Protein AF-A0A956A7B2-F1 (afdb_monomer)

Foldseek 3Di:
DVVVVVVVCQPAPPPPPPPVPPVVDDDDDDPQVVLQVVLVVVCVVQDPLEHEAELVRQQPDPDLVSLLSSLVSLVVRCVSNVQHAYEYEYAPQPADPVRNQLSSLLSNLLVVCQVVCVVVVHDHPPPDPVVSVVSSVVSVVVGGDPRYHYHYNDGSVNVNVSSVVSVVQVVLWAWDAALNDTFTALCVLVVQLVVLCVVPNDDLCSLLVVLLVLLVLLLVLLLVLCCLQPRNQLSVQLSLLLCLQQLSVLLSGFSLHQSLLLNLLSLLLSLLLCVLRVSDPVVSSVVSNVSSLVSQCSRQALLSLVLSLVLLVQLCVLLVPPDVVSCVSNVVSVVVSVVLVVVLVVDDCPGPSVNRPRGFAPYPQFAPLVPLAPVLLCLQQCLSSPPCNLLLVVLLVVLCVCCNVVVSSSSSSLSCLQVSLSVSCSVCCSRYVSDHRSSSSSSSSSSSVVLVCLLVVVDDDPVSLVSSLVSLVVVLVCCQVCVVSNVVNSLPRPDPDGHPPPDDPPVVNPDVVLSVLSVLLNVLSSLQNCLVVLVVVLVLLVVLLDLQSVLQLLLVLLLVLLVVVCVVLVVLVVVQVVPPVNLVVDDPVRVVCVVVVPDPLPLLNVLLVVLCVLVVVLVCLLPPPVNVVVLVVVVVVCVVDPALLVLLLLLLVLLQVLLVVLVVVDDDDPCVVVVCVDPLVVVLLVLLLVLLVLVCVLPVDNSSSVSSSSSSVSLLSNLLSCVVRVDSDVVSSVSSVSSVVSVSVSVSSSLSVRVSSNSNSSSSVSSSSSSSSPLSVQQVCCVSVCVSFFAPPDRPVCCSCPPDPSNVVSVVVSVVSVCSNVCVVVVSVVSVVSSVSNNSVNSSVSSSVSSVVSSCVVCVSSVVSSCVAPQVVVQVVLVCVQPNPPPLPFEAAEDVCQPPHRQNPRPVCNQHWYFDDLVLVLVSLLLQFWGFTFTQGPVGTDTDIDFGHHVLQVPVPPQFRPWAKDKDFFQDFDQFKTFAPVFFDDWFPLQQWWKAALVRDTFGFHTAHGTMTGTDSVVGGQQADHPPRRRRIMMTTHNDDRPDRRGRDRGHDKHKYKYFLQCQQVSQLSSCVVVVNDGFAWQDPPHNTITITMSDDDPPGDRPSPQNVQKDFPVRVVPDPPPQWAAWWWDFLQFKIFGTKGWDAAEAQDWTKIKTKMAGAAQDPFFWWKWKWFAFVVDRDIFTDTGGFQQPDRDDPPPLDRGSHNGSNSDHHRIIGTRIDITGNHSRHFHKTQIKMFIARRPVRDTTAIDDTDPVQWDDDPPRIIRRGIHGYD

Nearest PDB structures (foldseek):
  5f15-assembly1_A  TM=6.349E-01  e=1.479E-05  Cupriavidus metallidurans CH34
  5ezm-assembly1_A  TM=6.881E-01  e=9.712E-05  Cupriavidus metallidurans CH34

Sequence (1274 aa):
LHLLAAAHEAGVALRLEREDDDDARGRAAGSSERPLRAVLDAARDDVVAAVVLDVALILRDDTAASWRAAADKVDEALRYVPNGRVVVIERKGGISREELETRLATERVRSAWVKVAREYQLAPEGAGDAVDASIRGVAEGQGPDPRLSILVEPDAAALADVLSDAASAHAAIARFKDNGDTVVQAPLDTWLRTAMYRAFGPSELTTRFPGALLGLLALWILLVTARSLWGTRVAVIAGLVLLTMPLFWGQARIASGEPSSILGLTLFACGLLLRARGAASERLAWTYLGLGFLVGFLGEGLFGPLLFVSLALVLPVTSGARGLRDWLPVLVFGALTALLFAWVQAGPADGFAGQFRVTQPLFSEGPSAYSRTFDLVIREIGFGLYPWSPLVVVGVAGLMFHGLSRKDGGAILVAAWFTLSAAALMITQKSFNHLVWAGAPAAALGVGLLFEQVIRGSVKSRFIALALAAMFLLLINELARTPASLVAHLAYDPPFTAQGAMRFPEGVGETMLDALLVLVALALLMMAHFGRLMTFGGRALTTFRKERPFAIAVGVIVALIPLYWLAAKVGEAHRVAASASLVKDLGESQQRFVRSWASMYEPGFLLSLLTIVTLVLTVFLAYVPYIRDLGAKIGRVRAYLPAPRLLYTAAAACFVVLAFILALSVTFPSDYAQELWAPASLVAYLGVAGFAYITFRMTGDRVQAIAVGVAGLALLASIRIWRDGGFHDIGLVALLVAGWLCLAFAALPQLLARPERFALGAGFLIATALLANVIPLLDRYTWIEDVLEPGTGGTLAGRVVLRSVGTWILVLGIALLVVNRLYHDRLAPMARRLVVLERGPIVVAGALFVGLVVTVSTVSGYQRDLGANVSQKHVLDAYHESFGDDGLAHIYKHGNFGAVGRKDNNFYTAGIPEIRDRQTALEVLLASEDQVVTLDTAEGTETKALPGWSRADDTDGDGHRDRLAIRGFATAATESTLTDATQTWTPGSLKGRVLLDASGREWTVVDNDAHSVSVDAAASRLSFVPGSPLRSYYIIDVASGAPDHRATAETPARRALLLPADALSEINYAFRKIAGGRHLPVLDGTSYRVLLAASWLEEGEQQQNRLANATLTQAEYDAMSDPRLHRVSGVYDGEIEVVGYRVEDGKKGGTYPVTIYFKALKPINKSYKLFMHMDLEGGTERIHGDHWILNLTRDTEDQKSCVGCYRTDHWLPGDIVADHYEVDAGQSPAGDYMMWIGFYIPGPDTRVKVTRFDQGSVKHDGQNRLGIGTIHIR

Radius of gyration: 42.84 Å; Cα contacts (8 Å, |Δi|>4): 1994; chains: 1; bounding box: 131×88×100 Å

pLDDT: mean 79.11, std 16.69, range [24.67, 98.69]

Secondary structure (DSSP, 8-state):
-HHHHHHHSSSS--------SSTTS-----TTHHHHHHHHHHHHHH-SSEEEEEHHHH-SSSSHHHHHHHHHHHHHHHHHSTTSEEEEEE-SS-S-HHHHHHHHHHHHHHHHHHHHHHHTTPPPTTS-HHHHHHHHHHHHHH-S-TTEEEEES--HHHHHHHHHHHHHHHHTS-EEEETTEEEE--SHHHHHHHHHHHHH-S-HHHHHHHHHHHHHHHHHHHHHHHHHHH-HHHHHHHHHHHHT-HHHHHHHHSTT--HHHHHHHHHHHHHHHHHHHT-S-HHHHHHHHHHHHHHHHHHHTTHHHHHHHHHHHHHHHHHT--SHHHHHHHHHHHHHHHHHHHHHHHS-SSSTTGGGSSPPPS-TTSS-TTT-SHHHHHHHHHHHTTTTHHHHHHHHHHHHHHHHHHT-HHHHHHHHHHHHHHHHHHHHTTT-SS---TTHHHHHHHHHHHHHHHHTT----HHHHHHHHHHHHHHHHHHHH-THHHHHHHS--TTSS-TT--PPPGGGPPPHHHHHHHHHHHHHHHHHHTHHHHHHHHHHHHHTTSHHHHHHHHHHHHHHHHHHHHHHHHHHHHHHHHSTTHHHHS-HHHHHHHHHHTSTT-HHHHHHHHHHHHHHHHHHHHH-TTTHHHHHHHHHHTTTSPPHHHHHHHHHHHHHHHHHHHHHS----TTHHHHHTSHHHHHHHHHHHHHHHHHHHHH--HHHHHHHHHHHHHHHHHHHHHHHTT---HHHHHHHHHHHHHHHHHHHHHHHH-HHHHHHHHHHHHHHHHHHHHHHHHHT-HHHHHHHSTT--S-HHHHHHHT-HHHHHHHHHHHHHHHHHHHHHHHHHHHHHHGGGGSHHHHHHHHHHHHHHHHHHHHHHHHHHHIIIII-HHHHHHHHHHHTTSGGGGEEE-SGGGGGG-----TTTTTSPEE--HHHHHHHHH-SS-EEEEEEETTEEEEEEE----GGG-SS-SSS-SS--EEEE-SEE-SSEEE-TT----TTTTTTEEEEETT--EEEEEEE-SSEEEE-TTT------TT-HHHHEEEEEESS--S-TT---SS----EEEEETTSHHHHHHHHHHHTTTPPPPEEE---SSEEEEES---TT-----HHHHTEE-HHHHHH---TTEEEEEEEETTTEEEEEEEEPPBPTTSEEEEEEEEEE-S---SPPEEEEEEEETTS--EEE--B-TT-SS---TT--S-SSS--GGGPPTT-EEEEEEEEE-TTPPSEEEEEEEEEEETTTTEEPPEEEE-TTT-EE-SSS-EEEEEEEE-

Solvent-accessible surface area (backbone atoms only — not comparable to full-atom values): 66919 Å² total; per-residue (Å²): 108,77,72,56,58,57,58,73,68,61,82,68,57,73,78,71,74,79,75,80,81,58,80,88,59,95,66,84,77,62,86,74,54,61,59,36,50,54,53,51,54,57,47,65,78,70,51,77,24,51,46,67,40,44,42,78,78,48,39,86,53,100,42,73,68,28,46,34,53,33,22,52,48,51,54,49,44,46,63,74,26,75,72,19,28,35,34,39,36,37,75,83,84,81,68,54,64,68,56,52,50,52,52,37,35,28,33,38,45,44,56,52,46,52,55,51,22,64,75,69,72,43,83,57,92,85,82,45,72,67,57,60,51,47,35,42,53,49,24,70,70,65,54,73,60,92,43,55,45,80,36,63,63,62,52,53,63,61,51,49,51,55,50,49,53,27,41,58,67,39,76,72,48,35,73,43,76,49,100,81,43,79,45,52,39,30,32,44,67,54,52,45,25,53,51,31,29,74,74,72,42,87,44,76,63,34,49,17,44,48,27,37,51,35,32,52,48,33,48,49,54,49,30,56,50,33,26,68,74,69,32,62,67,32,11,55,45,14,41,53,46,34,69,38,14,51,42,55,47,39,25,9,53,39,74,77,39,61,16,44,41,31,25,10,49,44,31,28,53,48,13,52,41,31,55,75,66,64,67,54,56,68,67,60,21,51,49,26,34,51,51,8,44,50,39,8,30,35,37,40,9,48,46,30,39,55,54,50,34,55,56,46,45,46,49,28,64,76,68,65,57,84,52,66,78,61,43,40,63,29,54,54,50,42,50,50,41,53,52,50,48,52,51,28,68,74,31,54,75,74,44,76,40,21,21,31,38,70,62,67,58,76,53,95,62,50,69,54,74,84,63,49,42,74,65,49,54,51,39,44,52,46,41,25,30,30,84,44,35,49,49,25,56,52,16,29,50,49,27,35,55,47,9,68,76,67,66,35,54,56,36,35,48,43,27,44,46,31,50,50,32,51,50,49,44,66,70,37,40,68,68,29,71,72,79,70,71,51,22,53,64,32,35,16,44,21,34,13,53,42,48,50,32,41,48,70,61,66,68,80,60,69,63,57,46,52,50,38,50,53,45,48,54,49,49,51,57,47,42,78,73,43,54,59,58,54,42,61,67,69,64,66,55,87,87,83,64,66,72,92,64,81,75,70,66,77,82,68,58,76,54,73,60,53,61,48,45,52,50,50,32,46,49,40,55,42,43,35,60,27,50,62,51,50,50,45,35,50,49,42,49,58,43,33,51,38,68,47,51,31,28,33,52,48,7,48,47,49,30,42,49,58,48,54,48,48,53,54,51,52,50,50,51,48,52,50,64,66,36,77,70,59,53,72,73,45,52,75,71,55,52,49,42,62,56,45,71,71,33,86,80,32,63,61,56,46,49,50,49,51,51,50,50,54,46,53,49,48,53,50,43,71,70,39,76,83,37,44,59,51,53,58,50,50,55,58,53,51,79,76,47,78,57,55,58,58,31,30,45,48,14,19,48,36,20,42,52,46,24,49,54,41,61,75,72,47,90,77,63,95,61,52,68,60,56,63,65,29,72,68,45,46,51,51,51,51,43,31,49,49,49,16,51,49,43,22,73,72,69,72,37,65,67,54,15,49,26,46,27,51,20,43,52,22,40,48,49,25,56,52,44,38,60,73,64,68,65,83,54,66,66,61,53,48,41,54,51,50,19,48,50,29,41,47,65,37,44,50,66,62,30,70,74,37,63,35,57,22,32,32,54,49,12,48,48,48,29,46,51,47,47,58,48,48,49,55,66,47,71,79,38,57,63,57,47,46,70,76,56,17,29,75,88,62,57,66,64,57,42,49,67,73,63,34,66,70,37,45,53,48,51,49,48,48,49,51,48,50,49,36,53,76,42,38,84,68,48,53,59,52,54,62,58,52,53,60,58,28,37,30,64,54,22,49,51,48,41,50,52,36,42,47,53,47,37,52,52,53,49,55,53,49,51,53,55,46,44,42,59,71,58,43,52,57,55,53,52,52,45,37,72,76,67,43,86,74,64,72,79,47,44,34,29,41,66,74,68,39,58,94,86,42,75,49,79,50,83,76,57,45,81,43,3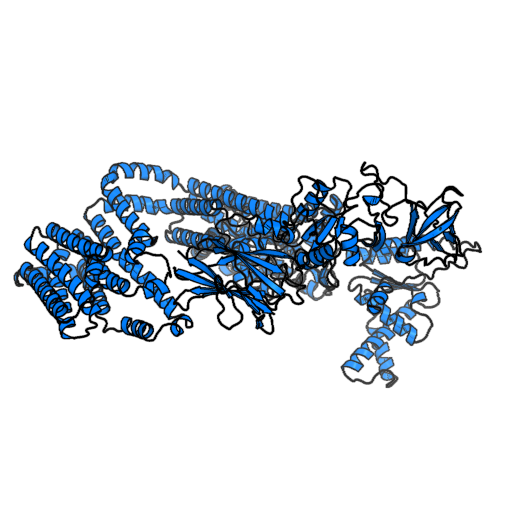3,28,32,80,53,65,67,59,47,45,47,50,32,61,27,45,39,50,38,79,42,62,31,45,46,93,90,42,79,46,79,46,77,46,63,1,30,45,72,65,35,22,82,87,66,82,61,40,41,79,63,86,46,46,73,53,57,34,65,39,56,50,59,39,37,41,26,24,84,91,51,81,47,63,64,51,72,53,42,63,21,26,38,28,42,72,87,68,53,77,39,50,22,69,35,28,42,46,39,37,41,31,36,54,52,89,81,53,67,57,82,54,37,58,93,38,71,65,39,16,28,35,34,40,34,68,62,74,84,60,74,49,81,56,27,49,28,54,44,79,70,76,31,35,36,39,30,42,36,53,49,43,38,62,53,33,33,57,36,12,69,76,54,78,66,46,63,56,35,16,70,39,48,84,34,82,60,41,26,34,30,26,44,64,74,62,95,89,60,60,81,38,29,66,66,50,80,28,46,34,50,65,67,59,57,67,65,59,76,60,88,55,57,46,76,38,47,37,26,35,72,71,28,40,27,41,48,27,37,32,63,54,75,30,44,50,64,32,67,31,58,35,32,41,30,36,31,26,67,34,80,35,92,55,60,48,34,39,43,30,39,30,38,33,70,98,57,87,53,70,38,73,53,55,36,49,45,54,41,78,54,90,61,53,95,83,62,67,67,84,70,28,24,50,49,46,42,51,45,52,59,60,37,29,37,50,34,66,45,73,38,57,42,47,63,46,54,44,46,49,20,38,34,29,37,36,38,24,36,70,85,85,69,48,67,42,48,63,71,50,64,39,77,90,62,34,46,71,82,83,78,42,34,37,33,62,47,72,46,47,28,68

Structure (mmCIF, N/CA/C/O backbone):
data_AF-A0A956A7B2-F1
#
_entry.id   AF-A0A956A7B2-F1
#
loop_
_atom_site.group_PDB
_atom_site.id
_atom_site.type_symbol
_atom_site.label_atom_id
_atom_site.label_alt_id
_atom_site.label_comp_id
_atom_site.label_asym_id
_atom_site.label_entity_id
_atom_site.label_seq_id
_atom_site.pdbx_PDB_ins_code
_atom_site.Cartn_x
_atom_site.Cartn_y
_atom_site.Cartn_z
_atom_site.occupancy
_atom_site.B_iso_or_equiv
_atom_site.auth_seq_id
_atom_site.auth_comp_id
_atom_site.auth_asym_id
_atom_site.auth_atom_id
_atom_site.pdbx_PDB_model_num
ATOM 1 N N . LEU A 1 1 ? 15.905 19.578 -26.073 1.00 30.77 1 LEU A N 1
ATOM 2 C CA . LEU A 1 1 ? 16.827 18.485 -26.463 1.00 30.77 1 LEU A CA 1
ATOM 3 C C . LEU A 1 1 ? 18.266 18.984 -26.639 1.00 30.77 1 LEU A C 1
ATOM 5 O O . LEU A 1 1 ? 19.070 18.620 -25.798 1.00 30.77 1 LEU A O 1
ATOM 9 N N . HIS A 1 2 ? 18.587 19.937 -27.528 1.00 24.67 2 HIS A N 1
ATOM 10 C CA . HIS A 1 2 ? 19.874 20.680 -27.449 1.00 24.67 2 HIS A CA 1
ATOM 11 C C . HIS A 1 2 ? 20.079 21.438 -26.112 1.00 24.67 2 HIS A C 1
ATOM 13 O O . HIS A 1 2 ? 21.198 21.586 -25.640 1.00 24.67 2 HIS A O 1
ATOM 19 N N . LEU A 1 3 ? 18.985 21.835 -25.450 1.00 28.00 3 LEU A N 1
ATOM 20 C CA . LEU A 1 3 ? 18.972 22.486 -24.129 1.00 28.00 3 LEU A CA 1
ATOM 21 C C . LEU A 1 3 ? 19.334 21.581 -22.931 1.00 28.00 3 LEU A C 1
ATOM 23 O O . LEU A 1 3 ? 19.675 22.104 -21.880 1.00 28.00 3 LEU A O 1
ATOM 27 N N . LEU A 1 4 ? 19.284 20.250 -23.072 1.00 26.88 4 LEU A N 1
ATOM 28 C CA . LEU A 1 4 ? 19.714 19.302 -22.025 1.00 26.88 4 LEU A CA 1
ATOM 29 C C . LEU A 1 4 ? 21.172 18.855 -22.237 1.00 26.88 4 LEU A C 1
ATOM 31 O O . LEU A 1 4 ? 21.881 18.624 -21.266 1.00 26.88 4 LEU A O 1
ATOM 35 N N . ALA A 1 5 ? 21.659 18.864 -23.484 1.00 27.58 5 ALA A N 1
ATOM 36 C CA . ALA A 1 5 ? 23.086 18.729 -23.792 1.00 27.58 5 ALA A CA 1
ATOM 37 C C . ALA A 1 5 ? 23.913 19.916 -23.247 1.00 27.58 5 ALA A C 1
ATOM 39 O O . ALA A 1 5 ? 25.029 19.722 -22.781 1.00 27.58 5 ALA A O 1
ATOM 40 N N . ALA A 1 6 ? 23.333 21.122 -23.198 1.00 32.16 6 ALA A N 1
ATOM 41 C CA . ALA A 1 6 ? 23.945 22.300 -22.572 1.00 32.16 6 ALA A CA 1
ATOM 42 C C . ALA A 1 6 ? 24.006 22.224 -21.029 1.00 32.16 6 ALA A C 1
ATOM 44 O O . ALA A 1 6 ? 24.889 22.821 -20.421 1.00 32.16 6 ALA A O 1
ATOM 45 N N . ALA A 1 7 ? 23.111 21.456 -20.393 1.00 29.44 7 ALA A N 1
ATOM 46 C CA . ALA A 1 7 ? 23.172 21.179 -18.954 1.00 29.44 7 ALA A CA 1
ATOM 47 C C . ALA A 1 7 ? 24.267 20.147 -18.606 1.00 29.44 7 ALA A C 1
ATOM 49 O O . ALA A 1 7 ? 24.774 20.140 -17.488 1.00 29.44 7 ALA A O 1
ATOM 50 N N . HIS A 1 8 ? 24.675 19.325 -19.581 1.00 33.16 8 HIS A N 1
ATOM 51 C CA . HIS A 1 8 ? 25.726 18.312 -19.452 1.00 33.16 8 HIS A CA 1
ATOM 52 C C . HIS A 1 8 ? 27.155 18.879 -19.608 1.00 33.16 8 HIS A C 1
ATOM 54 O O . HIS A 1 8 ? 28.114 18.223 -19.215 1.00 33.16 8 HIS A O 1
ATOM 60 N N . GLU A 1 9 ? 27.328 20.107 -20.116 1.00 30.06 9 GLU A N 1
ATOM 61 C CA . GLU A 1 9 ? 28.644 20.780 -20.170 1.00 30.06 9 GLU A CA 1
ATOM 62 C C . GLU A 1 9 ? 28.916 21.729 -18.982 1.00 30.06 9 GLU A C 1
ATOM 64 O O . GLU A 1 9 ? 30.039 22.204 -18.832 1.00 30.06 9 GLU A O 1
ATOM 69 N N . ALA A 1 10 ? 27.934 22.000 -18.110 1.00 31.00 10 ALA A N 1
ATOM 70 C CA . ALA A 1 10 ? 28.000 23.110 -17.145 1.00 31.00 10 ALA A CA 1
ATOM 71 C C . ALA A 1 10 ? 28.098 22.717 -15.651 1.00 31.00 10 ALA A C 1
ATOM 73 O O . ALA A 1 10 ? 28.208 23.603 -14.807 1.00 31.00 10 ALA A O 1
ATOM 74 N N . GLY A 1 11 ? 28.080 21.424 -15.298 1.00 32.19 11 GLY A N 1
ATOM 75 C CA . GLY A 1 11 ? 28.002 20.969 -13.896 1.00 32.19 11 GLY A CA 1
ATOM 76 C C . GLY A 1 11 ? 29.316 20.913 -13.099 1.00 32.19 11 GLY A C 1
ATOM 77 O O . GLY A 1 11 ? 29.267 20.907 -11.875 1.00 32.19 11 GLY A O 1
ATOM 78 N N . VAL A 1 12 ? 30.476 20.904 -13.763 1.00 38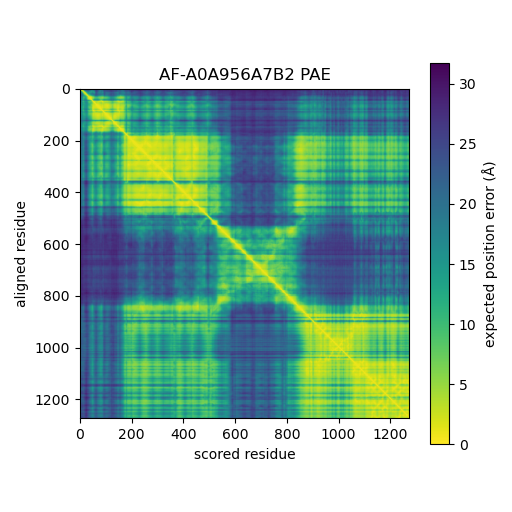.53 12 VAL A N 1
ATOM 79 C CA . VAL A 1 12 ? 31.812 21.130 -13.175 1.00 38.53 12 VAL A CA 1
ATOM 80 C C . VAL A 1 12 ? 32.655 21.774 -14.273 1.00 38.53 12 VAL A C 1
ATOM 82 O O . VAL A 1 12 ? 33.225 21.089 -15.121 1.00 38.53 12 VAL A O 1
ATOM 85 N N . ALA A 1 13 ? 32.697 23.103 -14.317 1.00 29.92 13 ALA A N 1
ATOM 86 C CA . ALA A 1 13 ? 33.589 23.806 -15.229 1.00 29.92 13 ALA A CA 1
ATOM 87 C C . ALA A 1 13 ? 35.020 23.801 -14.669 1.00 29.92 13 ALA A C 1
ATOM 89 O O . ALA A 1 13 ? 35.484 24.767 -14.075 1.00 29.92 13 ALA A O 1
ATOM 90 N N . LEU A 1 14 ? 35.725 22.703 -14.924 1.00 33.41 14 LEU A N 1
ATOM 91 C CA . LEU A 1 14 ? 37.139 22.734 -15.286 1.00 33.41 14 LEU A CA 1
ATOM 92 C C . LEU A 1 14 ? 37.313 21.746 -16.445 1.00 33.41 14 LEU A C 1
ATOM 94 O O . LEU A 1 14 ? 37.898 20.673 -16.322 1.00 33.41 14 LEU A O 1
ATOM 98 N N . ARG A 1 15 ? 36.753 22.113 -17.606 1.00 35.09 15 ARG A N 1
ATOM 99 C CA . ARG A 1 15 ? 37.243 21.606 -18.888 1.00 35.09 15 ARG A CA 1
ATOM 100 C C . ARG A 1 15 ? 38.601 22.284 -19.075 1.00 35.09 15 ARG A C 1
ATOM 102 O O . ARG A 1 15 ? 38.670 23.374 -19.631 1.00 35.09 15 ARG A O 1
ATOM 109 N N . LEU A 1 16 ? 39.660 21.694 -18.513 1.00 35.25 16 LEU A N 1
ATOM 110 C CA . LEU A 1 16 ? 40.999 21.928 -19.042 1.00 35.25 16 LEU A CA 1
ATOM 111 C C . LEU A 1 16 ? 40.895 21.528 -20.509 1.00 35.25 16 LEU A C 1
ATOM 113 O O . LEU A 1 16 ? 40.613 20.366 -20.815 1.00 35.25 16 LEU A O 1
ATOM 117 N N . GLU A 1 17 ? 40.990 22.513 -21.399 1.00 32.47 17 GLU A N 1
ATOM 118 C CA . GLU A 1 17 ? 41.240 22.221 -22.796 1.00 32.47 17 GLU A CA 1
ATOM 119 C C . GLU A 1 17 ? 42.398 21.236 -22.846 1.00 32.47 17 GLU A C 1
ATOM 121 O O . GLU A 1 17 ? 43.419 21.372 -22.174 1.00 32.47 17 GLU A O 1
ATOM 126 N N . ARG A 1 18 ? 42.132 20.174 -23.584 1.00 37.78 18 ARG A N 1
ATOM 127 C CA . ARG A 1 18 ? 43.055 19.120 -23.922 1.00 37.78 18 ARG A CA 1
ATOM 128 C C . ARG A 1 18 ? 44.249 19.790 -24.617 1.00 37.78 18 ARG A C 1
ATOM 130 O O . ARG A 1 18 ? 44.176 20.065 -25.809 1.00 37.78 18 ARG A O 1
ATOM 137 N N . GLU A 1 19 ? 45.320 20.079 -23.882 1.00 37.72 19 GLU A N 1
ATOM 138 C CA . GLU A 1 19 ? 46.669 20.268 -24.436 1.00 37.72 19 GLU A CA 1
ATOM 139 C C . GLU A 1 19 ? 47.160 18.904 -24.964 1.00 37.72 19 GLU A C 1
ATOM 141 O O . GLU A 1 19 ? 48.137 18.344 -24.489 1.00 37.72 19 GLU A O 1
ATOM 146 N N . ASP A 1 20 ? 46.446 18.329 -25.935 1.00 39.84 20 ASP A N 1
ATOM 147 C CA . ASP A 1 20 ? 46.871 17.114 -26.643 1.00 39.84 20 ASP A CA 1
ATOM 148 C C . ASP A 1 20 ? 47.747 17.454 -27.867 1.00 39.84 20 ASP A C 1
ATOM 150 O O . ASP A 1 20 ? 48.058 16.561 -28.648 1.00 39.84 20 ASP A O 1
ATOM 154 N N . ASP A 1 21 ? 48.184 18.712 -28.037 1.00 39.41 21 ASP A N 1
ATOM 155 C CA . ASP A 1 21 ? 48.989 19.126 -29.202 1.00 39.41 21 ASP A CA 1
ATOM 156 C C . ASP A 1 21 ? 50.426 19.593 -28.888 1.00 39.41 21 ASP A C 1
ATOM 158 O O . ASP A 1 21 ? 51.190 19.833 -29.820 1.00 39.41 21 ASP A O 1
ATOM 162 N N . ASP A 1 22 ? 50.859 19.649 -27.617 1.00 39.12 22 ASP A N 1
ATOM 163 C CA . ASP A 1 22 ? 52.238 20.068 -27.270 1.00 39.12 22 ASP A CA 1
ATOM 164 C C . ASP A 1 22 ? 53.084 19.023 -26.512 1.00 39.12 22 ASP A C 1
ATOM 166 O O . ASP A 1 22 ? 54.286 19.224 -26.295 1.00 39.12 22 ASP A O 1
ATOM 170 N N . ASP A 1 23 ? 52.545 17.827 -26.244 1.00 41.62 23 ASP A N 1
ATOM 171 C CA . ASP A 1 23 ? 53.296 16.722 -25.616 1.00 41.62 23 ASP A CA 1
ATOM 172 C C . ASP A 1 23 ? 54.339 16.060 -26.552 1.00 41.62 23 ASP A C 1
ATOM 174 O O . ASP A 1 23 ? 55.039 15.112 -26.191 1.00 41.62 23 ASP A O 1
ATOM 178 N N . ALA A 1 24 ? 54.550 16.622 -27.748 1.00 41.06 24 ALA A N 1
ATOM 179 C CA . ALA A 1 24 ? 55.694 16.303 -28.600 1.00 41.06 24 ALA A CA 1
ATOM 180 C C . ALA A 1 24 ? 57.005 16.998 -28.165 1.00 41.06 24 ALA A C 1
ATOM 182 O O . ALA A 1 24 ? 58.055 16.754 -28.770 1.00 41.06 24 ALA A O 1
ATOM 183 N N . ARG A 1 25 ? 57.011 17.856 -27.130 1.00 43.59 25 ARG A N 1
ATOM 184 C CA . ARG A 1 25 ? 58.249 18.481 -26.620 1.00 43.59 25 ARG A CA 1
ATOM 185 C C . ARG A 1 25 ? 58.332 18.446 -25.100 1.00 43.59 25 ARG A C 1
ATOM 187 O O . ARG A 1 25 ? 58.025 19.420 -24.425 1.00 43.59 25 ARG A O 1
ATOM 194 N N . GLY A 1 26 ? 58.881 17.345 -24.587 1.00 44.16 26 GLY A N 1
ATOM 195 C CA . GLY A 1 26 ? 59.181 17.133 -23.171 1.00 44.16 26 GLY A CA 1
ATOM 196 C C . GLY A 1 26 ? 59.854 18.324 -22.479 1.00 44.16 26 GLY A C 1
ATOM 197 O O . GLY A 1 26 ? 61.077 18.488 -22.509 1.00 44.16 26 GLY A O 1
ATOM 198 N N . ARG A 1 27 ? 59.046 19.121 -21.780 1.00 46.38 27 ARG A N 1
ATOM 199 C CA . ARG A 1 27 ? 59.479 19.990 -20.688 1.00 46.38 27 ARG A CA 1
ATOM 200 C C . ARG A 1 27 ? 58.641 19.662 -19.468 1.00 46.38 27 ARG A C 1
ATOM 202 O O . ARG A 1 27 ? 57.423 19.589 -19.534 1.00 46.38 27 ARG A O 1
ATOM 209 N N . ALA A 1 28 ? 59.337 19.434 -18.362 1.00 47.72 28 ALA A N 1
ATOM 210 C CA . ALA A 1 28 ? 58.760 19.085 -17.079 1.00 47.72 28 ALA A CA 1
ATOM 211 C C . ALA A 1 28 ? 57.740 20.143 -16.626 1.00 47.72 28 ALA A C 1
ATOM 213 O O . ALA A 1 28 ? 58.130 21.236 -16.213 1.00 47.72 28 ALA A O 1
ATOM 214 N N . ALA A 1 29 ? 56.452 19.797 -16.663 1.00 44.06 29 ALA A N 1
ATOM 215 C CA . ALA A 1 29 ? 55.453 20.456 -15.833 1.00 44.06 29 ALA A CA 1
ATOM 216 C C . ALA A 1 29 ? 55.915 20.356 -14.366 1.00 44.06 29 ALA A C 1
ATOM 218 O O . ALA A 1 29 ? 56.307 19.282 -13.894 1.00 44.06 29 ALA A O 1
ATOM 219 N N . GLY A 1 30 ? 55.975 21.498 -13.679 1.00 48.72 30 GLY A N 1
ATOM 220 C CA . GLY A 1 30 ? 56.545 21.623 -12.338 1.00 48.72 30 GLY A CA 1
ATOM 221 C C . GLY A 1 30 ? 55.857 20.715 -11.313 1.00 48.72 30 GLY A C 1
ATOM 222 O O . GLY A 1 30 ? 54.656 20.464 -11.372 1.00 48.72 30 GLY A O 1
ATOM 223 N N . SER A 1 31 ? 56.619 20.234 -10.328 1.00 51.97 31 SER A N 1
ATOM 224 C CA . SER A 1 31 ? 56.172 19.283 -9.296 1.00 51.97 31 SER A CA 1
ATOM 225 C C . SER A 1 31 ? 55.016 19.766 -8.401 1.00 51.97 31 SER A C 1
ATOM 227 O O . SER A 1 31 ? 54.520 18.981 -7.596 1.00 51.97 31 SER A O 1
ATOM 229 N N . SER A 1 32 ? 54.577 21.022 -8.521 1.00 48.84 32 SER A N 1
ATOM 230 C CA . SER A 1 32 ? 53.488 21.617 -7.739 1.00 48.84 32 SER A CA 1
ATOM 231 C C . SER A 1 32 ? 52.077 21.313 -8.265 1.00 48.84 32 SER A C 1
ATOM 233 O O . SER A 1 32 ? 51.128 21.432 -7.496 1.00 48.84 32 SER A O 1
ATOM 235 N N . GLU A 1 33 ? 51.901 20.876 -9.520 1.00 54.03 33 GLU A N 1
ATOM 236 C CA . GLU A 1 33 ? 50.554 20.650 -10.085 1.00 54.03 33 GLU A CA 1
ATOM 237 C C . GLU A 1 33 ? 49.961 19.268 -9.777 1.00 54.03 33 GLU A C 1
ATOM 239 O O . GLU A 1 33 ? 48.744 19.132 -9.639 1.00 54.03 33 GLU A O 1
ATOM 244 N N . ARG A 1 34 ? 50.796 18.231 -9.616 1.00 63.12 34 ARG A N 1
ATOM 245 C CA . ARG A 1 34 ? 50.320 16.865 -9.314 1.00 63.12 34 ARG A CA 1
ATOM 246 C C . ARG A 1 34 ? 49.519 16.764 -8.006 1.00 63.12 34 ARG A C 1
ATOM 248 O O . ARG A 1 34 ? 48.468 16.128 -8.034 1.00 63.12 34 ARG A O 1
ATOM 255 N N . PRO A 1 35 ? 49.955 17.367 -6.881 1.00 63.69 35 PRO A N 1
ATOM 256 C CA . PRO A 1 35 ? 49.194 17.324 -5.633 1.00 63.69 35 PRO A CA 1
ATOM 257 C C . PRO A 1 35 ? 47.845 18.039 -5.745 1.00 63.69 35 PRO A C 1
ATOM 259 O O . PRO A 1 35 ? 46.840 17.527 -5.265 1.00 63.69 35 PRO A O 1
ATOM 262 N N . LEU A 1 36 ? 47.806 19.191 -6.425 1.00 59.22 36 LEU A N 1
ATOM 263 C CA . LEU A 1 36 ? 46.576 19.959 -6.622 1.00 59.22 36 LEU A CA 1
ATOM 264 C C . LEU A 1 36 ? 45.562 19.186 -7.478 1.00 59.22 36 LEU A C 1
ATOM 266 O O . LEU A 1 36 ? 44.378 19.157 -7.155 1.00 59.22 36 LEU A O 1
ATOM 270 N N . ARG A 1 37 ? 46.033 18.513 -8.535 1.00 63.84 37 ARG A N 1
ATOM 271 C CA . ARG A 1 37 ? 45.195 17.678 -9.406 1.00 63.84 37 ARG A CA 1
ATOM 272 C C . ARG A 1 37 ? 44.602 16.487 -8.653 1.00 63.84 37 ARG A C 1
ATOM 274 O O . ARG A 1 37 ? 43.405 16.267 -8.745 1.00 63.84 37 ARG A O 1
ATOM 281 N N . ALA A 1 38 ? 45.397 15.814 -7.820 1.00 64.69 38 ALA A N 1
ATOM 282 C CA . ALA A 1 38 ? 44.911 14.723 -6.973 1.00 64.69 38 ALA A CA 1
ATOM 283 C C . ALA A 1 38 ? 43.837 15.179 -5.962 1.00 64.69 38 ALA A C 1
ATOM 285 O O . ALA A 1 38 ? 42.875 14.454 -5.725 1.00 64.69 38 ALA A O 1
ATOM 286 N N . VAL A 1 39 ? 43.969 16.385 -5.394 1.00 57.09 39 VAL A N 1
ATOM 287 C CA . VAL A 1 39 ? 42.952 16.973 -4.500 1.00 57.09 39 VAL A CA 1
ATOM 288 C C . VAL A 1 39 ? 41.673 17.335 -5.264 1.00 57.09 39 VAL A C 1
ATOM 290 O O . VAL A 1 39 ? 40.579 17.098 -4.760 1.00 57.09 39 VAL A O 1
ATOM 293 N N . LEU A 1 40 ? 41.791 17.873 -6.483 1.00 55.72 40 LEU A N 1
ATOM 294 C CA . LEU A 1 40 ? 40.644 18.188 -7.344 1.00 55.72 40 LEU A CA 1
ATOM 295 C C . LEU A 1 40 ? 39.904 16.929 -7.817 1.00 55.72 40 LEU A C 1
ATOM 297 O O . LEU A 1 40 ? 38.676 16.937 -7.848 1.00 55.72 40 LEU A O 1
ATOM 301 N N . ASP A 1 41 ? 40.630 15.859 -8.144 1.00 57.34 41 ASP A N 1
ATOM 302 C CA . ASP A 1 41 ? 40.045 14.579 -8.549 1.00 57.34 41 ASP A CA 1
ATOM 303 C C . ASP A 1 41 ? 39.331 13.904 -7.362 1.00 57.34 41 ASP A C 1
ATOM 305 O O . ASP A 1 41 ? 38.177 13.512 -7.496 1.00 57.34 41 ASP A O 1
ATOM 309 N N . ALA A 1 42 ? 39.932 13.899 -6.164 1.00 52.88 42 ALA A N 1
ATOM 310 C CA . ALA A 1 42 ? 39.267 13.416 -4.946 1.00 52.88 42 ALA A CA 1
ATOM 311 C C . ALA A 1 42 ? 38.011 14.237 -4.591 1.00 52.88 42 ALA A C 1
ATOM 313 O O . ALA A 1 42 ? 36.990 13.690 -4.184 1.00 52.88 42 ALA A O 1
ATOM 314 N N . ALA A 1 43 ? 38.049 15.559 -4.788 1.00 49.31 43 ALA A N 1
ATOM 315 C CA . ALA A 1 43 ? 36.882 16.416 -4.596 1.00 49.31 43 ALA A CA 1
ATOM 316 C C . ALA A 1 43 ? 35.781 16.152 -5.634 1.00 49.31 43 ALA A C 1
ATOM 318 O O . ALA A 1 43 ? 34.604 16.337 -5.349 1.00 49.31 43 ALA A O 1
ATOM 319 N N . ARG A 1 44 ? 36.128 15.720 -6.846 1.00 53.16 44 ARG A N 1
ATOM 320 C CA . ARG A 1 44 ? 35.150 15.440 -7.903 1.00 53.16 44 ARG A CA 1
ATOM 321 C C . ARG A 1 44 ? 34.273 14.233 -7.576 1.00 53.16 44 ARG A C 1
ATOM 323 O O . ARG A 1 44 ? 33.086 14.255 -7.901 1.00 53.16 44 ARG A O 1
ATOM 330 N N . ASP A 1 45 ? 34.845 13.242 -6.903 1.00 44.94 45 ASP A N 1
ATOM 331 C CA . ASP A 1 45 ? 34.155 12.003 -6.543 1.00 44.94 45 ASP A CA 1
ATOM 332 C C . ASP A 1 45 ? 33.256 12.166 -5.299 1.00 44.94 45 ASP A C 1
ATOM 334 O O . ASP A 1 45 ? 32.260 11.456 -5.158 1.00 44.94 45 ASP A O 1
ATOM 338 N N . ASP A 1 46 ? 33.534 13.159 -4.442 1.00 44.00 46 ASP A N 1
ATOM 339 C CA . ASP A 1 46 ? 32.897 13.301 -3.122 1.00 44.00 46 ASP A CA 1
ATOM 340 C C . ASP A 1 46 ? 31.871 14.453 -2.985 1.00 44.00 46 ASP A C 1
ATOM 342 O O . ASP A 1 46 ? 31.199 14.571 -1.952 1.00 44.00 46 ASP A O 1
ATOM 346 N N . VAL A 1 47 ? 31.715 15.351 -3.968 1.00 47.66 47 VAL A N 1
ATOM 347 C CA . VAL A 1 47 ? 31.215 16.704 -3.654 1.00 47.66 47 VAL A CA 1
ATOM 348 C C . VAL A 1 47 ? 29.876 17.091 -4.303 1.00 47.66 47 VAL A C 1
ATOM 350 O O . VAL A 1 47 ? 29.774 17.495 -5.456 1.00 47.66 47 VAL A O 1
ATOM 353 N N . VAL A 1 48 ? 28.848 17.151 -3.448 1.00 54.19 48 VAL A N 1
ATOM 354 C CA . VAL A 1 48 ? 27.761 18.160 -3.512 1.00 54.19 48 VAL A CA 1
ATOM 355 C C . VAL A 1 48 ? 28.071 19.355 -2.570 1.00 54.19 48 VAL A C 1
ATOM 357 O O . VAL A 1 48 ? 27.312 20.318 -2.490 1.00 54.19 48 VAL A O 1
ATOM 360 N N . ALA A 1 49 ? 29.207 19.322 -1.856 1.00 57.31 49 ALA A N 1
ATOM 361 C CA . ALA A 1 49 ? 29.586 20.268 -0.799 1.00 57.31 49 ALA A CA 1
ATOM 362 C C . ALA A 1 49 ? 30.278 21.571 -1.258 1.00 57.31 49 ALA A C 1
ATOM 364 O O . ALA A 1 49 ? 30.309 22.536 -0.495 1.00 57.31 49 ALA A O 1
ATOM 365 N N . ALA A 1 50 ? 30.815 21.640 -2.477 1.00 66.19 50 ALA A N 1
ATOM 366 C CA . ALA A 1 50 ? 31.509 22.801 -3.021 1.00 66.19 50 ALA A CA 1
ATOM 367 C C . ALA A 1 50 ? 31.542 22.792 -4.562 1.00 66.19 50 ALA A C 1
ATOM 369 O O . ALA A 1 50 ? 31.582 21.735 -5.180 1.00 66.19 50 ALA A O 1
ATOM 370 N N . VAL A 1 51 ? 31.553 23.969 -5.186 1.00 77.62 51 VAL A N 1
ATOM 371 C CA . VAL A 1 51 ? 31.811 24.150 -6.624 1.00 77.62 51 VAL A CA 1
ATOM 372 C C . VAL A 1 51 ? 33.078 24.969 -6.763 1.00 77.62 51 VAL A C 1
ATOM 374 O O . VAL A 1 51 ? 33.131 26.096 -6.278 1.00 77.62 51 VAL A O 1
ATOM 377 N N . VAL A 1 52 ? 34.091 24.417 -7.423 1.00 81.38 52 VAL A N 1
ATOM 378 C CA . VAL A 1 52 ? 35.341 25.130 -7.694 1.00 81.38 52 VAL A CA 1
ATOM 379 C C . VAL A 1 52 ? 35.243 25.801 -9.064 1.00 81.38 52 VAL A C 1
ATOM 381 O O . VAL A 1 52 ? 34.993 25.128 -10.062 1.00 81.38 52 VAL A O 1
ATOM 384 N N . LEU A 1 53 ? 35.417 27.119 -9.113 1.00 85.25 53 LEU A N 1
ATOM 385 C CA . LEU A 1 53 ? 35.435 27.924 -10.330 1.00 85.25 53 LEU A CA 1
ATOM 386 C C . LEU A 1 53 ? 36.834 28.498 -10.530 1.00 85.25 53 LEU A C 1
ATOM 388 O O . LEU A 1 53 ? 37.354 29.193 -9.661 1.00 85.25 53 LEU A O 1
ATOM 392 N N . ASP A 1 54 ? 37.434 28.236 -11.684 1.00 83.94 54 ASP A N 1
ATOM 393 C CA . ASP A 1 54 ? 38.718 28.832 -12.043 1.00 83.94 54 ASP A CA 1
ATOM 394 C C . ASP A 1 54 ? 38.500 30.178 -12.737 1.00 83.94 54 ASP A C 1
ATOM 396 O O . ASP A 1 54 ? 37.848 30.244 -13.784 1.00 83.94 54 ASP A O 1
ATOM 400 N N . VAL A 1 55 ? 39.046 31.249 -12.161 1.00 82.31 55 VAL A N 1
ATOM 401 C CA . VAL A 1 55 ? 38.913 32.617 -12.674 1.00 82.31 55 VAL A CA 1
ATOM 402 C C . VAL A 1 55 ? 39.453 32.722 -14.094 1.00 82.31 55 VAL A C 1
ATOM 404 O O . VAL A 1 55 ? 38.823 33.361 -14.933 1.00 82.31 55 VAL A O 1
ATOM 407 N N . ALA A 1 56 ? 40.541 32.013 -14.408 1.00 76.75 56 ALA A N 1
ATOM 408 C CA . ALA A 1 56 ? 41.146 32.043 -15.735 1.00 76.75 56 ALA A CA 1
ATOM 409 C C . ALA A 1 56 ? 40.262 31.405 -16.823 1.00 76.75 56 ALA A C 1
ATOM 411 O O . ALA A 1 56 ? 40.490 31.647 -18.008 1.00 76.75 56 ALA A O 1
ATOM 412 N N . LEU A 1 57 ? 39.268 30.594 -16.438 1.00 76.12 57 LEU A N 1
ATOM 413 C CA . LEU A 1 57 ? 38.308 29.979 -17.359 1.00 76.12 57 LEU A CA 1
ATOM 414 C C . LEU A 1 57 ? 37.010 30.782 -17.491 1.00 76.12 57 LEU A C 1
ATOM 416 O O . LEU A 1 57 ? 36.358 30.724 -18.536 1.00 76.12 57 LEU A O 1
ATOM 420 N N . ILE A 1 58 ? 36.618 31.510 -16.442 1.00 80.19 58 ILE A N 1
ATOM 421 C CA . ILE A 1 58 ? 35.380 32.305 -16.434 1.00 80.19 58 ILE A CA 1
ATOM 422 C C . ILE A 1 58 ? 35.602 33.753 -16.891 1.00 80.19 58 ILE A C 1
ATOM 424 O O . ILE A 1 58 ? 34.694 34.324 -17.493 1.00 80.19 58 ILE A O 1
ATOM 428 N N . LEU A 1 59 ? 36.789 34.331 -16.670 1.00 84.31 59 LEU A N 1
ATOM 429 C CA . LEU A 1 59 ? 37.181 35.648 -17.176 1.00 84.31 59 LEU A CA 1
ATOM 430 C C . LEU A 1 59 ? 38.026 35.493 -18.442 1.00 84.31 59 LEU A C 1
ATOM 432 O O . LEU A 1 59 ? 39.188 35.095 -18.389 1.00 84.31 59 LEU A O 1
ATOM 436 N N . ARG A 1 60 ? 37.443 35.831 -19.597 1.00 80.00 60 ARG A N 1
ATOM 437 C CA . ARG A 1 60 ? 38.158 35.807 -20.890 1.00 80.00 60 ARG A CA 1
ATOM 438 C C . ARG A 1 60 ? 39.025 37.048 -21.097 1.00 80.00 60 ARG A C 1
ATOM 440 O O . ARG A 1 60 ? 40.080 36.966 -21.717 1.00 80.00 60 ARG A O 1
ATOM 447 N N . ASP A 1 61 ? 38.559 38.183 -20.588 1.00 85.81 61 ASP A N 1
ATOM 448 C CA . ASP A 1 61 ? 39.212 39.490 -20.629 1.00 85.81 61 ASP A CA 1
ATOM 449 C C . ASP A 1 61 ? 38.774 40.361 -19.431 1.00 85.81 61 ASP A C 1
ATOM 451 O O . ASP A 1 61 ? 37.869 39.988 -18.676 1.00 85.81 61 ASP A O 1
ATOM 455 N N . ASP A 1 62 ? 39.412 41.525 -19.256 1.00 86.38 62 ASP A N 1
ATOM 456 C CA . ASP A 1 62 ? 39.085 42.507 -18.207 1.00 86.38 62 ASP A CA 1
ATOM 457 C C . ASP A 1 62 ? 37.968 43.481 -18.642 1.00 86.38 62 ASP A C 1
ATOM 459 O O . ASP A 1 62 ? 38.051 44.695 -18.453 1.00 86.38 62 ASP A O 1
ATOM 463 N N . THR A 1 63 ? 36.919 42.974 -19.299 1.00 90.19 63 THR A N 1
ATOM 464 C CA . THR A 1 63 ? 35.752 43.785 -19.682 1.00 90.19 63 THR A CA 1
ATOM 465 C C . THR A 1 63 ? 34.595 43.601 -18.706 1.00 90.19 63 THR A C 1
ATOM 467 O O . THR A 1 63 ? 34.393 42.526 -18.140 1.00 90.19 63 THR A O 1
ATOM 470 N N . ALA A 1 64 ? 33.755 44.629 -18.553 1.00 83.06 64 ALA A N 1
ATOM 471 C CA . ALA A 1 64 ? 32.556 44.552 -17.711 1.00 83.06 64 ALA A CA 1
ATOM 472 C C . ALA A 1 64 ? 31.624 43.381 -18.096 1.00 83.06 64 ALA A C 1
ATOM 474 O O . ALA A 1 64 ? 30.993 42.782 -17.232 1.00 83.06 64 ALA A O 1
ATOM 475 N N . ALA A 1 65 ? 31.565 43.011 -19.381 1.00 85.75 65 ALA A N 1
ATOM 476 C CA . ALA A 1 65 ? 30.765 41.880 -19.851 1.00 85.75 65 ALA A CA 1
ATOM 477 C C . ALA A 1 65 ? 31.312 40.524 -19.364 1.00 85.75 65 ALA A C 1
ATOM 479 O O . ALA A 1 65 ? 30.532 39.666 -18.951 1.00 85.75 65 ALA A O 1
ATOM 480 N N . SER A 1 66 ? 32.637 40.347 -19.379 1.00 87.25 66 SER A N 1
ATOM 481 C CA . SER A 1 66 ? 33.326 39.155 -18.864 1.00 87.25 66 SER A CA 1
ATOM 482 C C . SER A 1 66 ? 33.130 39.014 -17.350 1.00 87.25 66 SER A C 1
ATOM 484 O O . SER A 1 66 ? 32.709 37.960 -16.871 1.00 87.25 66 SER A O 1
ATOM 486 N N . TRP A 1 67 ? 33.278 40.111 -16.601 1.00 90.50 67 TRP A N 1
ATOM 487 C CA . TRP A 1 67 ? 33.004 40.150 -15.160 1.00 90.50 67 TRP A CA 1
ATOM 488 C C . TRP A 1 67 ? 31.548 39.841 -14.806 1.00 90.50 67 TRP A C 1
ATOM 490 O O . TRP A 1 67 ? 31.282 39.124 -13.841 1.00 90.50 67 TRP A O 1
ATOM 500 N N . ARG A 1 68 ? 30.598 40.313 -15.616 1.00 86.75 68 ARG A N 1
ATOM 501 C CA . ARG A 1 68 ? 29.177 39.993 -15.451 1.00 86.75 68 ARG A CA 1
ATOM 502 C C . ARG A 1 68 ? 28.875 38.522 -15.716 1.00 86.75 68 ARG A C 1
ATOM 504 O O . ARG A 1 68 ? 28.144 37.907 -14.948 1.00 86.75 68 ARG A O 1
ATOM 511 N N . ALA A 1 69 ? 29.470 37.943 -16.758 1.00 84.31 69 ALA A N 1
ATOM 512 C CA . ALA A 1 69 ? 29.338 36.517 -17.043 1.00 84.31 69 ALA A CA 1
ATOM 513 C C . ALA A 1 69 ? 29.925 35.655 -15.909 1.00 84.31 69 ALA A C 1
ATOM 515 O O . ALA A 1 69 ? 29.310 34.666 -15.509 1.00 84.31 69 ALA A O 1
ATOM 516 N N . ALA A 1 70 ? 31.069 36.056 -15.347 1.00 86.94 70 ALA A N 1
ATOM 517 C CA . ALA A 1 70 ? 31.658 35.410 -14.177 1.00 86.94 70 ALA A CA 1
ATOM 518 C C . ALA A 1 70 ? 30.758 35.535 -12.934 1.00 86.94 70 ALA A C 1
ATOM 520 O O . ALA A 1 70 ? 30.521 34.540 -12.251 1.00 86.94 70 ALA A O 1
ATOM 521 N N . ALA A 1 71 ? 30.189 36.716 -12.672 1.00 88.50 71 ALA A N 1
ATOM 522 C CA . ALA A 1 71 ? 29.226 36.937 -11.592 1.00 88.50 71 ALA A CA 1
ATOM 523 C C . ALA A 1 71 ? 27.965 36.067 -11.741 1.00 88.50 71 ALA A C 1
ATOM 525 O O . ALA A 1 71 ? 27.557 35.411 -10.782 1.00 88.50 71 ALA A O 1
ATOM 526 N N . ASP A 1 72 ? 27.392 35.985 -12.945 1.00 85.50 72 ASP A N 1
ATOM 527 C CA . ASP A 1 72 ? 26.233 35.134 -13.229 1.00 85.50 72 ASP A CA 1
ATOM 528 C C . ASP A 1 72 ? 26.561 33.642 -13.037 1.00 85.50 72 ASP A C 1
ATOM 530 O O . ASP A 1 72 ? 25.720 32.891 -12.537 1.00 85.50 72 ASP A O 1
ATOM 534 N N . LYS A 1 73 ? 27.787 33.210 -13.377 1.00 86.06 73 LYS A N 1
ATOM 535 C CA . LYS A 1 73 ? 28.280 31.844 -13.130 1.00 86.06 73 LYS A CA 1
ATOM 536 C C . LYS A 1 73 ? 28.491 31.554 -11.648 1.00 86.06 73 LYS A C 1
ATOM 538 O O . LYS A 1 73 ? 28.140 30.467 -11.196 1.00 86.06 73 LYS A O 1
ATOM 543 N N . VAL A 1 74 ? 28.996 32.517 -10.880 1.00 87.44 74 VAL A N 1
ATOM 544 C CA . VAL A 1 74 ? 29.078 32.417 -9.415 1.00 87.44 74 VAL A CA 1
ATOM 545 C C . VAL A 1 74 ? 27.675 32.321 -8.806 1.00 87.44 74 VAL A C 1
ATOM 547 O O . VAL A 1 74 ? 27.452 31.471 -7.952 1.00 87.44 74 VAL A O 1
ATOM 550 N N . ASP A 1 75 ? 26.700 33.106 -9.272 1.00 84.94 75 ASP A N 1
ATOM 551 C CA . ASP A 1 75 ? 25.307 33.023 -8.805 1.00 84.94 75 ASP A CA 1
ATOM 552 C C . ASP A 1 75 ? 24.598 31.731 -9.245 1.00 84.94 75 ASP A C 1
ATOM 554 O O . ASP A 1 75 ? 23.733 31.209 -8.540 1.00 84.94 75 ASP A O 1
ATOM 558 N N . GLU A 1 76 ? 24.919 31.198 -10.423 1.00 81.50 76 GLU A N 1
ATOM 559 C CA . GLU A 1 76 ? 24.497 29.863 -10.859 1.00 81.50 76 GLU A CA 1
ATOM 560 C C . GLU A 1 76 ? 25.083 28.781 -9.944 1.00 81.50 76 GLU A C 1
ATOM 562 O O . GLU A 1 76 ? 24.329 27.964 -9.418 1.00 81.50 76 GLU A O 1
ATOM 567 N N . ALA A 1 77 ? 26.385 28.838 -9.656 1.00 79.44 77 ALA A N 1
ATOM 568 C CA . ALA A 1 77 ? 27.052 27.921 -8.739 1.00 79.44 77 ALA A CA 1
ATOM 569 C C . ALA A 1 77 ? 26.484 28.021 -7.312 1.00 79.44 77 ALA A C 1
ATOM 571 O O . ALA A 1 77 ? 26.153 27.001 -6.719 1.00 79.44 77 ALA A O 1
ATOM 572 N N . LEU A 1 78 ? 26.262 29.227 -6.780 1.00 78.19 78 LEU A N 1
ATOM 573 C CA . LEU A 1 78 ? 25.667 29.448 -5.453 1.00 78.19 78 LEU A CA 1
ATOM 574 C C . LEU A 1 78 ? 24.210 28.972 -5.357 1.00 78.19 78 LEU A C 1
ATOM 576 O O . LEU A 1 78 ? 23.740 28.659 -4.261 1.00 78.19 78 LEU A O 1
ATOM 580 N N . ARG A 1 79 ? 23.482 28.918 -6.480 1.00 73.56 79 ARG A N 1
ATOM 581 C CA . ARG A 1 79 ? 22.156 28.283 -6.562 1.00 73.56 79 ARG A CA 1
ATOM 582 C C . ARG A 1 79 ? 22.251 26.765 -6.664 1.00 73.56 79 ARG A C 1
ATOM 584 O O . ARG A 1 79 ? 21.387 26.080 -6.130 1.00 73.56 79 ARG A O 1
ATOM 591 N N . TYR A 1 80 ? 23.283 26.253 -7.331 1.00 63.28 80 TYR A N 1
ATOM 592 C CA . TYR A 1 80 ? 23.529 24.821 -7.487 1.00 63.28 80 TYR A CA 1
ATOM 593 C C . TYR A 1 80 ? 24.001 24.167 -6.180 1.00 63.28 80 TYR A C 1
ATOM 595 O O . TYR A 1 80 ? 23.595 23.051 -5.856 1.00 63.28 80 TYR A O 1
ATOM 603 N N . VAL A 1 81 ? 24.801 24.893 -5.394 1.00 65.12 81 VAL A N 1
ATOM 604 C CA . VAL A 1 81 ? 25.225 24.515 -4.042 1.00 65.12 81 VAL A CA 1
ATOM 605 C C . VAL A 1 81 ? 24.677 25.494 -3.001 1.00 65.12 81 VAL A C 1
ATOM 607 O O . VAL A 1 81 ? 25.448 26.229 -2.383 1.00 65.12 81 VAL A O 1
ATOM 610 N N . PRO A 1 82 ? 23.354 25.489 -2.731 1.00 57.97 82 PRO A N 1
ATOM 611 C CA . PRO A 1 82 ? 22.723 26.460 -1.833 1.00 57.97 82 PRO A CA 1
ATOM 612 C C . PRO A 1 82 ? 23.355 26.476 -0.432 1.00 57.97 82 PRO A C 1
ATOM 614 O O . PRO A 1 82 ? 23.385 27.508 0.219 1.00 57.97 82 PRO A O 1
ATOM 617 N N . ASN A 1 83 ? 23.979 25.374 -0.017 1.00 55.28 83 ASN A N 1
ATOM 618 C CA . ASN A 1 83 ? 24.659 25.247 1.272 1.00 55.28 83 ASN A CA 1
ATOM 619 C C . ASN A 1 83 ? 26.095 24.731 1.170 1.00 55.28 83 ASN A C 1
ATOM 621 O O . ASN A 1 83 ? 26.645 24.231 2.156 1.00 55.28 83 ASN A O 1
ATOM 625 N N . GLY A 1 84 ? 26.642 24.691 -0.044 1.00 68.81 84 GLY A N 1
ATOM 626 C CA . GLY A 1 84 ? 28.043 24.357 -0.258 1.00 68.81 84 GLY A CA 1
ATOM 627 C C . GLY A 1 84 ? 28.880 25.622 -0.325 1.00 68.81 84 GLY A C 1
ATOM 628 O O . GLY A 1 84 ? 28.368 26.724 -0.130 1.00 68.81 84 GLY A O 1
ATOM 629 N N . ARG A 1 85 ? 30.170 25.471 -0.606 1.00 77.94 85 ARG A N 1
ATOM 630 C CA . ARG A 1 85 ? 31.033 26.618 -0.893 1.00 77.94 85 ARG A CA 1
ATOM 631 C C . ARG A 1 85 ? 31.256 26.772 -2.385 1.00 77.94 85 ARG A C 1
ATOM 633 O O . ARG A 1 85 ? 31.568 25.804 -3.063 1.00 77.94 85 ARG A O 1
ATOM 640 N N . VAL A 1 86 ? 31.147 27.984 -2.903 1.00 85.94 86 VAL A N 1
ATOM 641 C CA . VAL A 1 86 ? 31.706 28.287 -4.220 1.00 85.94 86 VAL A CA 1
ATOM 642 C C . VAL A 1 86 ? 33.135 28.742 -3.988 1.00 85.94 86 VAL A C 1
ATOM 644 O O . VAL A 1 86 ? 33.366 29.754 -3.333 1.00 85.94 86 VAL A O 1
ATOM 647 N N . VAL A 1 87 ? 34.097 27.954 -4.449 1.00 88.12 87 VAL A N 1
ATOM 648 C CA . VAL A 1 87 ? 35.521 28.242 -4.302 1.00 88.12 87 VAL A CA 1
ATOM 649 C C . VAL A 1 87 ? 36.010 28.833 -5.612 1.00 88.12 87 VAL A C 1
ATOM 651 O O . VAL A 1 87 ? 36.071 28.136 -6.616 1.00 88.12 87 VAL A O 1
ATOM 654 N N . VAL A 1 88 ? 36.331 30.119 -5.623 1.00 89.62 88 VAL A N 1
ATOM 655 C CA . VAL A 1 88 ? 36.864 30.803 -6.802 1.00 89.62 88 VAL A CA 1
ATOM 656 C C . VAL A 1 88 ? 38.385 30.823 -6.701 1.00 89.62 88 VAL A C 1
ATOM 658 O O . VAL A 1 88 ? 38.920 31.333 -5.719 1.00 89.62 88 VAL A O 1
ATOM 661 N N . ILE A 1 89 ? 39.078 30.256 -7.689 1.00 88.56 89 ILE A N 1
ATOM 662 C CA . ILE A 1 89 ? 40.540 30.137 -7.716 1.00 88.56 89 ILE A CA 1
ATOM 663 C C . ILE A 1 89 ? 41.124 31.048 -8.798 1.00 88.56 89 ILE A C 1
ATOM 665 O O . ILE A 1 89 ? 40.798 30.886 -9.968 1.00 88.56 89 ILE A O 1
ATOM 669 N N . GLU A 1 90 ? 42.028 31.951 -8.425 1.00 88.75 90 GLU A N 1
ATOM 670 C CA . GLU A 1 90 ? 42.828 32.772 -9.345 1.00 88.75 90 GLU A CA 1
ATOM 671 C C . GLU A 1 90 ? 44.277 32.270 -9.363 1.00 88.75 90 GLU A C 1
ATOM 673 O O . GLU A 1 90 ? 44.948 32.303 -8.334 1.00 88.75 90 GLU A O 1
ATOM 678 N N . ARG A 1 91 ? 44.775 31.792 -10.512 1.00 79.69 91 ARG A N 1
ATOM 679 C CA . ARG A 1 91 ? 46.122 31.188 -10.618 1.00 79.69 91 ARG A CA 1
ATOM 680 C C . ARG A 1 91 ? 47.181 32.083 -11.259 1.00 79.69 91 ARG A C 1
ATOM 682 O O . ARG A 1 91 ? 48.360 31.770 -11.143 1.00 79.69 91 ARG A O 1
ATOM 689 N N . LYS A 1 92 ? 46.798 33.132 -11.996 1.00 74.94 92 LYS A N 1
ATOM 690 C CA . LYS A 1 92 ? 47.716 33.880 -12.875 1.00 74.94 92 LYS A CA 1
ATOM 691 C C . LYS A 1 92 ? 48.354 35.106 -12.210 1.00 74.94 92 LYS A C 1
ATOM 693 O O . LYS A 1 92 ? 49.058 35.846 -12.893 1.00 74.94 92 LYS A O 1
ATOM 698 N N . GLY A 1 93 ? 48.133 35.325 -10.911 1.00 67.31 93 GLY A N 1
ATOM 699 C CA . GLY A 1 93 ? 48.816 36.365 -10.125 1.00 67.31 93 GLY A CA 1
ATOM 700 C C . GLY A 1 93 ? 48.529 37.809 -10.556 1.00 67.31 93 GLY A C 1
ATOM 701 O O . GLY A 1 93 ? 49.251 38.726 -10.173 1.00 67.31 93 GLY A O 1
ATOM 702 N N . GLY A 1 94 ? 47.496 38.030 -11.378 1.00 80.00 94 GLY A N 1
ATOM 703 C CA . GLY A 1 94 ? 47.204 39.334 -11.987 1.00 80.00 94 GLY A CA 1
ATOM 704 C C . GLY A 1 94 ? 46.121 40.153 -11.284 1.00 80.00 94 GLY A C 1
ATOM 705 O O . GLY A 1 94 ? 46.018 41.350 -11.533 1.00 80.00 94 GLY A O 1
ATOM 706 N N . ILE A 1 95 ? 45.315 39.525 -10.425 1.00 86.56 95 ILE A N 1
ATOM 707 C CA . ILE A 1 95 ? 44.173 40.151 -9.751 1.00 86.56 95 ILE A CA 1
ATOM 708 C C . ILE A 1 95 ? 44.291 39.851 -8.261 1.00 86.56 95 ILE A C 1
ATOM 710 O O . ILE A 1 95 ? 44.393 38.693 -7.852 1.00 86.56 95 ILE A O 1
ATOM 714 N N . SER A 1 96 ? 44.294 40.897 -7.437 1.00 90.12 96 SER A N 1
ATOM 715 C CA . SER A 1 96 ? 44.331 40.716 -5.985 1.00 90.12 96 SER A CA 1
ATOM 716 C C . SER A 1 96 ? 43.014 40.123 -5.473 1.00 90.12 96 SER A C 1
ATOM 718 O O . SER A 1 96 ? 41.955 40.309 -6.073 1.00 90.12 96 SER A O 1
ATOM 720 N N . ARG A 1 97 ? 43.052 39.439 -4.324 1.00 89.94 97 ARG A N 1
ATOM 721 C CA . ARG A 1 97 ? 41.844 38.876 -3.701 1.00 89.94 97 ARG A CA 1
ATOM 722 C C . ARG A 1 97 ? 40.773 39.945 -3.466 1.00 89.94 97 ARG A C 1
ATOM 724 O O . ARG A 1 97 ? 39.612 39.718 -3.778 1.00 89.94 97 ARG A O 1
ATOM 731 N N . GLU A 1 98 ? 41.176 41.100 -2.945 1.00 88.19 98 GLU A N 1
ATOM 732 C CA . GLU A 1 98 ? 40.284 42.225 -2.643 1.00 88.19 98 GLU A CA 1
ATOM 733 C C . GLU A 1 98 ? 39.639 42.798 -3.912 1.00 88.19 98 GLU A C 1
ATOM 735 O O . GLU A 1 98 ? 38.441 43.081 -3.938 1.00 88.19 98 GLU A O 1
ATOM 740 N N . GLU A 1 99 ? 40.409 42.903 -4.997 1.00 89.06 99 GLU A N 1
ATOM 741 C CA . GLU A 1 99 ? 39.897 43.344 -6.292 1.00 89.06 99 GLU A CA 1
ATOM 742 C C . GLU A 1 99 ? 38.898 42.343 -6.883 1.00 89.06 99 GLU A C 1
ATOM 744 O O . GLU A 1 99 ? 37.827 42.740 -7.347 1.00 89.06 99 GLU A O 1
ATOM 749 N N . LEU A 1 100 ? 39.215 41.048 -6.819 1.00 88.88 100 LEU A N 1
ATOM 750 C CA . LEU A 1 100 ? 38.352 39.969 -7.294 1.00 88.88 100 LEU A CA 1
ATOM 751 C C . LEU A 1 100 ? 37.034 39.916 -6.499 1.00 88.88 100 LEU A C 1
ATOM 753 O O . LEU A 1 100 ? 35.960 39.846 -7.098 1.00 88.88 100 LEU A O 1
ATOM 757 N N . GLU A 1 101 ? 37.102 40.019 -5.167 1.00 89.31 101 GLU A N 1
ATOM 758 C CA . GLU A 1 101 ? 35.933 40.088 -4.279 1.00 89.31 101 GLU A CA 1
ATOM 759 C C . GLU A 1 101 ? 35.064 41.318 -4.594 1.00 89.31 101 GLU A C 1
ATOM 761 O O . GLU A 1 101 ? 33.855 41.184 -4.802 1.00 89.31 101 GLU A O 1
ATOM 766 N N . THR A 1 102 ? 35.672 42.502 -4.706 1.00 89.19 102 THR A N 1
ATOM 767 C CA . THR A 1 102 ? 34.957 43.771 -4.930 1.00 89.19 102 THR A CA 1
ATOM 768 C C . THR A 1 102 ? 34.280 43.818 -6.299 1.00 89.19 102 THR A C 1
ATOM 770 O O . THR A 1 102 ? 33.117 44.224 -6.415 1.00 89.19 102 THR A O 1
ATOM 773 N N . ARG A 1 103 ? 34.976 43.382 -7.357 1.00 90.94 103 ARG A N 1
ATOM 774 C CA . ARG A 1 103 ? 34.434 43.392 -8.723 1.00 90.94 103 ARG A CA 1
ATOM 775 C C . ARG A 1 103 ? 33.322 42.360 -8.899 1.00 90.94 103 ARG A C 1
ATOM 777 O O . ARG A 1 103 ? 32.276 42.704 -9.452 1.00 90.94 103 ARG A O 1
ATOM 784 N N . LEU A 1 104 ? 33.485 41.141 -8.370 1.00 89.94 104 LEU A N 1
ATOM 785 C CA . LEU A 1 104 ? 32.415 40.136 -8.386 1.00 89.94 104 LEU A CA 1
ATOM 786 C C . LEU A 1 104 ? 31.197 40.601 -7.585 1.00 89.94 104 LEU A C 1
ATOM 788 O O . LEU A 1 104 ? 30.077 40.481 -8.074 1.00 89.94 104 LEU A O 1
ATOM 792 N N . ALA A 1 105 ? 31.383 41.162 -6.386 1.00 88.88 105 ALA A N 1
ATOM 793 C CA . ALA A 1 105 ? 30.274 41.683 -5.586 1.00 88.88 105 ALA A CA 1
ATOM 794 C C . ALA A 1 105 ? 29.510 42.790 -6.332 1.00 88.88 105 ALA A C 1
ATOM 796 O O . ALA A 1 105 ? 28.280 42.756 -6.401 1.00 88.88 105 ALA A O 1
ATOM 797 N N . THR A 1 106 ? 30.238 43.720 -6.958 1.00 90.62 106 THR A N 1
ATOM 798 C CA . THR A 1 106 ? 29.651 44.814 -7.744 1.00 90.62 106 THR A CA 1
ATOM 799 C C . THR A 1 106 ? 28.808 44.281 -8.901 1.00 90.62 106 THR A C 1
ATOM 801 O O . THR A 1 106 ? 27.651 44.677 -9.048 1.00 90.62 106 THR A O 1
ATOM 804 N N . GLU A 1 107 ? 29.336 43.346 -9.697 1.00 91.94 107 GLU A N 1
ATOM 805 C CA . GLU A 1 107 ? 28.606 42.803 -10.848 1.00 91.94 107 GLU A CA 1
ATOM 806 C C . GLU A 1 107 ? 27.437 41.885 -10.453 1.00 91.94 107 GLU A C 1
ATOM 808 O O . GLU A 1 107 ? 26.431 41.833 -11.161 1.00 91.94 107 GLU A O 1
ATOM 813 N N . ARG A 1 108 ? 27.493 41.225 -9.290 1.00 90.19 108 ARG A N 1
ATOM 814 C CA . ARG A 1 108 ? 26.360 40.452 -8.751 1.00 90.19 108 ARG A CA 1
ATOM 815 C C . ARG A 1 108 ? 25.203 41.350 -8.319 1.00 90.19 108 ARG A C 1
ATOM 817 O O . ARG A 1 108 ? 24.064 41.128 -8.735 1.00 90.19 108 ARG A O 1
ATOM 824 N N . VAL A 1 109 ? 25.482 42.406 -7.545 1.00 88.88 109 VAL A N 1
ATOM 825 C CA . VAL A 1 109 ? 24.467 43.410 -7.159 1.00 88.88 109 VAL A CA 1
ATOM 826 C C . VAL A 1 109 ? 23.875 44.061 -8.405 1.00 88.88 109 VAL A C 1
ATOM 828 O O . VAL A 1 109 ? 22.661 44.252 -8.500 1.00 88.88 109 VAL A O 1
ATOM 831 N N . ARG A 1 110 ? 24.722 44.331 -9.398 1.00 89.19 110 ARG A N 1
ATOM 832 C CA . ARG A 1 110 ? 24.316 44.855 -10.695 1.00 89.19 110 ARG A CA 1
ATOM 833 C C . ARG A 1 110 ? 23.376 43.893 -11.448 1.00 89.19 110 ARG A C 1
ATOM 835 O O . ARG A 1 110 ? 22.294 44.312 -11.857 1.00 89.19 110 ARG A O 1
ATOM 842 N N . SER A 1 111 ? 23.715 42.605 -11.564 1.00 85.62 111 SER A N 1
ATOM 843 C CA . SER A 1 111 ? 22.861 41.578 -12.201 1.00 85.62 111 SER A CA 1
ATOM 844 C C . SER A 1 111 ? 21.505 41.434 -11.491 1.00 85.62 111 SER A C 1
ATOM 846 O O . SER A 1 111 ? 20.454 41.351 -12.139 1.00 85.62 111 SER A O 1
ATOM 848 N N . ALA A 1 112 ? 21.495 41.474 -10.154 1.00 84.44 112 ALA A N 1
ATOM 849 C CA . ALA A 1 112 ? 20.267 41.471 -9.360 1.00 84.44 112 ALA A CA 1
ATOM 850 C C . ALA A 1 112 ? 19.417 42.733 -9.601 1.00 84.44 112 ALA A C 1
ATOM 852 O O . ALA A 1 112 ? 18.209 42.624 -9.828 1.00 84.44 112 ALA A O 1
ATOM 853 N N . TRP A 1 113 ? 20.040 43.917 -9.630 1.00 86.06 113 TRP A N 1
ATOM 854 C CA . TRP A 1 113 ? 19.362 45.179 -9.930 1.00 86.06 113 TRP A CA 1
ATOM 855 C C . TRP A 1 113 ? 18.718 45.166 -11.314 1.00 86.06 113 TRP A C 1
ATOM 857 O O . TRP A 1 113 ? 17.568 45.562 -11.431 1.00 86.06 113 TRP A O 1
ATOM 867 N N . VAL A 1 114 ? 19.388 44.658 -12.355 1.00 85.12 114 VAL A N 1
ATOM 868 C CA . VAL A 1 114 ? 18.803 44.571 -13.709 1.00 85.12 114 VAL A CA 1
ATOM 869 C C . VAL A 1 114 ? 17.522 43.735 -13.720 1.00 85.12 114 VAL A C 1
ATOM 871 O O . VAL A 1 114 ? 16.555 44.099 -14.395 1.00 85.12 114 VAL A O 1
ATOM 874 N N . LYS A 1 115 ? 17.491 42.626 -12.971 1.00 83.00 115 LYS A N 1
ATOM 875 C CA . LYS A 1 115 ? 16.303 41.762 -12.860 1.00 83.00 115 LYS A CA 1
ATOM 876 C C . LYS A 1 115 ? 15.156 42.493 -12.162 1.00 83.00 115 LYS A C 1
ATOM 878 O O . LYS A 1 115 ? 14.060 42.546 -12.714 1.00 83.00 115 LYS A O 1
ATOM 883 N N . VAL A 1 116 ? 15.432 43.123 -11.018 1.00 82.69 116 VAL A N 1
ATOM 884 C CA . VAL A 1 116 ? 14.443 43.904 -10.253 1.00 82.69 116 VAL A CA 1
ATOM 885 C C . VAL A 1 116 ? 13.967 45.120 -11.050 1.00 82.69 116 VAL A C 1
ATOM 887 O O . VAL A 1 116 ? 12.771 45.354 -11.174 1.00 82.69 116 VAL A O 1
ATOM 890 N N . ALA A 1 117 ? 14.873 45.878 -11.660 1.00 84.38 117 ALA A N 1
ATOM 891 C CA . ALA A 1 117 ? 14.532 47.044 -12.463 1.00 84.38 117 ALA A CA 1
ATOM 892 C C . ALA A 1 117 ? 13.632 46.670 -13.643 1.00 84.38 117 ALA A C 1
ATOM 894 O O . ALA A 1 117 ? 12.672 47.380 -13.928 1.00 84.38 117 ALA A O 1
ATOM 895 N N . ARG A 1 118 ? 13.871 45.519 -14.284 1.00 86.25 118 ARG A N 1
ATOM 896 C CA . ARG A 1 118 ? 12.980 44.993 -15.325 1.00 86.25 118 ARG A CA 1
ATOM 897 C C . ARG A 1 118 ? 11.602 44.615 -14.773 1.00 86.25 118 ARG A C 1
ATOM 899 O O . ARG A 1 118 ? 10.601 44.949 -15.398 1.00 86.25 118 ARG A O 1
ATOM 906 N N . GLU A 1 119 ? 11.548 43.927 -13.636 1.00 85.88 119 GLU A N 1
ATOM 907 C CA . GLU A 1 119 ? 10.298 43.474 -13.009 1.00 85.88 119 GLU A CA 1
ATOM 908 C C . GLU A 1 119 ? 9.416 44.647 -12.552 1.00 85.88 119 GLU A C 1
ATOM 910 O O . GLU A 1 119 ? 8.206 44.640 -12.771 1.00 85.88 119 GLU A O 1
ATOM 915 N N . TYR A 1 120 ? 10.033 45.694 -12.003 1.00 83.62 120 TYR A N 1
ATOM 916 C CA . TYR A 1 120 ? 9.352 46.875 -11.467 1.00 83.62 120 TYR A CA 1
ATOM 917 C C . TYR A 1 120 ? 9.358 48.084 -12.417 1.00 83.62 120 TYR A C 1
ATOM 919 O O . TYR A 1 120 ? 8.971 49.178 -12.013 1.00 83.62 120 TYR A O 1
ATOM 927 N N . GLN A 1 121 ? 9.784 47.901 -13.673 1.00 86.81 121 GLN A N 1
ATOM 928 C CA . GLN A 1 121 ? 9.885 48.958 -14.695 1.00 86.81 121 GLN A CA 1
ATOM 929 C C . GLN A 1 121 ? 10.693 50.191 -14.242 1.00 86.81 121 GLN A C 1
ATOM 931 O O . GLN A 1 121 ? 10.394 51.327 -14.613 1.00 86.81 121 GLN A O 1
ATOM 936 N N . LEU A 1 122 ? 11.724 49.976 -13.425 1.00 83.56 122 LEU A N 1
ATOM 937 C CA . LEU A 1 122 ? 12.667 51.018 -13.029 1.00 83.56 122 LEU A CA 1
ATOM 938 C C . LEU A 1 122 ? 13.659 51.288 -14.168 1.00 83.56 122 LEU A C 1
ATOM 940 O O . LEU A 1 122 ? 13.814 50.488 -15.094 1.00 83.56 122 LEU A O 1
ATOM 944 N N . ALA A 1 123 ? 14.351 52.425 -14.096 1.00 74.25 123 ALA A N 1
ATOM 945 C CA . ALA A 1 123 ? 15.341 52.791 -15.100 1.00 74.25 123 ALA A CA 1
ATOM 946 C C . ALA A 1 123 ? 16.456 51.718 -15.190 1.00 74.25 123 ALA A C 1
ATOM 948 O O . ALA A 1 123 ? 17.046 51.371 -14.160 1.00 74.25 123 ALA A O 1
ATOM 949 N N . PRO A 1 124 ? 16.745 51.179 -16.390 1.00 68.38 124 PRO A N 1
ATOM 950 C CA . PRO A 1 124 ? 17.814 50.202 -16.578 1.00 68.38 124 PRO A CA 1
ATOM 951 C C . PRO A 1 124 ? 19.206 50.840 -16.408 1.00 68.38 124 PRO A C 1
ATOM 953 O O . PRO A 1 124 ? 19.341 52.060 -16.303 1.00 68.38 124 PRO A O 1
ATOM 956 N N . GLU A 1 125 ? 20.245 49.998 -16.363 1.00 59.75 125 GLU A N 1
ATOM 957 C CA . GLU A 1 125 ? 21.657 50.409 -16.269 1.00 59.75 125 GLU A CA 1
ATOM 958 C C . GLU A 1 125 ? 22.013 51.580 -17.201 1.00 59.75 125 GLU A C 1
ATOM 960 O O . GLU A 1 125 ? 21.575 51.624 -18.350 1.00 59.75 125 GLU A O 1
ATOM 965 N N . GLY A 1 126 ? 22.842 52.509 -16.712 1.00 60.00 126 GLY A N 1
ATOM 966 C CA . GLY A 1 126 ? 23.311 53.671 -17.481 1.00 60.00 126 GLY A CA 1
ATOM 967 C C . GLY A 1 126 ? 22.476 54.946 -17.319 1.00 60.00 126 GLY A C 1
ATOM 968 O O . GLY A 1 126 ? 22.785 55.956 -17.943 1.00 60.00 126 GLY A O 1
ATOM 969 N N . ALA A 1 127 ? 21.458 54.948 -16.451 1.00 52.34 127 ALA A N 1
ATOM 970 C CA . ALA A 1 127 ? 20.632 56.130 -16.172 1.00 52.34 127 ALA A CA 1
ATOM 971 C C . ALA A 1 127 ? 21.327 57.230 -15.326 1.00 52.34 127 ALA A C 1
ATOM 973 O O . ALA A 1 127 ? 20.692 58.230 -14.991 1.00 52.34 127 ALA A O 1
ATOM 974 N N . GLY A 1 128 ? 22.615 57.066 -14.989 1.00 64.31 128 GLY A N 1
ATOM 975 C CA . GLY A 1 128 ? 23.465 58.082 -14.355 1.00 64.31 128 GLY A CA 1
ATOM 976 C C . GLY A 1 128 ? 24.434 57.517 -13.309 1.00 64.31 128 GLY A C 1
ATOM 977 O O . GLY A 1 128 ? 24.154 56.492 -12.685 1.00 64.31 128 GLY A O 1
ATOM 978 N N . ASP A 1 129 ? 25.541 58.231 -13.069 1.00 76.56 129 ASP A N 1
ATOM 979 C CA . ASP A 1 129 ? 26.615 57.875 -12.117 1.00 76.56 129 ASP A CA 1
ATOM 980 C C . ASP A 1 129 ? 26.106 57.540 -10.701 1.00 76.56 129 ASP A C 1
ATOM 982 O O . ASP A 1 129 ? 26.737 56.792 -9.955 1.00 76.56 129 ASP A O 1
ATOM 986 N N . ALA A 1 130 ? 24.931 58.062 -10.332 1.00 76.56 130 ALA A N 1
ATOM 987 C CA . ALA A 1 130 ? 24.284 57.824 -9.047 1.00 76.56 130 ALA A CA 1
ATOM 988 C C . ALA A 1 130 ? 23.850 56.360 -8.838 1.00 76.56 130 ALA A C 1
ATOM 990 O O . ALA A 1 130 ? 23.936 55.857 -7.716 1.00 76.56 130 ALA A O 1
ATOM 991 N N . VAL A 1 131 ? 23.412 55.657 -9.890 1.00 77.50 131 VAL A N 1
ATOM 992 C CA . VAL A 1 131 ? 23.010 54.241 -9.791 1.00 77.50 131 VAL A CA 1
ATOM 993 C C . VAL A 1 131 ? 24.244 53.356 -9.636 1.00 77.50 131 VAL A C 1
ATOM 995 O O . VAL A 1 131 ? 24.263 52.486 -8.773 1.00 77.50 131 VAL A O 1
ATOM 998 N N . ASP A 1 132 ? 25.310 53.634 -10.386 1.00 80.31 132 ASP A N 1
ATOM 999 C CA . ASP A 1 132 ? 26.578 52.903 -10.280 1.00 80.31 132 ASP A CA 1
ATOM 1000 C C . ASP A 1 132 ? 27.301 53.155 -8.952 1.00 80.31 132 ASP A C 1
ATOM 1002 O O . ASP A 1 132 ? 27.917 52.245 -8.396 1.00 80.31 132 ASP A O 1
ATOM 1006 N N . ALA A 1 133 ? 27.223 54.375 -8.414 1.00 84.44 133 ALA A N 1
ATOM 1007 C CA . ALA A 1 133 ? 27.683 54.672 -7.060 1.00 84.44 133 ALA A CA 1
ATOM 1008 C C . ALA A 1 133 ? 26.855 53.920 -6.003 1.00 84.44 133 ALA A C 1
ATOM 1010 O O . ALA A 1 133 ? 27.421 53.395 -5.048 1.00 84.44 133 ALA A O 1
ATOM 1011 N N . SER A 1 134 ? 25.536 53.808 -6.197 1.00 85.00 134 SER A N 1
ATOM 1012 C CA . SER A 1 134 ? 24.651 53.071 -5.284 1.00 85.00 134 SER A CA 1
ATOM 1013 C C . SER A 1 134 ? 24.901 51.562 -5.331 1.00 85.00 134 SER A C 1
ATOM 1015 O O . SER A 1 134 ? 24.984 50.934 -4.283 1.00 85.00 134 SER A O 1
ATOM 1017 N N . ILE A 1 135 ? 25.079 50.979 -6.522 1.00 86.12 135 ILE A N 1
ATOM 1018 C CA . ILE A 1 135 ? 25.421 49.559 -6.697 1.00 86.12 135 ILE A CA 1
ATOM 1019 C C . ILE A 1 135 ? 26.754 49.246 -6.013 1.00 86.12 135 ILE A C 1
ATOM 1021 O O . ILE A 1 135 ? 26.826 48.278 -5.259 1.00 86.12 135 ILE A O 1
ATOM 1025 N N . ARG A 1 136 ? 27.786 50.079 -6.219 1.00 85.81 136 ARG A N 1
ATOM 1026 C CA . ARG A 1 136 ? 29.082 49.920 -5.540 1.00 85.81 136 ARG A CA 1
ATOM 1027 C C . ARG A 1 136 ? 28.959 50.058 -4.027 1.00 85.81 136 ARG A C 1
ATOM 1029 O O . ARG A 1 136 ? 29.426 49.181 -3.317 1.00 85.81 136 ARG A O 1
ATOM 1036 N N . GLY A 1 137 ? 28.249 51.074 -3.538 1.00 87.38 137 GLY A N 1
ATOM 1037 C CA . GLY A 1 137 ? 28.025 51.252 -2.101 1.00 87.38 137 GLY A CA 1
ATOM 1038 C C . GLY A 1 137 ? 27.258 50.089 -1.458 1.00 87.38 137 GLY A C 1
ATOM 1039 O O . GLY A 1 137 ? 27.560 49.697 -0.333 1.00 87.38 137 GLY A O 1
ATOM 1040 N N . VAL A 1 138 ? 26.297 49.489 -2.171 1.00 86.19 138 VAL A N 1
ATOM 1041 C CA . VAL A 1 138 ? 25.593 48.278 -1.712 1.00 86.19 138 VAL A CA 1
ATOM 1042 C C . VAL A 1 138 ? 26.519 47.060 -1.732 1.00 86.19 138 VAL A C 1
ATOM 1044 O O . VAL A 1 138 ? 26.504 46.291 -0.775 1.00 86.19 138 VAL A O 1
ATOM 1047 N N . ALA A 1 139 ? 27.336 46.893 -2.774 1.00 85.75 139 ALA A N 1
ATOM 1048 C CA . ALA A 1 139 ? 28.298 45.797 -2.873 1.00 85.75 139 ALA A CA 1
ATOM 1049 C C . ALA A 1 139 ? 29.370 45.864 -1.770 1.00 85.75 139 ALA A C 1
ATOM 1051 O O . ALA A 1 139 ? 29.630 44.861 -1.109 1.00 85.75 139 ALA A O 1
ATOM 1052 N N . GLU A 1 140 ? 29.924 47.051 -1.512 1.00 85.69 140 GLU A N 1
ATOM 1053 C CA . GLU A 1 140 ? 30.870 47.308 -0.417 1.00 85.69 140 GLU A CA 1
ATOM 1054 C C . GLU A 1 140 ? 30.228 47.060 0.959 1.00 85.69 140 GLU A C 1
ATOM 1056 O O . GLU A 1 140 ? 30.870 46.521 1.859 1.00 85.69 140 GLU A O 1
ATOM 1061 N N . GLY A 1 141 ? 28.946 47.407 1.122 1.00 82.12 141 GLY A N 1
ATOM 1062 C CA . GLY A 1 141 ? 28.211 47.222 2.375 1.00 82.12 141 GLY A CA 1
ATOM 1063 C C . GLY A 1 141 ? 27.749 45.787 2.659 1.00 82.12 141 GLY A C 1
ATOM 1064 O O . GLY A 1 141 ? 27.573 45.434 3.824 1.00 82.12 141 GLY A O 1
ATOM 1065 N N . GLN A 1 142 ? 27.531 44.959 1.630 1.00 77.50 142 GLN A N 1
ATOM 1066 C CA . GLN A 1 142 ? 27.074 43.572 1.800 1.00 77.50 142 GLN A CA 1
ATOM 1067 C C . GLN A 1 142 ? 28.207 42.592 2.133 1.00 77.50 142 GLN A C 1
ATOM 1069 O O . GLN A 1 142 ? 27.941 41.564 2.757 1.00 77.50 142 GLN A O 1
ATOM 1074 N N . GLY A 1 143 ? 29.451 42.910 1.759 1.00 78.00 143 GLY A N 1
ATOM 1075 C CA . GLY A 1 143 ? 30.568 41.968 1.838 1.00 78.00 143 GLY A CA 1
ATOM 1076 C C . GLY A 1 143 ? 30.403 40.764 0.890 1.00 78.00 143 GLY A C 1
ATOM 1077 O O . GLY A 1 143 ? 29.376 40.620 0.218 1.00 78.00 143 GLY A O 1
ATOM 1078 N N . PRO A 1 144 ? 31.416 39.886 0.786 1.00 78.56 144 PRO A N 1
ATOM 1079 C CA . PRO A 1 144 ? 31.306 38.666 -0.007 1.00 78.56 144 PRO A CA 1
ATOM 1080 C C . PRO A 1 144 ? 30.238 37.727 0.577 1.00 78.56 144 PRO A C 1
ATOM 1082 O O . PRO A 1 144 ? 30.053 37.652 1.793 1.00 78.56 144 PRO A O 1
ATOM 1085 N N . ASP A 1 145 ? 29.545 36.979 -0.293 1.00 81.88 145 ASP A N 1
ATOM 1086 C CA . ASP A 1 145 ? 28.622 35.924 0.152 1.00 81.88 145 ASP A CA 1
ATOM 1087 C C . ASP A 1 145 ? 29.406 34.954 1.051 1.00 81.88 145 ASP A C 1
ATOM 1089 O O . ASP A 1 145 ? 30.472 34.498 0.640 1.00 81.88 145 ASP A O 1
ATOM 1093 N N . PRO A 1 146 ? 28.928 34.623 2.262 1.00 80.12 146 PRO A N 1
ATOM 1094 C CA . PRO A 1 146 ? 29.676 33.794 3.208 1.00 80.12 146 PRO A CA 1
ATOM 1095 C C . PRO A 1 146 ? 29.973 32.379 2.680 1.00 80.12 146 PRO A C 1
ATOM 1097 O O . PRO A 1 146 ? 30.803 31.670 3.249 1.00 80.12 146 PRO A O 1
ATOM 1100 N N . ARG A 1 147 ? 29.308 31.954 1.598 1.00 82.12 147 ARG A N 1
ATOM 1101 C CA . ARG A 1 147 ? 29.564 30.691 0.893 1.00 82.12 147 ARG A CA 1
ATOM 1102 C C . ARG A 1 147 ? 30.625 30.822 -0.204 1.00 82.12 147 ARG A C 1
ATOM 1104 O O . ARG A 1 147 ? 31.083 29.805 -0.714 1.00 82.12 147 ARG A O 1
ATOM 1111 N N . LEU A 1 148 ? 31.024 32.035 -0.580 1.00 88.38 148 LEU A N 1
ATOM 1112 C CA . LEU A 1 148 ? 32.059 32.301 -1.576 1.00 88.38 148 LEU A CA 1
ATOM 1113 C C . LEU A 1 148 ? 33.433 32.342 -0.894 1.00 88.38 148 LEU A C 1
ATOM 1115 O O . LEU A 1 148 ? 33.696 33.186 -0.044 1.00 88.38 148 LEU A O 1
ATOM 1119 N N . SER A 1 149 ? 34.324 31.423 -1.257 1.00 89.56 149 SER A N 1
ATOM 1120 C CA . SER A 1 149 ? 35.720 31.412 -0.808 1.00 89.56 149 SER A CA 1
ATOM 1121 C C . SER A 1 149 ? 36.621 31.745 -1.986 1.00 89.56 149 SER A C 1
ATOM 1123 O O . SER A 1 149 ? 36.645 31.002 -2.961 1.00 89.56 149 SER A O 1
ATOM 1125 N N . ILE A 1 150 ? 37.346 32.859 -1.913 1.00 90.25 150 ILE A N 1
ATOM 1126 C CA . ILE A 1 150 ? 38.267 33.272 -2.974 1.00 90.25 150 ILE A CA 1
ATOM 1127 C C . ILE A 1 150 ? 39.695 32.915 -2.572 1.00 90.25 150 ILE A C 1
ATOM 1129 O O . ILE A 1 150 ? 40.178 33.330 -1.516 1.00 90.25 150 ILE A O 1
ATOM 1133 N N . LEU A 1 151 ? 40.360 32.144 -3.425 1.00 89.06 151 LEU A N 1
ATOM 1134 C CA . LEU A 1 151 ? 41.735 31.703 -3.268 1.00 89.06 151 LEU A CA 1
ATOM 1135 C C . LEU A 1 151 ? 42.582 32.277 -4.408 1.00 89.06 151 LEU A C 1
ATOM 1137 O O . LEU A 1 151 ? 42.323 31.995 -5.574 1.00 89.06 151 LEU A O 1
ATOM 1141 N N . VAL A 1 152 ? 43.597 33.071 -4.073 1.00 88.50 152 VAL A N 1
ATOM 1142 C CA . VAL A 1 152 ? 44.560 33.616 -5.042 1.00 88.50 152 VAL A CA 1
ATOM 1143 C C . VAL A 1 152 ? 45.871 32.868 -4.865 1.00 88.50 152 VAL A C 1
ATOM 1145 O O . VAL A 1 152 ? 46.372 32.784 -3.747 1.00 88.50 152 VAL A O 1
ATOM 1148 N N . GLU A 1 153 ? 46.368 32.291 -5.955 1.00 84.19 153 GLU A N 1
ATOM 1149 C CA . GLU A 1 153 ? 47.537 31.410 -5.998 1.00 84.19 153 GLU A CA 1
ATOM 1150 C C . GLU A 1 153 ? 47.503 30.289 -4.932 1.00 84.19 153 GLU A C 1
ATOM 1152 O O . GLU A 1 153 ? 48.484 30.104 -4.208 1.00 84.19 153 GLU A O 1
ATOM 1157 N N . PRO A 1 154 ? 46.389 29.534 -4.775 1.00 80.06 154 PRO A N 1
ATOM 1158 C CA . PRO A 1 154 ? 46.321 28.517 -3.734 1.00 80.06 154 PRO A CA 1
ATOM 1159 C C . PRO A 1 154 ? 47.300 27.377 -3.987 1.00 80.06 154 PRO A C 1
ATOM 1161 O O . PRO A 1 154 ? 47.376 26.832 -5.092 1.00 80.06 154 PRO A O 1
ATOM 1164 N N . ASP A 1 155 ? 47.971 26.947 -2.923 1.00 81.56 155 ASP A N 1
ATOM 1165 C CA . ASP A 1 155 ? 48.599 25.637 -2.893 1.00 81.56 155 ASP A CA 1
ATOM 1166 C C . ASP A 1 155 ? 47.560 24.530 -2.615 1.00 81.56 155 ASP A C 1
ATOM 1168 O O . ASP A 1 155 ? 46.384 24.775 -2.315 1.00 81.56 155 ASP A O 1
ATOM 1172 N N . ALA A 1 156 ? 47.992 23.273 -2.742 1.00 72.00 156 ALA A N 1
ATOM 1173 C CA . ALA A 1 156 ? 47.123 22.121 -2.517 1.00 72.00 156 ALA A CA 1
ATOM 1174 C C . ALA A 1 156 ? 46.589 22.050 -1.073 1.00 72.00 156 ALA A C 1
ATOM 1176 O O . ALA A 1 156 ? 45.515 21.491 -0.863 1.00 72.00 156 ALA A O 1
ATOM 1177 N N . ALA A 1 157 ? 47.305 22.619 -0.096 1.00 73.31 157 ALA A N 1
ATOM 1178 C CA . ALA A 1 157 ? 46.892 22.622 1.303 1.00 73.31 157 ALA A CA 1
ATOM 1179 C C . ALA A 1 157 ? 45.745 23.614 1.538 1.00 73.31 157 ALA A C 1
ATOM 1181 O O . ALA A 1 157 ? 44.721 23.231 2.092 1.00 73.31 157 ALA A O 1
ATOM 1182 N N . ALA A 1 158 ? 45.855 24.842 1.026 1.00 77.94 158 ALA A N 1
ATOM 1183 C CA . ALA A 1 158 ? 44.813 25.859 1.131 1.00 77.94 158 ALA A CA 1
ATOM 1184 C C . ALA A 1 158 ? 43.499 25.414 0.469 1.00 77.94 158 ALA A C 1
ATOM 1186 O O . ALA A 1 158 ? 42.416 25.645 1.009 1.00 77.94 158 ALA A O 1
ATOM 1187 N N . LEU A 1 159 ? 43.579 24.741 -0.686 1.00 76.62 159 LEU A N 1
ATOM 1188 C CA . LEU A 1 159 ? 42.394 24.176 -1.328 1.00 76.62 159 LEU A CA 1
ATOM 1189 C C . LEU A 1 159 ? 41.819 22.994 -0.530 1.00 76.62 159 LEU A C 1
ATOM 1191 O O . LEU A 1 159 ? 40.605 22.932 -0.340 1.00 76.62 159 LEU A O 1
ATOM 1195 N N . ALA A 1 160 ? 42.667 22.083 -0.041 1.00 70.56 160 ALA A N 1
ATOM 1196 C CA . ALA A 1 160 ? 42.233 20.952 0.779 1.00 70.56 160 ALA A CA 1
ATOM 1197 C C . ALA A 1 160 ? 41.559 21.407 2.083 1.00 70.56 160 ALA A C 1
ATOM 1199 O O . ALA A 1 160 ? 40.536 20.839 2.456 1.00 70.56 160 ALA A O 1
ATOM 1200 N N . ASP A 1 161 ? 42.064 22.459 2.729 1.00 75.75 161 ASP A N 1
ATOM 1201 C CA . ASP A 1 161 ? 41.470 23.038 3.935 1.00 75.75 161 ASP A CA 1
ATOM 1202 C C . ASP A 1 161 ? 40.079 23.616 3.645 1.00 75.75 161 ASP A C 1
ATOM 1204 O O . ASP A 1 161 ? 39.117 23.289 4.338 1.00 75.75 161 ASP A O 1
ATOM 1208 N N . VAL A 1 162 ? 39.920 24.397 2.568 1.00 76.25 162 VAL A N 1
ATOM 1209 C CA . VAL A 1 162 ? 38.610 24.958 2.185 1.00 76.25 162 VAL A CA 1
ATOM 1210 C C . VAL A 1 162 ? 37.610 23.866 1.789 1.00 76.25 162 VAL A C 1
ATOM 1212 O O . VAL A 1 162 ? 36.424 23.970 2.114 1.00 76.25 162 VAL A O 1
ATOM 1215 N N . LEU A 1 163 ? 38.064 22.814 1.105 1.00 70.69 163 LEU A N 1
ATOM 1216 C CA . LEU A 1 163 ? 37.223 21.673 0.735 1.00 70.69 163 LEU A CA 1
ATOM 1217 C C . LEU A 1 163 ? 36.857 20.811 1.950 1.00 70.69 163 LEU A C 1
ATOM 1219 O O . LEU A 1 163 ? 35.713 20.377 2.057 1.00 70.69 163 LEU A O 1
ATOM 1223 N N . SER A 1 164 ? 37.782 20.616 2.890 1.00 68.75 164 SER A N 1
ATOM 1224 C CA . SER A 1 164 ? 37.545 19.934 4.168 1.00 68.75 164 SER A CA 1
ATOM 1225 C C . SER A 1 164 ? 36.553 20.710 5.042 1.00 68.75 164 SER A C 1
ATOM 1227 O O . SER A 1 164 ? 35.603 20.136 5.582 1.00 68.75 164 SER A O 1
ATOM 1229 N N . ASP A 1 165 ? 36.686 22.035 5.105 1.00 68.19 165 ASP A N 1
ATOM 1230 C CA . ASP A 1 165 ? 35.728 22.929 5.759 1.00 68.19 165 ASP A CA 1
ATOM 1231 C C . ASP A 1 165 ? 34.342 22.851 5.099 1.00 68.19 165 ASP A C 1
ATOM 1233 O O . ASP A 1 165 ? 33.318 22.789 5.784 1.00 68.19 165 ASP A O 1
ATOM 1237 N N . ALA A 1 166 ? 34.285 22.811 3.765 1.00 65.56 166 ALA A N 1
ATOM 1238 C CA . ALA A 1 166 ? 33.032 22.660 3.030 1.00 65.56 166 ALA A CA 1
ATOM 1239 C C . ALA A 1 166 ? 32.382 21.282 3.264 1.00 65.56 166 ALA A C 1
ATOM 1241 O O . ALA A 1 166 ? 31.173 21.197 3.498 1.00 65.56 166 ALA A O 1
ATOM 1242 N N . ALA A 1 167 ? 33.177 20.209 3.254 1.00 60.03 167 ALA A N 1
ATOM 1243 C CA . ALA A 1 167 ? 32.729 18.835 3.461 1.00 60.03 167 ALA A CA 1
ATOM 1244 C C . ALA A 1 167 ? 32.262 18.585 4.903 1.00 60.03 167 ALA A C 1
ATOM 1246 O O . ALA A 1 167 ? 31.214 17.973 5.122 1.00 60.03 167 ALA A O 1
ATOM 1247 N N . SER A 1 168 ? 32.986 19.105 5.898 1.00 61.75 168 SER A N 1
ATOM 1248 C CA . SER A 1 168 ? 32.634 18.981 7.317 1.00 61.75 168 SER A CA 1
ATOM 1249 C C . SER A 1 168 ? 31.352 19.744 7.669 1.00 61.75 168 SER A C 1
ATOM 1251 O O . SER A 1 168 ? 30.504 19.213 8.390 1.00 61.75 168 SER A O 1
ATOM 1253 N N . ALA A 1 169 ? 31.143 20.930 7.085 1.00 60.34 169 ALA A N 1
ATOM 1254 C CA . ALA A 1 169 ? 29.885 21.668 7.199 1.00 60.34 169 ALA A CA 1
ATOM 1255 C C . ALA A 1 169 ? 28.698 20.921 6.555 1.00 60.34 169 ALA A C 1
ATOM 1257 O O . ALA A 1 169 ? 27.558 21.058 7.004 1.00 60.34 169 ALA A O 1
ATOM 1258 N N . HIS A 1 170 ? 28.953 20.102 5.529 1.00 60.97 170 HIS A N 1
ATOM 1259 C CA . HIS A 1 170 ? 27.938 19.301 4.840 1.00 60.97 170 HIS A CA 1
ATOM 1260 C C . HIS A 1 170 ? 27.592 17.991 5.552 1.00 60.97 170 HIS A C 1
ATOM 1262 O O . HIS A 1 170 ? 26.418 17.628 5.614 1.00 60.97 170 HIS A O 1
ATOM 1268 N N . ALA A 1 171 ? 28.585 17.296 6.114 1.00 58.81 171 ALA A N 1
ATOM 1269 C CA . ALA A 1 171 ? 28.410 15.977 6.726 1.00 58.81 171 ALA A CA 1
ATOM 1270 C C . ALA A 1 171 ? 27.450 15.979 7.932 1.00 58.81 171 ALA A C 1
ATOM 1272 O O . ALA A 1 171 ? 26.898 14.938 8.293 1.00 58.81 171 ALA A O 1
ATOM 1273 N N . ALA A 1 172 ? 27.238 17.142 8.554 1.00 62.50 172 ALA A N 1
ATOM 1274 C CA . ALA A 1 172 ? 26.357 17.305 9.703 1.00 62.50 172 ALA A CA 1
ATOM 1275 C C . ALA A 1 172 ? 24.883 17.574 9.340 1.00 62.50 172 ALA A C 1
ATOM 1277 O O . ALA A 1 172 ? 24.041 17.520 10.235 1.00 62.50 172 ALA A O 1
ATOM 1278 N N . ILE A 1 173 ? 24.551 17.868 8.077 1.00 71.69 173 ILE A N 1
ATOM 1279 C CA . ILE A 1 173 ? 23.198 18.288 7.679 1.00 71.69 173 ILE A CA 1
ATOM 1280 C C . ILE A 1 173 ? 22.477 17.123 6.997 1.00 71.69 173 ILE A C 1
ATOM 1282 O O . ILE A 1 173 ? 22.903 16.653 5.943 1.00 71.69 173 ILE A O 1
ATOM 1286 N N . ALA A 1 174 ? 21.361 16.673 7.573 1.00 68.94 174 ALA A N 1
ATOM 1287 C CA . ALA A 1 174 ? 20.526 15.646 6.956 1.00 68.94 174 ALA A CA 1
ATOM 1288 C C . ALA A 1 174 ? 19.678 16.259 5.833 1.00 68.94 174 ALA A C 1
ATOM 1290 O O . ALA A 1 174 ? 18.782 17.066 6.089 1.00 68.94 174 ALA A O 1
ATOM 1291 N N . ARG A 1 175 ? 19.979 15.890 4.583 1.00 67.75 175 ARG A N 1
ATOM 1292 C CA . ARG A 1 175 ? 19.342 16.449 3.385 1.00 67.75 175 ARG A CA 1
ATOM 1293 C C . ARG A 1 175 ? 18.726 15.375 2.516 1.00 67.75 175 ARG A C 1
ATOM 1295 O O . ARG A 1 175 ? 19.337 14.338 2.277 1.00 67.75 175 ARG A O 1
ATOM 1302 N N . PHE A 1 176 ? 17.567 15.702 1.971 1.00 67.19 176 PHE A N 1
ATOM 1303 C CA . PHE A 1 176 ? 16.853 14.901 0.992 1.00 67.19 176 PHE A CA 1
ATOM 1304 C C . PHE A 1 176 ? 16.589 15.765 -0.233 1.00 67.19 176 PHE A C 1
ATOM 1306 O O . PHE A 1 176 ? 16.326 16.959 -0.103 1.00 67.19 176 PHE A O 1
ATOM 1313 N N . LYS A 1 177 ? 16.690 15.176 -1.425 1.00 58.84 177 LYS A N 1
ATOM 1314 C CA . LYS A 1 177 ? 16.261 15.835 -2.659 1.00 58.84 177 LYS A CA 1
ATOM 1315 C C . LYS A 1 177 ? 14.856 15.356 -3.002 1.00 58.84 177 LYS A C 1
ATOM 1317 O O . LYS A 1 177 ? 14.678 14.164 -3.231 1.00 58.84 177 LYS A O 1
ATOM 1322 N N . ASP A 1 178 ? 13.900 16.275 -3.079 1.00 54.75 178 ASP A N 1
ATOM 1323 C CA . ASP A 1 178 ? 12.557 16.023 -3.606 1.00 54.75 178 ASP A CA 1
ATOM 1324 C C . ASP A 1 178 ? 12.309 16.935 -4.813 1.00 54.75 178 ASP A C 1
ATOM 1326 O O . ASP A 1 178 ? 12.367 18.152 -4.693 1.00 54.75 178 ASP A O 1
ATOM 1330 N N . ASN A 1 179 ? 12.112 16.359 -6.004 1.00 53.53 179 ASN A N 1
ATOM 1331 C CA . ASN A 1 179 ? 11.982 17.088 -7.281 1.00 53.53 179 ASN A CA 1
ATOM 1332 C C . ASN A 1 179 ? 13.061 18.168 -7.543 1.00 53.53 179 ASN A C 1
ATOM 1334 O O . ASN A 1 179 ? 12.814 19.145 -8.245 1.00 53.53 179 ASN A O 1
ATOM 1338 N N . GLY A 1 180 ? 14.271 17.984 -7.006 1.00 51.62 180 GLY A N 1
ATOM 1339 C CA . GLY A 1 180 ? 15.376 18.943 -7.127 1.00 51.62 180 GLY A CA 1
ATOM 1340 C C . GLY A 1 180 ? 15.487 19.936 -5.967 1.00 51.62 180 GLY A C 1
ATOM 1341 O O . GLY A 1 180 ? 16.561 20.510 -5.785 1.00 51.62 180 GLY A O 1
ATOM 1342 N N . ASP A 1 181 ? 14.456 20.058 -5.129 1.00 53.38 181 ASP A N 1
ATOM 1343 C CA . ASP A 1 181 ? 14.489 20.867 -3.914 1.00 53.38 181 ASP A CA 1
ATOM 1344 C C . ASP A 1 181 ? 15.184 20.111 -2.781 1.00 53.38 181 ASP A C 1
ATOM 1346 O O . ASP A 1 181 ? 14.988 18.913 -2.575 1.00 53.38 181 ASP A O 1
ATOM 1350 N N . THR A 1 182 ? 16.034 20.818 -2.038 1.00 61.41 182 THR A N 1
ATOM 1351 C CA . THR A 1 182 ? 16.719 20.256 -0.872 1.00 61.41 182 THR A CA 1
ATOM 1352 C C . THR A 1 182 ? 15.862 20.470 0.366 1.00 61.41 182 THR A C 1
ATOM 1354 O O . THR A 1 182 ? 15.747 21.593 0.853 1.00 61.41 182 THR A O 1
ATOM 1357 N N . VAL A 1 183 ? 15.307 19.388 0.901 1.00 67.19 183 VAL A N 1
ATOM 1358 C CA . VAL A 1 183 ? 14.591 19.391 2.176 1.00 67.19 183 VAL A CA 1
ATOM 1359 C C . VAL A 1 183 ? 15.551 18.967 3.280 1.00 67.19 183 VAL A C 1
ATOM 1361 O O . VAL A 1 183 ? 16.282 17.983 3.152 1.00 67.19 183 VAL A O 1
ATOM 1364 N N . VAL A 1 184 ? 15.557 19.722 4.374 1.00 71.50 184 VAL A N 1
ATOM 1365 C CA . VAL A 1 184 ? 16.336 19.413 5.575 1.00 71.50 184 VAL A CA 1
ATOM 1366 C C . VAL A 1 184 ? 15.447 18.740 6.619 1.00 71.50 184 VAL A C 1
ATOM 1368 O O . VAL A 1 184 ? 14.319 19.176 6.851 1.00 71.50 184 VAL A O 1
ATOM 1371 N N . GLN A 1 185 ? 15.954 17.679 7.245 1.00 79.38 185 GLN A N 1
ATOM 1372 C CA . GLN A 1 185 ? 15.299 16.991 8.362 1.00 79.38 185 GLN A CA 1
ATOM 1373 C C . GLN A 1 185 ? 16.127 17.114 9.632 1.00 79.38 185 GLN A C 1
ATOM 1375 O O . GLN A 1 185 ? 17.347 17.280 9.582 1.00 79.38 185 GLN A O 1
ATOM 1380 N N . ALA A 1 186 ? 15.475 16.923 10.774 1.00 87.62 186 ALA A N 1
ATOM 1381 C CA . ALA A 1 186 ? 16.189 16.721 12.017 1.00 87.62 186 ALA A CA 1
ATOM 1382 C C . ALA A 1 186 ? 17.114 15.486 11.883 1.00 87.62 186 ALA A C 1
ATOM 1384 O O . ALA A 1 186 ? 16.729 14.466 11.303 1.00 87.62 186 ALA A O 1
ATOM 1385 N N . PRO A 1 187 ? 18.379 15.576 12.319 1.00 89.75 187 PRO A N 1
ATOM 1386 C CA . PRO A 1 187 ? 19.408 14.726 11.748 1.00 89.75 187 PRO A CA 1
ATOM 1387 C C . PRO A 1 187 ? 19.587 13.380 12.449 1.00 89.75 187 PRO A C 1
ATOM 1389 O O . PRO A 1 187 ? 20.347 12.559 11.941 1.00 89.75 187 PRO A O 1
ATOM 1392 N N . LEU A 1 188 ? 18.943 13.130 13.596 1.00 92.50 188 LEU A N 1
ATOM 1393 C CA . LEU A 1 188 ? 19.254 11.973 14.444 1.00 92.50 188 LEU A CA 1
ATOM 1394 C C . LEU A 1 188 ? 19.163 10.641 13.695 1.00 92.50 188 LEU A C 1
ATOM 1396 O O . LEU A 1 188 ? 20.129 9.877 13.686 1.00 92.50 188 LEU A O 1
ATOM 1400 N N . ASP A 1 189 ? 18.035 10.369 13.040 1.00 88.25 189 ASP A N 1
ATOM 1401 C CA . ASP A 1 189 ? 17.824 9.093 12.351 1.00 88.25 189 ASP A CA 1
ATOM 1402 C C . ASP A 1 189 ? 18.762 8.933 11.151 1.00 88.25 189 ASP A C 1
ATOM 1404 O O . ASP A 1 189 ? 19.244 7.838 10.856 1.00 88.25 189 ASP A O 1
ATOM 1408 N N . THR A 1 190 ? 19.084 10.028 10.465 1.00 86.50 190 THR A N 1
ATOM 1409 C CA . THR A 1 190 ? 20.046 10.034 9.355 1.00 86.50 190 THR A CA 1
ATOM 1410 C C . THR A 1 190 ? 21.472 9.805 9.851 1.00 86.50 190 THR A C 1
ATOM 1412 O O . THR A 1 190 ? 22.186 8.979 9.292 1.00 86.50 190 THR A O 1
ATOM 1415 N N . TRP A 1 191 ? 21.884 10.456 10.939 1.00 91.00 191 TRP A N 1
ATOM 1416 C CA . TRP A 1 191 ? 23.198 10.253 11.550 1.00 91.00 191 TRP A CA 1
ATOM 1417 C C . TRP A 1 191 ? 23.395 8.821 12.028 1.00 91.00 191 TRP A C 1
ATOM 1419 O O . TRP A 1 191 ? 24.452 8.239 11.782 1.00 91.00 191 TRP A O 1
ATOM 1429 N N . LEU A 1 192 ? 22.386 8.232 12.673 1.00 92.75 192 LEU A N 1
ATOM 1430 C CA . LEU A 1 192 ? 22.467 6.847 13.123 1.00 92.75 192 LEU A CA 1
ATOM 1431 C C . LEU A 1 192 ? 22.543 5.873 11.940 1.00 92.75 192 LEU A C 1
ATOM 1433 O O . LEU A 1 192 ? 23.347 4.943 11.984 1.00 92.75 192 LEU A O 1
ATOM 1437 N N . ARG A 1 193 ? 21.778 6.101 10.864 1.00 86.62 193 ARG A N 1
ATOM 1438 C CA . ARG A 1 193 ? 21.871 5.309 9.621 1.00 86.62 193 ARG A CA 1
ATOM 1439 C C . ARG A 1 193 ? 23.251 5.414 8.984 1.00 86.62 193 ARG A C 1
ATOM 1441 O O . ARG A 1 193 ? 23.875 4.390 8.728 1.00 86.62 193 ARG A O 1
ATOM 1448 N N . THR A 1 194 ? 23.780 6.624 8.829 1.00 84.56 194 THR A N 1
ATOM 1449 C CA . THR A 1 194 ? 25.138 6.846 8.314 1.00 84.56 194 THR A CA 1
ATOM 1450 C C . THR A 1 194 ? 26.193 6.168 9.188 1.00 84.56 194 THR A C 1
ATOM 1452 O O . THR A 1 194 ? 27.129 5.565 8.666 1.00 84.56 194 THR A O 1
ATOM 1455 N N . ALA A 1 195 ? 26.041 6.207 10.515 1.00 87.25 195 ALA A N 1
ATOM 1456 C CA . ALA A 1 195 ? 26.933 5.497 11.426 1.00 87.25 195 ALA A CA 1
ATOM 1457 C C . ALA A 1 195 ? 26.866 3.973 11.223 1.00 87.25 195 ALA A C 1
ATOM 1459 O O . ALA A 1 195 ? 27.908 3.321 11.209 1.00 87.25 195 ALA A O 1
ATOM 1460 N N . MET A 1 196 ? 25.674 3.406 11.010 1.00 90.69 196 MET A N 1
ATOM 1461 C CA . MET A 1 196 ? 25.524 1.978 10.710 1.00 90.69 196 MET A CA 1
ATOM 1462 C C . MET A 1 196 ? 26.086 1.607 9.338 1.00 90.69 196 MET A C 1
ATOM 1464 O O . MET A 1 196 ? 26.738 0.574 9.229 1.00 90.69 196 MET A O 1
ATOM 1468 N N . TYR A 1 197 ? 25.918 2.447 8.315 1.00 86.12 197 TYR A N 1
ATOM 1469 C CA . TYR A 1 197 ? 26.544 2.229 7.007 1.00 86.12 197 TYR A CA 1
ATOM 1470 C C . TYR A 1 197 ? 28.066 2.240 7.094 1.00 86.12 197 TYR A C 1
ATOM 1472 O O . TYR A 1 197 ? 28.716 1.396 6.489 1.00 86.12 197 TYR A O 1
ATOM 1480 N N . ARG A 1 198 ? 28.645 3.142 7.893 1.00 80.94 198 ARG A N 1
ATOM 1481 C CA . ARG A 1 198 ? 30.092 3.151 8.145 1.00 80.94 198 ARG A CA 1
ATOM 1482 C C . ARG A 1 198 ? 30.560 1.907 8.898 1.00 80.94 198 ARG A C 1
ATOM 1484 O O . ARG A 1 198 ? 31.647 1.416 8.626 1.00 80.94 198 ARG A O 1
ATOM 1491 N N . ALA A 1 199 ? 29.764 1.415 9.846 1.00 89.25 199 ALA A N 1
ATOM 1492 C CA . ALA A 1 199 ? 30.133 0.271 10.676 1.00 89.25 199 ALA A CA 1
ATOM 1493 C C . ALA A 1 199 ? 29.964 -1.084 9.967 1.00 89.25 199 ALA A C 1
ATOM 1495 O O . ALA A 1 199 ? 30.749 -1.997 10.208 1.00 89.25 199 ALA A O 1
ATOM 1496 N N . PHE A 1 200 ? 28.940 -1.224 9.124 1.00 90.44 200 PHE A N 1
ATOM 1497 C CA . PHE A 1 200 ? 28.481 -2.517 8.606 1.00 90.44 200 PHE A CA 1
ATOM 1498 C C . PHE A 1 200 ? 28.274 -2.547 7.083 1.00 90.44 200 PHE A C 1
ATOM 1500 O O . PHE A 1 200 ? 27.887 -3.581 6.545 1.00 90.44 200 PHE A O 1
ATOM 1507 N N . GLY A 1 201 ? 28.508 -1.433 6.388 1.00 78.69 201 GLY A N 1
ATOM 1508 C CA . GLY A 1 201 ? 28.176 -1.266 4.974 1.00 78.69 201 GLY A CA 1
ATOM 1509 C C . GLY A 1 201 ? 26.691 -0.941 4.733 1.00 78.69 201 GLY A C 1
ATOM 1510 O O . GLY A 1 201 ? 25.844 -1.127 5.617 1.00 78.69 201 GLY A O 1
ATOM 1511 N N . PRO A 1 202 ? 26.342 -0.414 3.547 1.00 76.81 202 PRO A N 1
ATOM 1512 C CA . PRO A 1 202 ? 24.956 -0.171 3.161 1.00 76.81 202 PRO A CA 1
ATOM 1513 C C . PRO A 1 202 ? 24.231 -1.492 2.857 1.00 76.81 202 PRO A C 1
ATOM 1515 O O . PRO A 1 202 ? 24.655 -2.279 2.018 1.00 76.81 202 PRO A O 1
ATOM 1518 N N . SER A 1 203 ? 23.123 -1.740 3.551 1.00 80.50 203 SER A N 1
ATOM 1519 C CA . SER A 1 203 ? 22.227 -2.883 3.345 1.00 80.50 203 SER A CA 1
ATOM 1520 C C . SER A 1 203 ? 20.850 -2.554 3.923 1.00 80.50 203 SER A C 1
ATOM 1522 O O . SER A 1 203 ? 20.748 -1.704 4.808 1.00 80.50 203 SER A O 1
ATOM 1524 N N . GLU A 1 204 ? 19.794 -3.270 3.523 1.00 76.56 204 GLU A N 1
ATOM 1525 C CA . GLU A 1 204 ? 18.464 -3.073 4.124 1.00 76.56 204 GLU A CA 1
ATOM 1526 C C . GLU A 1 204 ? 18.474 -3.206 5.653 1.00 76.56 204 GLU A C 1
ATOM 1528 O O . GLU A 1 204 ? 17.792 -2.460 6.363 1.00 76.56 204 GLU A O 1
ATOM 1533 N N . LEU A 1 205 ? 19.239 -4.178 6.165 1.00 86.12 205 LEU A N 1
ATOM 1534 C CA . LEU A 1 205 ? 19.360 -4.403 7.596 1.00 86.12 205 LEU A CA 1
ATOM 1535 C C . LEU A 1 205 ? 19.975 -3.173 8.259 1.00 86.12 205 LEU A C 1
ATOM 1537 O O . LEU A 1 205 ? 19.397 -2.650 9.204 1.00 86.12 205 LEU A O 1
ATOM 1541 N N . THR A 1 206 ? 21.104 -2.682 7.750 1.00 86.06 206 THR A N 1
ATOM 1542 C CA . THR A 1 206 ? 21.836 -1.558 8.351 1.00 86.06 206 THR A CA 1
ATOM 1543 C C . THR A 1 206 ? 21.086 -0.233 8.219 1.00 86.06 206 THR A C 1
ATOM 1545 O O . THR A 1 206 ? 21.196 0.604 9.113 1.00 86.06 206 THR A O 1
ATOM 1548 N N . THR A 1 207 ? 20.240 -0.070 7.194 1.00 83.69 207 THR A N 1
ATOM 1549 C CA . THR A 1 207 ? 19.315 1.068 7.057 1.00 83.69 207 THR A CA 1
ATOM 1550 C C . THR A 1 207 ? 18.230 1.065 8.135 1.00 83.69 207 THR A C 1
ATOM 1552 O O . THR A 1 207 ? 17.920 2.110 8.705 1.00 83.69 207 THR A O 1
ATOM 1555 N N . ARG A 1 208 ? 17.633 -0.098 8.419 1.00 88.88 208 ARG A N 1
ATOM 1556 C CA . ARG A 1 208 ? 16.487 -0.237 9.340 1.00 88.88 208 ARG A CA 1
ATOM 1557 C C . ARG A 1 208 ? 16.915 -0.464 10.796 1.00 88.88 208 ARG A C 1
ATOM 1559 O O . ARG A 1 208 ? 16.137 -0.246 11.723 1.00 88.88 208 ARG A O 1
ATOM 1566 N N . PHE A 1 209 ? 18.158 -0.891 11.015 1.00 93.44 209 PHE A N 1
ATOM 1567 C CA . PHE A 1 209 ? 18.680 -1.270 12.327 1.00 93.44 209 PHE A CA 1
ATOM 1568 C C . PHE A 1 209 ? 18.655 -0.144 13.376 1.00 93.44 209 PHE A C 1
ATOM 1570 O O . PHE A 1 209 ? 18.230 -0.423 14.500 1.00 93.44 209 PHE A O 1
ATOM 1577 N N . PRO A 1 210 ? 19.025 1.119 13.065 1.00 95.25 210 PRO A N 1
ATOM 1578 C CA . PRO A 1 210 ? 18.886 2.222 14.013 1.00 95.25 210 PRO A CA 1
ATOM 1579 C C . PRO A 1 210 ? 17.468 2.377 14.540 1.00 95.25 210 PRO A C 1
ATOM 1581 O O . PRO A 1 210 ? 17.268 2.456 15.751 1.00 95.25 210 PRO A O 1
ATOM 1584 N N . GLY A 1 211 ? 16.488 2.365 13.635 1.00 93.12 211 GLY A N 1
ATOM 1585 C CA . GLY A 1 211 ? 15.091 2.517 14.004 1.00 93.12 211 GLY A CA 1
ATOM 1586 C C . GLY A 1 211 ? 14.620 1.391 14.920 1.00 93.12 211 GLY A C 1
ATOM 1587 O O . GLY A 1 211 ? 13.985 1.643 15.948 1.00 93.12 211 GLY A O 1
ATOM 1588 N N . ALA A 1 212 ? 15.046 0.161 14.623 1.00 94.56 212 ALA A N 1
ATOM 1589 C CA . ALA A 1 212 ? 14.730 -1.005 15.436 1.00 94.56 212 ALA A CA 1
ATOM 1590 C C . ALA A 1 212 ? 15.336 -0.884 16.841 1.00 94.56 212 ALA A C 1
ATOM 1592 O O . ALA A 1 212 ? 14.668 -1.175 17.835 1.00 94.56 212 ALA A O 1
ATOM 1593 N N . LEU A 1 213 ? 16.579 -0.402 16.942 1.00 96.44 213 LEU A N 1
ATOM 1594 C CA . LEU A 1 213 ? 17.257 -0.182 18.217 1.00 96.44 213 LEU A CA 1
ATOM 1595 C C . LEU A 1 213 ? 16.577 0.915 19.050 1.00 96.44 213 LEU A C 1
ATOM 1597 O O . LEU A 1 213 ? 16.373 0.726 20.251 1.00 96.44 213 LEU A O 1
ATOM 1601 N N . LEU A 1 214 ? 16.189 2.033 18.429 1.00 97.06 214 LEU A N 1
ATOM 1602 C CA . LEU A 1 214 ? 15.463 3.119 19.096 1.00 97.06 214 LEU A CA 1
ATOM 1603 C C . LEU A 1 214 ? 14.083 2.660 19.587 1.00 97.06 214 LEU A C 1
ATOM 1605 O O . LEU A 1 214 ? 13.711 2.948 20.727 1.00 97.06 214 LEU A O 1
ATOM 1609 N N . GLY A 1 215 ? 13.364 1.875 18.781 1.00 96.31 215 GLY A N 1
ATOM 1610 C CA . GLY A 1 215 ? 12.114 1.232 19.185 1.00 96.31 215 GLY A CA 1
ATOM 1611 C C . GLY A 1 215 ? 12.310 0.290 20.379 1.00 96.31 215 GLY A C 1
ATOM 1612 O O . GLY A 1 215 ? 11.621 0.411 21.392 1.00 96.31 215 GLY A O 1
ATOM 1613 N N . LEU A 1 216 ? 13.302 -0.606 20.330 1.00 96.94 216 LEU A N 1
ATOM 1614 C CA . LEU A 1 216 ? 13.626 -1.500 21.451 1.00 96.94 216 LEU A CA 1
ATOM 1615 C C . LEU A 1 216 ? 13.993 -0.729 22.726 1.00 96.94 216 LEU A C 1
ATOM 1617 O O . LEU A 1 216 ? 13.579 -1.114 23.823 1.00 96.94 216 LEU A O 1
ATOM 1621 N N . LEU A 1 217 ? 14.723 0.378 22.591 1.00 97.88 217 LEU A N 1
ATOM 1622 C CA . LEU A 1 217 ? 15.056 1.258 23.704 1.00 97.88 217 LEU A CA 1
ATOM 1623 C C . LEU A 1 217 ? 13.797 1.916 24.290 1.00 97.88 217 LEU A C 1
ATOM 1625 O O . LEU A 1 217 ? 13.633 1.917 25.510 1.00 97.88 217 LEU A O 1
ATOM 1629 N N . ALA A 1 218 ? 12.871 2.398 23.456 1.00 98.06 218 ALA A N 1
ATOM 1630 C CA . ALA A 1 218 ? 11.600 2.963 23.913 1.00 98.06 218 ALA A CA 1
ATOM 1631 C C . ALA A 1 218 ? 10.765 1.924 24.683 1.00 98.06 218 ALA A C 1
ATOM 1633 O O . ALA A 1 218 ? 10.268 2.207 25.778 1.00 98.06 218 ALA A O 1
ATOM 1634 N N . LEU A 1 219 ? 10.685 0.693 24.165 1.00 97.62 219 LEU A N 1
ATOM 1635 C CA . LEU A 1 219 ? 10.035 -0.433 24.837 1.00 97.62 219 LEU A CA 1
ATOM 1636 C C . LEU A 1 219 ? 10.689 -0.730 26.194 1.00 97.62 219 LEU A C 1
ATOM 1638 O O . LEU A 1 219 ? 9.992 -0.880 27.200 1.00 97.62 219 LEU A O 1
ATOM 1642 N N . TRP A 1 220 ? 12.020 -0.790 26.253 1.00 98.06 220 TRP A N 1
ATOM 1643 C CA . TRP A 1 220 ? 12.746 -1.077 27.490 1.00 98.06 220 TRP A CA 1
ATOM 1644 C C . TRP A 1 220 ? 12.553 0.015 28.550 1.00 98.06 220 TRP A C 1
ATOM 1646 O O . TRP A 1 220 ? 12.255 -0.300 29.706 1.00 98.06 220 TRP A O 1
ATOM 1656 N N . ILE A 1 221 ? 12.640 1.291 28.162 1.00 98.31 221 ILE A N 1
ATOM 1657 C CA . ILE A 1 221 ? 12.389 2.433 29.053 1.00 98.31 221 ILE A CA 1
ATOM 1658 C C . ILE A 1 221 ? 10.959 2.392 29.603 1.00 98.31 221 ILE A C 1
ATOM 1660 O O . ILE A 1 221 ? 10.763 2.559 30.815 1.00 98.31 221 ILE A O 1
ATOM 1664 N N . LEU A 1 222 ? 9.967 2.102 28.751 1.00 98.31 222 LEU A N 1
ATOM 1665 C CA . LEU A 1 222 ? 8.581 1.936 29.187 1.00 98.31 222 LEU A CA 1
ATOM 1666 C C . LEU A 1 222 ? 8.455 0.795 30.204 1.00 98.31 222 LEU A C 1
ATOM 1668 O O . LEU A 1 222 ? 7.839 0.982 31.252 1.00 98.31 222 LEU A O 1
ATOM 1672 N N . LEU A 1 223 ? 9.059 -0.367 29.935 1.00 97.88 223 LEU A N 1
ATOM 1673 C CA . LEU A 1 223 ? 9.012 -1.541 30.812 1.00 97.88 223 LEU A CA 1
ATOM 1674 C C . LEU A 1 223 ? 9.618 -1.263 32.192 1.00 97.88 223 LEU A C 1
ATOM 1676 O O . LEU A 1 223 ? 9.000 -1.573 33.215 1.00 97.88 223 LEU A O 1
ATOM 1680 N N . VAL A 1 224 ? 10.814 -0.671 32.239 1.00 97.88 224 VAL A N 1
ATOM 1681 C CA . VAL A 1 224 ? 11.503 -0.344 33.497 1.00 97.88 224 VAL A CA 1
ATOM 1682 C C . VAL A 1 224 ? 10.702 0.680 34.302 1.00 97.88 224 VAL A C 1
ATOM 1684 O O . VAL A 1 224 ? 10.471 0.476 35.497 1.00 97.88 224 VAL A O 1
ATOM 1687 N N . THR A 1 225 ? 10.205 1.733 33.648 1.00 97.88 225 THR A N 1
ATOM 1688 C CA . THR A 1 225 ? 9.389 2.766 34.305 1.00 97.88 225 THR A CA 1
ATOM 1689 C C . THR A 1 225 ? 8.051 2.213 34.791 1.00 97.88 225 THR A C 1
ATOM 1691 O O . THR A 1 225 ? 7.639 2.454 35.923 1.00 97.88 225 THR A O 1
ATOM 1694 N N . ALA A 1 226 ? 7.365 1.416 33.974 1.00 97.69 226 ALA A N 1
ATOM 1695 C CA . ALA A 1 226 ? 6.099 0.814 34.367 1.00 97.69 226 ALA A CA 1
ATOM 1696 C C . ALA A 1 226 ? 6.279 -0.166 35.537 1.00 97.69 226 ALA A C 1
ATOM 1698 O O . ALA A 1 226 ? 5.438 -0.220 36.438 1.00 97.69 226 ALA A O 1
ATOM 1699 N N . ARG A 1 227 ? 7.400 -0.901 35.565 1.00 97.50 227 ARG A N 1
ATOM 1700 C CA . ARG A 1 227 ? 7.736 -1.823 36.654 1.00 97.50 227 ARG A CA 1
ATOM 1701 C C . ARG A 1 227 ? 7.972 -1.082 37.964 1.00 97.50 227 ARG A C 1
ATOM 1703 O O . ARG A 1 227 ? 7.508 -1.569 38.993 1.00 97.50 227 ARG A O 1
ATOM 1710 N N . SER A 1 228 ? 8.671 0.053 37.941 1.00 96.75 228 SER A N 1
ATOM 1711 C CA . SER A 1 228 ? 8.934 0.836 39.154 1.00 96.75 228 SER A CA 1
ATOM 1712 C C . SER A 1 228 ? 7.671 1.511 39.695 1.00 96.75 228 SER A C 1
ATOM 1714 O O . SER A 1 228 ? 7.489 1.579 40.907 1.00 96.75 228 SER A O 1
ATOM 1716 N N . LEU A 1 229 ? 6.771 1.950 38.811 1.00 96.44 229 LEU A N 1
ATOM 1717 C CA . LEU A 1 229 ? 5.570 2.698 39.185 1.00 96.44 229 LEU A CA 1
ATOM 1718 C C . LEU A 1 229 ? 4.373 1.820 39.564 1.00 96.44 229 LEU A C 1
ATOM 1720 O O . LEU A 1 229 ? 3.646 2.139 40.506 1.00 96.44 229 LEU A O 1
ATOM 1724 N N . TRP A 1 230 ? 4.147 0.723 38.838 1.00 96.56 230 TRP A N 1
ATOM 1725 C CA . TRP A 1 230 ? 2.941 -0.103 38.984 1.00 96.56 230 TRP A CA 1
ATOM 1726 C C . TRP A 1 230 ? 3.222 -1.606 39.127 1.00 96.56 230 TRP A C 1
ATOM 1728 O O . TRP A 1 230 ? 2.288 -2.397 39.282 1.00 96.56 230 TRP A O 1
ATOM 1738 N N . GLY A 1 231 ? 4.496 -2.004 39.144 1.00 96.81 231 GLY A N 1
ATOM 1739 C CA . GLY A 1 231 ? 4.940 -3.381 39.346 1.00 96.81 231 GLY A CA 1
ATOM 1740 C C . GLY A 1 231 ? 5.134 -4.175 38.052 1.00 96.81 231 GLY A C 1
ATOM 1741 O O . GLY A 1 231 ? 4.692 -3.797 36.968 1.00 96.81 231 GLY A O 1
ATOM 1742 N N . THR A 1 232 ? 5.793 -5.331 38.176 1.00 96.75 232 THR A N 1
ATOM 1743 C CA . THR A 1 232 ? 6.199 -6.187 37.044 1.00 96.75 232 THR A CA 1
ATOM 1744 C C . THR A 1 232 ? 5.038 -6.594 36.138 1.00 96.75 232 THR A C 1
ATOM 1746 O O . THR A 1 232 ? 5.217 -6.701 34.932 1.00 96.75 232 THR A O 1
ATOM 1749 N N . ARG A 1 233 ? 3.839 -6.802 36.697 1.00 95.00 233 ARG A N 1
ATOM 1750 C CA . ARG A 1 233 ? 2.664 -7.223 35.919 1.00 95.00 233 ARG A CA 1
ATOM 1751 C C . ARG A 1 233 ? 2.235 -6.169 34.900 1.00 95.00 233 ARG A C 1
ATOM 1753 O O . ARG A 1 233 ? 2.107 -6.501 33.729 1.00 95.00 233 ARG A O 1
ATOM 1760 N N . VAL A 1 234 ? 2.072 -4.913 35.324 1.00 96.75 234 VAL A N 1
ATOM 1761 C CA . VAL A 1 234 ? 1.705 -3.809 34.417 1.00 96.75 234 VAL A CA 1
ATOM 1762 C C . VAL A 1 234 ? 2.778 -3.609 33.357 1.00 96.75 234 VAL A C 1
ATOM 1764 O O . VAL A 1 234 ? 2.436 -3.441 32.193 1.00 96.75 234 VAL A O 1
ATOM 1767 N N . ALA A 1 235 ? 4.055 -3.694 33.744 1.00 97.12 235 ALA A N 1
ATOM 1768 C CA . ALA A 1 235 ? 5.163 -3.610 32.802 1.00 97.12 235 ALA A CA 1
ATOM 1769 C C . ALA A 1 235 ? 5.055 -4.674 31.706 1.00 97.12 235 ALA A C 1
ATOM 1771 O O . ALA A 1 235 ? 4.961 -4.324 30.538 1.00 97.12 235 ALA A O 1
ATOM 1772 N N . VAL A 1 236 ? 4.992 -5.959 32.070 1.00 96.12 236 VAL A N 1
ATOM 1773 C CA . VAL A 1 236 ? 4.922 -7.059 31.093 1.00 96.12 236 VAL A CA 1
ATOM 1774 C C . VAL A 1 236 ? 3.716 -6.909 30.168 1.00 96.12 236 VAL A C 1
ATOM 1776 O O . VAL A 1 236 ? 3.860 -7.052 28.958 1.00 96.12 236 VAL A O 1
ATOM 1779 N N . ILE A 1 237 ? 2.544 -6.574 30.715 1.00 95.75 237 ILE A N 1
ATOM 1780 C CA . ILE A 1 237 ? 1.334 -6.377 29.911 1.00 95.75 237 ILE A CA 1
ATOM 1781 C C . ILE A 1 237 ? 1.515 -5.210 28.932 1.00 95.75 237 ILE A C 1
ATOM 1783 O O . ILE A 1 237 ? 1.273 -5.381 27.743 1.00 95.75 237 ILE A O 1
ATOM 1787 N N . ALA A 1 238 ? 1.947 -4.040 29.412 1.00 97.31 238 ALA A N 1
ATOM 1788 C CA . ALA A 1 238 ? 2.148 -2.867 28.564 1.00 97.31 238 ALA A CA 1
ATOM 1789 C C . ALA A 1 238 ? 3.208 -3.128 27.483 1.00 97.31 238 ALA A C 1
ATOM 1791 O O . ALA A 1 238 ? 3.022 -2.729 26.340 1.00 97.31 238 ALA A O 1
ATOM 1792 N N . GLY A 1 239 ? 4.284 -3.847 27.807 1.00 97.12 239 GLY A N 1
ATOM 1793 C CA . GLY A 1 239 ? 5.302 -4.215 26.826 1.00 97.12 239 GLY A CA 1
ATOM 1794 C C . GLY A 1 239 ? 4.785 -5.158 25.745 1.00 97.12 239 GLY A C 1
ATOM 1795 O O . GLY A 1 239 ? 5.061 -4.926 24.575 1.00 97.12 239 GLY A O 1
ATOM 1796 N N . LEU A 1 240 ? 4.003 -6.181 26.110 1.00 94.44 240 LEU A N 1
ATOM 1797 C CA . LEU A 1 240 ? 3.384 -7.086 25.133 1.00 94.44 240 LEU A CA 1
ATOM 1798 C C . LEU A 1 240 ? 2.404 -6.347 24.225 1.00 94.44 240 LEU A C 1
ATOM 1800 O O . LEU A 1 240 ? 2.418 -6.555 23.015 1.00 94.44 240 LEU A O 1
ATOM 1804 N N . VAL A 1 241 ? 1.586 -5.467 24.803 1.00 95.38 241 VAL A N 1
ATOM 1805 C CA . VAL A 1 241 ? 0.654 -4.627 24.049 1.00 95.38 241 VAL A CA 1
ATOM 1806 C C . VAL A 1 241 ? 1.414 -3.724 23.074 1.00 95.38 241 VAL A C 1
ATOM 1808 O O . VAL A 1 241 ? 1.080 -3.706 21.897 1.00 95.38 241 VAL A O 1
ATOM 1811 N N . LEU A 1 242 ? 2.470 -3.035 23.522 1.00 96.19 242 LEU A N 1
ATOM 1812 C CA . LEU A 1 242 ? 3.269 -2.159 22.658 1.00 96.19 242 LEU A CA 1
ATOM 1813 C C . LEU A 1 242 ? 3.971 -2.936 21.535 1.00 96.19 242 LEU A C 1
ATOM 1815 O O . LEU A 1 242 ? 3.921 -2.524 20.382 1.00 96.19 242 LEU A O 1
ATOM 1819 N N . LEU A 1 243 ? 4.583 -4.079 21.861 1.00 93.81 243 LEU A N 1
ATOM 1820 C CA . LEU A 1 243 ? 5.285 -4.938 20.900 1.00 93.81 243 LEU A CA 1
ATOM 1821 C C . LEU A 1 243 ? 4.355 -5.474 19.802 1.00 93.81 243 LEU A C 1
ATOM 1823 O O . LEU A 1 243 ? 4.817 -5.800 18.714 1.00 93.81 243 LEU A O 1
ATOM 1827 N N . THR A 1 244 ? 3.056 -5.572 20.091 1.00 91.38 244 THR A N 1
ATOM 1828 C CA . THR A 1 244 ? 2.048 -6.109 19.171 1.00 91.38 244 THR A CA 1
ATOM 1829 C C . THR A 1 244 ? 1.199 -5.033 18.487 1.00 91.38 244 THR A C 1
ATOM 1831 O O . THR A 1 244 ? 0.256 -5.385 17.783 1.00 91.38 244 THR A O 1
ATOM 1834 N N . MET A 1 245 ? 1.527 -3.745 18.654 1.00 92.38 245 MET A N 1
ATOM 1835 C CA . MET A 1 245 ? 0.925 -2.641 17.894 1.00 92.38 245 MET A CA 1
ATOM 1836 C C . MET A 1 245 ? 1.635 -2.483 16.536 1.00 92.38 245 MET A C 1
ATOM 1838 O O . MET A 1 245 ? 2.822 -2.138 16.529 1.00 92.38 245 MET A O 1
ATOM 1842 N N . PRO A 1 246 ? 0.939 -2.667 15.394 1.00 87.50 246 PRO A N 1
ATOM 1843 C CA . PRO A 1 246 ? 1.498 -2.494 14.057 1.00 87.50 246 PRO A CA 1
ATOM 1844 C C . PRO A 1 246 ? 2.158 -1.137 13.853 1.00 87.50 246 PRO A C 1
ATOM 1846 O O . PRO A 1 246 ? 3.211 -1.080 13.235 1.00 87.50 246 PRO A O 1
ATOM 1849 N N . LEU A 1 247 ? 1.598 -0.064 14.420 1.00 88.06 247 LEU A N 1
ATOM 1850 C CA . LEU A 1 247 ? 2.196 1.266 14.355 1.00 88.06 247 LEU A CA 1
ATOM 1851 C C . LEU A 1 247 ? 3.596 1.283 14.965 1.00 88.06 247 LEU A C 1
ATOM 1853 O O . LEU A 1 247 ? 4.551 1.677 14.315 1.00 88.06 247 LEU A O 1
ATOM 1857 N N . PHE A 1 248 ? 3.734 0.837 16.213 1.00 92.94 248 PHE A N 1
ATOM 1858 C CA . PHE A 1 248 ? 5.018 0.882 16.907 1.00 92.94 248 PHE A CA 1
ATOM 1859 C C . PHE A 1 248 ? 6.057 -0.012 16.224 1.00 92.94 248 PHE A C 1
ATOM 1861 O O . PHE A 1 248 ? 7.196 0.398 16.010 1.00 92.94 248 PHE A O 1
ATOM 1868 N N . TRP A 1 249 ? 5.647 -1.224 15.853 1.00 88.19 249 TRP A N 1
ATOM 1869 C CA . TRP A 1 249 ? 6.509 -2.172 15.159 1.00 88.19 249 TRP A CA 1
ATOM 1870 C C . TRP A 1 249 ? 6.910 -1.685 13.761 1.00 88.19 249 TRP A C 1
ATOM 1872 O O . TRP A 1 249 ? 8.084 -1.750 13.404 1.00 88.19 249 TRP A O 1
ATOM 1882 N N . GLY A 1 250 ? 5.950 -1.172 12.989 1.00 84.25 250 GLY A N 1
ATOM 1883 C CA . GLY A 1 250 ? 6.164 -0.648 11.644 1.00 84.25 250 GLY A CA 1
ATOM 1884 C C . GLY A 1 250 ? 7.124 0.532 11.669 1.00 84.25 250 GLY A C 1
ATOM 1885 O O . GLY A 1 250 ? 8.126 0.513 10.965 1.00 84.25 250 GLY A O 1
ATOM 1886 N N . GLN A 1 251 ? 6.905 1.489 12.571 1.00 87.50 251 GLN A N 1
ATOM 1887 C CA . GLN A 1 251 ? 7.784 2.650 12.738 1.00 87.50 251 GLN A CA 1
ATOM 1888 C C . GLN A 1 251 ? 9.207 2.274 13.151 1.00 87.50 251 GLN A C 1
ATOM 1890 O O . GLN A 1 251 ? 10.168 2.883 12.698 1.00 87.50 251 GLN A O 1
ATOM 1895 N N . ALA A 1 252 ? 9.373 1.237 13.969 1.00 90.75 252 ALA A N 1
ATOM 1896 C CA . ALA A 1 252 ? 10.700 0.750 14.321 1.00 90.75 252 ALA A CA 1
ATOM 1897 C C . ALA A 1 252 ? 11.394 -0.004 13.168 1.00 90.75 252 ALA A C 1
ATOM 1899 O O . ALA A 1 252 ? 12.606 -0.189 13.216 1.00 90.75 252 ALA A O 1
ATOM 1900 N N . ARG A 1 253 ? 10.664 -0.479 12.151 1.00 85.38 253 ARG A N 1
ATOM 1901 C CA . ARG A 1 253 ? 11.218 -1.331 11.084 1.00 85.38 253 ARG A CA 1
ATOM 1902 C C . ARG A 1 253 ? 11.349 -0.626 9.734 1.00 85.38 253 ARG A C 1
ATOM 1904 O O . ARG A 1 253 ? 12.185 -1.035 8.933 1.00 85.38 253 ARG A O 1
ATOM 1911 N N . ILE A 1 254 ? 10.536 0.384 9.458 1.00 79.12 254 ILE A N 1
ATOM 1912 C CA . ILE A 1 254 ? 10.568 1.127 8.196 1.00 79.12 254 ILE A CA 1
ATOM 1913 C C . ILE A 1 254 ? 11.761 2.092 8.208 1.00 79.12 254 ILE A C 1
ATOM 1915 O O . ILE A 1 254 ? 12.087 2.683 9.235 1.00 79.12 254 ILE A O 1
ATOM 1919 N N . ALA A 1 255 ? 12.433 2.245 7.065 1.00 80.06 255 ALA A N 1
ATOM 1920 C CA . ALA A 1 255 ? 13.610 3.107 6.941 1.00 80.06 255 ALA A CA 1
ATOM 1921 C C . ALA A 1 255 ? 13.285 4.595 7.154 1.00 80.06 255 ALA A C 1
ATOM 1923 O O . ALA A 1 255 ? 14.139 5.350 7.621 1.00 80.06 255 ALA A O 1
ATOM 1924 N N . SER A 1 256 ? 12.065 4.999 6.801 1.00 75.75 256 SER A N 1
ATOM 1925 C CA . SER A 1 256 ? 11.488 6.326 7.020 1.00 75.75 256 SER A CA 1
ATOM 1926 C C . SER A 1 256 ? 10.670 6.446 8.306 1.00 75.75 256 SER A C 1
ATOM 1928 O O . SER A 1 256 ? 9.975 7.444 8.471 1.00 75.75 256 SER A O 1
ATOM 1930 N N . GLY A 1 257 ? 10.675 5.429 9.172 1.00 82.69 257 GLY A N 1
ATOM 1931 C CA . GLY A 1 257 ? 9.940 5.512 10.425 1.00 82.69 257 GLY A CA 1
ATOM 1932 C C . GLY A 1 257 ? 10.525 6.565 11.369 1.00 82.69 257 GLY A C 1
ATOM 1933 O O . GLY A 1 257 ? 11.695 6.930 11.255 1.00 82.69 257 GLY A O 1
ATOM 1934 N N . GLU A 1 258 ? 9.728 6.993 12.349 1.00 89.00 258 GLU A N 1
ATOM 1935 C CA . GLU A 1 258 ? 10.098 8.014 13.344 1.00 89.00 258 GLU A CA 1
ATOM 1936 C C . GLU A 1 258 ? 10.254 7.430 14.774 1.00 89.00 258 GLU A C 1
ATOM 1938 O O . GLU A 1 258 ? 9.653 7.911 15.740 1.00 89.00 258 GLU A O 1
ATOM 1943 N N . PRO A 1 259 ? 11.041 6.357 14.999 1.00 93.25 259 PRO A N 1
ATOM 1944 C CA . PRO A 1 259 ? 11.178 5.765 16.330 1.00 93.25 259 PRO A CA 1
ATOM 1945 C C . PRO A 1 259 ? 11.942 6.672 17.305 1.00 93.25 259 PRO A C 1
ATOM 1947 O O . PRO A 1 259 ? 11.816 6.507 18.523 1.00 93.25 259 PRO A O 1
ATOM 1950 N N . SER A 1 260 ? 12.705 7.647 16.801 1.00 95.06 260 SER A N 1
ATOM 1951 C CA . SER A 1 260 ? 13.353 8.686 17.602 1.00 95.06 260 SER A CA 1
ATOM 1952 C C . SER A 1 260 ? 12.332 9.568 18.328 1.00 95.06 260 SER A C 1
ATOM 1954 O O . SER A 1 260 ? 12.490 9.820 19.526 1.00 95.06 260 SER A O 1
ATOM 1956 N N . SER A 1 261 ? 11.243 9.963 17.664 1.00 93.56 261 SER A N 1
ATOM 1957 C CA . SER A 1 261 ? 10.171 10.769 18.257 1.00 93.56 261 SER A CA 1
ATOM 1958 C C . SER A 1 261 ? 9.409 9.990 19.328 1.00 93.56 261 SER A C 1
ATOM 1960 O O . SER A 1 261 ? 9.187 10.494 20.437 1.00 93.56 261 SER A O 1
ATOM 1962 N N . ILE A 1 262 ? 9.120 8.713 19.052 1.00 96.31 262 ILE A N 1
ATOM 1963 C CA . ILE A 1 262 ? 8.516 7.776 20.005 1.00 96.31 262 ILE A CA 1
ATOM 1964 C C . ILE A 1 262 ? 9.409 7.628 21.243 1.00 96.31 262 ILE A C 1
ATOM 1966 O O . ILE A 1 262 ? 8.921 7.736 22.374 1.00 96.31 262 ILE A O 1
ATOM 1970 N N . LEU A 1 263 ? 10.716 7.412 21.062 1.00 97.88 263 LEU A N 1
ATOM 1971 C CA . LEU A 1 263 ? 11.670 7.295 22.164 1.00 97.88 263 LEU A CA 1
ATOM 1972 C C . LEU A 1 263 ? 11.786 8.599 22.963 1.00 97.88 263 LEU A C 1
ATOM 1974 O O . LEU A 1 263 ? 11.717 8.563 24.194 1.00 97.88 263 LEU A O 1
ATOM 1978 N N . GLY A 1 264 ? 11.952 9.738 22.286 1.00 97.50 264 GLY A N 1
ATOM 1979 C CA . GLY A 1 264 ? 12.109 11.049 22.913 1.00 97.50 264 GLY A CA 1
ATOM 1980 C C . GLY A 1 264 ? 10.914 11.398 23.796 1.00 97.50 264 GLY A C 1
ATOM 1981 O O . GLY A 1 264 ? 11.077 11.726 24.976 1.00 97.50 264 GLY A O 1
ATOM 1982 N N . LEU A 1 265 ? 9.702 11.213 23.264 1.00 97.50 265 LEU A N 1
ATOM 1983 C CA . LEU A 1 265 ? 8.468 11.434 24.009 1.00 97.50 265 LEU A CA 1
ATOM 1984 C C . LEU A 1 265 ? 8.304 10.428 25.159 1.00 97.50 265 LEU A C 1
ATOM 1986 O O . LEU A 1 265 ? 7.877 10.814 26.248 1.00 97.50 265 LEU A O 1
ATOM 1990 N N . THR A 1 266 ? 8.690 9.163 24.956 1.00 98.38 266 THR A N 1
ATOM 1991 C CA . THR A 1 266 ? 8.664 8.125 26.002 1.00 98.38 266 THR A CA 1
ATOM 1992 C C . THR A 1 266 ? 9.568 8.477 27.171 1.00 98.38 266 THR A C 1
ATOM 1994 O O . THR A 1 266 ? 9.112 8.479 28.313 1.00 98.38 266 THR A O 1
ATOM 1997 N N . LEU A 1 267 ? 10.830 8.823 26.908 1.00 98.56 267 LEU A N 1
ATOM 1998 C CA . LEU A 1 267 ? 11.781 9.260 27.931 1.00 98.56 267 LEU A CA 1
ATOM 1999 C C . LEU A 1 267 ? 11.234 10.459 28.708 1.00 98.56 267 LEU A C 1
ATOM 2001 O O . LEU A 1 267 ? 11.215 10.442 29.941 1.00 98.56 267 LEU A O 1
ATOM 2005 N N . PHE A 1 268 ? 10.725 11.466 27.996 1.00 98.50 268 PHE A N 1
ATOM 2006 C CA . PHE A 1 268 ? 10.201 12.678 28.614 1.00 98.50 268 PHE A CA 1
ATOM 2007 C C . PHE A 1 268 ? 8.972 12.392 29.496 1.00 98.50 268 PHE A C 1
ATOM 2009 O O . PHE A 1 268 ? 8.935 12.776 30.669 1.00 98.50 268 PHE A O 1
ATOM 2016 N N . ALA A 1 269 ? 7.990 11.646 28.983 1.00 98.25 269 ALA A N 1
ATOM 2017 C CA . ALA A 1 269 ? 6.794 11.267 29.731 1.00 98.25 269 ALA A CA 1
ATOM 2018 C C . ALA A 1 269 ? 7.123 10.376 30.942 1.00 98.25 269 ALA A C 1
ATOM 2020 O O . ALA A 1 269 ? 6.599 10.595 32.038 1.00 98.25 269 ALA A O 1
ATOM 2021 N N . CYS A 1 270 ? 8.037 9.413 30.791 1.00 98.38 270 CYS A N 1
ATOM 2022 C CA . CYS A 1 270 ? 8.531 8.577 31.884 1.00 98.38 270 CYS A CA 1
ATOM 2023 C C . CYS A 1 270 ? 9.250 9.405 32.962 1.00 98.38 270 CYS A C 1
ATOM 2025 O O . CYS A 1 270 ? 9.015 9.181 34.150 1.00 98.38 270 CYS A O 1
ATOM 2027 N N . GLY A 1 271 ? 10.057 10.399 32.580 1.00 98.12 271 GLY A N 1
ATOM 2028 C CA . GLY A 1 271 ? 10.689 11.334 33.516 1.00 98.12 271 GLY A CA 1
ATOM 2029 C C . GLY A 1 271 ? 9.666 12.129 34.335 1.00 98.12 271 GLY A C 1
ATOM 2030 O O . GLY A 1 271 ? 9.778 12.213 35.563 1.00 98.12 271 GLY A O 1
ATOM 2031 N N . LEU A 1 272 ? 8.614 12.639 33.683 1.00 97.69 272 LEU A N 1
ATOM 2032 C CA . LEU A 1 272 ? 7.503 13.315 34.360 1.00 97.69 272 LEU A CA 1
ATOM 2033 C C . LEU A 1 272 ? 6.743 12.367 35.304 1.00 97.69 272 LEU A C 1
ATOM 2035 O O . LEU A 1 272 ? 6.424 12.757 36.428 1.00 97.69 272 LEU A O 1
ATOM 2039 N N . LEU A 1 273 ? 6.491 11.119 34.895 1.00 97.38 273 LEU A N 1
ATOM 2040 C CA . LEU A 1 273 ? 5.809 10.114 35.718 1.00 97.38 273 LEU A CA 1
ATOM 2041 C C . LEU A 1 273 ? 6.615 9.730 36.966 1.00 97.38 273 LEU A C 1
ATOM 2043 O O . LEU A 1 273 ? 6.057 9.694 38.066 1.00 97.38 273 LEU A O 1
ATOM 2047 N N . LEU A 1 274 ? 7.919 9.475 36.814 1.00 97.25 274 LEU A N 1
ATOM 2048 C CA . LEU A 1 274 ? 8.822 9.157 37.925 1.00 97.25 274 LEU A CA 1
ATOM 2049 C C . LEU A 1 274 ? 8.850 10.285 38.959 1.00 97.25 274 LEU A C 1
ATOM 2051 O O . LEU A 1 274 ? 8.780 10.015 40.160 1.00 97.25 274 LEU A O 1
ATOM 2055 N N . ARG A 1 275 ? 8.885 11.540 38.492 1.00 95.50 275 ARG A N 1
ATOM 2056 C CA . ARG A 1 275 ? 8.814 12.729 39.348 1.00 95.50 275 ARG A CA 1
ATOM 2057 C C . ARG A 1 275 ? 7.455 12.850 40.037 1.00 95.50 275 ARG A C 1
ATOM 2059 O O . ARG A 1 275 ? 7.409 12.964 41.257 1.00 95.50 275 ARG A O 1
ATOM 2066 N N . ALA A 1 276 ? 6.358 12.783 39.280 1.00 93.62 276 ALA A N 1
ATOM 2067 C CA . ALA A 1 276 ? 4.998 12.943 39.802 1.00 93.62 276 ALA A CA 1
ATOM 2068 C C . ALA A 1 276 ? 4.637 11.887 40.861 1.00 93.62 276 ALA A C 1
ATOM 2070 O O . ALA A 1 276 ? 3.817 12.140 41.741 1.00 93.62 276 ALA A O 1
ATOM 2071 N N . ARG A 1 277 ? 5.248 10.700 40.783 1.00 94.06 277 ARG A N 1
ATOM 2072 C CA . ARG A 1 277 ? 5.039 9.593 41.727 1.00 94.06 277 ARG A CA 1
ATOM 2073 C C . ARG A 1 277 ? 6.126 9.476 42.798 1.00 94.06 277 ARG A C 1
ATOM 2075 O O . ARG A 1 277 ? 5.981 8.637 43.681 1.00 94.06 277 ARG A O 1
ATOM 2082 N N . GLY A 1 278 ? 7.196 10.271 42.726 1.00 93.19 278 GLY A N 1
ATOM 2083 C CA . GLY A 1 278 ? 8.333 10.197 43.652 1.00 93.19 278 GLY A CA 1
ATOM 2084 C C . GLY A 1 278 ? 9.022 8.827 43.679 1.00 93.19 278 GLY A C 1
ATOM 2085 O O . GLY A 1 278 ? 9.561 8.432 44.707 1.00 93.19 278 GLY A O 1
ATOM 2086 N N . ALA A 1 279 ? 8.964 8.075 42.577 1.00 89.88 279 ALA A N 1
ATOM 2087 C CA . ALA A 1 279 ? 9.381 6.670 42.530 1.00 89.88 279 ALA A CA 1
ATOM 2088 C C . ALA A 1 279 ? 10.869 6.465 42.195 1.00 89.88 279 ALA A C 1
ATOM 2090 O O . ALA A 1 279 ? 11.355 5.336 42.182 1.00 89.88 279 ALA A O 1
ATOM 2091 N N . ALA A 1 280 ? 11.590 7.547 41.902 1.00 92.94 280 ALA A N 1
ATOM 2092 C CA . ALA A 1 280 ? 13.014 7.539 41.606 1.00 92.94 280 ALA A CA 1
ATOM 2093 C C . ALA A 1 280 ? 13.698 8.774 42.199 1.00 92.94 280 ALA A C 1
ATOM 2095 O O . ALA A 1 280 ? 13.046 9.716 42.654 1.00 92.94 280 ALA A O 1
ATOM 2096 N N . SER A 1 281 ? 15.032 8.779 42.167 1.00 95.56 281 SER A N 1
ATOM 2097 C CA . SER A 1 281 ? 15.791 9.982 42.489 1.00 95.56 281 SER A CA 1
ATOM 2098 C C . SER A 1 281 ? 15.446 11.102 41.502 1.00 95.56 281 SER A C 1
ATOM 2100 O O . SER A 1 281 ? 15.275 10.863 40.305 1.00 95.56 281 SER A O 1
ATOM 2102 N N . GLU A 1 282 ? 15.392 12.342 41.994 1.00 94.69 282 GLU A N 1
ATOM 2103 C CA . GLU A 1 282 ? 15.209 13.530 41.144 1.00 94.69 282 GLU A CA 1
ATOM 2104 C C . GLU A 1 282 ? 16.227 13.549 39.999 1.00 94.69 282 GLU A C 1
ATOM 2106 O O . GLU A 1 282 ? 15.870 13.847 38.866 1.00 94.69 282 GLU A O 1
ATOM 2111 N N . ARG A 1 283 ? 17.476 13.139 40.268 1.00 96.81 283 ARG A N 1
ATOM 2112 C CA . ARG A 1 283 ? 18.524 13.038 39.245 1.00 96.81 283 ARG A CA 1
ATOM 2113 C C . ARG A 1 283 ? 18.095 12.151 38.078 1.00 96.81 283 ARG A C 1
ATOM 2115 O O . ARG A 1 283 ? 18.171 12.604 36.947 1.00 96.81 283 ARG A O 1
ATOM 2122 N N . LEU A 1 284 ? 17.599 10.940 38.345 1.00 96.25 284 LEU A N 1
ATOM 2123 C CA . LEU A 1 284 ? 17.173 10.021 37.286 1.00 96.25 284 LEU A CA 1
ATOM 2124 C C . LEU A 1 284 ? 15.993 10.585 36.481 1.00 96.25 284 LEU A C 1
ATOM 2126 O O . LEU A 1 284 ? 16.005 10.518 35.254 1.00 96.25 284 LEU A O 1
ATOM 2130 N N . ALA A 1 285 ? 15.004 11.180 37.157 1.00 96.75 285 ALA A N 1
ATOM 2131 C CA . ALA A 1 285 ? 13.863 11.803 36.487 1.00 96.75 285 ALA A CA 1
ATOM 2132 C C . ALA A 1 285 ? 14.303 12.958 35.568 1.00 96.75 285 ALA A C 1
ATOM 2134 O O . ALA A 1 285 ? 13.876 13.025 34.419 1.00 96.75 285 ALA A O 1
ATOM 2135 N N . TRP A 1 286 ? 15.204 13.829 36.034 1.00 97.69 286 TRP A N 1
ATOM 2136 C CA . TRP A 1 286 ? 15.770 14.912 35.222 1.00 97.69 286 TRP A CA 1
ATOM 2137 C C . TRP A 1 286 ? 16.659 14.413 34.084 1.00 97.69 286 TRP A C 1
ATOM 2139 O O . TRP A 1 286 ? 16.631 15.007 33.010 1.00 97.69 286 TRP A O 1
ATOM 2149 N N . THR A 1 287 ? 17.392 13.313 34.271 1.00 97.75 287 THR A N 1
ATOM 2150 C CA . THR A 1 287 ? 18.127 12.661 33.180 1.00 97.75 287 THR A CA 1
ATOM 2151 C C . THR A 1 287 ? 17.171 12.196 32.085 1.00 97.75 287 THR A C 1
ATOM 2153 O O . THR A 1 287 ? 17.429 12.455 30.915 1.00 97.75 287 THR A O 1
ATOM 2156 N N . TYR A 1 288 ? 16.044 11.575 32.443 1.00 98.19 288 TYR A N 1
ATOM 2157 C CA . TYR A 1 288 ? 15.03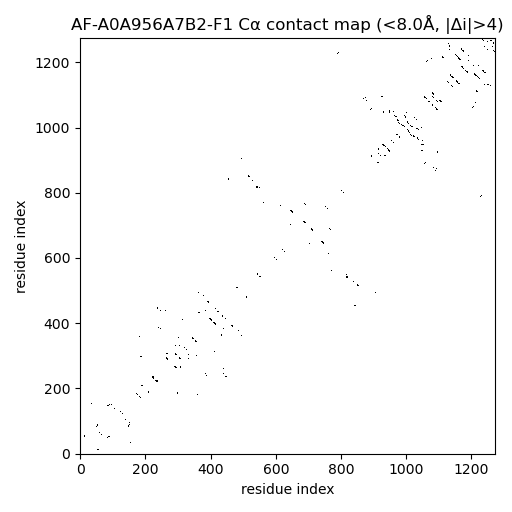4 11.138 31.472 1.00 98.19 288 TYR A CA 1
ATOM 2158 C C . TYR A 1 288 ? 14.405 12.326 30.736 1.00 98.19 288 TYR A C 1
ATOM 2160 O O . TYR A 1 288 ? 14.282 12.289 29.517 1.00 98.19 288 TYR A O 1
ATOM 2168 N N . LEU A 1 289 ? 14.072 13.402 31.456 1.00 98.19 289 LEU A N 1
ATOM 2169 C CA . LEU A 1 289 ? 13.542 14.627 30.852 1.00 98.19 289 LEU A CA 1
ATOM 2170 C C . LEU A 1 289 ? 14.548 15.280 29.893 1.00 98.19 289 LEU A C 1
ATOM 2172 O O . LEU A 1 289 ? 14.183 15.635 28.778 1.00 98.19 289 LEU A O 1
ATOM 2176 N N . GLY A 1 290 ? 15.811 15.413 30.304 1.00 98.19 290 GLY A N 1
ATOM 2177 C CA . GLY A 1 290 ? 16.864 16.018 29.486 1.00 98.19 290 GLY A CA 1
ATOM 2178 C C . GLY A 1 290 ? 17.198 15.195 28.243 1.00 98.19 290 GLY A C 1
ATOM 2179 O O . GLY A 1 290 ? 17.250 15.747 27.147 1.00 98.19 290 GLY A O 1
ATOM 2180 N N . LEU A 1 291 ? 17.363 13.874 28.393 1.00 98.12 291 LEU A N 1
ATOM 2181 C CA . LEU A 1 291 ? 17.599 12.971 27.263 1.00 98.12 291 LEU A CA 1
ATOM 2182 C C . LEU A 1 291 ? 16.393 12.918 26.328 1.00 98.12 291 LEU A C 1
ATOM 2184 O O . LEU A 1 291 ? 16.574 12.996 25.120 1.00 98.12 291 LEU A O 1
ATOM 2188 N N . GLY A 1 292 ? 15.175 12.833 26.870 1.00 97.88 292 GLY A N 1
ATOM 2189 C CA . GLY A 1 292 ? 13.951 12.857 26.075 1.00 97.88 292 GLY A CA 1
ATOM 2190 C C . GLY A 1 292 ? 13.845 14.133 25.249 1.00 97.88 292 GLY A C 1
ATOM 2191 O O . GLY A 1 292 ? 13.674 14.054 24.040 1.00 97.88 292 GLY A O 1
ATOM 2192 N N . PHE A 1 293 ? 14.051 15.296 25.875 1.00 98.00 293 PHE A N 1
ATOM 2193 C CA . PHE A 1 293 ? 14.062 16.595 25.199 1.00 98.00 293 PHE A CA 1
ATOM 2194 C C . PHE A 1 293 ? 15.116 16.675 24.089 1.00 98.00 293 PHE A C 1
ATOM 2196 O O . PHE A 1 293 ? 14.800 17.107 22.984 1.00 98.00 293 PHE A O 1
ATOM 2203 N N . LEU A 1 294 ? 16.346 16.223 24.357 1.00 97.38 294 LEU A N 1
ATOM 2204 C CA . LEU A 1 294 ? 17.423 16.213 23.368 1.00 97.38 294 LEU A CA 1
ATOM 2205 C C . LEU A 1 294 ? 17.109 15.283 22.190 1.00 97.38 294 LEU A C 1
ATOM 2207 O O . LEU A 1 294 ? 17.237 15.697 21.044 1.00 97.38 294 LEU A O 1
ATOM 2211 N N . VAL A 1 295 ? 16.671 14.049 22.460 1.00 97.06 295 VAL A N 1
ATOM 2212 C CA . VAL A 1 295 ? 16.307 13.074 21.420 1.00 97.06 295 VAL A CA 1
ATOM 2213 C C . VAL A 1 295 ? 15.139 13.590 20.584 1.00 97.06 295 VAL A C 1
ATOM 2215 O O . VAL A 1 295 ? 15.212 13.535 19.364 1.00 97.06 295 VAL A O 1
ATOM 2218 N N . GLY A 1 296 ? 14.100 14.154 21.207 1.00 94.56 296 GLY A N 1
ATOM 2219 C CA . GLY A 1 296 ? 12.977 14.736 20.469 1.00 94.56 296 GLY A CA 1
ATOM 2220 C C . GLY A 1 296 ? 13.364 15.963 19.648 1.00 94.56 296 GLY A C 1
ATOM 2221 O O . GLY A 1 296 ? 12.855 16.128 18.550 1.00 94.56 296 GLY A O 1
ATOM 2222 N N . PHE A 1 297 ? 14.290 16.798 20.126 1.00 95.50 297 PHE A N 1
ATOM 2223 C CA . PHE A 1 297 ? 14.810 17.912 19.331 1.00 95.50 297 PHE A CA 1
ATOM 2224 C C . PHE A 1 297 ? 15.638 17.435 18.133 1.00 95.50 297 PHE A C 1
ATOM 2226 O O . PHE A 1 297 ? 15.487 17.948 17.029 1.00 95.50 297 PHE A O 1
ATOM 2233 N N . LEU A 1 298 ? 16.507 16.442 18.334 1.00 94.50 298 LEU A N 1
ATOM 2234 C CA . LEU A 1 298 ? 17.349 15.908 17.264 1.00 94.50 298 LEU A CA 1
ATOM 2235 C C . LEU A 1 298 ? 16.582 15.014 16.276 1.00 94.50 298 LEU A C 1
ATOM 2237 O O . LEU A 1 298 ? 17.048 14.857 15.150 1.00 94.50 298 LEU A O 1
ATOM 2241 N N . GLY A 1 299 ? 15.453 14.431 16.690 1.00 91.81 299 GLY A N 1
ATOM 2242 C CA . GLY A 1 299 ? 14.581 13.601 15.852 1.00 91.81 299 GLY A CA 1
ATOM 2243 C C . GLY A 1 299 ? 13.480 14.376 15.122 1.00 91.81 299 GLY A C 1
ATOM 2244 O O . GLY A 1 299 ? 13.171 14.035 13.994 1.00 91.81 299 GLY A O 1
ATOM 2245 N N . GLU A 1 300 ? 12.937 15.449 15.716 1.00 90.38 300 GLU A N 1
ATOM 2246 C CA . GLU A 1 300 ? 11.754 16.167 15.188 1.00 90.38 300 GLU A CA 1
ATOM 2247 C C . GLU A 1 300 ? 11.937 17.692 15.074 1.00 90.38 300 GLU A C 1
ATOM 2249 O O . GLU A 1 300 ? 10.988 18.451 14.851 1.00 90.38 300 GLU A O 1
ATOM 2254 N N . GLY A 1 301 ? 13.149 18.199 15.304 1.00 92.56 301 GLY A N 1
ATOM 2255 C CA . GLY A 1 301 ? 13.394 19.637 15.341 1.00 92.56 301 GLY A CA 1
ATOM 2256 C C . GLY A 1 301 ? 12.592 20.313 16.451 1.00 92.56 301 GLY A C 1
ATOM 2257 O O . GLY A 1 301 ? 12.432 19.777 17.544 1.00 92.56 301 GLY A O 1
ATOM 2258 N N . LEU A 1 302 ? 12.067 21.510 16.187 1.00 93.50 302 LEU A N 1
ATOM 2259 C CA . LEU A 1 302 ? 11.274 22.285 17.145 1.00 93.50 302 LEU A CA 1
ATOM 2260 C C . LEU A 1 302 ? 9.916 21.651 17.485 1.00 93.50 302 LEU A C 1
ATOM 2262 O O . LEU A 1 302 ? 9.340 21.999 18.519 1.00 93.50 302 LEU A O 1
ATOM 2266 N N . PHE A 1 303 ? 9.404 20.728 16.665 1.00 92.06 303 PHE A N 1
ATOM 2267 C CA . PHE A 1 303 ? 8.121 20.075 16.928 1.00 92.06 303 PHE A CA 1
ATOM 2268 C C . PHE A 1 303 ? 8.164 19.234 18.214 1.00 92.06 303 PHE A C 1
ATOM 2270 O O . PHE A 1 303 ? 7.282 19.371 19.067 1.00 92.06 303 PHE A O 1
ATOM 2277 N N . GLY A 1 304 ? 9.231 18.451 18.411 1.00 93.00 304 GLY A N 1
ATOM 2278 C CA . GLY A 1 304 ? 9.435 17.633 19.612 1.00 93.00 304 GLY A CA 1
ATOM 2279 C C . GLY A 1 304 ? 9.382 18.447 20.917 1.00 93.00 304 GLY A C 1
ATOM 2280 O O . GLY A 1 304 ? 8.490 18.223 21.739 1.00 93.00 304 GLY A O 1
ATOM 2281 N N . PRO A 1 305 ? 10.269 19.442 21.120 1.00 95.25 305 PRO A N 1
ATOM 2282 C CA . PRO A 1 305 ? 10.254 20.333 22.280 1.00 95.25 305 PRO A CA 1
ATOM 2283 C C . PRO A 1 305 ? 8.901 20.994 22.553 1.00 95.25 305 PRO A C 1
ATOM 2285 O O . PRO A 1 305 ? 8.460 21.015 23.703 1.00 95.25 305 PRO A O 1
ATOM 2288 N N . LEU A 1 306 ? 8.209 21.489 21.518 1.00 94.38 306 LEU A N 1
ATOM 2289 C CA . LEU A 1 306 ? 6.887 22.108 21.669 1.00 94.38 306 LEU A CA 1
ATOM 2290 C C . LEU A 1 306 ? 5.853 21.114 22.213 1.00 94.38 306 LEU A C 1
ATOM 2292 O O . LEU A 1 306 ? 5.120 21.433 23.158 1.00 94.38 306 LEU A O 1
ATOM 2296 N N . LEU A 1 307 ? 5.822 19.895 21.670 1.00 94.31 307 LEU A N 1
ATOM 2297 C CA . LEU A 1 307 ? 4.951 18.828 22.159 1.00 94.31 307 LEU A CA 1
ATOM 2298 C C . LEU A 1 307 ? 5.290 18.450 23.611 1.00 94.31 307 LEU A C 1
ATOM 2300 O O . LEU A 1 307 ? 4.394 18.258 24.436 1.00 94.31 307 LEU A O 1
ATOM 2304 N N . PHE A 1 308 ? 6.575 18.385 23.959 1.00 95.56 308 PHE A N 1
ATOM 2305 C CA . PHE A 1 308 ? 7.024 17.922 25.275 1.00 95.56 308 PHE A CA 1
ATOM 2306 C C . PHE A 1 308 ? 6.781 18.968 26.364 1.00 95.56 308 PHE A C 1
ATOM 2308 O O . PHE A 1 308 ? 6.308 18.631 27.450 1.00 95.56 308 PHE A O 1
ATOM 2315 N N . VAL A 1 309 ? 7.010 20.251 26.072 1.00 96.62 309 VAL A N 1
ATOM 2316 C CA . VAL A 1 309 ? 6.641 21.358 26.970 1.00 96.62 309 VAL A CA 1
ATOM 2317 C C . VAL A 1 309 ? 5.128 21.394 27.181 1.00 96.62 309 VAL A C 1
ATOM 2319 O O . VAL A 1 309 ? 4.676 21.558 28.317 1.00 96.62 309 VAL A O 1
ATOM 2322 N N . SER A 1 310 ? 4.343 21.155 26.125 1.00 96.31 310 SER A N 1
ATOM 2323 C CA . SER A 1 310 ? 2.883 21.043 26.229 1.00 96.31 310 SER A CA 1
ATOM 2324 C C . SER A 1 310 ? 2.473 19.900 27.162 1.00 96.31 310 SER A C 1
ATOM 2326 O O . SER A 1 310 ? 1.594 20.082 28.003 1.00 96.31 310 SER A O 1
ATOM 2328 N N . LEU A 1 311 ? 3.153 18.750 27.095 1.00 96.75 311 LEU A N 1
ATOM 2329 C CA . LEU A 1 311 ? 2.925 17.634 28.014 1.00 96.75 311 LEU A CA 1
ATOM 2330 C C . LEU A 1 311 ? 3.329 17.971 29.461 1.00 96.75 311 LEU A C 1
ATOM 2332 O O . LEU A 1 311 ? 2.586 17.660 30.394 1.00 96.75 311 LEU A O 1
ATOM 2336 N N . ALA A 1 312 ? 4.468 18.641 29.666 1.00 97.00 312 ALA A N 1
ATOM 2337 C CA . ALA A 1 312 ? 4.911 19.081 30.990 1.00 97.00 312 ALA A CA 1
ATOM 2338 C C . ALA A 1 312 ? 3.921 20.057 31.643 1.00 97.00 312 ALA A C 1
ATOM 2340 O O . ALA A 1 312 ? 3.739 20.010 32.860 1.00 97.00 312 ALA A O 1
ATOM 2341 N N . LEU A 1 313 ? 3.265 20.910 30.847 1.00 96.81 313 LEU A N 1
ATOM 2342 C CA . LEU A 1 313 ? 2.288 21.897 31.313 1.00 96.81 313 LEU A CA 1
ATOM 2343 C C . LEU A 1 313 ? 1.027 21.254 31.907 1.00 96.81 313 LEU A C 1
ATOM 2345 O O . LEU A 1 313 ? 0.416 21.816 32.818 1.00 96.81 313 LEU A O 1
ATOM 2349 N N . VAL A 1 314 ? 0.654 20.059 31.446 1.00 93.31 314 VAL A N 1
ATOM 2350 C CA . VAL A 1 314 ? -0.570 19.375 31.884 1.00 93.31 314 VAL A CA 1
ATOM 2351 C C . VAL A 1 314 ? -0.575 19.126 33.387 1.00 93.31 314 VAL A C 1
ATOM 2353 O O . VAL A 1 314 ? -1.591 19.364 34.039 1.00 93.31 314 VAL A O 1
ATOM 2356 N N . LEU A 1 315 ? 0.537 18.659 33.958 1.00 90.44 315 LEU A N 1
ATOM 2357 C CA . LEU A 1 315 ? 0.616 18.305 35.377 1.00 90.44 315 LEU A CA 1
ATOM 2358 C C . LEU A 1 315 ? 0.284 19.484 36.308 1.00 90.44 315 LEU A C 1
ATOM 2360 O O . LEU A 1 315 ? -0.667 19.354 37.085 1.00 90.44 315 LEU A O 1
ATOM 2364 N N . PRO A 1 316 ? 0.997 20.626 36.269 1.00 94.12 316 PRO A N 1
ATOM 2365 C CA . PRO A 1 316 ? 0.710 21.738 37.167 1.00 94.12 316 PRO A CA 1
ATOM 2366 C C . PRO A 1 316 ? -0.662 22.371 36.903 1.00 94.12 316 PRO A C 1
ATOM 2368 O O . PRO A 1 316 ? -1.355 22.721 37.858 1.00 94.12 316 PRO A O 1
ATOM 2371 N N . VAL A 1 317 ? -1.101 22.447 35.639 1.00 92.69 317 VAL A N 1
ATOM 2372 C CA . VAL A 1 317 ? -2.413 23.014 35.283 1.00 92.69 317 VAL A CA 1
ATOM 2373 C C . VAL A 1 317 ? -3.556 22.159 35.831 1.00 92.69 317 VAL A C 1
ATOM 2375 O O . VAL A 1 317 ? -4.457 22.675 36.488 1.00 92.69 317 VAL A O 1
ATOM 2378 N N . THR A 1 318 ? -3.517 20.845 35.614 1.00 87.62 318 THR A N 1
ATOM 2379 C CA . THR A 1 318 ? -4.610 19.944 36.022 1.00 87.62 318 THR A CA 1
ATOM 2380 C C . THR A 1 318 ? -4.612 19.634 37.517 1.00 87.62 318 THR A C 1
ATOM 2382 O O . THR A 1 318 ? -5.675 19.433 38.103 1.00 87.62 318 THR A O 1
ATOM 2385 N N . SER A 1 319 ? -3.443 19.630 38.163 1.00 86.56 319 SER A N 1
ATOM 2386 C CA . SER A 1 319 ? -3.343 19.482 39.621 1.00 86.56 319 SER A CA 1
ATOM 2387 C C . SER A 1 319 ? -3.660 20.774 40.385 1.00 86.56 319 SER A C 1
ATOM 2389 O O . SER A 1 319 ? -3.897 20.721 41.594 1.00 86.56 319 SER A O 1
ATOM 2391 N N . GLY A 1 320 ? -3.693 21.925 39.702 1.00 88.81 320 GLY A N 1
ATOM 2392 C CA . GLY A 1 320 ? -3.817 23.238 40.335 1.00 88.81 320 GLY A CA 1
ATOM 2393 C C . GLY A 1 320 ? -2.596 23.598 41.187 1.00 88.81 320 GLY A C 1
ATOM 2394 O O . GLY A 1 320 ? -2.726 24.328 42.174 1.00 88.81 320 GLY A O 1
ATOM 2395 N N . ALA A 1 321 ? -1.424 23.051 40.850 1.00 89.94 321 ALA A N 1
ATOM 2396 C CA . ALA A 1 321 ? -0.200 23.267 41.602 1.00 89.94 321 ALA A CA 1
ATOM 2397 C C . ALA A 1 321 ? 0.231 24.735 41.527 1.00 89.94 321 ALA A C 1
ATOM 2399 O O . ALA A 1 321 ? 0.332 25.330 40.455 1.00 89.94 321 ALA A O 1
ATOM 2400 N N . ARG A 1 322 ? 0.520 25.321 42.691 1.00 90.62 322 ARG A N 1
ATOM 2401 C CA . ARG A 1 322 ? 1.042 26.693 42.809 1.00 90.62 322 ARG A CA 1
ATOM 2402 C C . ARG A 1 322 ? 2.537 26.735 43.121 1.00 90.62 322 ARG A C 1
ATOM 2404 O O . ARG A 1 322 ? 3.138 27.801 43.082 1.00 90.62 322 ARG A O 1
ATOM 2411 N N . GLY A 1 323 ? 3.133 25.594 43.469 1.00 92.56 323 GLY A N 1
ATOM 2412 C CA . GLY A 1 323 ? 4.536 25.512 43.856 1.00 92.56 323 GLY A CA 1
ATOM 2413 C C . GLY A 1 323 ? 5.463 25.602 42.648 1.00 92.56 323 GLY A C 1
ATOM 2414 O O . GLY A 1 323 ? 5.278 24.885 41.669 1.00 92.56 323 GLY A O 1
ATOM 2415 N N . LEU A 1 324 ? 6.517 26.419 42.746 1.00 92.94 324 LEU A N 1
ATOM 2416 C CA . LEU A 1 324 ? 7.528 26.566 41.689 1.00 92.94 324 LEU A CA 1
ATOM 2417 C C . LEU A 1 324 ? 8.146 25.219 41.278 1.00 92.94 324 LEU A C 1
ATOM 2419 O O . LEU A 1 324 ? 8.466 25.011 40.111 1.00 92.94 324 LEU A O 1
ATOM 2423 N N . ARG A 1 325 ? 8.273 24.276 42.222 1.00 92.56 325 ARG A N 1
ATOM 2424 C CA . ARG A 1 325 ? 8.808 22.934 41.957 1.00 92.56 325 ARG A CA 1
ATOM 2425 C C . ARG A 1 325 ? 7.979 22.169 40.924 1.00 92.56 325 ARG A C 1
ATOM 2427 O O . ARG A 1 325 ? 8.572 21.473 40.109 1.00 92.56 325 ARG A O 1
ATOM 2434 N N . ASP A 1 326 ? 6.657 22.292 40.921 1.00 90.88 326 ASP A N 1
ATOM 2435 C CA . ASP A 1 326 ? 5.798 21.561 39.976 1.00 90.88 326 ASP A CA 1
ATOM 2436 C C . ASP A 1 326 ? 5.820 22.196 38.579 1.00 90.88 326 ASP A C 1
ATOM 2438 O O . ASP A 1 326 ? 5.696 21.503 37.573 1.00 90.88 326 ASP A O 1
ATOM 2442 N N . TRP A 1 327 ? 6.072 23.505 38.520 1.00 96.25 327 TRP A N 1
ATOM 2443 C CA . TRP A 1 327 ? 6.258 24.265 37.283 1.00 96.25 327 TRP A CA 1
ATOM 2444 C C . TRP A 1 327 ? 7.677 24.173 36.716 1.00 96.25 327 TRP A C 1
ATOM 2446 O O . TRP A 1 327 ? 7.889 24.506 35.553 1.00 96.25 327 TRP A O 1
ATOM 2456 N N . LEU A 1 328 ? 8.654 23.710 37.500 1.00 96.44 328 LEU A N 1
ATOM 2457 C CA . LEU A 1 328 ? 10.065 23.735 37.118 1.00 96.44 328 LEU A CA 1
ATOM 2458 C C . LEU A 1 328 ? 10.360 23.026 35.780 1.00 96.44 328 LEU A C 1
ATOM 2460 O O . LEU A 1 328 ? 11.089 23.616 34.987 1.00 96.44 328 LEU A O 1
ATOM 2464 N N . PRO A 1 329 ? 9.797 21.839 35.455 1.00 97.25 329 PRO A N 1
ATOM 2465 C CA . PRO A 1 329 ? 9.977 21.248 34.127 1.00 97.25 329 PRO A CA 1
ATOM 2466 C C . PRO A 1 329 ? 9.460 22.153 33.000 1.00 97.25 329 PRO A C 1
ATOM 2468 O O . PRO A 1 329 ? 10.153 22.348 32.008 1.00 97.25 329 PRO A O 1
ATOM 2471 N N . VAL A 1 330 ? 8.283 22.765 33.171 1.00 97.50 330 VAL A N 1
ATOM 2472 C CA . VAL A 1 330 ? 7.696 23.686 32.183 1.00 97.50 330 VAL A CA 1
ATOM 2473 C C . VAL A 1 330 ? 8.588 24.905 31.981 1.00 97.50 330 VAL A C 1
ATOM 2475 O O . VAL A 1 330 ? 8.854 25.284 30.849 1.00 97.50 330 VAL A O 1
ATOM 2478 N N . LEU A 1 331 ? 9.075 25.505 33.068 1.00 97.62 331 LEU A N 1
ATOM 2479 C CA . LEU A 1 331 ? 9.911 26.703 33.006 1.00 97.62 331 LEU A CA 1
ATOM 2480 C C . LEU A 1 331 ? 11.273 26.414 32.368 1.00 97.62 331 LEU A C 1
ATOM 2482 O O . LEU A 1 331 ? 11.702 27.158 31.492 1.00 97.62 331 LEU A O 1
ATOM 2486 N N . VAL A 1 332 ? 11.934 25.326 32.775 1.00 97.88 332 VAL A N 1
ATOM 2487 C CA . VAL A 1 332 ? 13.254 24.948 32.251 1.00 97.88 332 VAL A CA 1
ATOM 2488 C C . VAL A 1 332 ? 13.157 24.580 30.774 1.00 97.88 332 VAL A C 1
ATOM 2490 O O . VAL A 1 332 ? 13.847 25.178 29.952 1.00 97.88 332 VAL A O 1
ATOM 2493 N N . PHE A 1 333 ? 12.285 23.637 30.411 1.00 98.00 333 PHE A N 1
ATOM 2494 C CA . PHE A 1 333 ? 12.183 23.188 29.021 1.00 98.00 333 PHE A CA 1
ATOM 2495 C C . PHE A 1 333 ? 11.471 24.207 28.130 1.00 98.00 333 PHE A C 1
ATOM 2497 O O . PHE A 1 333 ? 11.789 24.291 26.949 1.00 98.00 333 PHE A O 1
ATOM 2504 N N . GLY A 1 334 ? 10.581 25.036 28.679 1.00 97.62 334 GLY A N 1
ATOM 2505 C CA . GLY A 1 334 ? 9.988 26.173 27.975 1.00 97.62 334 GLY A CA 1
ATOM 2506 C C . GLY A 1 334 ? 11.028 27.239 27.632 1.00 97.62 334 GLY A C 1
ATOM 2507 O O . GLY A 1 334 ? 11.091 27.672 26.485 1.00 97.62 334 GLY A O 1
ATOM 2508 N N . ALA A 1 335 ? 11.901 27.599 28.580 1.00 97.75 335 ALA A N 1
ATOM 2509 C CA . ALA A 1 335 ? 13.009 28.519 28.321 1.00 97.75 335 ALA A CA 1
ATOM 2510 C C . ALA A 1 335 ? 14.000 27.943 27.298 1.00 97.75 335 ALA A C 1
ATOM 2512 O O . ALA A 1 335 ? 14.377 28.636 26.356 1.00 97.75 335 ALA A O 1
ATOM 2513 N N . LEU A 1 336 ? 14.370 26.662 27.426 1.00 97.75 336 LEU A N 1
ATOM 2514 C CA . LEU A 1 336 ? 15.220 25.985 26.441 1.00 97.75 336 LEU A CA 1
ATOM 2515 C C . LEU A 1 336 ? 14.570 25.946 25.054 1.00 97.75 336 LEU A C 1
ATOM 2517 O O . LEU A 1 336 ? 15.237 26.231 24.068 1.00 97.75 336 LEU A O 1
ATOM 2521 N N . THR A 1 337 ? 13.269 25.658 24.969 1.00 96.88 337 THR A N 1
ATOM 2522 C CA . THR A 1 337 ? 12.528 25.668 23.698 1.00 96.88 337 THR A CA 1
ATOM 2523 C C . THR A 1 337 ? 12.496 27.064 23.087 1.00 96.88 337 THR A C 1
ATOM 2525 O O . THR A 1 337 ? 12.699 27.193 21.887 1.00 96.88 337 THR A O 1
ATOM 2528 N N . ALA A 1 338 ? 12.304 28.115 23.888 1.00 96.19 338 ALA A N 1
ATOM 2529 C CA . ALA A 1 338 ? 12.341 29.495 23.407 1.00 96.19 338 ALA A CA 1
ATOM 2530 C C . ALA A 1 338 ? 13.735 29.891 22.888 1.00 96.19 338 ALA A C 1
ATOM 2532 O O . ALA A 1 338 ? 13.837 30.537 21.847 1.00 96.19 338 ALA A O 1
ATOM 2533 N N . LEU A 1 339 ? 14.805 29.466 23.571 1.00 97.00 339 LEU A N 1
ATOM 2534 C CA . LEU A 1 339 ? 16.183 29.682 23.121 1.00 97.00 339 LEU A CA 1
ATOM 2535 C C . LEU A 1 339 ? 16.486 28.920 21.827 1.00 97.00 339 LEU A C 1
ATOM 2537 O O . LEU A 1 339 ? 17.038 29.504 20.898 1.00 97.00 339 LEU A O 1
ATOM 2541 N N . LEU A 1 340 ? 16.087 27.647 21.739 1.00 95.62 340 LEU A N 1
ATOM 2542 C CA . LEU A 1 340 ? 16.219 26.854 20.515 1.00 95.62 340 LEU A CA 1
ATOM 2543 C C . LEU A 1 340 ? 15.412 27.467 19.374 1.00 95.62 340 LEU A C 1
ATOM 2545 O O . LEU A 1 340 ? 15.922 27.574 18.269 1.00 95.62 340 LEU A O 1
ATOM 2549 N N . PHE A 1 341 ? 14.188 27.925 19.635 1.00 93.81 341 PHE A N 1
ATOM 2550 C CA . PHE A 1 341 ? 13.361 28.604 18.643 1.00 93.81 341 PHE A CA 1
ATOM 2551 C C . PHE A 1 341 ? 14.045 29.873 18.130 1.00 93.81 341 PHE A C 1
ATOM 2553 O O . PHE A 1 341 ? 14.149 30.062 16.922 1.00 93.81 341 PHE A O 1
ATOM 2560 N N . ALA A 1 342 ? 14.566 30.715 19.028 1.00 94.06 342 ALA A N 1
ATOM 2561 C CA . ALA A 1 342 ? 15.307 31.912 18.646 1.00 94.06 342 ALA A CA 1
ATOM 2562 C C . ALA A 1 342 ? 16.550 31.569 17.809 1.00 94.06 342 ALA A C 1
ATOM 2564 O O . ALA A 1 342 ? 16.777 32.195 16.779 1.00 94.06 342 ALA A O 1
ATOM 2565 N N . TRP A 1 343 ? 17.314 30.545 18.203 1.00 93.69 343 TRP A N 1
ATOM 2566 C CA . TRP A 1 343 ? 18.487 30.079 17.462 1.00 93.69 343 TRP A CA 1
ATOM 2567 C C . TRP A 1 343 ? 18.129 29.546 16.067 1.00 93.69 343 TRP A C 1
ATOM 2569 O O . TRP A 1 343 ? 18.734 29.952 15.078 1.00 93.69 343 TRP A O 1
ATOM 2579 N N . VAL A 1 344 ? 17.112 28.690 15.970 1.00 90.56 344 VAL A N 1
ATOM 2580 C CA . VAL A 1 344 ? 16.651 28.086 14.711 1.00 90.56 344 VAL A CA 1
ATOM 2581 C C . VAL A 1 344 ? 16.084 29.128 13.745 1.00 90.56 344 VAL A C 1
ATOM 2583 O O . VAL A 1 344 ? 16.313 29.036 12.539 1.00 90.56 344 VAL A O 1
ATOM 2586 N N . GLN A 1 345 ? 15.370 30.133 14.259 1.00 87.25 345 GLN A N 1
ATOM 2587 C CA . GLN A 1 345 ? 14.789 31.196 13.435 1.00 87.25 345 GLN A CA 1
ATOM 2588 C C . GLN A 1 345 ? 15.798 32.275 13.046 1.00 87.25 345 GLN A C 1
ATOM 2590 O O . GLN A 1 345 ? 15.674 32.849 11.967 1.00 87.25 345 GLN A O 1
ATOM 2595 N N . ALA A 1 346 ? 16.797 32.541 13.890 1.00 87.81 346 ALA A N 1
ATOM 2596 C CA . ALA A 1 346 ? 17.917 33.410 13.537 1.00 87.81 346 ALA A CA 1
ATOM 2597 C C . ALA A 1 346 ? 18.885 32.733 12.553 1.00 87.81 346 ALA A C 1
ATOM 2599 O O . ALA A 1 346 ? 19.588 33.414 11.811 1.00 87.81 346 ALA A O 1
ATOM 2600 N N . GLY A 1 347 ? 18.933 31.398 12.553 1.00 82.50 347 GLY A N 1
ATOM 2601 C CA . GLY A 1 347 ? 19.755 30.622 11.642 1.00 82.50 347 GLY A CA 1
ATOM 2602 C C . GLY A 1 347 ? 19.210 30.603 10.206 1.00 82.50 347 GLY A C 1
ATOM 2603 O O . GLY A 1 347 ? 17.990 30.630 9.997 1.00 82.50 347 GLY A O 1
ATOM 2604 N N . PRO A 1 348 ? 20.099 30.521 9.201 1.00 76.25 348 PRO A N 1
ATOM 2605 C CA . PRO A 1 348 ? 19.701 30.408 7.803 1.00 76.25 348 PRO A CA 1
ATOM 2606 C C . PRO A 1 348 ? 18.895 29.116 7.571 1.00 76.25 348 PRO A C 1
ATOM 2608 O O . PRO A 1 348 ? 19.124 28.099 8.231 1.00 76.25 348 PRO A O 1
ATOM 2611 N N . ALA A 1 349 ? 17.904 29.178 6.675 1.00 71.62 349 ALA A N 1
ATOM 2612 C CA . ALA A 1 349 ? 16.921 28.106 6.450 1.00 71.62 349 ALA A CA 1
ATOM 2613 C C . ALA A 1 349 ? 17.541 26.801 5.942 1.00 71.62 349 ALA A C 1
ATOM 2615 O O . ALA A 1 349 ? 16.996 25.718 6.127 1.00 71.62 349 ALA A O 1
ATOM 2616 N N . ASP A 1 350 ? 18.673 26.952 5.289 1.00 65.75 350 ASP A N 1
ATOM 2617 C CA . ASP A 1 350 ? 19.408 25.979 4.516 1.00 65.75 350 ASP A CA 1
ATOM 2618 C C . ASP A 1 350 ? 20.667 25.500 5.287 1.00 65.75 350 ASP A C 1
ATOM 2620 O O . ASP A 1 350 ? 21.170 24.395 5.064 1.00 65.75 350 ASP A O 1
ATOM 2624 N N . GLY A 1 351 ? 21.101 26.252 6.307 1.00 73.94 351 GLY A N 1
ATOM 2625 C CA . GLY A 1 351 ? 22.173 25.860 7.225 1.00 73.94 351 GLY A CA 1
ATOM 2626 C C . GLY A 1 351 ? 21.772 24.838 8.301 1.00 73.94 351 GLY A C 1
ATOM 2627 O O . GLY A 1 351 ? 20.628 24.401 8.412 1.00 73.94 351 GLY A O 1
ATOM 2628 N N . PHE A 1 352 ? 22.732 24.488 9.168 1.00 81.81 352 PHE A N 1
ATOM 2629 C CA . PHE A 1 352 ? 22.564 23.474 10.224 1.00 81.81 352 PHE A CA 1
ATOM 2630 C C . PHE A 1 352 ? 21.375 23.733 11.159 1.00 81.81 352 PHE A C 1
ATOM 2632 O O . PHE A 1 352 ? 20.713 22.794 11.584 1.00 81.81 352 PHE A O 1
ATOM 2639 N N . ALA A 1 353 ? 21.087 24.992 11.493 1.00 86.00 353 ALA A N 1
ATOM 2640 C CA . ALA A 1 353 ? 19.950 25.332 12.345 1.00 86.00 353 ALA A CA 1
ATOM 2641 C C . ALA A 1 353 ? 18.600 25.140 11.622 1.00 86.00 353 ALA A C 1
ATOM 2643 O O . ALA A 1 353 ? 17.608 24.770 12.250 1.00 86.00 353 ALA A O 1
ATOM 2644 N N . GLY A 1 354 ? 18.574 25.336 10.298 1.00 82.25 354 GLY A N 1
ATOM 2645 C CA . GLY A 1 354 ? 17.386 25.197 9.457 1.00 82.25 354 GLY A CA 1
ATOM 2646 C C . GLY A 1 354 ? 16.764 23.801 9.499 1.00 82.25 354 GLY A C 1
ATOM 2647 O O . GLY A 1 354 ? 15.541 23.680 9.476 1.00 82.25 354 GLY A O 1
ATOM 2648 N N . GLN A 1 355 ? 17.584 22.762 9.691 1.00 84.44 355 GLN A N 1
ATOM 2649 C CA . GLN A 1 355 ? 17.139 21.366 9.792 1.00 84.44 355 GLN A CA 1
ATOM 2650 C C . GLN A 1 355 ? 16.269 21.073 11.029 1.00 84.44 355 GLN A C 1
ATOM 2652 O O . GLN A 1 355 ? 15.600 20.048 11.089 1.00 84.44 355 GLN A O 1
ATOM 2657 N N . PHE A 1 356 ? 16.256 21.984 12.007 1.00 88.94 356 PHE A N 1
ATOM 2658 C CA . PHE A 1 356 ? 15.439 21.877 13.215 1.00 88.94 356 PHE A CA 1
ATOM 2659 C C . PHE A 1 356 ? 14.186 22.758 13.177 1.00 88.94 356 PHE A C 1
ATOM 2661 O O . PHE A 1 356 ? 13.489 22.861 14.187 1.00 88.94 356 PHE A O 1
ATOM 2668 N N . ARG A 1 357 ? 13.879 23.433 12.063 1.00 88.19 357 ARG A N 1
ATOM 2669 C CA . ARG A 1 357 ? 12.617 24.181 11.934 1.00 88.19 357 ARG A CA 1
ATOM 2670 C C . ARG A 1 357 ? 11.425 23.236 12.093 1.00 88.19 357 ARG A C 1
ATOM 2672 O O . ARG A 1 357 ? 11.552 22.032 11.900 1.00 88.19 357 ARG A O 1
ATOM 2679 N N . VAL A 1 358 ? 10.266 23.785 12.469 1.00 78.81 358 VAL A N 1
ATOM 2680 C CA . VAL A 1 358 ? 9.006 23.020 12.449 1.00 78.81 358 VAL A CA 1
ATOM 2681 C C . VAL A 1 358 ? 8.844 22.514 11.013 1.00 78.81 358 VAL A C 1
ATOM 2683 O O . VAL A 1 358 ? 8.816 23.332 10.093 1.00 78.81 358 VAL A O 1
ATOM 2686 N N . THR A 1 359 ? 8.922 21.192 10.860 1.00 63.00 359 THR A N 1
ATOM 2687 C CA . THR A 1 359 ? 9.444 20.477 9.683 1.00 63.00 359 THR A CA 1
ATOM 2688 C C . THR A 1 359 ? 8.857 20.958 8.360 1.00 63.00 359 THR A C 1
ATOM 2690 O O . THR A 1 359 ? 7.696 21.312 8.292 1.00 63.00 359 THR A O 1
ATOM 2693 N N . GLN A 1 360 ? 9.618 20.992 7.266 1.00 56.53 360 GLN A N 1
ATOM 2694 C CA . GLN A 1 360 ? 9.017 21.233 5.946 1.00 56.53 360 GLN A CA 1
ATOM 2695 C C . GLN A 1 360 ? 8.285 19.968 5.456 1.00 56.53 360 GLN A C 1
ATOM 2697 O O . GLN A 1 360 ? 8.643 18.863 5.873 1.00 56.53 360 GLN A O 1
ATOM 2702 N N . PRO A 1 361 ? 7.242 20.082 4.608 1.00 53.53 361 PRO A N 1
ATOM 2703 C CA . PRO A 1 361 ? 6.653 18.916 3.958 1.00 53.53 361 PRO A CA 1
ATOM 2704 C C . PRO A 1 361 ? 7.758 18.148 3.233 1.00 53.53 361 PRO A C 1
ATOM 2706 O O . PRO A 1 361 ? 8.460 18.696 2.391 1.00 53.53 361 PRO A O 1
ATOM 2709 N N . LEU A 1 362 ? 7.931 16.889 3.619 1.00 49.44 362 LEU A N 1
ATOM 2710 C CA . LEU A 1 362 ? 9.095 16.101 3.235 1.00 49.44 362 LEU A CA 1
ATOM 2711 C C . LEU A 1 362 ? 9.017 15.548 1.819 1.00 49.44 362 LEU A C 1
ATOM 2713 O O . LEU A 1 362 ? 10.042 15.290 1.198 1.00 49.44 362 LEU A O 1
ATOM 2717 N N . PHE A 1 363 ? 7.790 15.390 1.330 1.00 53.75 363 PHE A N 1
ATOM 2718 C CA . PHE A 1 363 ? 7.503 14.880 0.002 1.00 53.75 363 PHE A CA 1
ATOM 2719 C C . PHE A 1 363 ? 6.313 15.637 -0.575 1.00 53.75 363 PHE A C 1
ATOM 2721 O O . PHE A 1 363 ? 5.225 15.65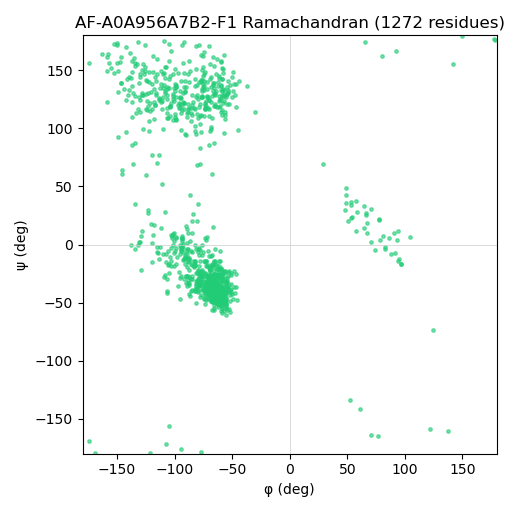9 0.009 1.00 53.75 363 PHE A O 1
ATOM 2728 N N . SER A 1 364 ? 6.498 16.222 -1.745 1.00 46.94 364 SER A N 1
ATOM 2729 C CA . SER A 1 364 ? 5.470 16.849 -2.576 1.00 46.94 364 SER A CA 1
ATOM 2730 C C . SER A 1 364 ? 4.354 15.872 -2.987 1.00 46.94 364 SER A C 1
ATOM 2732 O O . SER A 1 364 ? 3.234 16.302 -3.260 1.00 46.94 364 SER A O 1
ATOM 2734 N N . GLU A 1 365 ? 4.615 14.558 -2.939 1.00 50.78 365 GLU A N 1
ATOM 2735 C CA . GLU A 1 365 ? 3.698 13.500 -3.392 1.00 50.78 365 GLU A CA 1
ATOM 2736 C C . GLU A 1 365 ? 2.925 12.756 -2.290 1.00 50.78 365 GLU A C 1
ATOM 2738 O O . GLU A 1 365 ? 2.089 11.912 -2.606 1.00 50.78 365 GLU A O 1
ATOM 2743 N N . GLY A 1 366 ? 3.100 13.063 -0.999 1.00 52.03 366 GLY A N 1
ATOM 2744 C CA . GLY A 1 366 ? 2.255 12.445 0.045 1.00 52.03 366 GLY A CA 1
ATOM 2745 C C . GLY A 1 366 ? 0.775 12.825 -0.120 1.00 52.03 366 GLY A C 1
ATOM 2746 O O . GLY A 1 366 ? 0.536 13.866 -0.729 1.00 52.03 366 GLY A O 1
ATOM 2747 N N . PRO A 1 367 ? -0.198 12.074 0.445 1.00 52.84 367 PRO A N 1
ATOM 2748 C CA . PRO A 1 367 ? -1.628 12.101 0.096 1.00 52.84 367 PRO A CA 1
ATOM 2749 C C . PRO A 1 367 ? -2.131 13.505 -0.231 1.00 52.84 367 PRO A C 1
ATOM 2751 O O . PRO A 1 367 ? -1.772 14.439 0.484 1.00 52.84 367 PRO A O 1
ATOM 2754 N N . SER A 1 368 ? -2.933 13.700 -1.281 1.00 58.53 368 SER A N 1
ATOM 2755 C CA . SER A 1 368 ? -3.393 15.045 -1.657 1.00 58.53 368 SER A CA 1
ATOM 2756 C C . SER A 1 368 ? -3.951 15.794 -0.442 1.00 58.53 368 SER A C 1
ATOM 2758 O O . SER A 1 368 ? -4.533 15.179 0.457 1.00 58.53 368 SER A O 1
ATOM 2760 N N . ALA A 1 369 ? -3.814 17.121 -0.395 1.00 61.00 369 ALA A N 1
ATOM 2761 C CA . ALA A 1 369 ? -4.328 17.910 0.729 1.00 61.00 369 ALA A CA 1
ATOM 2762 C C . ALA A 1 369 ? -5.826 17.649 1.015 1.00 61.00 369 ALA A C 1
ATOM 2764 O O . ALA A 1 369 ? -6.268 17.836 2.145 1.00 61.00 369 ALA A O 1
ATOM 2765 N N . TYR A 1 370 ? -6.584 17.178 0.013 1.00 55.94 370 TYR A N 1
ATOM 2766 C CA . TYR A 1 370 ? -7.980 16.752 0.141 1.00 55.94 370 TYR A CA 1
ATOM 2767 C C . TYR A 1 370 ? -8.153 15.418 0.888 1.00 55.94 370 TYR A C 1
ATOM 2769 O O . TYR A 1 370 ? -9.115 15.247 1.625 1.00 55.94 370 TYR A O 1
ATOM 2777 N N . SER A 1 371 ? -7.210 14.487 0.738 1.00 62.72 371 SER A N 1
ATOM 2778 C CA . SER A 1 371 ? -7.210 13.186 1.427 1.00 62.72 371 SER A CA 1
ATOM 2779 C C . SER A 1 371 ? -6.637 13.227 2.854 1.00 62.72 371 SER A C 1
ATOM 2781 O O . SER A 1 371 ? -6.859 12.300 3.631 1.00 62.72 371 SER A O 1
ATOM 2783 N N . ARG A 1 372 ? -5.942 14.310 3.236 1.00 70.75 372 ARG A N 1
ATOM 2784 C CA . ARG A 1 372 ? -5.406 14.532 4.595 1.00 70.75 372 ARG A CA 1
ATOM 2785 C C . ARG A 1 372 ? -6.496 15.042 5.545 1.00 70.75 372 ARG A C 1
ATOM 2787 O O . ARG A 1 372 ? -6.488 16.203 5.953 1.00 70.75 372 ARG A O 1
ATOM 2794 N N . THR A 1 373 ? -7.463 14.186 5.861 1.00 79.25 373 THR A N 1
ATOM 2795 C CA . THR A 1 373 ? -8.611 14.519 6.719 1.00 79.25 373 THR A CA 1
ATOM 2796 C C . THR A 1 373 ? -8.481 13.923 8.121 1.00 79.25 373 THR A C 1
ATOM 2798 O O . THR A 1 373 ? -7.601 13.112 8.403 1.00 79.25 373 THR A O 1
ATOM 2801 N N . PHE A 1 374 ? -9.398 14.308 9.011 1.00 79.31 374 PHE A N 1
ATOM 2802 C CA . PHE A 1 374 ? -9.571 13.674 10.320 1.00 79.31 374 PHE A CA 1
ATOM 2803 C C . PHE A 1 374 ? -9.703 12.147 10.211 1.00 79.31 374 PHE A C 1
ATOM 2805 O O . PHE A 1 374 ? -9.125 11.419 11.016 1.00 79.31 374 PHE A O 1
ATOM 2812 N N . ASP A 1 375 ? -10.395 11.661 9.178 1.00 73.69 375 ASP A N 1
ATOM 2813 C CA . ASP A 1 375 ? -10.588 10.230 8.956 1.00 73.69 375 ASP A CA 1
ATOM 2814 C C . ASP A 1 375 ? -9.262 9.507 8.711 1.00 73.69 375 ASP A C 1
ATOM 2816 O O . ASP A 1 375 ? -9.098 8.391 9.193 1.00 73.69 375 ASP A O 1
ATOM 2820 N N . LEU A 1 376 ? -8.293 10.137 8.036 1.00 73.81 376 LEU A N 1
ATOM 2821 C CA . LEU A 1 376 ? -6.963 9.556 7.835 1.00 73.81 376 LEU A CA 1
ATOM 2822 C C . LEU A 1 376 ? -6.256 9.317 9.175 1.00 73.81 376 LEU A C 1
ATOM 2824 O O . LEU A 1 376 ? -5.775 8.215 9.415 1.00 73.81 376 LEU A O 1
ATOM 2828 N N . VAL A 1 377 ? -6.273 10.308 10.073 1.00 80.69 377 VAL A N 1
ATOM 2829 C CA . VAL A 1 377 ? -5.659 10.208 11.411 1.00 80.69 377 VAL A CA 1
ATOM 2830 C C . VAL A 1 377 ? -6.358 9.146 12.259 1.00 80.69 377 VAL A C 1
ATOM 2832 O O . VAL A 1 377 ? -5.716 8.362 12.953 1.00 80.69 377 VAL A O 1
ATOM 2835 N N . ILE A 1 378 ? -7.693 9.103 12.222 1.00 82.81 378 ILE A N 1
ATOM 2836 C CA . ILE A 1 378 ? -8.459 8.109 12.980 1.00 82.81 378 ILE A CA 1
ATOM 2837 C C . ILE A 1 378 ? -8.224 6.701 12.443 1.00 82.81 378 ILE A C 1
ATOM 2839 O O . ILE A 1 378 ? -8.138 5.767 13.238 1.00 82.81 378 ILE A O 1
ATOM 2843 N N . ARG A 1 379 ? -8.077 6.538 11.126 1.00 77.81 379 ARG A N 1
ATOM 2844 C CA . ARG A 1 379 ? -7.681 5.263 10.523 1.00 77.81 379 ARG A CA 1
ATOM 2845 C C . ARG A 1 379 ? -6.267 4.889 10.949 1.00 77.81 379 ARG A C 1
ATOM 2847 O O . ARG A 1 379 ? -6.078 3.786 11.441 1.00 77.81 379 ARG A O 1
ATOM 2854 N N . GLU A 1 380 ? -5.313 5.808 10.864 1.00 78.38 380 GLU A N 1
ATOM 2855 C CA . GLU A 1 380 ? -3.931 5.593 11.304 1.00 78.38 380 GLU A CA 1
ATOM 2856 C C . GLU A 1 380 ? -3.855 5.147 12.770 1.00 78.38 380 GLU A C 1
ATOM 2858 O O . GLU A 1 380 ? -3.281 4.104 13.069 1.00 78.38 380 GLU A O 1
ATOM 2863 N N . ILE A 1 381 ? -4.502 5.866 13.689 1.00 87.00 381 ILE A N 1
ATOM 2864 C CA . ILE A 1 381 ? -4.517 5.500 15.110 1.00 87.00 381 ILE A CA 1
ATOM 2865 C C . ILE A 1 381 ? -5.323 4.211 15.327 1.00 87.00 381 ILE A C 1
ATOM 2867 O O . ILE A 1 381 ? -4.900 3.329 16.068 1.00 87.00 381 ILE A O 1
ATOM 2871 N N . GLY A 1 382 ? -6.489 4.072 14.696 1.00 85.44 382 GLY A N 1
ATOM 2872 C CA . GLY A 1 382 ? -7.386 2.931 14.878 1.00 85.44 382 GLY A CA 1
ATOM 2873 C C . GLY A 1 382 ? -6.778 1.608 14.413 1.00 85.44 382 GLY A C 1
ATOM 2874 O O . GLY A 1 382 ? -6.820 0.621 15.153 1.00 85.44 382 GLY A O 1
ATOM 2875 N N . PHE A 1 383 ? -6.184 1.604 13.220 1.00 81.56 383 PHE A N 1
ATOM 2876 C CA . PHE A 1 383 ? -5.530 0.447 12.614 1.00 81.56 383 PHE A CA 1
ATOM 2877 C C . PHE A 1 383 ? -4.104 0.256 13.123 1.00 81.56 383 PHE A C 1
ATOM 2879 O O . PHE A 1 383 ? -3.704 -0.865 13.420 1.00 81.56 383 PHE A O 1
ATOM 2886 N N . GLY A 1 384 ? -3.358 1.338 13.333 1.00 84.56 384 GLY A N 1
ATOM 2887 C CA . GLY A 1 384 ? -2.013 1.286 13.898 1.00 84.56 384 GLY A CA 1
ATOM 2888 C C . GLY A 1 384 ? -1.973 0.727 15.325 1.00 84.56 384 GLY A C 1
ATOM 2889 O O . GLY A 1 384 ? -0.983 0.120 15.735 1.00 84.56 384 GLY A O 1
ATOM 2890 N N . LEU A 1 385 ? -3.068 0.879 16.074 1.00 90.00 385 LEU A N 1
ATOM 2891 C CA . LEU A 1 385 ? -3.238 0.307 17.409 1.00 90.00 385 LEU A CA 1
ATOM 2892 C C . LEU A 1 385 ? -3.941 -1.054 17.425 1.00 90.00 385 LEU A C 1
ATOM 2894 O O . LEU A 1 385 ? -4.148 -1.599 18.510 1.00 90.00 385 LEU A O 1
ATOM 2898 N N . TYR A 1 386 ? -4.353 -1.602 16.282 1.00 84.88 386 TYR A N 1
ATOM 2899 C CA . TYR A 1 386 ? -4.973 -2.926 16.209 1.00 84.88 386 TYR A CA 1
ATOM 2900 C C . TYR A 1 386 ? -4.030 -4.010 16.773 1.00 84.88 386 TYR A C 1
ATOM 2902 O O . TYR A 1 386 ? -2.827 -3.903 16.578 1.00 84.88 386 TYR A O 1
ATOM 2910 N N . PRO A 1 387 ? -4.507 -5.043 17.492 1.00 84.94 387 PRO A N 1
ATOM 2911 C CA . PRO A 1 387 ? -5.888 -5.317 17.904 1.00 84.94 387 PRO A CA 1
ATOM 2912 C C . PRO A 1 387 ? -6.305 -4.612 19.210 1.00 84.94 387 PRO A C 1
ATOM 2914 O O . PRO A 1 387 ? -7.362 -4.894 19.774 1.00 84.94 387 PRO A O 1
ATOM 2917 N N . TRP A 1 388 ? -5.492 -3.692 19.725 1.00 91.06 388 TRP A N 1
ATOM 2918 C CA . TRP A 1 388 ? -5.689 -3.042 21.022 1.00 91.06 388 TRP A CA 1
ATOM 2919 C C . TRP A 1 388 ? -6.540 -1.776 20.972 1.00 91.06 388 TRP A C 1
ATOM 2921 O O . TRP A 1 388 ? -6.947 -1.295 22.030 1.00 91.06 388 TRP A O 1
ATOM 2931 N N . SER A 1 389 ? -6.835 -1.231 19.790 1.00 90.25 389 SER A N 1
ATOM 2932 C CA . SER A 1 389 ? -7.487 0.076 19.642 1.00 90.25 389 SER A CA 1
ATOM 2933 C C . SER A 1 389 ? -8.772 0.254 20.471 1.00 90.25 389 SER A C 1
ATOM 2935 O O . SER A 1 389 ? -8.879 1.288 21.141 1.00 90.25 389 SER A O 1
ATOM 2937 N N . PRO A 1 390 ? -9.694 -0.730 20.597 1.00 87.75 390 PRO A N 1
ATOM 2938 C CA . PRO A 1 390 ? -10.861 -0.570 21.469 1.00 87.75 390 PRO A CA 1
ATOM 2939 C C . PRO A 1 390 ? -10.484 -0.448 22.950 1.00 87.75 390 PRO A C 1
ATOM 2941 O O . PRO A 1 390 ? -11.043 0.364 23.692 1.00 87.75 390 PRO A O 1
ATOM 2944 N N . LEU A 1 391 ? -9.501 -1.241 23.388 1.00 89.56 391 LEU A N 1
ATOM 2945 C CA . LEU A 1 391 ? -9.009 -1.239 24.764 1.00 89.56 391 LEU A CA 1
ATOM 2946 C C . LEU A 1 391 ? -8.246 0.034 25.099 1.00 89.56 391 LEU A C 1
ATOM 2948 O O . LEU A 1 391 ? -8.315 0.488 26.239 1.00 89.56 391 LEU A O 1
ATOM 2952 N N . VAL A 1 392 ? -7.557 0.624 24.125 1.00 92.75 392 VAL A N 1
ATOM 2953 C CA . VAL A 1 392 ? -6.855 1.895 24.295 1.00 92.75 392 VAL A CA 1
ATOM 2954 C C . VAL A 1 392 ? -7.844 3.014 24.594 1.00 92.75 392 VAL A C 1
ATOM 2956 O O . VAL A 1 392 ? -7.663 3.715 25.588 1.00 92.75 392 VAL A O 1
ATOM 2959 N N . VAL A 1 393 ? -8.923 3.141 23.812 1.00 90.44 393 VAL A N 1
ATOM 2960 C CA . VAL A 1 393 ? -9.952 4.174 24.036 1.00 90.44 393 VAL A CA 1
ATOM 2961 C C . VAL A 1 393 ? -10.528 4.065 25.447 1.00 90.44 393 VAL A C 1
ATOM 2963 O O . VAL A 1 393 ? -10.601 5.054 26.177 1.00 90.44 393 VAL A O 1
ATOM 2966 N N . VAL A 1 394 ? -10.871 2.850 25.877 1.00 89.75 394 VAL A N 1
ATOM 2967 C CA . VAL A 1 394 ? -11.397 2.600 27.225 1.00 89.75 394 VAL A CA 1
ATOM 2968 C C . VAL A 1 394 ? -10.349 2.834 28.311 1.00 89.75 394 VAL A C 1
ATOM 2970 O O . VAL A 1 394 ? -10.664 3.429 29.341 1.00 89.75 394 VAL A O 1
ATOM 2973 N N . GLY A 1 395 ? -9.123 2.354 28.113 1.00 92.38 395 GLY A N 1
ATOM 2974 C CA . GLY A 1 395 ? -8.036 2.466 29.080 1.00 92.38 395 GLY A CA 1
ATOM 2975 C C . GLY A 1 395 ? -7.655 3.922 29.321 1.00 92.38 395 GLY A C 1
ATOM 2976 O O . GLY A 1 395 ? -7.637 4.373 30.465 1.00 92.38 395 GLY A O 1
ATOM 2977 N N . VAL A 1 396 ? -7.446 4.684 28.247 1.00 94.56 396 VAL A N 1
ATOM 2978 C CA . VAL A 1 396 ? -7.105 6.111 28.296 1.00 94.56 396 VAL A CA 1
ATOM 2979 C C . VAL A 1 396 ? -8.258 6.940 28.861 1.00 94.56 396 VAL A C 1
ATOM 2981 O O . VAL A 1 396 ? -8.037 7.735 29.774 1.00 94.56 396 VAL A O 1
ATOM 2984 N N . ALA A 1 397 ? -9.500 6.722 28.411 1.00 91.94 397 ALA A N 1
ATOM 2985 C CA . ALA A 1 397 ? -10.657 7.416 28.979 1.00 91.94 397 ALA A CA 1
ATOM 2986 C C . ALA A 1 397 ? -10.825 7.091 30.471 1.00 91.94 397 ALA A C 1
ATOM 2988 O O . ALA A 1 397 ? -11.049 7.983 31.290 1.00 91.94 397 ALA A O 1
ATOM 2989 N N . GLY A 1 398 ? -10.658 5.821 30.850 1.00 90.88 398 GLY A N 1
ATOM 2990 C CA . GLY A 1 398 ? -10.686 5.373 32.238 1.00 90.88 398 GLY A CA 1
ATOM 2991 C C . GLY A 1 398 ? -9.625 6.059 33.098 1.00 90.88 398 GLY A C 1
ATOM 2992 O O . GLY A 1 398 ? -9.936 6.491 34.209 1.00 90.88 398 GLY A O 1
ATOM 2993 N N . LEU A 1 399 ? -8.403 6.218 32.581 1.00 93.69 399 LEU A N 1
ATOM 2994 C CA . LEU A 1 399 ? -7.331 6.969 33.238 1.00 93.69 399 LEU A CA 1
ATOM 2995 C C . LEU A 1 399 ? -7.648 8.458 33.350 1.00 93.69 399 LEU A C 1
ATOM 2997 O O . LEU A 1 399 ? -7.414 9.029 34.409 1.00 93.69 399 LEU A O 1
ATOM 3001 N N . MET A 1 400 ? -8.236 9.071 32.324 1.00 93.06 400 MET A N 1
ATOM 3002 C CA . MET A 1 400 ? -8.660 10.470 32.372 1.00 93.06 400 MET A CA 1
ATOM 3003 C C . MET A 1 400 ? -9.723 10.690 33.459 1.00 93.06 400 MET A C 1
ATOM 3005 O O . MET A 1 400 ? -9.558 11.552 34.322 1.00 93.06 400 MET A O 1
ATOM 3009 N N . PHE A 1 401 ? -10.779 9.868 33.494 1.00 91.06 401 PHE A N 1
ATOM 3010 C CA . PHE A 1 401 ? -11.812 9.949 34.533 1.00 91.06 401 PHE A CA 1
ATOM 3011 C C . PHE A 1 401 ? -11.257 9.649 35.928 1.00 91.06 401 PHE A C 1
ATOM 3013 O O . PHE A 1 401 ? -11.605 10.329 36.897 1.00 91.06 401 PHE A O 1
ATOM 3020 N N . HIS A 1 402 ? -10.390 8.642 36.057 1.00 90.81 402 HIS A N 1
ATOM 3021 C CA . HIS A 1 402 ? -9.743 8.319 37.326 1.00 90.81 402 HIS A CA 1
ATOM 3022 C C . HIS A 1 402 ? -8.853 9.470 37.799 1.00 90.81 402 HIS A C 1
ATOM 3024 O O . HIS A 1 402 ? -8.973 9.910 38.939 1.00 90.81 402 HIS A O 1
ATOM 3030 N N . GLY A 1 403 ? -8.023 9.992 36.901 1.00 90.62 403 GLY A N 1
ATOM 3031 C CA . GLY A 1 403 ? -7.129 11.114 37.122 1.00 90.62 403 GLY A CA 1
ATOM 3032 C C . GLY A 1 403 ? -7.871 12.355 37.591 1.00 90.62 403 GLY A C 1
ATOM 3033 O O . GLY A 1 403 ? -7.549 12.884 38.648 1.00 90.62 403 GLY A O 1
ATOM 3034 N N . LEU A 1 404 ? -8.923 12.763 36.879 1.00 88.88 404 LEU A N 1
ATOM 3035 C CA . LEU A 1 404 ? -9.729 13.933 37.239 1.00 88.88 404 LEU A CA 1
ATOM 3036 C C . LEU A 1 404 ? -10.498 13.736 38.554 1.00 88.88 404 LEU A C 1
ATOM 3038 O O . LEU A 1 404 ? -10.511 14.624 39.404 1.00 88.88 404 LEU A O 1
ATOM 3042 N N . SER A 1 405 ? -11.111 12.566 38.763 1.00 90.69 405 SER A N 1
ATOM 3043 C CA . SER A 1 405 ? -11.916 12.306 39.970 1.00 90.69 405 SER A CA 1
ATOM 3044 C C . SER A 1 405 ? -11.079 12.102 41.234 1.00 90.69 405 SER A C 1
ATOM 3046 O O . SER A 1 405 ? -11.524 12.442 42.330 1.00 90.69 405 SER A O 1
ATOM 3048 N N . ARG A 1 406 ? -9.875 11.535 41.107 1.00 91.50 406 ARG A N 1
ATOM 3049 C CA . ARG A 1 406 ? -8.969 11.245 42.231 1.00 91.50 406 ARG A CA 1
ATOM 3050 C C . ARG A 1 406 ? -7.813 12.228 42.355 1.00 91.50 406 ARG A C 1
ATOM 3052 O O . ARG A 1 406 ? -7.043 12.099 43.300 1.00 91.50 406 ARG A O 1
ATOM 3059 N N . LYS A 1 407 ? -7.703 13.191 41.436 1.00 89.94 407 LYS A N 1
ATOM 3060 C CA . LYS A 1 407 ? -6.537 14.075 41.285 1.00 89.94 407 LYS A CA 1
ATOM 3061 C C . LYS A 1 407 ? -5.227 13.283 41.163 1.00 89.94 407 LYS A C 1
ATOM 3063 O O . LYS A 1 407 ? -4.194 13.683 41.691 1.00 89.94 407 LYS A O 1
ATOM 3068 N N . ASP A 1 408 ? -5.275 12.135 40.485 1.00 93.31 408 ASP A N 1
ATOM 3069 C CA . ASP A 1 408 ? -4.090 11.318 40.218 1.00 93.31 408 ASP A CA 1
ATOM 3070 C C . ASP A 1 408 ? -3.344 11.894 39.009 1.00 93.31 408 ASP A C 1
ATOM 3072 O O . ASP A 1 408 ? -3.658 11.581 37.859 1.00 93.31 408 ASP A O 1
ATOM 3076 N N . GLY A 1 409 ? -2.340 12.731 39.282 1.00 91.88 409 GLY A N 1
ATOM 3077 C CA . GLY A 1 409 ? -1.529 13.373 38.247 1.00 91.88 409 GLY A CA 1
ATOM 3078 C C . GLY A 1 409 ? -0.841 12.384 37.302 1.00 91.88 409 GLY A C 1
ATOM 3079 O O . GLY A 1 409 ? -0.695 12.679 36.121 1.00 91.88 409 GLY A O 1
ATOM 3080 N N . GLY A 1 410 ? -0.493 11.178 37.768 1.00 93.88 410 GLY A N 1
ATOM 3081 C CA . GLY A 1 410 ? 0.097 10.155 36.901 1.00 93.88 410 GLY A CA 1
ATOM 3082 C C . GLY A 1 410 ? -0.899 9.620 35.871 1.00 93.88 410 GLY A C 1
ATOM 3083 O O . GLY A 1 410 ? -0.548 9.456 34.708 1.00 93.88 410 GLY A O 1
ATOM 3084 N N . ALA A 1 411 ? -2.154 9.396 36.274 1.00 95.06 411 ALA A N 1
ATOM 3085 C CA . ALA A 1 411 ? -3.202 8.950 35.354 1.00 95.06 411 ALA A CA 1
ATOM 3086 C C . ALA A 1 411 ? -3.564 10.037 34.326 1.00 95.06 411 ALA A C 1
ATOM 3088 O O . ALA A 1 411 ? -3.719 9.731 33.144 1.00 95.06 411 ALA A O 1
ATOM 3089 N N . ILE A 1 412 ? -3.632 11.304 34.760 1.00 95.31 412 ILE A N 1
ATOM 3090 C CA . ILE A 1 412 ? -3.850 12.449 33.861 1.00 95.31 412 ILE A CA 1
ATOM 3091 C C . ILE A 1 412 ? -2.705 12.565 32.854 1.00 95.31 412 ILE A C 1
ATOM 3093 O O . ILE A 1 412 ? -2.958 12.758 31.670 1.00 95.31 412 ILE A O 1
ATOM 3097 N N . LEU A 1 413 ? -1.458 12.407 33.303 1.00 96.56 413 LEU A N 1
ATOM 3098 C CA . LEU A 1 413 ? -0.290 12.516 32.437 1.00 96.56 413 LEU A CA 1
ATOM 3099 C C . LEU A 1 413 ? -0.261 11.434 31.348 1.00 96.56 413 LEU A C 1
ATOM 3101 O O . LEU A 1 413 ? 0.005 11.759 30.197 1.00 96.56 413 LEU A O 1
ATOM 3105 N N . VAL A 1 414 ? -0.571 10.172 31.674 1.00 97.12 414 VAL A N 1
ATOM 3106 C CA . VAL A 1 414 ? -0.657 9.100 30.659 1.00 97.12 414 VAL A CA 1
ATOM 3107 C C . VAL A 1 414 ? -1.769 9.389 29.650 1.00 97.12 414 VAL A C 1
ATOM 3109 O O . VAL A 1 414 ? -1.567 9.220 28.449 1.00 97.12 414 VAL A O 1
ATOM 3112 N N . ALA A 1 415 ? -2.930 9.862 30.114 1.00 96.75 415 ALA A N 1
ATOM 3113 C CA . ALA A 1 415 ? -4.018 10.224 29.213 1.00 96.75 415 ALA A CA 1
ATOM 3114 C C . ALA A 1 415 ? -3.639 11.401 28.302 1.00 96.75 415 ALA A C 1
ATOM 3116 O O . ALA A 1 415 ? -3.885 11.353 27.101 1.00 96.75 415 ALA A O 1
ATOM 3117 N N . ALA A 1 416 ? -2.979 12.418 28.856 1.00 96.38 416 ALA A N 1
ATOM 3118 C CA . ALA A 1 416 ? -2.531 13.577 28.106 1.00 96.38 416 ALA A CA 1
ATOM 3119 C C . ALA A 1 416 ? -1.422 13.253 27.107 1.00 96.38 416 ALA A C 1
ATOM 3121 O O . ALA A 1 416 ? -1.426 13.802 26.012 1.00 96.38 416 ALA A O 1
ATOM 3122 N N . TRP A 1 417 ? -0.513 12.338 27.451 1.00 97.38 417 TRP A N 1
ATOM 3123 C CA . TRP A 1 417 ? 0.494 11.825 26.527 1.00 97.38 417 TRP A CA 1
ATOM 3124 C C . TRP A 1 417 ? -0.179 11.239 25.279 1.00 97.38 417 TRP A C 1
ATOM 3126 O O . TRP A 1 417 ? 0.150 11.638 24.167 1.00 97.38 417 TRP A O 1
ATOM 3136 N N . PHE A 1 418 ? -1.200 10.396 25.445 1.00 96.44 418 PHE A N 1
ATOM 3137 C CA . PHE A 1 418 ? -1.971 9.876 24.314 1.00 96.44 418 PHE A CA 1
ATOM 3138 C C . PHE A 1 418 ? -2.669 10.994 23.512 1.00 96.44 418 PHE A C 1
ATOM 3140 O O . PHE A 1 418 ? -2.523 11.077 22.289 1.00 96.44 418 PHE A O 1
ATOM 3147 N N . THR A 1 419 ? -3.431 11.864 24.187 1.00 94.81 419 THR A N 1
ATOM 3148 C CA . THR A 1 419 ? -4.300 12.842 23.510 1.00 94.81 419 THR A CA 1
ATOM 3149 C C . THR A 1 419 ? -3.537 13.989 22.864 1.00 94.81 419 THR A C 1
ATOM 3151 O O . THR A 1 419 ? -3.945 14.450 21.804 1.00 94.81 419 THR A O 1
ATOM 3154 N N . LEU A 1 420 ? -2.443 14.461 23.472 1.00 95.00 420 LEU A N 1
ATOM 3155 C CA . LEU A 1 420 ? -1.639 15.547 22.910 1.00 95.00 420 LEU A CA 1
ATOM 3156 C C . LEU A 1 420 ? -0.915 15.097 21.648 1.00 95.00 420 LEU A C 1
ATOM 3158 O O . LEU A 1 420 ? -0.910 15.848 20.683 1.00 95.00 420 LEU A O 1
ATOM 3162 N N . SER A 1 421 ? -0.383 13.872 21.610 1.00 93.38 421 SER A N 1
ATOM 3163 C CA . SER A 1 421 ? 0.194 13.323 20.379 1.00 93.38 421 SER A CA 1
ATOM 3164 C C . SER A 1 421 ? -0.848 13.214 19.266 1.00 93.38 421 SER A C 1
ATOM 3166 O O . SER A 1 421 ? -0.559 13.561 18.127 1.00 93.38 421 SER A O 1
ATOM 3168 N N . ALA A 1 422 ? -2.071 12.773 19.587 1.00 92.25 422 ALA A N 1
ATOM 3169 C CA . ALA A 1 422 ? -3.145 12.667 18.596 1.00 92.25 422 ALA A CA 1
ATOM 3170 C C . ALA A 1 422 ? -3.582 14.049 18.085 1.00 92.25 422 ALA A C 1
ATOM 3172 O O . ALA A 1 422 ? -3.723 14.250 16.885 1.00 92.25 422 ALA A O 1
ATOM 3173 N N . ALA A 1 423 ? -3.751 15.018 18.988 1.00 92.38 423 ALA A N 1
ATOM 3174 C CA . ALA A 1 423 ? -4.105 16.386 18.625 1.00 92.38 423 ALA A CA 1
ATOM 3175 C C . ALA A 1 423 ? -2.999 17.067 17.810 1.00 92.38 423 ALA A C 1
ATOM 3177 O O . ALA A 1 423 ? -3.304 17.749 16.836 1.00 92.38 423 ALA A O 1
ATOM 3178 N N . ALA A 1 424 ? -1.733 16.861 18.184 1.00 89.88 424 ALA A N 1
ATOM 3179 C CA . ALA A 1 424 ? -0.595 17.391 17.452 1.00 89.88 424 ALA A CA 1
ATOM 3180 C C . ALA A 1 424 ? -0.614 16.878 16.013 1.00 89.88 424 ALA A C 1
ATOM 3182 O O . ALA A 1 424 ? -0.659 17.708 15.114 1.00 89.88 424 ALA A O 1
ATOM 3183 N N . LEU A 1 425 ? -0.727 15.558 15.816 1.00 86.94 425 LEU A N 1
ATOM 3184 C CA . LEU A 1 425 ? -0.847 14.950 14.490 1.00 86.94 425 LEU A CA 1
ATOM 3185 C C . LEU A 1 425 ? -2.026 15.529 13.688 1.00 86.94 425 LEU A C 1
ATOM 3187 O O . LEU A 1 425 ? -1.857 15.937 12.546 1.00 86.94 425 LEU A O 1
ATOM 3191 N N . MET A 1 426 ? -3.214 15.653 14.291 1.00 86.94 426 MET A N 1
ATOM 3192 C CA . MET A 1 426 ? -4.385 16.225 13.605 1.00 86.94 426 MET A CA 1
ATOM 3193 C C . MET A 1 426 ? -4.173 17.677 13.157 1.00 86.94 426 MET A C 1
ATOM 3195 O O . MET A 1 426 ? -4.637 18.066 12.086 1.00 86.94 426 MET A O 1
ATOM 3199 N N . ILE A 1 427 ? -3.501 18.491 13.976 1.00 86.62 427 ILE A N 1
ATOM 3200 C CA . ILE A 1 427 ? -3.208 19.896 13.661 1.00 86.62 427 ILE A CA 1
ATOM 3201 C C . ILE A 1 427 ? -2.158 19.982 12.550 1.00 86.62 427 ILE A C 1
ATOM 3203 O O . ILE A 1 427 ? -2.226 20.869 11.697 1.00 86.62 427 ILE A O 1
ATOM 3207 N N . THR A 1 428 ? -1.192 19.066 12.557 1.00 82.75 428 THR A N 1
ATOM 3208 C CA . THR A 1 428 ? -0.038 19.103 11.668 1.00 82.75 428 THR A CA 1
ATOM 3209 C C . THR A 1 428 ? -0.265 18.406 10.330 1.00 82.75 428 THR A C 1
ATOM 3211 O O . THR A 1 428 ? 0.309 18.863 9.347 1.00 82.75 428 THR A O 1
ATOM 3214 N N . GLN A 1 429 ? -1.150 17.406 10.236 1.00 78.25 429 GLN A N 1
ATOM 3215 C CA . GLN A 1 429 ? -1.331 16.538 9.057 1.00 78.25 429 GLN A CA 1
ATOM 3216 C C . GLN A 1 429 ? -1.438 17.303 7.731 1.00 78.25 429 GLN A C 1
ATOM 3218 O O . GLN A 1 429 ? -0.886 16.905 6.706 1.00 78.25 429 GLN A O 1
ATOM 3223 N N . LYS A 1 430 ? -2.181 18.418 7.722 1.00 73.38 430 LYS A N 1
ATOM 3224 C CA . LYS A 1 430 ? -2.418 19.191 6.497 1.00 73.38 430 LYS A CA 1
ATOM 3225 C C . LYS A 1 430 ? -1.127 19.821 5.971 1.00 73.38 430 LYS A C 1
ATOM 3227 O O . LYS A 1 430 ? -0.900 19.820 4.761 1.00 73.38 430 LYS A O 1
ATOM 3232 N N . SER A 1 431 ? -0.295 20.317 6.881 1.00 74.00 431 SER A N 1
ATOM 3233 C CA . SER A 1 431 ? 0.957 21.017 6.582 1.00 74.00 431 SER A CA 1
ATOM 3234 C C . SER A 1 431 ? 2.158 20.071 6.502 1.00 74.00 431 SER A C 1
ATOM 3236 O O . SER A 1 431 ? 3.107 20.353 5.778 1.00 74.00 431 SER A O 1
ATOM 3238 N N . PHE A 1 432 ? 2.100 18.938 7.204 1.00 72.06 432 PHE A N 1
ATOM 3239 C CA . PHE A 1 432 ? 3.214 18.021 7.418 1.00 72.06 432 PHE A CA 1
ATOM 3240 C C . PHE A 1 432 ? 2.710 16.584 7.238 1.00 72.06 432 PHE A C 1
ATOM 3242 O O . PHE A 1 432 ? 1.912 16.086 8.024 1.00 72.06 432 PHE A O 1
ATOM 3249 N N . ASN A 1 433 ? 3.134 15.932 6.158 1.00 64.31 433 ASN A N 1
ATOM 3250 C CA . ASN A 1 433 ? 2.611 14.639 5.699 1.00 64.31 433 ASN A CA 1
ATOM 3251 C C . ASN A 1 433 ? 3.452 13.420 6.093 1.00 64.31 433 ASN A C 1
ATOM 3253 O O . ASN A 1 433 ? 3.183 12.327 5.602 1.00 64.31 433 ASN A O 1
ATOM 3257 N N . HIS A 1 434 ? 4.494 13.629 6.887 1.00 68.25 434 HIS A N 1
ATOM 3258 C CA . HIS A 1 434 ? 5.414 12.585 7.332 1.00 68.25 434 HIS A CA 1
ATOM 3259 C C . HIS A 1 434 ? 5.248 12.260 8.814 1.00 68.25 434 HIS A C 1
ATOM 3261 O O . HIS A 1 434 ? 5.486 11.119 9.177 1.00 68.25 434 HIS A O 1
ATOM 3267 N N . LEU A 1 435 ? 4.798 13.236 9.618 1.00 73.56 435 LEU A N 1
ATOM 3268 C CA . LEU A 1 435 ? 4.701 13.089 11.064 1.00 73.56 435 LEU A CA 1
ATOM 3269 C C . LEU A 1 435 ? 3.827 11.901 11.431 1.00 73.56 435 LEU A C 1
ATOM 3271 O O . LEU A 1 435 ? 2.698 11.776 10.953 1.00 73.56 435 LEU A O 1
ATOM 3275 N N . VAL A 1 436 ? 4.335 11.093 12.348 1.00 80.31 436 VAL A N 1
ATOM 3276 C CA . VAL A 1 436 ? 3.665 9.901 12.837 1.00 80.31 436 VAL A CA 1
ATOM 3277 C C . VAL A 1 436 ? 3.166 10.110 14.261 1.00 80.31 436 VAL A C 1
ATOM 3279 O O . VAL A 1 436 ? 3.697 10.878 15.071 1.00 80.31 436 VAL A O 1
ATOM 3282 N N . TRP A 1 437 ? 2.104 9.394 14.619 1.00 89.94 437 TRP A N 1
ATOM 3283 C CA . TRP A 1 437 ? 1.575 9.424 15.972 1.00 89.94 437 TRP A CA 1
ATOM 3284 C C . TRP A 1 437 ? 2.515 8.767 17.015 1.00 89.94 437 TRP A C 1
ATOM 3286 O O . TRP A 1 437 ? 2.487 7.561 17.258 1.00 89.94 437 TRP A O 1
ATOM 3296 N N . ALA A 1 438 ? 3.280 9.583 17.749 1.00 93.25 438 ALA A N 1
ATOM 3297 C CA . ALA A 1 438 ? 4.229 9.127 18.781 1.00 93.25 438 ALA A CA 1
ATOM 3298 C C . ALA A 1 438 ? 3.599 8.610 20.106 1.00 93.25 438 ALA A C 1
ATOM 3300 O O . ALA A 1 438 ? 4.299 8.326 21.083 1.00 93.25 438 ALA A O 1
ATOM 3301 N N . GLY A 1 439 ? 2.267 8.505 20.188 1.00 95.50 439 GLY A N 1
ATOM 3302 C CA . GLY A 1 439 ? 1.534 8.190 21.425 1.00 95.50 439 GLY A CA 1
ATOM 3303 C C . GLY A 1 439 ? 1.357 6.695 21.742 1.00 95.50 439 GLY A C 1
ATOM 3304 O O . GLY A 1 439 ? 0.713 6.362 22.743 1.00 95.50 439 GLY A O 1
ATOM 3305 N N . ALA A 1 440 ? 1.911 5.782 20.935 1.00 96.19 440 ALA A N 1
ATOM 3306 C CA . ALA A 1 440 ? 1.736 4.332 21.106 1.00 96.19 440 ALA A CA 1
ATOM 3307 C C . ALA A 1 440 ? 2.138 3.795 22.504 1.00 96.19 440 ALA A C 1
ATOM 3309 O O . ALA A 1 440 ? 1.379 3.012 23.086 1.00 96.19 440 ALA A O 1
ATOM 3310 N N . PRO A 1 441 ? 3.246 4.241 23.134 1.00 98.12 441 PRO A N 1
ATOM 3311 C CA . PRO A 1 441 ? 3.611 3.780 24.479 1.00 98.12 441 PRO A CA 1
ATOM 3312 C C . PRO A 1 441 ? 2.604 4.208 25.562 1.00 98.12 441 PRO A C 1
ATOM 3314 O O . PRO A 1 441 ? 2.349 3.455 26.506 1.00 98.12 441 PRO A O 1
ATOM 3317 N N . ALA A 1 442 ? 1.961 5.372 25.400 1.00 97.94 442 ALA A N 1
ATOM 3318 C CA . ALA A 1 442 ? 0.889 5.838 26.283 1.00 97.94 442 ALA A CA 1
ATOM 3319 C C . ALA A 1 442 ? -0.350 4.940 26.183 1.00 97.94 442 ALA A C 1
ATOM 3321 O O . ALA A 1 442 ? -0.929 4.549 27.200 1.00 97.94 442 ALA A O 1
ATOM 3322 N N . ALA A 1 443 ? -0.727 4.577 24.952 1.00 97.44 443 ALA A N 1
ATOM 3323 C CA . ALA A 1 443 ? -1.806 3.635 24.679 1.00 97.44 443 ALA A CA 1
ATOM 3324 C C . ALA A 1 443 ? -1.539 2.274 25.332 1.00 97.44 443 ALA A C 1
ATOM 3326 O O . ALA A 1 443 ? -2.398 1.748 26.044 1.00 97.44 443 ALA A O 1
ATOM 3327 N N . ALA A 1 444 ? -0.332 1.739 25.156 1.00 97.88 444 ALA A N 1
ATOM 3328 C CA . ALA A 1 444 ? 0.055 0.457 25.724 1.00 97.88 444 ALA A CA 1
ATOM 3329 C C . ALA A 1 444 ? 0.033 0.458 27.260 1.00 97.88 444 ALA A C 1
ATOM 3331 O O . ALA A 1 444 ? -0.491 -0.470 27.883 1.00 97.88 444 ALA A O 1
ATOM 3332 N N . LEU A 1 445 ? 0.519 1.534 27.885 1.00 97.94 445 LEU A N 1
ATOM 3333 C CA . LEU A 1 445 ? 0.438 1.712 29.333 1.00 97.94 445 LEU A CA 1
ATOM 3334 C C . LEU A 1 445 ? -1.013 1.854 29.817 1.00 97.94 445 LEU A C 1
ATOM 3336 O O . LEU A 1 445 ? -1.375 1.285 30.849 1.00 97.94 445 LEU A O 1
ATOM 3340 N N . GLY A 1 446 ? -1.857 2.554 29.055 1.00 96.94 446 GLY A N 1
ATOM 3341 C CA . GLY A 1 446 ? -3.293 2.664 29.305 1.00 96.94 446 GLY A CA 1
ATOM 3342 C C . GLY A 1 446 ? -3.994 1.307 29.346 1.00 96.94 446 GLY A C 1
ATOM 3343 O O . GLY A 1 446 ? -4.733 1.020 30.292 1.00 96.94 446 GLY A O 1
ATOM 3344 N N . VAL A 1 447 ? -3.703 0.436 28.376 1.00 95.12 447 VAL A N 1
ATOM 3345 C CA . VAL A 1 447 ? -4.215 -0.944 28.342 1.00 95.12 447 VAL A CA 1
ATOM 3346 C C . VAL A 1 447 ? -3.631 -1.781 29.483 1.00 95.12 447 VAL A C 1
ATOM 3348 O O . VAL A 1 447 ? -4.373 -2.495 30.157 1.00 95.12 447 VAL A O 1
ATOM 3351 N N . GLY A 1 448 ? -2.332 -1.656 29.772 1.00 96.00 448 GLY A N 1
ATOM 3352 C CA . GLY A 1 448 ? -1.688 -2.365 30.881 1.00 96.00 448 GLY A CA 1
ATOM 3353 C C . GLY A 1 448 ? -2.311 -2.049 32.242 1.00 96.00 448 GLY A C 1
ATOM 3354 O O . GLY A 1 448 ? -2.596 -2.951 33.035 1.00 96.00 448 GLY A O 1
ATOM 3355 N N . LEU A 1 449 ? -2.598 -0.771 32.496 1.00 95.75 449 LEU A N 1
ATOM 3356 C CA . LEU A 1 449 ? -3.273 -0.320 33.712 1.00 95.75 449 LEU A CA 1
ATOM 3357 C C . LEU A 1 449 ? -4.740 -0.760 33.756 1.00 95.75 449 LEU A C 1
ATOM 3359 O O . LEU A 1 449 ? -5.219 -1.157 34.821 1.00 95.75 449 LEU A O 1
ATOM 3363 N N . LEU A 1 450 ? -5.441 -0.747 32.619 1.00 92.19 450 LEU A N 1
ATOM 3364 C CA . LEU A 1 450 ? -6.793 -1.296 32.511 1.00 92.19 450 LEU A CA 1
ATOM 3365 C C . LEU A 1 450 ? -6.810 -2.789 32.872 1.00 92.19 450 LEU A C 1
ATOM 3367 O O . LEU A 1 450 ? -7.616 -3.214 33.699 1.00 92.19 450 LEU A O 1
ATOM 3371 N N . PHE A 1 451 ? -5.898 -3.588 32.320 1.00 91.25 451 PHE A N 1
ATOM 3372 C CA . PHE A 1 451 ? -5.811 -5.019 32.611 1.00 91.25 451 PHE A CA 1
ATOM 3373 C C . PHE A 1 451 ? -5.426 -5.313 34.061 1.00 91.25 451 PHE A C 1
ATOM 3375 O O . PHE A 1 451 ? -5.990 -6.229 34.658 1.00 91.25 451 PHE A O 1
ATOM 3382 N N . GLU A 1 452 ? -4.567 -4.512 34.689 1.00 94.25 452 GLU A N 1
ATOM 3383 C CA . GLU A 1 452 ? -4.304 -4.655 36.126 1.00 94.25 452 GLU A CA 1
ATOM 3384 C C . GLU A 1 452 ? -5.556 -4.365 36.969 1.00 94.25 452 GLU A C 1
ATOM 3386 O O . GLU A 1 452 ? -5.818 -5.058 37.956 1.00 94.25 452 GLU A O 1
ATOM 3391 N N . GLN A 1 453 ? -6.390 -3.401 36.566 1.00 90.12 453 GLN A N 1
ATOM 3392 C CA . GLN A 1 453 ? -7.689 -3.180 37.207 1.00 90.12 453 GLN A CA 1
ATOM 3393 C C . GLN A 1 453 ? -8.641 -4.370 37.007 1.00 90.12 453 GLN A C 1
ATOM 3395 O O . GLN A 1 453 ? -9.369 -4.742 37.933 1.00 90.12 453 GLN A O 1
ATOM 3400 N N . VAL A 1 454 ? -8.627 -5.002 35.829 1.00 85.12 454 VAL A N 1
ATOM 3401 C CA . VAL A 1 454 ? -9.400 -6.226 35.554 1.00 85.12 454 VAL A CA 1
ATOM 3402 C C . VAL A 1 454 ? -8.920 -7.383 36.435 1.00 85.12 454 VAL A C 1
ATOM 3404 O O . VAL A 1 454 ? -9.742 -8.029 37.084 1.00 85.12 454 VAL A O 1
ATOM 3407 N N . ILE A 1 455 ? -7.605 -7.596 36.549 1.00 87.88 455 ILE A N 1
ATOM 3408 C CA . ILE A 1 455 ? -6.998 -8.625 37.412 1.00 87.88 455 ILE A CA 1
ATOM 3409 C C . ILE A 1 455 ? -7.380 -8.417 38.879 1.00 87.88 455 ILE A C 1
ATOM 3411 O O . ILE A 1 455 ? -7.718 -9.377 39.572 1.00 87.88 455 ILE A O 1
ATOM 3415 N N . ARG A 1 456 ? -7.373 -7.165 39.350 1.00 88.81 456 ARG A N 1
ATOM 3416 C CA . ARG A 1 456 ? -7.796 -6.802 40.712 1.00 88.81 456 ARG A CA 1
ATOM 3417 C C . ARG A 1 456 ? -9.317 -6.823 40.909 1.00 88.81 456 ARG A C 1
ATOM 3419 O O . ARG A 1 456 ? -9.780 -6.625 42.030 1.00 88.81 456 ARG A O 1
ATOM 3426 N N . GLY A 1 457 ? -10.101 -7.020 39.848 1.00 81.19 457 GLY A N 1
ATOM 3427 C CA . GLY A 1 457 ? -11.565 -6.993 39.890 1.00 81.19 457 GLY A CA 1
ATOM 3428 C C . GLY A 1 457 ? -12.163 -5.610 40.186 1.00 81.19 457 GLY A C 1
ATOM 3429 O O . GLY A 1 457 ? -13.323 -5.517 40.599 1.00 81.19 457 GLY A O 1
ATOM 3430 N N . SER A 1 458 ? -11.398 -4.527 40.006 1.00 80.19 458 SER A N 1
ATOM 3431 C CA . SER A 1 458 ? -11.828 -3.160 40.333 1.00 80.19 458 SER A CA 1
ATOM 3432 C C . SER A 1 458 ? -12.672 -2.507 39.234 1.00 80.19 458 SER A C 1
ATOM 3434 O O . SER A 1 458 ? -13.445 -1.592 39.529 1.00 80.19 458 SER A O 1
ATOM 3436 N N . VAL A 1 459 ? -12.612 -3.004 37.994 1.00 73.44 459 VAL A N 1
ATOM 3437 C CA . VAL A 1 459 ? -13.467 -2.525 36.897 1.00 73.44 459 VAL A CA 1
ATOM 3438 C C . VAL A 1 459 ? -14.910 -2.968 37.146 1.00 73.44 459 VAL A C 1
ATOM 3440 O O . VAL A 1 459 ? -15.246 -4.155 37.105 1.00 73.44 459 VAL A O 1
ATOM 3443 N N . LYS A 1 460 ? -15.793 -2.008 37.456 1.00 66.12 460 LYS A N 1
ATOM 3444 C CA . LYS A 1 460 ? -17.194 -2.289 37.817 1.00 66.12 460 LYS A CA 1
ATOM 3445 C C . LYS A 1 460 ? -18.225 -2.070 36.717 1.00 66.12 460 LYS A C 1
ATOM 3447 O O . LYS A 1 460 ? -19.373 -2.460 36.927 1.00 66.12 460 LYS A O 1
ATOM 3452 N N . SER A 1 461 ? -17.847 -1.510 35.576 1.00 67.19 461 SER A N 1
ATOM 3453 C CA . SER A 1 461 ? -18.821 -1.056 34.587 1.00 67.19 461 SER A CA 1
ATOM 3454 C C . SER A 1 461 ? -19.118 -2.114 33.522 1.00 67.19 461 SER A C 1
ATOM 3456 O O . SER A 1 461 ? -18.258 -2.452 32.717 1.00 67.19 461 SER A O 1
ATOM 3458 N N . ARG A 1 462 ? -20.367 -2.599 33.482 1.00 66.62 462 ARG A N 1
ATOM 3459 C CA . ARG A 1 462 ? -20.888 -3.446 32.387 1.00 66.62 462 ARG A CA 1
ATOM 3460 C C . ARG A 1 462 ? -20.923 -2.703 31.048 1.00 66.62 462 ARG A C 1
ATOM 3462 O O . ARG A 1 462 ? -20.841 -3.329 30.001 1.00 66.62 462 ARG A O 1
ATOM 3469 N N . PHE A 1 463 ? -21.025 -1.376 31.105 1.00 66.06 463 PHE A N 1
ATOM 3470 C CA . PHE A 1 463 ? -21.035 -0.509 29.933 1.00 66.06 463 PHE A CA 1
ATOM 3471 C C . PHE A 1 463 ? -19.703 -0.557 29.180 1.00 66.06 463 PHE A C 1
ATOM 3473 O O . PHE A 1 463 ? -19.705 -0.595 27.959 1.00 66.06 463 PHE A O 1
ATOM 3480 N N . ILE A 1 464 ? -18.580 -0.650 29.901 1.00 69.75 464 ILE A N 1
ATOM 3481 C CA . ILE A 1 464 ? -17.249 -0.756 29.288 1.00 69.75 464 ILE A CA 1
ATOM 3482 C C . ILE A 1 464 ? -17.141 -2.021 28.429 1.00 69.75 464 ILE A C 1
ATOM 3484 O O . ILE A 1 464 ? -16.690 -1.956 27.295 1.00 69.75 464 ILE A O 1
ATOM 3488 N N . ALA A 1 465 ? -17.609 -3.162 28.936 1.00 70.06 465 ALA A N 1
ATOM 3489 C CA . ALA A 1 465 ? -17.575 -4.418 28.190 1.00 70.06 465 ALA A CA 1
ATOM 3490 C C . ALA A 1 465 ? -18.451 -4.379 26.929 1.00 70.06 465 ALA A C 1
ATOM 3492 O O . ALA A 1 465 ? -18.039 -4.862 25.880 1.00 70.06 465 ALA A O 1
ATOM 3493 N N . LEU A 1 466 ? -19.646 -3.783 27.030 1.00 67.00 466 LEU A N 1
ATOM 3494 C CA . LEU A 1 466 ? -20.540 -3.606 25.887 1.00 67.00 466 LEU A CA 1
ATOM 3495 C C . LEU A 1 466 ? -19.927 -2.672 24.836 1.00 67.00 466 LEU A C 1
ATOM 3497 O O . LEU A 1 466 ? -19.975 -2.984 23.652 1.00 67.00 466 LEU A O 1
ATOM 3501 N N . ALA A 1 467 ? -19.326 -1.562 25.272 1.00 70.19 467 ALA A N 1
ATOM 3502 C CA . ALA A 1 467 ? -18.642 -0.626 24.389 1.00 70.19 467 ALA A CA 1
ATOM 3503 C C . ALA A 1 467 ? -17.469 -1.300 23.663 1.00 70.19 467 ALA A C 1
ATOM 3505 O O . ALA A 1 467 ? -17.361 -1.172 22.450 1.00 70.19 467 ALA A O 1
ATOM 3506 N N . LEU A 1 468 ? -16.651 -2.087 24.373 1.00 72.56 468 LEU A N 1
ATOM 3507 C CA . LEU A 1 468 ? -15.560 -2.855 23.766 1.00 72.56 468 LEU A CA 1
ATOM 3508 C C . LEU A 1 468 ? -16.072 -3.851 22.725 1.00 72.56 468 LEU A C 1
ATOM 3510 O O . LEU A 1 468 ? -15.549 -3.882 21.617 1.00 72.56 468 LEU A O 1
ATOM 3514 N N . ALA A 1 469 ? -17.111 -4.624 23.052 1.00 71.38 469 ALA A N 1
ATOM 3515 C CA . ALA A 1 469 ? -17.698 -5.578 22.115 1.00 71.38 469 ALA A CA 1
ATOM 3516 C C . ALA A 1 469 ? -18.226 -4.881 20.851 1.00 71.38 469 ALA A C 1
ATOM 3518 O O . ALA A 1 469 ? -17.943 -5.328 19.744 1.00 71.38 469 ALA A O 1
ATOM 3519 N N . ALA A 1 470 ? -18.938 -3.761 21.006 1.00 68.69 470 ALA A N 1
ATOM 3520 C CA . ALA A 1 470 ? -19.436 -2.978 19.879 1.00 68.69 470 ALA A CA 1
ATOM 3521 C C . ALA A 1 470 ? -18.294 -2.409 19.021 1.00 68.69 470 ALA A C 1
ATOM 3523 O O . ALA A 1 470 ? -18.334 -2.524 17.801 1.00 68.69 470 ALA A O 1
ATOM 3524 N N . MET A 1 471 ? -17.258 -1.844 19.648 1.00 73.56 471 MET A N 1
ATOM 3525 C CA . MET A 1 471 ? -16.105 -1.279 18.942 1.00 73.56 471 MET A CA 1
ATOM 3526 C C . MET A 1 471 ? -15.324 -2.331 18.158 1.00 73.56 471 MET A C 1
ATOM 3528 O O . MET A 1 471 ? -14.956 -2.082 17.019 1.00 73.56 471 MET A O 1
ATOM 3532 N N . PHE A 1 472 ? -15.090 -3.509 18.733 1.00 72.94 472 PHE A N 1
ATOM 3533 C CA . PHE A 1 472 ? -14.427 -4.589 18.008 1.00 72.94 472 PHE A CA 1
ATOM 3534 C C . PHE A 1 472 ? -15.298 -5.144 16.871 1.00 72.94 472 PHE A C 1
ATOM 3536 O O . PHE A 1 472 ? -14.765 -5.414 15.805 1.00 72.94 472 PHE A O 1
ATOM 3543 N N . LEU A 1 473 ? -16.617 -5.298 17.058 1.00 69.62 473 LEU A N 1
ATOM 3544 C CA . LEU A 1 473 ? -17.511 -5.733 15.974 1.00 69.62 473 LEU A CA 1
ATOM 3545 C C . LEU A 1 473 ? -17.506 -4.742 14.807 1.00 69.62 473 LEU A C 1
ATOM 3547 O O . LEU A 1 473 ? -17.473 -5.159 13.652 1.00 69.62 473 LEU A O 1
ATOM 3551 N N . LEU A 1 474 ? -17.501 -3.440 15.111 1.00 70.88 474 LEU A N 1
ATOM 3552 C CA . LEU A 1 474 ? -17.330 -2.394 14.105 1.00 70.88 474 LEU A CA 1
ATOM 3553 C C . LEU A 1 474 ? -15.972 -2.521 13.413 1.00 70.88 474 LEU A C 1
ATOM 3555 O O . LEU A 1 474 ? -15.923 -2.524 12.192 1.00 70.88 474 LEU A O 1
ATOM 3559 N N . LEU A 1 475 ? -14.890 -2.696 14.174 1.00 70.81 475 LEU A N 1
ATOM 3560 C CA . LEU A 1 475 ? -13.539 -2.810 13.627 1.00 70.81 475 LEU A CA 1
ATOM 3561 C C . LEU A 1 475 ? -13.377 -4.030 12.710 1.00 70.81 475 LEU A C 1
ATOM 3563 O O . LEU A 1 475 ? -12.792 -3.891 11.647 1.00 70.81 475 LEU A O 1
ATOM 3567 N N . ILE A 1 476 ? -13.931 -5.191 13.080 1.00 69.25 476 ILE A N 1
ATOM 3568 C CA . ILE A 1 476 ? -13.951 -6.394 12.226 1.00 69.25 476 ILE A CA 1
ATOM 3569 C C . ILE A 1 476 ? -14.731 -6.113 10.945 1.00 69.25 476 ILE A C 1
ATOM 3571 O O . ILE A 1 476 ? -14.270 -6.438 9.860 1.00 69.25 476 ILE A O 1
ATOM 3575 N N . ASN A 1 477 ? -15.913 -5.503 11.059 1.00 69.44 477 ASN A N 1
ATOM 3576 C CA . ASN A 1 477 ? -16.720 -5.179 9.890 1.00 69.44 477 ASN A CA 1
ATOM 3577 C C . ASN A 1 477 ? -16.005 -4.188 8.955 1.00 69.44 477 ASN A C 1
ATOM 3579 O O . ASN A 1 477 ? -16.121 -4.326 7.744 1.00 69.44 477 ASN A O 1
ATOM 3583 N N . GLU A 1 478 ? -15.270 -3.212 9.492 1.00 70.25 478 GLU A N 1
ATOM 3584 C CA . GLU A 1 478 ? -14.494 -2.262 8.684 1.00 70.25 478 GLU A CA 1
ATOM 3585 C C . GLU A 1 478 ? -13.235 -2.891 8.074 1.00 70.25 478 GLU A C 1
ATOM 3587 O O . GLU A 1 478 ? -12.943 -2.641 6.904 1.00 70.25 478 GLU A O 1
ATOM 3592 N N . LEU A 1 479 ? -12.518 -3.735 8.822 1.00 66.06 479 LEU A N 1
ATOM 3593 C CA . LEU A 1 479 ? -11.348 -4.468 8.331 1.00 66.06 479 LEU A CA 1
ATOM 3594 C C . LEU A 1 479 ? -11.717 -5.437 7.205 1.00 66.06 479 LEU A C 1
ATOM 3596 O O . LEU A 1 479 ? -11.102 -5.389 6.144 1.00 66.06 479 LEU A O 1
ATOM 3600 N N . ALA A 1 480 ? -12.797 -6.202 7.380 1.00 64.25 480 ALA A N 1
ATOM 3601 C CA . ALA A 1 480 ? -13.309 -7.118 6.365 1.00 64.25 480 ALA A CA 1
ATOM 3602 C C . ALA A 1 480 ? -13.758 -6.398 5.081 1.00 64.25 480 ALA A C 1
ATOM 3604 O O . ALA A 1 480 ? -13.757 -6.989 4.005 1.00 64.25 480 ALA A O 1
ATOM 3605 N N . ARG A 1 481 ? -14.156 -5.121 5.178 1.00 62.56 481 ARG A N 1
ATOM 3606 C CA . ARG A 1 481 ? -14.551 -4.301 4.021 1.00 62.56 481 ARG A CA 1
ATOM 3607 C C . ARG A 1 481 ? -13.377 -3.565 3.382 1.00 62.56 481 ARG A C 1
ATOM 3609 O O . ARG A 1 481 ? -13.414 -3.315 2.182 1.00 62.56 481 ARG A O 1
ATOM 3616 N N . THR A 1 482 ? -12.383 -3.147 4.170 1.00 62.91 482 THR A N 1
ATOM 3617 C CA . THR A 1 482 ? -11.323 -2.222 3.729 1.00 62.91 482 THR A CA 1
ATOM 3618 C C . THR A 1 482 ? -9.953 -2.512 4.369 1.00 62.91 482 THR A C 1
ATOM 3620 O O . THR A 1 482 ? -9.385 -1.648 5.051 1.00 62.91 482 THR A O 1
ATOM 3623 N N . PRO A 1 483 ? -9.340 -3.684 4.106 1.00 60.75 483 PRO A N 1
ATOM 3624 C CA . PRO A 1 483 ? -8.036 -4.042 4.680 1.00 60.75 483 PRO A CA 1
ATOM 3625 C C . PRO A 1 483 ? -6.913 -3.078 4.248 1.00 60.75 483 PRO A C 1
ATOM 3627 O O . PRO A 1 483 ? -5.918 -2.903 4.956 1.00 60.75 483 PRO A O 1
ATOM 3630 N N . ALA A 1 484 ? -7.117 -2.355 3.141 1.00 59.19 484 ALA A N 1
ATOM 3631 C CA . ALA A 1 484 ? -6.242 -1.292 2.656 1.00 59.19 484 ALA A CA 1
ATOM 3632 C C . ALA A 1 484 ? -5.896 -0.240 3.723 1.00 59.19 484 ALA A C 1
ATOM 3634 O O . ALA A 1 484 ? -4.778 0.269 3.727 1.00 59.19 484 ALA A O 1
ATOM 3635 N N . SER A 1 485 ? -6.804 0.073 4.652 1.00 60.97 485 SER A N 1
ATOM 3636 C CA . SER A 1 485 ? -6.551 1.114 5.657 1.00 60.97 485 SER A CA 1
ATOM 3637 C C . SER A 1 485 ? -5.489 0.720 6.693 1.00 60.97 485 SER A C 1
ATOM 3639 O O . SER A 1 485 ? -4.812 1.599 7.221 1.00 60.97 485 SER A O 1
ATOM 3641 N N . LEU A 1 486 ? -5.313 -0.578 6.972 1.00 62.28 486 LEU A N 1
ATOM 3642 C CA . LEU A 1 486 ? -4.278 -1.064 7.892 1.00 62.28 486 LEU A CA 1
ATOM 3643 C C . LEU A 1 486 ? -2.892 -1.083 7.226 1.00 62.28 486 LEU A C 1
ATOM 3645 O O . LEU A 1 486 ? -1.883 -0.813 7.874 1.00 62.28 486 LEU A O 1
ATOM 3649 N N . VAL A 1 487 ? -2.847 -1.325 5.915 1.00 58.31 487 VAL A N 1
ATOM 3650 C CA . VAL A 1 487 ? -1.596 -1.430 5.149 1.00 58.31 487 VAL A CA 1
ATOM 3651 C C . VAL A 1 487 ? -1.122 -0.109 4.590 1.00 58.31 487 VAL A C 1
ATOM 3653 O O . VAL A 1 487 ? 0.079 0.116 4.576 1.00 58.31 487 VAL A O 1
ATOM 3656 N N . ALA A 1 488 ? -2.020 0.782 4.166 1.00 59.62 488 ALA A N 1
ATOM 3657 C CA . ALA A 1 488 ? -1.641 2.084 3.615 1.00 59.62 488 ALA A CA 1
ATOM 3658 C C . ALA A 1 488 ? -0.729 2.870 4.570 1.00 59.62 488 ALA A C 1
ATOM 3660 O O . ALA A 1 488 ? 0.117 3.637 4.124 1.00 59.62 488 ALA A O 1
ATOM 3661 N N . HIS A 1 489 ? -0.873 2.634 5.877 1.00 59.53 489 HIS A N 1
ATOM 3662 C CA . HIS A 1 489 ? -0.019 3.218 6.899 1.00 59.53 489 HIS A CA 1
ATOM 3663 C C . HIS A 1 489 ? 1.324 2.476 7.089 1.00 59.53 489 HIS A C 1
ATOM 3665 O O . HIS A 1 489 ? 2.340 3.112 7.338 1.00 59.53 489 HIS A O 1
ATOM 3671 N N . LEU A 1 490 ? 1.360 1.145 6.932 1.00 55.94 490 LEU A N 1
ATOM 3672 C CA . LEU A 1 490 ? 2.589 0.331 7.018 1.00 55.94 490 LEU A CA 1
ATOM 3673 C C . LEU A 1 490 ? 3.433 0.356 5.733 1.00 55.94 490 LEU A C 1
ATOM 3675 O O . LEU A 1 490 ? 4.628 0.087 5.775 1.00 55.94 490 LEU A O 1
ATOM 3679 N N . ALA A 1 491 ? 2.804 0.638 4.593 1.00 53.69 491 ALA A N 1
ATOM 3680 C CA . ALA A 1 491 ? 3.419 0.675 3.269 1.00 53.69 491 ALA A CA 1
ATOM 3681 C C . ALA A 1 491 ? 3.891 2.080 2.868 1.00 53.69 491 ALA A C 1
ATOM 3683 O O . ALA A 1 491 ? 4.358 2.268 1.744 1.00 53.69 491 ALA A O 1
ATOM 3684 N N . TYR A 1 492 ? 3.760 3.066 3.763 1.00 53.81 492 TYR A N 1
ATOM 3685 C CA . TYR A 1 492 ? 4.239 4.426 3.543 1.00 53.81 492 TYR A CA 1
ATOM 3686 C C . TYR A 1 492 ? 5.760 4.495 3.757 1.00 53.81 492 TYR A C 1
ATOM 3688 O O . TYR A 1 492 ? 6.248 5.056 4.733 1.00 53.81 492 TYR A O 1
ATOM 3696 N N . ASP A 1 493 ? 6.500 3.872 2.842 1.00 46.16 493 ASP A N 1
ATOM 3697 C CA . ASP A 1 493 ? 7.933 4.091 2.639 1.00 46.16 493 ASP A CA 1
ATOM 3698 C C . ASP A 1 493 ? 8.059 5.059 1.436 1.00 46.16 493 ASP A C 1
ATOM 3700 O O . ASP A 1 493 ? 7.699 4.689 0.310 1.00 46.16 493 ASP A O 1
ATOM 3704 N N . PRO A 1 494 ? 8.420 6.340 1.627 1.00 49.38 494 PRO A N 1
ATOM 3705 C CA . PRO A 1 494 ? 8.487 7.308 0.533 1.00 49.38 494 PRO A CA 1
ATOM 3706 C C . PRO A 1 494 ? 9.735 7.059 -0.344 1.00 49.38 494 PRO A C 1
ATOM 3708 O O . PRO A 1 494 ? 10.775 6.713 0.213 1.00 49.38 494 PRO A O 1
ATOM 3711 N N . PRO A 1 495 ? 9.733 7.300 -1.679 1.00 41.97 495 PRO A N 1
ATOM 3712 C CA . PRO A 1 495 ? 8.657 7.627 -2.614 1.00 41.97 495 PRO A CA 1
ATOM 3713 C C . PRO A 1 495 ? 8.556 6.540 -3.707 1.00 41.97 495 PRO A C 1
ATOM 3715 O O . PRO A 1 495 ? 9.028 6.726 -4.827 1.00 41.97 495 PRO A O 1
ATOM 3718 N N . PHE A 1 496 ? 7.969 5.379 -3.407 1.00 46.84 496 PHE A N 1
ATOM 3719 C CA . PHE A 1 496 ? 7.851 4.326 -4.426 1.00 46.84 496 PHE A CA 1
ATOM 3720 C C . PHE A 1 496 ? 6.532 4.354 -5.226 1.00 46.84 496 PHE A C 1
ATOM 3722 O O . PHE A 1 496 ? 6.347 3.508 -6.102 1.00 46.84 496 PHE A O 1
ATOM 3729 N N . THR A 1 497 ? 5.604 5.291 -4.969 1.00 41.84 497 THR A N 1
ATOM 3730 C CA . THR A 1 497 ? 4.308 5.350 -5.683 1.00 41.84 497 THR A CA 1
ATOM 3731 C C . THR A 1 497 ? 3.757 6.746 -5.911 1.00 41.84 497 THR A C 1
ATOM 3733 O O . THR A 1 497 ? 3.669 7.536 -4.974 1.00 41.84 497 THR A O 1
ATOM 3736 N N . ALA A 1 498 ? 3.210 6.961 -7.109 1.00 43.78 498 ALA A N 1
ATOM 3737 C CA . ALA A 1 498 ? 2.234 8.011 -7.367 1.00 43.78 498 ALA A CA 1
ATOM 3738 C C . ALA A 1 498 ? 0.988 7.846 -6.466 1.00 43.78 498 ALA A C 1
ATOM 3740 O O . ALA A 1 498 ? 0.538 6.725 -6.196 1.00 43.78 498 ALA A O 1
ATOM 3741 N N . GLN A 1 499 ? 0.424 8.967 -6.005 1.00 37.03 499 GLN A N 1
ATOM 3742 C CA . GLN A 1 499 ? -0.792 9.001 -5.183 1.00 37.03 499 GLN A CA 1
ATOM 3743 C C . GLN A 1 499 ? -1.920 8.155 -5.789 1.00 37.03 499 GLN A C 1
ATOM 3745 O O . GLN A 1 499 ? -2.240 8.287 -6.966 1.00 37.03 499 GLN A O 1
ATOM 3750 N N . GLY A 1 500 ? -2.553 7.315 -4.966 1.00 40.19 500 GLY A N 1
ATOM 3751 C CA . GLY A 1 500 ? -3.740 6.541 -5.353 1.00 40.19 500 GLY A CA 1
ATOM 3752 C C . GLY A 1 500 ? -3.467 5.235 -6.108 1.00 40.19 500 GLY A C 1
ATOM 3753 O O . GLY A 1 500 ? -4.407 4.483 -6.336 1.00 40.19 500 GLY A O 1
ATOM 3754 N N . ALA A 1 501 ? -2.207 4.924 -6.437 1.00 38.94 501 ALA A N 1
ATOM 3755 C CA . ALA A 1 501 ? -1.835 3.728 -7.199 1.00 38.94 501 ALA A CA 1
ATOM 3756 C C . ALA A 1 501 ? -1.234 2.588 -6.352 1.00 38.94 501 ALA A C 1
ATOM 3758 O O . ALA A 1 501 ? -0.743 1.611 -6.920 1.00 38.94 501 ALA A O 1
ATOM 3759 N N . MET A 1 502 ? -1.252 2.677 -5.011 1.00 44.50 502 MET A N 1
ATOM 3760 C CA . MET A 1 502 ? -0.943 1.519 -4.161 1.00 44.50 502 MET A CA 1
ATOM 3761 C C . MET A 1 502 ? -2.039 0.469 -4.354 1.00 44.50 502 MET A C 1
ATOM 3763 O O . MET A 1 502 ? -3.051 0.451 -3.654 1.00 44.50 502 MET A O 1
ATOM 3767 N N . ARG A 1 503 ? -1.829 -0.381 -5.361 1.00 48.56 503 ARG A N 1
ATOM 3768 C CA . ARG A 1 503 ? -2.627 -1.567 -5.631 1.00 48.56 503 ARG A CA 1
ATOM 3769 C C . ARG A 1 503 ? -2.467 -2.489 -4.436 1.00 48.56 503 ARG A C 1
ATOM 3771 O O . ARG A 1 503 ? -1.358 -2.889 -4.079 1.00 48.56 503 ARG A O 1
ATOM 3778 N N . PHE A 1 504 ? -3.583 -2.751 -3.779 1.00 48.56 504 PHE A N 1
ATOM 3779 C CA . PHE A 1 504 ? -3.627 -3.732 -2.718 1.00 48.56 504 PHE A CA 1
ATOM 3780 C C . PHE A 1 504 ? -3.576 -5.118 -3.372 1.00 48.56 504 PHE A C 1
ATOM 3782 O O . PHE A 1 504 ? -4.305 -5.332 -4.341 1.00 48.56 504 PHE A O 1
ATOM 3789 N N . PRO A 1 505 ? -2.735 -6.048 -2.901 1.00 49.22 505 PRO A N 1
ATOM 3790 C CA . PRO A 1 505 ? -2.816 -7.423 -3.360 1.00 49.22 505 PRO A CA 1
ATOM 3791 C C . PRO A 1 505 ? -4.208 -7.948 -2.998 1.00 49.22 505 PRO A C 1
ATOM 3793 O O . PRO A 1 505 ? -4.562 -7.995 -1.823 1.00 49.22 505 PRO A O 1
ATOM 3796 N N . GLU A 1 506 ? -5.010 -8.351 -3.981 1.00 47.50 506 GLU A N 1
ATOM 3797 C CA . GLU A 1 506 ? -6.316 -8.986 -3.726 1.00 47.50 506 GLU A CA 1
ATOM 3798 C C . GLU A 1 506 ? -6.163 -10.244 -2.845 1.00 47.50 506 GLU A C 1
ATOM 3800 O O . GLU A 1 506 ? -7.069 -10.613 -2.100 1.00 47.50 506 GLU A O 1
ATOM 3805 N N . GLY A 1 507 ? -4.959 -10.834 -2.843 1.00 49.88 507 GLY A N 1
ATOM 3806 C CA . GLY A 1 507 ? -4.551 -11.944 -1.987 1.00 49.88 507 GLY A CA 1
ATOM 3807 C C . GLY A 1 507 ? -4.470 -11.646 -0.485 1.00 49.88 507 GLY A C 1
ATOM 3808 O O . GLY A 1 507 ? -4.495 -12.602 0.285 1.00 49.88 507 GLY A O 1
ATOM 3809 N N . VAL A 1 508 ? -4.461 -10.378 -0.037 1.00 53.34 508 VAL A N 1
ATOM 3810 C CA . VAL A 1 508 ? -4.590 -10.065 1.406 1.00 53.34 508 VAL A CA 1
ATOM 3811 C C . VAL A 1 508 ? -6.051 -10.017 1.865 1.00 53.34 508 VAL A C 1
ATOM 3813 O O . VAL A 1 508 ? -6.395 -9.325 2.827 1.00 53.34 508 VAL A O 1
ATOM 3816 N N . GLY A 1 509 ? -6.939 -10.734 1.168 1.00 53.22 509 GLY A N 1
ATOM 3817 C CA . GLY A 1 509 ? -8.249 -11.077 1.701 1.00 53.22 509 GLY A CA 1
ATOM 3818 C C . GLY A 1 509 ? -8.063 -11.744 3.060 1.00 53.22 509 GLY A C 1
ATOM 3819 O O . GLY A 1 509 ? -7.350 -12.743 3.168 1.00 53.22 509 GLY A O 1
ATOM 3820 N N . GLU A 1 510 ? -8.647 -11.153 4.105 1.00 54.12 510 GLU A N 1
ATOM 3821 C CA . GLU A 1 510 ? -8.497 -11.652 5.470 1.00 54.12 510 GLU A CA 1
ATOM 3822 C C . GLU A 1 510 ? -8.802 -13.145 5.503 1.00 54.12 510 GLU A C 1
ATOM 3824 O O . GLU A 1 510 ? -9.864 -13.599 5.057 1.00 54.12 510 GLU A O 1
ATOM 3829 N N . THR A 1 511 ? -7.877 -13.931 6.051 1.00 58.75 511 THR A N 1
ATOM 3830 C CA . THR A 1 511 ? -8.190 -15.333 6.261 1.00 58.75 511 THR A CA 1
ATOM 3831 C C . THR A 1 511 ? -9.359 -15.383 7.243 1.00 58.75 511 THR A C 1
ATOM 3833 O O . THR A 1 511 ? -9.375 -14.687 8.257 1.00 58.75 511 THR A O 1
ATOM 3836 N N . MET A 1 512 ? -10.357 -16.230 6.981 1.00 53.59 512 MET A N 1
ATOM 3837 C CA . MET A 1 512 ? -11.470 -16.494 7.910 1.00 53.59 512 MET A CA 1
ATOM 3838 C C . MET A 1 512 ? -10.979 -16.782 9.347 1.00 53.59 512 MET A C 1
ATOM 3840 O O . MET A 1 512 ? -11.712 -16.598 10.319 1.00 53.59 512 MET A O 1
ATOM 3844 N N . LEU A 1 513 ? -9.721 -17.215 9.473 1.00 56.81 513 LEU A N 1
ATOM 3845 C CA . LEU A 1 513 ? -8.992 -17.409 10.714 1.00 56.81 513 LEU A CA 1
ATOM 3846 C C . LEU A 1 513 ? -8.787 -16.108 11.511 1.00 56.81 513 LEU A C 1
ATOM 3848 O O . LEU A 1 513 ? -8.998 -16.136 12.719 1.00 56.81 513 LEU A O 1
ATOM 3852 N N . ASP A 1 514 ? -8.447 -14.981 10.884 1.00 59.69 514 ASP A N 1
ATOM 3853 C CA . ASP A 1 514 ? -8.222 -13.700 11.572 1.00 59.69 514 ASP A CA 1
ATOM 3854 C C . ASP A 1 514 ? -9.530 -13.167 12.169 1.00 59.69 514 ASP A C 1
ATOM 3856 O O . ASP A 1 514 ? -9.608 -12.883 13.367 1.00 59.69 514 ASP A O 1
ATOM 3860 N N . ALA A 1 515 ? -10.611 -13.171 11.384 1.00 59.34 515 ALA A N 1
ATOM 3861 C CA . ALA A 1 515 ? -11.947 -12.823 11.865 1.00 59.34 515 ALA A CA 1
ATOM 3862 C C . ALA A 1 515 ? -12.417 -13.753 13.003 1.00 59.34 515 ALA A C 1
ATOM 3864 O O . ALA A 1 515 ? -12.983 -13.290 14.001 1.00 59.34 515 ALA A O 1
ATOM 3865 N N . LEU A 1 516 ? -12.148 -15.062 12.896 1.00 57.53 516 LEU A N 1
ATOM 3866 C CA . LEU A 1 516 ? -12.470 -16.051 13.929 1.00 57.53 516 LEU A CA 1
ATOM 3867 C C . LEU A 1 516 ? -11.660 -15.821 15.213 1.00 57.53 516 LEU A C 1
ATOM 3869 O O . LEU A 1 516 ? -12.214 -15.892 16.310 1.00 57.53 516 LEU A O 1
ATOM 3873 N N . LEU A 1 517 ? -10.367 -15.522 15.100 1.00 61.03 517 LEU A N 1
ATOM 3874 C CA . LEU A 1 517 ? -9.493 -15.249 16.237 1.00 61.03 517 LEU A CA 1
ATOM 3875 C C . LEU A 1 517 ? -9.907 -13.965 16.952 1.00 61.03 517 LEU A C 1
ATOM 3877 O O . LEU A 1 517 ? -10.006 -13.970 18.178 1.00 61.03 517 LEU A O 1
ATOM 3881 N N . VAL A 1 518 ? -10.253 -12.900 16.225 1.00 60.09 518 VAL A N 1
ATOM 3882 C CA . VAL A 1 518 ? -10.783 -11.673 16.839 1.00 60.09 518 VAL A CA 1
ATOM 3883 C C . VAL A 1 518 ? -12.134 -11.935 17.508 1.00 60.09 518 VAL A C 1
ATOM 3885 O O . VAL A 1 518 ? -12.348 -11.469 18.625 1.00 60.09 518 VAL A O 1
ATOM 3888 N N . LEU A 1 519 ? -13.021 -12.736 16.907 1.00 59.03 519 LEU A N 1
ATOM 3889 C CA . LEU A 1 519 ? -14.274 -13.183 17.535 1.00 59.03 519 LEU A CA 1
ATOM 3890 C C . LEU A 1 519 ? -14.032 -13.980 18.824 1.00 59.03 519 LEU A C 1
ATOM 3892 O O . LEU A 1 519 ? -14.758 -13.806 19.805 1.00 59.03 519 LEU A O 1
ATOM 3896 N N . VAL A 1 520 ? -12.993 -14.816 18.865 1.00 60.41 520 VAL A N 1
ATOM 3897 C CA . VAL A 1 520 ? -12.571 -15.527 20.079 1.00 60.41 520 VAL A CA 1
ATOM 3898 C C . VAL A 1 520 ? -11.989 -14.552 21.112 1.00 60.41 520 VAL A C 1
ATOM 3900 O O . VAL A 1 520 ? -12.325 -14.664 22.291 1.00 60.41 520 VAL A O 1
ATOM 3903 N N . ALA A 1 521 ? -11.205 -13.546 20.707 1.00 57.22 521 ALA A N 1
ATOM 3904 C CA . ALA A 1 521 ? -10.758 -12.456 21.588 1.00 57.22 521 ALA A CA 1
ATOM 3905 C C . ALA A 1 521 ? -11.946 -11.712 22.193 1.00 57.22 521 ALA A C 1
ATOM 3907 O O . ALA A 1 521 ? -11.986 -11.485 23.402 1.00 57.22 521 ALA A O 1
ATOM 3908 N N . LEU A 1 522 ? -12.926 -11.375 21.352 1.00 58.12 522 LEU A N 1
ATOM 3909 C CA . LEU A 1 522 ? -14.174 -10.727 21.724 1.00 58.12 522 LEU A CA 1
ATOM 3910 C C . LEU A 1 522 ? -14.912 -11.564 22.759 1.00 58.12 522 LEU A C 1
ATOM 3912 O O . LEU A 1 522 ? -15.313 -11.049 23.798 1.00 58.12 522 LEU A O 1
ATOM 3916 N N . ALA A 1 523 ? -15.033 -12.868 22.507 1.00 57.25 523 ALA A N 1
ATOM 3917 C CA . ALA A 1 523 ? -15.661 -13.810 23.414 1.00 57.25 523 ALA A CA 1
ATOM 3918 C C . ALA A 1 523 ? -14.910 -13.888 24.749 1.00 57.25 523 ALA A C 1
ATOM 3920 O O . ALA A 1 523 ? -15.553 -13.843 25.791 1.00 57.25 523 ALA A O 1
ATOM 3921 N N . LEU A 1 524 ? -13.575 -13.917 24.757 1.00 57.34 524 LEU A N 1
ATOM 3922 C CA . LEU A 1 524 ? -12.762 -13.974 25.980 1.00 57.34 524 LEU A CA 1
ATOM 3923 C C . LEU A 1 524 ? -12.807 -12.662 26.791 1.00 57.34 524 LEU A C 1
ATOM 3925 O O . LEU A 1 524 ? -12.961 -12.694 28.016 1.00 57.34 524 LEU A O 1
ATOM 3929 N N . LEU A 1 525 ? -12.750 -11.503 26.128 1.00 59.06 525 LEU A N 1
ATOM 3930 C CA . LEU A 1 525 ? -12.910 -10.176 26.744 1.00 59.06 525 LEU A CA 1
ATOM 3931 C C . LEU A 1 525 ? -14.333 -9.946 27.257 1.00 59.06 525 LEU A C 1
ATOM 3933 O O . LEU A 1 525 ? -14.529 -9.380 28.335 1.00 59.06 525 LEU A O 1
ATOM 3937 N N . MET A 1 526 ? -15.338 -10.430 26.527 1.00 57.12 526 MET A N 1
ATOM 3938 C CA . MET A 1 526 ? -16.713 -10.464 27.007 1.00 57.12 526 MET A CA 1
ATOM 3939 C C . MET A 1 526 ? -16.829 -11.405 28.209 1.00 57.12 526 MET A C 1
ATOM 3941 O O . MET A 1 526 ? -17.355 -10.977 29.234 1.00 57.12 526 MET A O 1
ATOM 3945 N N . MET A 1 527 ? -16.271 -12.621 28.154 1.00 53.44 527 MET A N 1
ATOM 3946 C CA . MET A 1 527 ? -16.269 -13.608 29.248 1.00 53.44 527 MET A CA 1
ATOM 3947 C C . MET A 1 527 ? -15.685 -13.037 30.550 1.00 53.44 527 MET A C 1
ATOM 3949 O O . MET A 1 527 ? -16.234 -13.264 31.628 1.00 53.44 527 MET A O 1
ATOM 3953 N N . ALA A 1 528 ? -14.658 -12.196 30.457 1.00 53.97 528 ALA A N 1
ATOM 3954 C CA . ALA A 1 528 ? -14.057 -11.507 31.594 1.00 53.97 528 ALA A CA 1
ATOM 3955 C C . ALA A 1 528 ? -14.987 -10.621 32.411 1.00 53.97 528 ALA A C 1
ATOM 3957 O O . ALA A 1 528 ? -14.978 -10.607 33.643 1.00 53.97 528 ALA A O 1
ATOM 3958 N N . HIS A 1 529 ? -15.783 -9.829 31.707 1.00 56.78 529 HIS A N 1
ATOM 3959 C CA . HIS A 1 529 ? -16.734 -8.916 32.314 1.00 56.78 529 HIS A CA 1
ATOM 3960 C C . HIS A 1 529 ? -18.109 -9.570 32.493 1.00 56.78 529 HIS A C 1
ATOM 3962 O O . HIS A 1 529 ? -18.933 -9.097 33.288 1.00 56.78 529 HIS A O 1
ATOM 3968 N N . PHE A 1 530 ? -18.317 -10.724 31.855 1.00 53.72 530 PHE A N 1
ATOM 3969 C CA . PHE A 1 530 ? -19.445 -11.617 32.058 1.00 53.72 530 PHE A CA 1
ATOM 3970 C C . PHE A 1 530 ? -19.455 -12.280 33.423 1.00 53.72 530 PHE A C 1
ATOM 3972 O O . PHE A 1 530 ? -20.510 -12.779 33.769 1.00 53.72 530 PHE A O 1
ATOM 3979 N N . GLY A 1 531 ? -18.436 -12.203 34.282 1.00 52.81 531 GLY A N 1
ATOM 3980 C CA . GLY A 1 531 ? -18.591 -12.750 35.639 1.00 52.81 531 GLY A CA 1
ATOM 3981 C C . GLY A 1 531 ? -19.734 -12.131 36.435 1.00 52.81 531 GLY A C 1
ATOM 3982 O O . GLY A 1 531 ? -20.388 -12.786 37.247 1.00 52.81 531 GLY A O 1
ATOM 3983 N N . ARG A 1 532 ? -20.117 -10.896 36.088 1.00 56.00 532 ARG A N 1
ATOM 3984 C CA . ARG A 1 532 ? -21.357 -10.265 36.553 1.00 56.00 532 ARG A CA 1
ATOM 3985 C C . ARG A 1 532 ? -22.586 -10.531 35.703 1.00 56.00 532 ARG A C 1
ATOM 3987 O O . ARG A 1 532 ? -23.665 -10.245 36.212 1.00 56.00 532 ARG A O 1
ATOM 3994 N N . LEU A 1 533 ? -22.442 -11.047 34.484 1.00 49.00 533 LEU A N 1
ATOM 3995 C CA . LEU A 1 533 ? -23.505 -11.559 33.615 1.00 49.00 533 LEU A CA 1
ATOM 3996 C C . LEU A 1 533 ? -23.751 -13.073 33.757 1.00 49.00 533 LEU A C 1
ATOM 3998 O O . LEU A 1 533 ? -24.794 -13.525 33.330 1.00 49.00 533 LEU A O 1
ATOM 4002 N N . MET A 1 534 ? -22.854 -13.821 34.400 1.00 52.97 534 MET A N 1
ATOM 4003 C CA . MET A 1 534 ? -22.903 -15.242 34.765 1.00 52.97 534 MET A CA 1
ATOM 4004 C C . MET A 1 534 ? -23.185 -15.408 36.255 1.00 52.97 534 MET A C 1
ATOM 4006 O O . MET A 1 534 ? -23.787 -16.397 36.641 1.00 52.97 534 MET A O 1
ATOM 4010 N N . THR A 1 535 ? -22.878 -14.420 37.109 1.00 61.09 535 THR A N 1
ATOM 4011 C CA . THR A 1 535 ? -23.595 -14.274 38.391 1.00 61.09 535 THR A CA 1
ATOM 4012 C C . THR A 1 535 ? -24.945 -13.607 38.206 1.00 61.09 535 THR A C 1
ATOM 4014 O O . THR A 1 535 ? -25.894 -14.058 38.831 1.00 61.09 535 THR A O 1
ATOM 4017 N N . PHE A 1 536 ? -25.097 -12.586 37.350 1.00 60.91 536 PHE A N 1
ATOM 4018 C CA . PHE A 1 536 ? -26.439 -12.193 36.896 1.00 60.91 536 PHE A CA 1
ATOM 4019 C C . PHE A 1 536 ? -27.067 -13.321 36.105 1.00 60.91 536 PHE A C 1
ATOM 4021 O O . PHE A 1 536 ? -28.252 -13.489 36.243 1.00 60.91 536 PHE A O 1
ATOM 4028 N N . GLY A 1 537 ? -26.297 -14.115 35.370 1.00 62.78 537 GLY A N 1
ATOM 4029 C CA . GLY A 1 537 ? -26.733 -15.265 34.590 1.00 62.78 537 GLY A CA 1
ATOM 4030 C C . GLY A 1 537 ? -27.175 -16.356 35.524 1.00 62.78 537 GLY A C 1
ATOM 4031 O O . GLY A 1 537 ? -28.296 -16.764 35.439 1.00 62.78 537 GLY A O 1
ATOM 4032 N N . GLY A 1 538 ? -26.414 -16.718 36.544 1.00 66.25 538 GLY A N 1
ATOM 4033 C CA . GLY A 1 538 ? -26.817 -17.620 37.619 1.00 66.25 538 GLY A CA 1
ATOM 4034 C C . GLY A 1 538 ? -28.019 -17.087 38.396 1.00 66.25 538 GLY A C 1
ATOM 4035 O O . GLY A 1 538 ? -28.963 -17.831 38.652 1.00 66.25 538 GLY A O 1
ATOM 4036 N N . ARG A 1 539 ? -28.055 -15.786 38.714 1.00 71.94 539 ARG A N 1
ATOM 4037 C CA . ARG A 1 539 ? -29.226 -15.122 39.311 1.00 71.94 539 ARG A CA 1
ATOM 4038 C C . ARG A 1 539 ? -30.412 -15.096 38.356 1.00 71.94 539 ARG A C 1
ATOM 4040 O O . ARG A 1 539 ? -31.526 -15.231 38.820 1.00 71.94 539 ARG A O 1
ATOM 4047 N N . ALA A 1 540 ? -30.206 -14.959 37.058 1.00 64.88 540 ALA A N 1
ATOM 4048 C CA . ALA A 1 540 ? -31.216 -14.918 36.013 1.00 64.88 540 ALA A CA 1
ATOM 4049 C C . ALA A 1 540 ? -31.710 -16.333 35.746 1.00 64.88 540 ALA A C 1
ATOM 4051 O O . ALA A 1 540 ? -32.897 -16.551 35.739 1.00 64.88 540 ALA A O 1
ATOM 4052 N N . LEU A 1 541 ? -30.834 -17.324 35.675 1.00 70.38 541 LEU A N 1
ATOM 4053 C CA . LEU A 1 541 ? -31.104 -18.745 35.551 1.00 70.38 541 LEU A CA 1
ATOM 4054 C C . LEU A 1 541 ? -31.917 -19.220 36.766 1.00 70.38 541 LEU A C 1
ATOM 4056 O O . LEU A 1 541 ? -32.897 -19.937 36.598 1.00 70.38 541 LEU A O 1
ATOM 4060 N N . THR A 1 542 ? -31.586 -18.763 37.981 1.00 76.19 542 THR A N 1
ATOM 4061 C CA . THR A 1 542 ? -32.370 -19.036 39.207 1.00 76.19 542 THR A CA 1
ATOM 4062 C C . THR A 1 542 ? -33.644 -18.188 39.319 1.00 76.19 542 THR A C 1
ATOM 4064 O O . THR A 1 542 ? -34.653 -18.661 39.839 1.00 76.19 542 THR A O 1
ATOM 4067 N N . THR A 1 543 ? -33.653 -16.954 38.813 1.00 78.12 543 THR A N 1
ATOM 4068 C CA . THR A 1 543 ? -34.834 -16.071 38.800 1.00 78.12 543 THR A CA 1
ATOM 4069 C C . THR A 1 543 ? -35.852 -16.555 37.768 1.00 78.12 543 THR A C 1
ATOM 4071 O O . THR A 1 543 ? -37.011 -16.759 38.105 1.00 78.12 543 THR A O 1
ATOM 4074 N N . PHE A 1 544 ? -35.407 -16.854 36.552 1.00 77.31 544 PHE A N 1
ATOM 4075 C CA . PHE A 1 544 ? -36.137 -17.467 35.441 1.00 77.31 544 PHE A CA 1
ATOM 4076 C C . PHE A 1 544 ? -36.354 -18.979 35.612 1.00 77.31 544 PHE A C 1
ATOM 4078 O O . PHE A 1 544 ? -37.007 -19.592 34.778 1.00 77.31 544 PHE A O 1
ATOM 4085 N N . ARG A 1 545 ? -35.873 -19.602 36.697 1.00 81.25 545 ARG A N 1
ATOM 4086 C CA . ARG A 1 545 ? -36.389 -20.910 37.147 1.00 81.25 545 ARG A CA 1
ATOM 4087 C C . ARG A 1 545 ? -37.783 -20.756 37.750 1.00 81.25 545 ARG A C 1
ATOM 4089 O O . ARG A 1 545 ? -38.617 -21.650 37.625 1.00 81.25 545 ARG A O 1
ATOM 4096 N N . LYS A 1 546 ? -38.038 -19.630 38.428 1.00 78.88 546 LYS A N 1
ATOM 4097 C CA . LYS A 1 546 ? -39.348 -19.342 39.012 1.00 78.88 546 LYS A CA 1
ATOM 4098 C C . LYS A 1 546 ? -40.336 -19.087 37.877 1.00 78.88 546 LYS A C 1
ATOM 4100 O O . LYS A 1 546 ? -40.007 -18.456 36.875 1.00 78.88 546 LYS A O 1
ATOM 4105 N N . GLU A 1 547 ? -41.563 -19.559 38.056 1.00 75.69 547 GLU A N 1
ATOM 4106 C CA . GLU A 1 547 ? -42.595 -19.483 37.020 1.00 75.69 547 GLU A CA 1
ATOM 4107 C C . GLU A 1 547 ? -42.866 -18.036 36.582 1.00 75.69 547 GLU A C 1
ATOM 4109 O O . GLU A 1 547 ? -42.980 -17.773 35.388 1.00 75.69 547 GLU A O 1
ATOM 4114 N N . ARG A 1 548 ? -42.882 -17.083 37.530 1.00 70.88 548 ARG A N 1
ATOM 4115 C CA . ARG A 1 548 ? -43.212 -15.682 37.227 1.00 70.88 548 ARG A CA 1
ATOM 4116 C C . ARG A 1 548 ? -42.178 -14.970 36.361 1.00 70.88 548 ARG A C 1
ATOM 4118 O O . ARG A 1 548 ? -42.556 -14.465 35.310 1.00 70.88 548 ARG A O 1
ATOM 4125 N N . PRO A 1 549 ? -40.891 -14.910 36.742 1.00 72.12 549 PRO A N 1
ATOM 4126 C CA . PRO A 1 549 ? -39.907 -14.188 35.950 1.00 72.12 549 PRO A CA 1
ATOM 4127 C C . PRO A 1 549 ? -39.669 -14.865 34.604 1.00 72.12 549 PRO A C 1
ATOM 4129 O O . PRO A 1 549 ? -39.465 -14.166 33.619 1.00 72.12 549 PRO A O 1
ATOM 4132 N N . PHE A 1 550 ? -39.727 -16.205 34.548 1.00 79.50 550 PHE A N 1
ATOM 4133 C CA . PHE A 1 550 ? -39.682 -16.949 33.288 1.00 79.50 550 PHE A CA 1
ATOM 4134 C C . PHE A 1 550 ? -40.783 -16.482 32.343 1.00 79.50 550 PHE A C 1
ATOM 4136 O O . PHE A 1 550 ? -40.516 -16.123 31.200 1.00 79.50 550 PHE A O 1
ATOM 4143 N N . ALA A 1 551 ? -42.021 -16.465 32.846 1.00 73.50 551 ALA A N 1
ATOM 4144 C CA . ALA A 1 551 ? -43.170 -16.117 32.038 1.00 73.50 551 ALA A CA 1
ATOM 4145 C C . ALA A 1 551 ? -43.106 -14.658 31.556 1.00 73.50 551 ALA A C 1
ATOM 4147 O O . ALA A 1 551 ? -43.441 -14.368 30.410 1.00 73.50 551 ALA A O 1
ATOM 4148 N N . ILE A 1 552 ? -42.585 -13.764 32.404 1.00 70.00 552 ILE A N 1
ATOM 4149 C CA . ILE A 1 552 ? -42.347 -12.362 32.059 1.00 70.00 552 ILE A CA 1
ATOM 4150 C C . ILE A 1 552 ? -41.272 -12.215 30.982 1.00 70.00 552 ILE A C 1
ATOM 4152 O O . ILE A 1 552 ? -41.512 -11.530 29.995 1.00 70.00 552 ILE A O 1
ATOM 4156 N N . ALA A 1 553 ? -40.114 -12.861 31.125 1.00 69.50 553 ALA A N 1
ATOM 4157 C CA . ALA A 1 553 ? -39.038 -12.748 30.140 1.00 69.50 553 ALA A CA 1
ATOM 4158 C C . ALA A 1 553 ? -39.416 -13.343 28.785 1.00 69.50 553 ALA A C 1
ATOM 4160 O O . ALA A 1 553 ? -39.164 -12.711 27.766 1.00 69.50 553 ALA A O 1
ATOM 4161 N N . VAL A 1 554 ? -40.063 -14.511 28.763 1.00 73.69 554 VAL A N 1
ATOM 4162 C CA . VAL A 1 554 ? -40.567 -15.099 27.515 1.00 73.69 554 VAL A CA 1
ATOM 4163 C C . VAL A 1 554 ? -41.614 -14.182 26.886 1.00 73.69 554 VAL A C 1
ATOM 4165 O O . VAL A 1 554 ? -41.522 -13.901 25.699 1.00 73.69 554 VAL A O 1
ATOM 4168 N N . GLY A 1 555 ? -42.550 -13.646 27.673 1.00 71.12 555 GLY A N 1
ATOM 4169 C CA . GLY A 1 555 ? -43.532 -12.675 27.190 1.00 71.12 555 GLY A CA 1
ATOM 4170 C C . GLY A 1 555 ? -42.905 -11.418 26.581 1.00 71.12 555 GLY A C 1
ATOM 4171 O O . GLY A 1 555 ? -43.285 -11.004 25.490 1.00 71.12 555 GLY A O 1
ATOM 4172 N N . VAL A 1 556 ? -41.896 -10.844 27.243 1.00 69.19 556 VAL A N 1
ATOM 4173 C CA . VAL A 1 556 ? -41.160 -9.670 26.749 1.00 69.19 556 VAL A CA 1
ATOM 4174 C C . VAL A 1 556 ? -40.369 -9.997 25.485 1.00 69.19 556 VAL A C 1
ATOM 4176 O O . VAL A 1 556 ? -40.436 -9.231 24.535 1.00 69.19 556 VAL A O 1
ATOM 4179 N N . ILE A 1 557 ? -39.655 -11.124 25.428 1.00 69.50 557 ILE A N 1
ATOM 4180 C CA . ILE A 1 557 ? -38.891 -11.519 24.234 1.00 69.50 557 ILE A CA 1
ATOM 4181 C C . ILE A 1 557 ? -39.835 -11.764 23.052 1.00 69.50 557 ILE A C 1
ATOM 4183 O O . ILE A 1 557 ? -39.584 -11.257 21.963 1.00 69.50 557 ILE A O 1
ATOM 4187 N N . VAL A 1 558 ? -40.953 -12.461 23.276 1.00 71.31 558 VAL A N 1
ATOM 4188 C CA . VAL A 1 558 ? -41.991 -12.688 22.258 1.00 71.31 558 VAL A CA 1
ATOM 4189 C C . VAL A 1 558 ? -42.580 -11.366 21.755 1.00 71.31 558 VAL A C 1
ATOM 4191 O O . VAL A 1 558 ? -42.832 -11.247 20.562 1.00 71.31 558 VAL A O 1
ATOM 4194 N N . ALA A 1 559 ? -42.726 -10.352 22.615 1.00 66.88 559 ALA A N 1
ATOM 4195 C CA . ALA A 1 559 ? -43.151 -9.011 22.209 1.00 66.88 559 ALA A CA 1
ATOM 4196 C C . ALA A 1 559 ? -42.057 -8.220 21.469 1.00 66.88 559 ALA A C 1
ATOM 4198 O O . ALA A 1 559 ? -42.355 -7.499 20.519 1.00 66.88 559 ALA A O 1
ATOM 4199 N N . LEU A 1 560 ? -40.796 -8.341 21.897 1.00 65.81 560 LEU A N 1
ATOM 4200 C CA . LEU A 1 560 ? -39.661 -7.602 21.341 1.00 65.81 560 LEU A CA 1
ATOM 4201 C C . LEU A 1 560 ? -39.237 -8.108 19.962 1.00 65.81 560 LEU A C 1
ATOM 4203 O O . LEU A 1 560 ? -38.758 -7.297 19.184 1.00 65.81 560 LEU A O 1
ATOM 4207 N N . ILE A 1 561 ? -39.424 -9.394 19.640 1.00 65.56 561 ILE A N 1
ATOM 4208 C CA . ILE A 1 561 ? -39.128 -9.949 18.305 1.00 65.56 561 ILE A CA 1
ATOM 4209 C C . ILE A 1 561 ? -39.804 -9.125 17.187 1.00 65.56 561 ILE A C 1
ATOM 4211 O O . ILE A 1 561 ? -39.088 -8.570 16.352 1.00 65.56 561 ILE A O 1
ATOM 4215 N N . PRO A 1 562 ? -41.142 -8.962 17.172 1.00 63.81 562 PRO A N 1
ATOM 4216 C CA . PRO A 1 562 ? -41.818 -8.173 16.145 1.00 63.81 562 PRO A CA 1
ATOM 4217 C C . PRO A 1 562 ? -41.581 -6.660 16.278 1.00 63.81 562 PRO A C 1
ATOM 4219 O O . PRO A 1 562 ? -41.595 -5.959 15.272 1.00 63.81 562 PRO A O 1
ATOM 4222 N N . LEU A 1 563 ? -41.320 -6.140 17.485 1.00 63.66 563 LEU A N 1
ATOM 4223 C CA . LEU A 1 563 ? -41.052 -4.710 17.722 1.00 63.66 563 LEU A CA 1
ATOM 4224 C C . LEU A 1 563 ? -39.660 -4.263 17.254 1.00 63.66 563 LEU A C 1
ATOM 4226 O O . LEU A 1 563 ? -39.538 -3.230 16.602 1.00 63.66 563 LEU A O 1
ATOM 4230 N N . TYR A 1 564 ? -38.616 -5.032 17.574 1.00 63.62 564 TYR A N 1
ATOM 4231 C CA . TYR A 1 564 ? -37.255 -4.817 17.075 1.00 63.62 564 TYR A CA 1
ATOM 4232 C C . TYR A 1 564 ? -37.239 -4.886 15.554 1.00 63.62 564 TYR A C 1
ATOM 4234 O O . TYR A 1 564 ? -36.646 -4.033 14.898 1.00 63.62 564 TYR A O 1
ATOM 4242 N N . TRP A 1 565 ? -37.946 -5.875 15.007 1.00 66.44 565 TRP A N 1
ATOM 4243 C CA . TRP A 1 565 ? -38.116 -6.014 13.575 1.00 66.44 565 TRP A CA 1
ATOM 4244 C C . TRP A 1 565 ? -38.769 -4.769 12.958 1.00 66.44 565 TRP A C 1
ATOM 4246 O O . TRP A 1 565 ? -38.208 -4.193 12.024 1.00 66.44 565 TRP A O 1
ATOM 4256 N N . LEU A 1 566 ? -39.893 -4.310 13.524 1.00 64.25 566 LEU A N 1
ATOM 4257 C CA . LEU A 1 566 ? -40.598 -3.122 13.045 1.00 64.25 566 LEU A CA 1
ATOM 4258 C C . LEU A 1 566 ? -39.676 -1.899 13.099 1.00 64.25 566 LEU A C 1
ATOM 4260 O O . LEU A 1 566 ? -39.553 -1.191 12.112 1.00 64.25 566 LEU A O 1
ATOM 4264 N N . ALA A 1 567 ? -38.964 -1.682 14.205 1.00 58.31 567 ALA A N 1
ATOM 4265 C CA . ALA A 1 567 ? -38.054 -0.548 14.350 1.00 58.31 567 ALA A CA 1
ATOM 4266 C C . ALA A 1 567 ? -36.880 -0.584 13.354 1.00 58.31 567 ALA A C 1
ATOM 4268 O O . ALA A 1 567 ? -36.576 0.435 12.736 1.00 58.31 567 ALA A O 1
ATOM 4269 N N . ALA A 1 568 ? -36.238 -1.742 13.168 1.00 55.94 568 ALA A N 1
ATOM 4270 C CA . ALA A 1 568 ? -35.113 -1.890 12.248 1.00 55.94 568 ALA A CA 1
ATOM 4271 C C . ALA A 1 568 ? -35.540 -1.671 10.789 1.00 55.94 568 ALA A C 1
ATOM 4273 O O . ALA A 1 568 ? -34.874 -0.945 10.057 1.00 55.94 568 ALA A O 1
ATOM 4274 N N . LYS A 1 569 ? -36.674 -2.247 10.370 1.00 61.66 569 LYS A N 1
ATOM 4275 C CA . LYS A 1 569 ? -37.138 -2.154 8.979 1.00 61.66 569 LYS A CA 1
ATOM 4276 C C . LYS A 1 569 ? -37.868 -0.853 8.663 1.00 61.66 569 LYS A C 1
ATOM 4278 O O . LYS A 1 569 ? -37.708 -0.354 7.558 1.00 61.66 569 LYS A O 1
ATOM 4283 N N . VAL A 1 570 ? -38.567 -0.244 9.623 1.00 58.62 570 VAL A N 1
ATOM 4284 C CA . VAL A 1 570 ? -39.065 1.135 9.478 1.00 58.62 570 VAL A CA 1
ATOM 4285 C C . VAL A 1 570 ? -37.901 2.123 9.415 1.00 58.62 570 VAL A C 1
ATOM 4287 O O . VAL A 1 570 ? -37.947 3.045 8.610 1.00 58.62 570 VAL A O 1
ATOM 4290 N N . GLY A 1 571 ? -36.833 1.912 10.193 1.00 55.09 571 GLY A N 1
ATOM 4291 C CA . GLY A 1 571 ? -35.603 2.702 10.103 1.00 55.09 571 GLY A CA 1
ATOM 4292 C C . GLY A 1 571 ? -34.912 2.577 8.741 1.00 55.09 571 GLY A C 1
ATOM 4293 O O . GLY A 1 571 ? -34.555 3.592 8.149 1.00 55.09 571 GLY A O 1
ATOM 4294 N N . GLU A 1 572 ? -34.785 1.357 8.212 1.00 53.81 572 GLU A N 1
ATOM 4295 C CA . GLU A 1 572 ? -34.242 1.099 6.870 1.00 53.81 572 GLU A CA 1
ATOM 4296 C C . GLU A 1 572 ? -35.124 1.737 5.781 1.00 53.81 572 GLU A C 1
ATOM 4298 O O . GLU A 1 572 ? -34.619 2.460 4.928 1.00 53.81 572 GLU A O 1
ATOM 4303 N N . ALA A 1 573 ? -36.448 1.555 5.860 1.00 53.25 573 ALA A N 1
ATOM 4304 C CA . ALA A 1 573 ? -37.412 2.142 4.931 1.00 53.25 573 ALA A CA 1
ATOM 4305 C C . ALA A 1 573 ? -37.408 3.677 4.985 1.00 53.25 573 ALA A C 1
ATOM 4307 O O . ALA A 1 573 ? -37.492 4.324 3.945 1.00 53.25 573 ALA A O 1
ATOM 4308 N N . HIS A 1 574 ? -37.248 4.281 6.167 1.00 53.03 574 HIS A N 1
ATOM 4309 C CA . HIS A 1 574 ? -37.038 5.723 6.298 1.00 53.03 574 HIS A CA 1
ATOM 4310 C C . HIS A 1 574 ? -35.684 6.170 5.757 1.00 53.03 574 HIS A C 1
ATOM 4312 O O . HIS A 1 574 ? -35.627 7.230 5.150 1.00 53.03 574 HIS A O 1
ATOM 4318 N N . ARG A 1 575 ? -34.607 5.394 5.921 1.00 55.09 575 ARG A N 1
ATOM 4319 C CA . ARG A 1 575 ? -33.296 5.72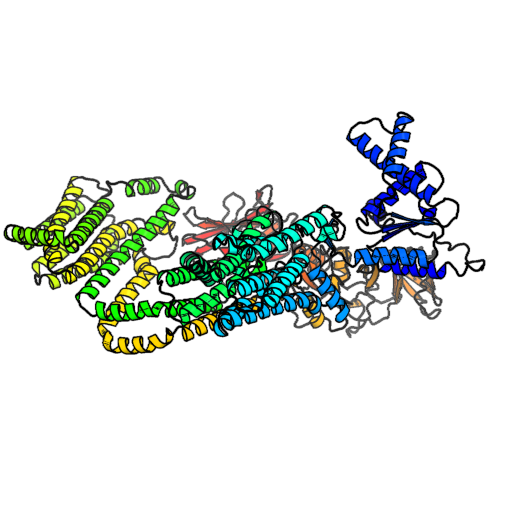2 5.338 1.00 55.09 575 ARG A CA 1
ATOM 4320 C C . ARG A 1 575 ? -33.359 5.716 3.809 1.00 55.09 575 ARG A C 1
ATOM 4322 O O . ARG A 1 575 ? -32.842 6.633 3.181 1.00 55.09 575 ARG A O 1
ATOM 4329 N N . VAL A 1 576 ? -34.045 4.728 3.230 1.00 52.69 576 VAL A N 1
ATOM 4330 C CA . VAL A 1 576 ? -34.313 4.636 1.786 1.00 52.69 576 VAL A CA 1
ATOM 4331 C C . VAL A 1 576 ? -35.209 5.793 1.327 1.00 52.69 576 VAL A C 1
ATOM 4333 O O . VAL A 1 576 ? -34.846 6.505 0.396 1.00 52.69 576 VAL A O 1
ATOM 4336 N N . ALA A 1 577 ? -36.314 6.068 2.028 1.00 51.19 577 ALA A N 1
ATOM 4337 C CA . ALA A 1 577 ? -37.222 7.175 1.711 1.00 51.19 577 ALA A CA 1
ATOM 4338 C C . ALA A 1 577 ? -36.626 8.576 1.966 1.00 51.19 577 ALA A C 1
ATOM 4340 O O . ALA A 1 577 ? -37.101 9.555 1.402 1.00 51.19 577 ALA A O 1
ATOM 4341 N N . ALA A 1 578 ? -35.608 8.704 2.819 1.00 48.38 578 ALA A N 1
ATOM 4342 C CA . ALA A 1 578 ? -34.890 9.957 3.053 1.00 48.38 578 ALA A CA 1
ATOM 4343 C C . ALA A 1 578 ? -33.749 10.177 2.046 1.00 48.38 578 ALA A C 1
ATOM 4345 O O . ALA A 1 578 ? -33.276 11.304 1.898 1.00 48.38 578 ALA A O 1
ATOM 4346 N N . SER A 1 579 ? -33.312 9.132 1.333 1.00 51.25 579 SER A N 1
ATOM 4347 C CA . SER A 1 579 ? -32.368 9.281 0.227 1.00 51.25 579 SER A CA 1
ATOM 4348 C C . SER A 1 579 ? -33.096 9.866 -0.989 1.00 51.25 579 SER A C 1
ATOM 4350 O O . SER A 1 579 ? -33.978 9.249 -1.582 1.00 51.25 579 SER A O 1
ATOM 4352 N N . ALA A 1 580 ? -32.772 11.115 -1.329 1.00 49.12 580 ALA A N 1
ATOM 4353 C CA . ALA A 1 580 ? -33.507 11.901 -2.324 1.00 49.12 580 ALA A CA 1
ATOM 4354 C C . ALA A 1 580 ? -33.451 11.332 -3.758 1.00 49.12 580 ALA A C 1
ATOM 4356 O O . ALA A 1 580 ? -34.265 11.729 -4.591 1.00 49.12 580 ALA A O 1
ATOM 4357 N N . SER A 1 581 ? -32.511 10.424 -4.049 1.00 50.56 581 SER A N 1
ATOM 4358 C CA . SER A 1 581 ? -32.396 9.744 -5.343 1.00 50.56 581 SER A CA 1
ATOM 4359 C C . SER A 1 581 ? -33.485 8.684 -5.530 1.00 50.56 581 SER A C 1
ATOM 4361 O O . SER A 1 581 ? -34.233 8.767 -6.495 1.00 50.56 581 SER A O 1
ATOM 4363 N N . LEU A 1 582 ? -33.669 7.775 -4.566 1.00 53.53 582 LEU A N 1
ATOM 4364 C CA . LEU A 1 582 ? -34.607 6.649 -4.687 1.00 53.53 582 LEU A CA 1
ATOM 4365 C C . LEU A 1 582 ? -36.088 7.056 -4.677 1.00 53.53 582 LEU A C 1
ATOM 4367 O O . LEU A 1 582 ? -36.919 6.380 -5.274 1.00 53.53 582 LEU A O 1
ATOM 4371 N N . VAL A 1 583 ? -36.457 8.166 -4.027 1.00 53.72 583 VAL A N 1
ATOM 4372 C CA . VAL A 1 583 ? -37.865 8.618 -3.982 1.00 53.72 583 VAL A CA 1
ATOM 4373 C C . VAL A 1 583 ? -38.382 9.048 -5.357 1.00 53.72 583 VAL A C 1
ATOM 4375 O O . VAL A 1 583 ? -39.581 8.936 -5.615 1.00 53.72 583 VAL A O 1
ATOM 4378 N N . LYS A 1 584 ? -37.499 9.532 -6.241 1.00 56.81 584 LYS A N 1
ATOM 4379 C CA . LYS A 1 584 ? -37.870 9.912 -7.612 1.00 56.81 584 LYS A CA 1
ATOM 4380 C C . LYS A 1 584 ? -38.180 8.708 -8.497 1.00 56.81 584 LYS A C 1
ATOM 4382 O O . LYS A 1 584 ? -39.002 8.851 -9.397 1.00 56.81 584 LYS A O 1
ATOM 4387 N N . ASP A 1 585 ? -37.581 7.562 -8.198 1.00 54.12 585 ASP A N 1
ATOM 4388 C CA . ASP A 1 585 ? -37.738 6.333 -8.978 1.00 54.12 585 ASP A CA 1
ATOM 4389 C C . ASP A 1 585 ? -38.969 5.518 -8.540 1.00 54.12 585 ASP A C 1
ATOM 4391 O O . ASP A 1 585 ? -39.428 4.632 -9.258 1.00 54.12 585 ASP A O 1
ATOM 4395 N N . LEU A 1 586 ? -39.565 5.853 -7.387 1.00 56.94 586 LEU A N 1
ATOM 4396 C CA . LEU A 1 586 ? -40.820 5.255 -6.936 1.00 56.94 586 LEU A CA 1
ATOM 4397 C C . LEU A 1 586 ? -41.999 5.740 -7.792 1.00 56.94 586 LEU A C 1
ATOM 4399 O O . LEU A 1 586 ? -42.269 6.941 -7.888 1.00 56.94 586 LEU A O 1
ATOM 4403 N N . GLY A 1 587 ? -42.767 4.794 -8.333 1.00 69.81 587 GLY A N 1
ATOM 4404 C CA . GLY A 1 587 ? -44.016 5.050 -9.042 1.00 69.81 587 GLY A CA 1
ATOM 4405 C C . GLY A 1 587 ? -45.061 5.747 -8.162 1.00 69.81 587 GLY A C 1
ATOM 4406 O O . GLY A 1 587 ? -45.048 5.681 -6.932 1.00 69.81 587 GLY A O 1
ATOM 4407 N N . GLU A 1 588 ? -46.022 6.419 -8.789 1.00 68.69 588 GLU A N 1
ATOM 4408 C CA . GLU A 1 588 ? -46.988 7.286 -8.099 1.00 68.69 588 GLU A CA 1
ATOM 4409 C C . GLU A 1 588 ? -47.869 6.541 -7.066 1.00 68.69 588 GLU A C 1
ATOM 4411 O O . GLU A 1 588 ? -48.310 7.120 -6.068 1.00 68.69 588 GLU A O 1
ATOM 4416 N N . SER A 1 589 ? -48.094 5.238 -7.268 1.00 56.91 589 SER A N 1
ATOM 4417 C CA . SER A 1 589 ? -48.757 4.346 -6.307 1.00 56.91 589 SER A CA 1
ATOM 4418 C C . SER A 1 589 ? -47.894 4.074 -5.066 1.00 56.91 589 SER A C 1
ATOM 4420 O O . SER A 1 589 ? -48.411 4.075 -3.949 1.00 56.91 589 SER A O 1
ATOM 4422 N N . GLN A 1 590 ? -46.578 3.923 -5.238 1.00 57.19 590 GLN A N 1
ATOM 4423 C CA . GLN A 1 590 ? -45.602 3.706 -4.165 1.00 57.19 590 GLN A CA 1
ATOM 4424 C C . GLN A 1 590 ? -45.379 4.992 -3.355 1.00 57.19 590 GLN A C 1
ATOM 4426 O O . GLN A 1 590 ? -45.350 4.964 -2.125 1.00 57.19 590 GLN A O 1
ATOM 4431 N N . GLN A 1 591 ? -45.322 6.151 -4.021 1.00 60.62 591 GLN A N 1
ATOM 4432 C CA . GLN A 1 591 ? -45.256 7.447 -3.340 1.00 60.62 591 GLN A CA 1
ATOM 4433 C C . GLN A 1 591 ? -46.530 7.750 -2.539 1.00 60.62 591 GLN A C 1
ATOM 4435 O O . GLN A 1 591 ? -46.451 8.260 -1.418 1.00 60.62 591 GLN A O 1
ATOM 4440 N N . ARG A 1 592 ? -47.713 7.427 -3.087 1.00 65.94 592 ARG A N 1
ATOM 4441 C CA . ARG A 1 592 ? -48.983 7.525 -2.351 1.00 65.94 592 ARG A CA 1
ATOM 4442 C C . ARG A 1 592 ? -48.996 6.613 -1.132 1.00 65.94 592 ARG A C 1
ATOM 4444 O O . ARG A 1 592 ? -49.462 7.059 -0.090 1.00 65.94 592 ARG A O 1
ATOM 4451 N N . PHE A 1 593 ? -48.426 5.414 -1.233 1.00 61.34 593 PHE A N 1
ATOM 4452 C CA . PHE A 1 593 ? -48.289 4.490 -0.110 1.00 61.34 593 PHE A CA 1
ATOM 4453 C C . PHE A 1 593 ? -47.415 5.053 1.018 1.00 61.34 593 PHE A C 1
ATOM 4455 O O . PHE A 1 593 ? -47.853 5.072 2.164 1.00 61.34 593 PHE A O 1
ATOM 4462 N N . VAL A 1 594 ? -46.218 5.576 0.721 1.00 57.84 594 VAL A N 1
ATOM 4463 C CA . VAL A 1 594 ? -45.346 6.170 1.758 1.00 57.84 594 VAL A CA 1
ATOM 4464 C C . VAL A 1 594 ? -46.063 7.320 2.481 1.00 57.84 594 VAL A C 1
ATOM 4466 O O . VAL A 1 594 ? -45.951 7.456 3.700 1.00 57.84 594 VAL A O 1
ATOM 4469 N N . ARG A 1 595 ? -46.871 8.108 1.755 1.00 61.94 595 ARG A N 1
ATOM 4470 C CA . ARG A 1 595 ? -47.697 9.179 2.340 1.00 61.94 595 ARG A CA 1
ATOM 4471 C C . ARG A 1 595 ? -48.911 8.655 3.116 1.00 61.94 595 ARG A C 1
ATOM 4473 O O . ARG A 1 595 ? -49.243 9.226 4.151 1.00 61.94 595 ARG A O 1
ATOM 4480 N N . SER A 1 596 ? -49.580 7.600 2.648 1.00 60.91 596 SER A N 1
ATOM 4481 C CA . SER A 1 596 ? -50.779 7.045 3.293 1.00 60.91 596 SER A CA 1
ATOM 4482 C C . SER A 1 596 ? -50.445 6.212 4.529 1.00 60.91 596 SER A C 1
ATOM 4484 O O . SER A 1 596 ? -51.177 6.270 5.513 1.00 60.91 596 SER A O 1
ATOM 4486 N N . TRP A 1 597 ? -49.316 5.500 4.511 1.00 55.78 597 TRP A N 1
ATOM 4487 C CA . TRP A 1 597 ? -48.795 4.720 5.634 1.00 55.78 597 TRP A CA 1
ATOM 4488 C C . TRP A 1 597 ? -48.363 5.609 6.808 1.00 55.78 597 TRP A C 1
ATOM 4490 O O . TRP A 1 597 ? -48.562 5.251 7.964 1.00 55.78 597 TRP A O 1
ATOM 4500 N N . ALA A 1 598 ? -47.854 6.813 6.520 1.00 53.31 598 ALA A N 1
ATOM 4501 C CA . ALA A 1 598 ? -47.586 7.837 7.530 1.00 53.31 598 ALA A CA 1
ATOM 4502 C C . ALA A 1 598 ? -48.852 8.585 8.003 1.00 53.31 598 ALA A C 1
ATOM 4504 O O . ALA A 1 598 ? -48.772 9.430 8.898 1.00 53.31 598 ALA A O 1
ATOM 4505 N N . SER A 1 599 ? -50.022 8.315 7.410 1.00 59.34 599 SER A N 1
ATOM 4506 C CA . SER A 1 599 ? -51.260 8.996 7.786 1.00 59.34 599 SER A CA 1
ATOM 4507 C C . SER A 1 599 ? -51.886 8.352 9.026 1.00 59.34 599 SER A C 1
ATOM 4509 O O . SER A 1 599 ? -52.021 7.134 9.122 1.00 59.34 599 SER A O 1
ATOM 4511 N N . MET A 1 600 ? -52.348 9.178 9.970 1.00 54.06 600 MET A N 1
ATOM 4512 C CA . MET A 1 600 ? -53.039 8.707 11.183 1.00 54.06 600 MET A CA 1
ATOM 4513 C C . MET A 1 600 ? -54.387 8.020 10.904 1.00 54.06 600 MET A C 1
ATOM 4515 O O . MET A 1 600 ? -55.029 7.557 11.841 1.00 54.06 600 MET A O 1
ATOM 4519 N N . TYR A 1 601 ? -54.834 7.977 9.647 1.00 56.12 601 TYR A N 1
ATOM 4520 C CA . TYR A 1 601 ? -56.097 7.370 9.232 1.00 56.12 601 TYR A CA 1
ATOM 4521 C C . TYR A 1 601 ? -55.932 5.919 8.760 1.00 56.12 601 TYR A C 1
ATOM 4523 O O . TYR A 1 601 ? -56.932 5.255 8.497 1.00 56.12 601 TYR A O 1
ATOM 4531 N N . GLU A 1 602 ? -54.695 5.412 8.673 1.00 62.28 602 GLU A N 1
ATOM 4532 C CA . GLU A 1 602 ? -54.435 4.013 8.338 1.00 62.28 602 GLU A CA 1
ATOM 4533 C C . GLU A 1 602 ? -54.860 3.115 9.523 1.00 62.28 602 GLU A C 1
ATOM 4535 O O . GLU A 1 602 ? -54.338 3.257 10.639 1.00 62.28 602 GLU A O 1
ATOM 4540 N N . PRO A 1 603 ? -55.836 2.210 9.345 1.00 58.28 603 PRO A N 1
ATOM 4541 C CA . PRO A 1 603 ? -56.394 1.441 10.449 1.00 58.28 603 PRO A CA 1
ATOM 4542 C C . PRO A 1 603 ? -55.396 0.524 11.148 1.00 58.28 603 PRO A C 1
ATOM 4544 O O . PRO A 1 603 ? -55.502 0.329 12.359 1.00 58.28 603 PRO A O 1
ATOM 4547 N N . GLY A 1 604 ? -54.423 -0.024 10.416 1.00 59.22 604 GLY A N 1
ATOM 4548 C CA . GLY A 1 604 ? -53.370 -0.862 10.982 1.00 59.22 604 GLY A CA 1
ATOM 4549 C C . GLY A 1 604 ? -52.460 -0.061 11.911 1.00 59.22 604 GLY A C 1
ATOM 4550 O O . GLY A 1 604 ? -52.064 -0.552 12.974 1.00 59.22 604 GLY A O 1
ATOM 4551 N N . PHE A 1 605 ? -52.197 1.205 11.569 1.00 59.09 605 PHE A N 1
ATOM 4552 C CA . PHE A 1 605 ? -51.479 2.138 12.434 1.00 59.09 605 PHE A CA 1
ATOM 4553 C C . PHE A 1 605 ? -52.299 2.488 13.680 1.00 59.09 605 PHE A C 1
ATOM 4555 O O . PHE A 1 605 ? -51.792 2.363 14.796 1.00 59.09 605 PHE A O 1
ATOM 4562 N N . LEU A 1 606 ? -53.580 2.843 13.518 1.00 61.81 606 LEU A N 1
ATOM 4563 C CA . LEU A 1 606 ? -54.476 3.137 14.641 1.00 61.81 606 LEU A CA 1
ATOM 4564 C C . LEU A 1 606 ? -54.627 1.944 15.586 1.00 61.81 606 LEU A C 1
ATOM 4566 O O . LEU A 1 606 ? -54.570 2.136 16.796 1.00 61.81 606 LEU A O 1
ATOM 4570 N N . LEU A 1 607 ? -54.754 0.717 15.072 1.00 61.34 607 LEU A N 1
ATOM 4571 C CA . LEU A 1 607 ? -54.819 -0.495 15.893 1.00 61.34 607 LEU A CA 1
ATOM 4572 C C . LEU A 1 607 ? -53.524 -0.766 16.634 1.00 61.34 607 LEU A C 1
ATOM 4574 O O . LEU A 1 607 ? -53.556 -1.119 17.814 1.00 61.34 607 LEU A O 1
ATOM 4578 N N . SER A 1 608 ? -52.393 -0.628 15.947 1.00 58.75 608 SER A N 1
ATOM 4579 C CA . SER A 1 608 ? -51.078 -0.819 16.550 1.00 58.75 608 SER A CA 1
ATOM 4580 C C . SER A 1 608 ? -50.869 0.203 17.664 1.00 58.75 608 SER A C 1
ATOM 4582 O O . SER A 1 608 ? -50.485 -0.170 18.771 1.00 58.75 608 SER A O 1
ATOM 4584 N N . LEU A 1 609 ? -51.235 1.466 17.424 1.00 60.53 609 LEU A N 1
ATOM 4585 C CA . LEU A 1 609 ? -51.200 2.535 18.414 1.00 60.53 609 LEU A CA 1
ATOM 4586 C C . LEU A 1 609 ? -52.156 2.259 19.578 1.00 60.53 609 LEU A C 1
ATOM 4588 O O . LEU A 1 609 ? -51.735 2.350 20.725 1.00 60.53 609 LEU A O 1
ATOM 4592 N N . LEU A 1 610 ? -53.407 1.859 19.324 1.00 65.12 610 LEU A N 1
ATOM 4593 C CA . LEU A 1 610 ? -54.377 1.539 20.376 1.00 65.12 610 LEU A CA 1
ATOM 4594 C C . LEU A 1 610 ? -53.910 0.348 21.218 1.00 65.12 610 LEU A C 1
ATOM 4596 O O . LEU A 1 610 ? -54.049 0.366 22.438 1.00 65.12 610 LEU A O 1
ATOM 4600 N N . THR A 1 611 ? -53.332 -0.671 20.582 1.00 63.78 611 THR A N 1
ATOM 4601 C CA . THR A 1 611 ? -52.798 -1.866 21.245 1.00 63.78 611 THR A CA 1
ATOM 4602 C C . THR A 1 611 ? -51.593 -1.501 22.104 1.00 63.78 611 THR A C 1
ATOM 4604 O O . THR A 1 611 ? -51.554 -1.859 23.279 1.00 63.78 611 THR A O 1
ATOM 4607 N N . ILE A 1 612 ? -50.645 -0.728 21.562 1.00 58.00 612 ILE A N 1
ATOM 4608 C CA . ILE A 1 612 ? -49.473 -0.231 22.294 1.00 58.00 612 ILE A CA 1
ATOM 4609 C C . ILE A 1 612 ? -49.915 0.656 23.459 1.00 58.00 612 ILE A C 1
ATOM 4611 O O . ILE A 1 612 ? -49.481 0.423 24.581 1.00 58.00 612 ILE A O 1
ATOM 4615 N N . VAL A 1 613 ? -50.812 1.621 23.235 1.00 63.12 613 VAL A N 1
ATOM 4616 C CA . VAL A 1 613 ? -51.332 2.522 24.273 1.00 63.12 613 VAL A CA 1
ATOM 4617 C C . VAL A 1 613 ? -52.038 1.728 25.358 1.00 63.12 613 VAL A C 1
ATOM 4619 O O . VAL A 1 613 ? -51.680 1.873 26.520 1.00 63.12 613 VAL A O 1
ATOM 4622 N N . THR A 1 614 ? -52.975 0.844 25.004 1.00 65.19 614 THR A N 1
ATOM 4623 C CA . THR A 1 614 ? -53.709 0.013 25.971 1.00 65.19 614 THR A CA 1
ATOM 4624 C C . THR A 1 614 ? -52.741 -0.808 26.808 1.00 65.19 614 THR A C 1
ATOM 4626 O O . THR A 1 614 ? -52.894 -0.909 28.022 1.00 65.19 614 THR A O 1
ATOM 4629 N N . LEU A 1 615 ? -51.699 -1.356 26.193 1.00 60.19 615 LEU A N 1
ATOM 4630 C CA . LEU A 1 615 ? -50.768 -2.255 26.851 1.00 60.19 615 LEU A CA 1
ATOM 4631 C C . LEU A 1 615 ? -49.708 -1.529 27.684 1.00 60.19 615 LEU A C 1
ATOM 4633 O O . LEU A 1 615 ? -49.423 -1.972 28.795 1.00 60.19 615 LEU A O 1
ATOM 4637 N N . VAL A 1 616 ? -49.201 -0.385 27.218 1.00 58.91 616 VAL A N 1
ATOM 4638 C CA . VAL A 1 616 ? -48.382 0.540 28.015 1.00 58.91 616 VAL A CA 1
ATOM 4639 C C . VAL A 1 616 ? -49.185 1.007 29.219 1.00 58.91 616 VAL A C 1
ATOM 4641 O O . VAL A 1 616 ? -48.690 0.893 30.336 1.00 58.91 616 VAL A O 1
ATOM 4644 N N . LEU A 1 617 ? -50.445 1.417 29.026 1.00 60.53 617 LEU A N 1
ATOM 4645 C CA . LEU A 1 617 ? -51.348 1.747 30.126 1.00 60.53 617 LEU A CA 1
ATOM 4646 C C . LEU A 1 617 ? -51.478 0.552 31.075 1.00 60.53 617 LEU A C 1
ATOM 4648 O O . LEU A 1 617 ? -51.331 0.712 32.274 1.00 60.53 617 LEU A O 1
ATOM 4652 N N . THR A 1 618 ? -51.672 -0.665 30.566 1.00 58.31 618 THR A N 1
ATOM 4653 C CA . THR A 1 618 ? -51.842 -1.867 31.401 1.00 58.31 618 THR A CA 1
ATOM 4654 C C . THR A 1 618 ? -50.597 -2.196 32.224 1.00 58.31 618 THR A C 1
ATOM 4656 O O . THR A 1 618 ? -50.703 -2.484 33.415 1.00 58.31 618 THR A O 1
ATOM 4659 N N . VAL A 1 619 ? -49.411 -2.147 31.614 1.00 57.12 619 VAL A N 1
ATOM 4660 C CA . VAL A 1 619 ? -48.128 -2.362 32.298 1.00 57.12 619 VAL A CA 1
ATOM 4661 C C . VAL A 1 619 ? -47.901 -1.260 33.337 1.00 57.12 619 VAL A C 1
ATOM 4663 O O . VAL A 1 619 ? -47.522 -1.554 34.470 1.00 57.12 619 VAL A O 1
ATOM 4666 N N . PHE A 1 620 ? -48.214 -0.009 32.997 1.00 59.19 620 PHE A N 1
ATOM 4667 C CA . PHE A 1 620 ? -48.130 1.132 33.906 1.00 59.19 620 PHE A CA 1
ATOM 4668 C C . PHE A 1 620 ? -49.092 0.979 35.103 1.00 59.19 620 PHE A C 1
ATOM 4670 O O . PHE A 1 620 ? -48.683 1.131 36.253 1.00 59.19 620 PHE A O 1
ATOM 4677 N N . LEU A 1 621 ? -50.341 0.568 34.862 1.00 58.44 621 LEU A N 1
ATOM 4678 C CA . LEU A 1 621 ? -51.364 0.306 35.884 1.00 58.44 621 LEU A CA 1
ATOM 4679 C C . LEU A 1 621 ? -51.014 -0.896 36.786 1.00 58.44 621 LEU A C 1
ATOM 4681 O O . LEU A 1 621 ? -51.367 -0.899 37.965 1.00 58.44 621 LEU A O 1
ATOM 4685 N N . ALA A 1 622 ? -50.329 -1.916 36.257 1.00 55.41 622 ALA A N 1
ATOM 4686 C CA . ALA A 1 622 ? -49.977 -3.135 36.991 1.00 55.41 622 ALA A CA 1
ATOM 4687 C C . ALA A 1 622 ? -48.753 -2.978 37.912 1.00 55.41 622 ALA A C 1
ATOM 4689 O O . ALA A 1 622 ? -48.664 -3.666 38.932 1.00 55.41 622 ALA A O 1
ATOM 4690 N N . TYR A 1 623 ? -47.808 -2.100 37.557 1.00 55.66 623 TYR A N 1
ATOM 4691 C CA . TYR A 1 623 ? -46.506 -2.006 38.228 1.00 55.66 623 TYR A CA 1
ATOM 4692 C C . TYR A 1 623 ? -46.274 -0.700 39.005 1.00 55.66 623 TYR A C 1
ATOM 4694 O O . TYR A 1 623 ? -45.361 -0.661 39.830 1.00 55.66 623 TYR A O 1
ATOM 4702 N N . VAL A 1 624 ? -47.107 0.336 38.831 1.00 62.00 624 VAL A N 1
ATOM 4703 C CA . VAL A 1 624 ? -47.054 1.553 39.661 1.00 62.00 624 VAL A CA 1
ATOM 4704 C C . VAL A 1 624 ? -47.808 1.317 40.987 1.00 62.00 624 VAL A C 1
ATOM 4706 O O . VAL A 1 624 ? -49.027 1.119 40.972 1.00 62.00 624 VAL A O 1
ATOM 4709 N N . PRO A 1 625 ? -47.131 1.362 42.157 1.00 60.16 625 PRO A N 1
ATOM 4710 C CA . PRO A 1 625 ? -47.708 0.953 43.445 1.00 60.16 625 PRO A CA 1
ATOM 4711 C C . PRO A 1 625 ? -48.999 1.688 43.827 1.00 60.16 625 PRO A C 1
ATOM 4713 O O . PRO A 1 625 ? -49.905 1.078 44.388 1.00 60.16 625 PRO A O 1
ATOM 4716 N N . TYR A 1 626 ? -49.100 2.976 43.482 1.00 51.44 626 TYR A N 1
ATOM 4717 C CA . TYR A 1 626 ? -50.241 3.839 43.808 1.00 51.44 626 TYR A CA 1
ATOM 4718 C C . TYR A 1 626 ? -51.519 3.483 43.020 1.00 51.44 626 TYR A C 1
ATOM 4720 O O . TYR A 1 626 ? -52.625 3.791 43.453 1.00 51.44 626 TYR A O 1
ATOM 4728 N N . ILE A 1 627 ? -51.391 2.783 41.885 1.00 55.88 627 ILE A N 1
ATOM 4729 C CA . ILE A 1 627 ? -52.514 2.440 40.998 1.00 55.88 627 ILE A CA 1
ATOM 4730 C C . ILE A 1 627 ? -52.960 0.976 41.156 1.00 55.88 627 ILE A C 1
ATOM 4732 O O . ILE A 1 627 ? -54.083 0.614 40.805 1.00 55.88 627 ILE A O 1
ATOM 4736 N N . ARG A 1 628 ? -52.155 0.136 41.815 1.00 55.31 628 ARG A N 1
ATOM 4737 C CA . ARG A 1 628 ? -52.565 -1.215 42.239 1.00 55.31 628 ARG A CA 1
ATOM 4738 C C . ARG A 1 628 ? -53.851 -1.191 43.083 1.00 55.31 628 ARG A C 1
ATOM 4740 O O . ARG A 1 628 ? -54.676 -2.100 42.988 1.00 55.31 628 ARG A O 1
ATOM 4747 N N . ASP A 1 629 ? -54.050 -0.114 43.841 1.00 62.97 629 ASP A N 1
ATOM 4748 C CA . ASP A 1 629 ? -55.257 0.145 44.630 1.00 62.97 629 ASP A CA 1
ATOM 4749 C C . ASP A 1 629 ? -56.478 0.507 43.752 1.00 62.97 629 ASP A C 1
ATOM 4751 O O . ASP A 1 629 ? -57.611 0.113 44.038 1.00 62.97 629 ASP A O 1
ATOM 4755 N N . LEU A 1 630 ? -56.250 1.165 42.607 1.00 59.25 630 LEU A N 1
ATOM 4756 C CA . LEU A 1 630 ? -57.263 1.387 41.570 1.00 59.25 630 LEU A CA 1
ATOM 4757 C C . LEU A 1 630 ? -57.656 0.069 40.890 1.00 59.25 630 LEU A C 1
ATOM 4759 O O . LEU A 1 630 ? -58.838 -0.165 40.671 1.00 59.25 630 LEU A O 1
ATOM 4763 N N . GLY A 1 631 ? -56.702 -0.832 40.631 1.00 59.12 631 GLY A N 1
ATOM 4764 C CA . GLY A 1 631 ? -56.980 -2.181 40.122 1.00 59.12 631 GLY A CA 1
ATOM 4765 C C . GLY A 1 631 ? -57.867 -3.002 41.067 1.00 59.12 631 GLY A C 1
ATOM 4766 O O . GLY A 1 631 ? -58.799 -3.673 40.623 1.00 59.12 631 GLY A O 1
ATOM 4767 N N . ALA A 1 632 ? -57.654 -2.881 42.382 1.00 63.88 632 ALA A N 1
ATOM 4768 C CA . ALA A 1 632 ? -58.523 -3.484 43.395 1.00 63.88 632 ALA A CA 1
ATOM 4769 C C . ALA A 1 632 ? -59.924 -2.834 43.450 1.00 63.88 632 ALA A C 1
ATOM 4771 O O . ALA A 1 632 ? -60.920 -3.521 43.689 1.00 63.88 632 ALA A O 1
ATOM 4772 N N . LYS A 1 633 ? -60.034 -1.522 43.191 1.00 65.19 633 LYS A N 1
ATOM 4773 C CA . LYS A 1 633 ? -61.320 -0.806 43.063 1.00 65.19 633 LYS A CA 1
ATOM 4774 C C . LYS A 1 633 ? -62.066 -1.179 41.772 1.00 65.19 633 LYS A C 1
ATOM 4776 O O . LYS A 1 633 ? -63.258 -1.462 41.831 1.00 65.19 633 LYS A O 1
ATOM 4781 N N . ILE A 1 634 ? -61.375 -1.303 40.639 1.00 59.41 634 ILE A N 1
ATOM 4782 C CA . ILE A 1 634 ? -61.923 -1.802 39.363 1.00 59.41 634 ILE A CA 1
ATOM 4783 C C . ILE A 1 634 ? -62.366 -3.268 39.502 1.00 59.41 634 ILE A C 1
ATOM 4785 O O . ILE A 1 634 ? -63.413 -3.657 38.989 1.00 59.41 634 ILE A O 1
ATOM 4789 N N . GLY A 1 635 ? -61.634 -4.076 40.276 1.00 60.31 635 GLY A N 1
ATOM 4790 C CA . GLY A 1 635 ? -62.036 -5.437 40.638 1.00 60.31 635 GLY A CA 1
ATOM 4791 C C . GLY A 1 635 ? -63.382 -5.514 41.371 1.00 60.31 635 GLY A C 1
ATOM 4792 O O . GLY A 1 635 ? -64.094 -6.501 41.205 1.00 60.31 635 GLY A O 1
ATOM 4793 N N . ARG A 1 636 ? -63.776 -4.468 42.115 1.00 65.94 636 ARG A N 1
ATOM 4794 C CA . ARG A 1 636 ? -65.116 -4.355 42.723 1.00 65.94 636 ARG A CA 1
ATOM 4795 C C . ARG A 1 636 ? -66.191 -3.946 41.713 1.00 65.94 636 ARG A C 1
ATOM 4797 O O . ARG A 1 636 ? -67.295 -4.471 41.780 1.00 65.94 636 ARG A O 1
ATOM 4804 N N . VAL A 1 637 ? -65.865 -3.097 40.736 1.00 58.69 637 VAL A N 1
ATOM 4805 C CA . VAL A 1 637 ? -66.762 -2.762 39.607 1.00 58.69 637 VAL A CA 1
ATOM 4806 C C . VAL A 1 637 ? -67.032 -3.992 38.725 1.00 58.69 637 VAL A C 1
ATOM 4808 O O . VAL A 1 637 ? -68.133 -4.164 38.214 1.00 58.69 637 VAL A O 1
ATOM 4811 N N . ARG A 1 638 ? -66.070 -4.919 38.624 1.00 52.75 638 ARG A N 1
ATOM 4812 C CA . ARG A 1 638 ? -66.207 -6.200 37.906 1.00 52.75 638 ARG A CA 1
ATOM 4813 C C . ARG A 1 638 ? -67.342 -7.089 38.427 1.00 52.75 638 ARG A C 1
ATOM 4815 O O . ARG A 1 638 ? -67.865 -7.882 37.655 1.00 52.75 638 ARG A O 1
ATOM 4822 N N . ALA A 1 639 ? -67.725 -6.962 39.700 1.00 59.41 639 ALA A N 1
ATOM 4823 C CA . ALA A 1 639 ? -68.865 -7.692 40.257 1.00 59.41 639 ALA A CA 1
ATOM 4824 C C . ALA A 1 639 ? -70.215 -7.229 39.669 1.00 59.41 639 ALA A C 1
ATOM 4826 O O . ALA A 1 639 ? -71.196 -7.958 39.771 1.00 59.41 639 ALA A O 1
ATOM 4827 N N . TYR A 1 640 ? -70.246 -6.052 39.032 1.00 58.19 640 TYR A N 1
ATOM 4828 C CA . TYR A 1 640 ? -71.439 -5.434 38.446 1.00 58.19 640 TYR A CA 1
ATOM 4829 C C . TYR A 1 640 ? -71.435 -5.405 36.907 1.00 58.19 640 TYR A C 1
ATOM 4831 O O . TYR A 1 640 ? -72.443 -5.049 36.303 1.00 58.19 640 TYR A O 1
ATOM 4839 N N . LEU A 1 641 ? -70.326 -5.773 36.254 1.00 53.62 641 LEU A N 1
ATOM 4840 C CA . LEU A 1 641 ? -70.233 -5.866 34.791 1.00 53.62 641 LEU A CA 1
ATOM 4841 C C . LEU A 1 641 ? -70.668 -7.264 34.307 1.00 53.62 641 LEU A C 1
ATOM 4843 O O . LEU A 1 641 ? -70.404 -8.252 34.999 1.00 53.62 641 LEU A O 1
ATOM 4847 N N . PRO A 1 642 ? -71.296 -7.385 33.118 1.00 53.19 642 PRO A N 1
ATOM 4848 C CA . PRO A 1 642 ? -71.699 -8.673 32.559 1.00 53.19 642 PRO A CA 1
ATOM 4849 C C . PRO A 1 642 ? -70.506 -9.636 32.497 1.00 53.19 642 PRO A C 1
ATOM 4851 O O . PRO A 1 642 ? -69.377 -9.228 32.212 1.00 53.19 642 PRO A O 1
ATOM 4854 N N . ALA A 1 643 ? -70.753 -10.917 32.800 1.00 64.31 643 ALA A N 1
ATOM 4855 C CA . ALA A 1 643 ? -69.716 -11.937 32.942 1.00 64.31 643 ALA A CA 1
ATOM 4856 C C . ALA A 1 643 ? -68.709 -11.873 31.775 1.00 64.31 643 ALA A C 1
ATOM 4858 O O . ALA A 1 643 ? -69.142 -11.760 30.634 1.00 64.31 643 ALA A O 1
ATOM 4859 N N . PRO A 1 644 ? -67.386 -12.009 31.992 1.00 64.62 644 PRO A N 1
ATOM 4860 C CA . PRO A 1 644 ? -66.366 -11.886 30.939 1.00 64.62 644 PRO A CA 1
ATOM 4861 C C . PRO A 1 644 ? -66.619 -12.770 29.707 1.00 64.62 644 PRO A C 1
ATOM 4863 O O . PRO A 1 644 ? -66.165 -12.447 28.616 1.00 64.62 644 PRO A O 1
ATOM 4866 N N . ARG A 1 645 ? -67.400 -13.850 29.858 1.00 67.88 645 ARG A N 1
ATOM 4867 C CA . ARG A 1 645 ? -67.956 -14.627 28.741 1.00 67.88 645 ARG A CA 1
ATOM 4868 C C . ARG A 1 645 ? -68.682 -13.746 27.722 1.00 67.88 645 ARG A C 1
ATOM 4870 O O . ARG A 1 645 ? -68.364 -13.850 26.551 1.00 67.88 645 ARG A O 1
ATOM 4877 N N . LEU A 1 646 ? -69.570 -12.867 28.186 1.00 72.44 646 LEU A N 1
ATOM 4878 C CA . LEU A 1 646 ? -70.414 -11.976 27.390 1.00 72.44 646 LEU A CA 1
ATOM 4879 C C . LEU A 1 646 ? -69.579 -10.998 26.554 1.00 72.44 646 LEU A C 1
ATOM 4881 O O . LEU A 1 646 ? -69.857 -10.827 25.372 1.00 72.44 646 LEU A O 1
ATOM 4885 N N . LEU A 1 647 ? -68.508 -10.437 27.128 1.00 72.75 647 LEU A N 1
ATOM 4886 C CA . LEU A 1 647 ? -67.580 -9.545 26.421 1.00 72.75 647 LEU A CA 1
ATOM 4887 C C . LEU A 1 647 ? -66.717 -10.284 25.386 1.00 72.75 647 LEU A C 1
ATOM 4889 O O . LEU A 1 647 ? -66.524 -9.767 24.289 1.00 72.75 647 LEU A O 1
ATOM 4893 N N . TYR A 1 648 ? -66.243 -11.501 25.686 1.00 70.06 648 TYR A N 1
ATOM 4894 C CA . TYR A 1 648 ? -65.536 -12.327 24.698 1.00 70.06 648 TYR A CA 1
ATOM 4895 C C . TYR A 1 648 ? -66.448 -12.756 23.545 1.00 70.06 648 TYR A C 1
ATOM 4897 O O . TYR A 1 648 ? -66.031 -12.704 22.391 1.00 70.06 648 TYR A O 1
ATOM 4905 N N . THR A 1 649 ? -67.699 -13.130 23.829 1.00 73.12 649 THR A N 1
ATOM 4906 C CA . THR A 1 649 ? -68.689 -13.415 22.781 1.00 73.12 649 THR A CA 1
ATOM 4907 C C . THR A 1 649 ? -69.081 -12.170 21.998 1.00 73.12 649 THR A C 1
ATOM 4909 O O . THR A 1 649 ? -69.263 -12.274 20.793 1.00 73.12 649 THR A O 1
ATOM 4912 N N . ALA A 1 650 ? -69.166 -10.996 22.631 1.00 73.81 650 ALA A N 1
ATOM 4913 C CA . ALA A 1 650 ? -69.439 -9.738 21.937 1.00 73.81 650 ALA A CA 1
ATOM 4914 C C . ALA A 1 650 ? -68.278 -9.344 21.012 1.00 73.81 650 ALA A C 1
ATOM 4916 O O . ALA A 1 650 ? -68.513 -8.990 19.863 1.00 73.81 650 ALA A O 1
ATOM 4917 N N . ALA A 1 651 ? -67.028 -9.490 21.466 1.00 73.50 651 ALA A N 1
ATOM 4918 C CA . ALA A 1 651 ? -65.851 -9.291 20.623 1.00 73.50 651 ALA A CA 1
ATOM 4919 C C . ALA A 1 651 ? -65.848 -10.256 19.424 1.00 73.50 651 ALA A C 1
ATOM 4921 O O . ALA A 1 651 ? -65.664 -9.825 18.288 1.00 73.50 651 ALA A O 1
ATOM 4922 N N . ALA A 1 652 ? -66.114 -11.546 19.664 1.00 75.06 652 ALA A N 1
ATOM 4923 C CA . ALA A 1 652 ? -66.226 -12.546 18.604 1.00 75.06 652 ALA A CA 1
ATOM 4924 C C . ALA A 1 652 ? -67.346 -12.209 17.611 1.00 75.06 652 ALA A C 1
ATOM 4926 O O . ALA A 1 652 ? -67.125 -12.269 16.407 1.00 75.06 652 ALA A O 1
ATOM 4927 N N . ALA A 1 653 ? -68.518 -11.798 18.100 1.00 73.50 653 ALA A N 1
ATOM 4928 C CA . ALA A 1 653 ? -69.641 -11.400 17.261 1.00 73.50 653 ALA A CA 1
ATOM 4929 C C . ALA A 1 653 ? -69.306 -10.171 16.404 1.00 73.50 653 ALA A C 1
ATOM 4931 O O . ALA A 1 653 ? -69.521 -10.215 15.197 1.00 73.50 653 ALA A O 1
ATOM 4932 N N . CYS A 1 654 ? -68.716 -9.119 16.985 1.00 75.75 654 CYS A N 1
ATOM 4933 C CA . CYS A 1 654 ? -68.291 -7.932 16.239 1.00 75.75 654 CYS A CA 1
ATOM 4934 C C . CYS A 1 654 ? -67.318 -8.289 15.109 1.00 75.75 654 CYS A C 1
ATOM 4936 O O . CYS A 1 654 ? -67.513 -7.847 13.981 1.00 75.75 654 CYS A O 1
ATOM 4938 N N . PHE A 1 655 ? -66.303 -9.116 15.380 1.00 73.56 655 PHE A N 1
ATOM 4939 C CA . PHE A 1 655 ? -65.322 -9.492 14.359 1.00 73.56 655 PHE A CA 1
ATOM 4940 C C . PHE A 1 655 ? -65.871 -10.464 13.312 1.00 73.56 655 PHE A C 1
ATOM 4942 O O . PHE A 1 655 ? -65.484 -10.373 12.153 1.00 73.56 655 PHE A O 1
ATOM 4949 N N . VAL A 1 656 ? -66.786 -11.368 13.672 1.00 74.12 656 VAL A N 1
ATOM 4950 C CA . VAL A 1 656 ? -67.447 -12.263 12.704 1.00 74.12 656 VAL A CA 1
ATOM 4951 C C . VAL A 1 656 ? -68.391 -11.482 11.793 1.00 74.12 656 VAL A C 1
ATOM 4953 O O . VAL A 1 656 ? -68.374 -11.690 10.584 1.00 74.12 656 VAL A O 1
ATOM 4956 N N . VAL A 1 657 ? -69.176 -10.554 12.349 1.00 72.50 657 VAL A N 1
ATOM 4957 C CA . VAL A 1 657 ? -70.042 -9.657 11.568 1.00 72.50 657 VAL A CA 1
ATOM 4958 C C . VAL A 1 657 ? -69.201 -8.802 10.628 1.00 72.50 657 VAL A C 1
ATOM 4960 O O . VAL A 1 657 ? -69.529 -8.686 9.452 1.00 72.50 657 VAL A O 1
ATOM 4963 N N . LEU A 1 658 ? -68.084 -8.266 11.117 1.00 71.38 658 LEU A N 1
ATOM 4964 C CA . LEU A 1 658 ? -67.148 -7.506 10.301 1.00 71.38 658 LEU A CA 1
ATOM 4965 C C . LEU A 1 658 ? -66.568 -8.348 9.153 1.00 71.38 658 LEU A C 1
ATOM 4967 O O . LEU A 1 658 ? -66.613 -7.913 8.005 1.00 71.38 658 LEU A O 1
ATOM 4971 N N . ALA A 1 659 ? -66.097 -9.565 9.442 1.00 67.25 659 ALA A N 1
ATOM 4972 C CA . ALA A 1 659 ? -65.561 -10.484 8.437 1.00 67.25 659 ALA A CA 1
ATOM 4973 C C . ALA A 1 659 ? -66.611 -10.833 7.377 1.00 67.25 659 ALA A C 1
ATOM 4975 O O . ALA A 1 659 ? -66.293 -10.910 6.196 1.00 67.25 659 ALA A O 1
ATOM 4976 N N . PHE A 1 660 ? -67.862 -11.018 7.797 1.00 72.12 660 PHE A N 1
ATOM 4977 C CA . PHE A 1 660 ? -68.976 -11.355 6.921 1.00 72.12 660 PHE A CA 1
ATOM 4978 C C . PHE A 1 660 ? -69.391 -10.185 6.021 1.00 72.12 660 PHE A C 1
ATOM 4980 O O . PHE A 1 660 ? -69.539 -10.375 4.816 1.00 72.12 660 PHE A O 1
ATOM 4987 N N . ILE A 1 661 ? -69.515 -8.972 6.577 1.00 67.88 661 ILE A N 1
ATOM 4988 C CA . ILE A 1 661 ? -69.778 -7.747 5.803 1.00 67.88 661 ILE A CA 1
ATOM 4989 C C . ILE A 1 661 ? -68.690 -7.577 4.743 1.00 67.88 661 ILE A C 1
ATOM 4991 O O . ILE A 1 661 ? -68.991 -7.399 3.568 1.00 67.88 661 ILE A O 1
ATOM 4995 N N . LEU A 1 662 ? -67.427 -7.702 5.141 1.00 61.66 662 LEU A N 1
ATOM 4996 C CA . LEU A 1 662 ? -66.288 -7.574 4.243 1.00 61.66 662 LEU A CA 1
ATOM 4997 C C . LEU A 1 662 ? -66.256 -8.672 3.168 1.00 61.66 662 LEU A C 1
ATOM 4999 O O . LEU A 1 662 ? -66.050 -8.362 1.999 1.00 61.66 662 LEU A O 1
ATOM 5003 N N . ALA A 1 663 ? -66.515 -9.933 3.527 1.00 64.25 663 ALA A N 1
ATOM 5004 C CA . ALA A 1 663 ? -66.528 -11.056 2.587 1.00 64.25 663 ALA A CA 1
ATOM 5005 C C . ALA A 1 663 ? -67.628 -10.946 1.519 1.00 64.25 663 ALA A C 1
ATOM 5007 O O . ALA A 1 663 ? -67.435 -11.403 0.397 1.00 64.25 663 ALA A O 1
ATOM 5008 N N . LEU A 1 664 ? -68.769 -10.333 1.849 1.00 66.31 664 LEU A N 1
ATOM 5009 C CA . LEU A 1 664 ? -69.863 -10.096 0.901 1.00 66.31 664 LEU A CA 1
ATOM 5010 C C . LEU A 1 664 ? -69.660 -8.852 0.025 1.00 66.31 664 LEU A C 1
ATOM 5012 O O . LEU A 1 664 ? -70.330 -8.710 -0.994 1.00 66.31 664 LEU A O 1
ATOM 5016 N N . SER A 1 665 ? -68.761 -7.952 0.424 1.00 55.62 665 SER A N 1
ATOM 5017 C CA . SER A 1 665 ? -68.558 -6.653 -0.230 1.00 55.62 665 SER A CA 1
ATOM 5018 C C . SER A 1 665 ? -67.443 -6.663 -1.281 1.00 55.62 665 SER A C 1
ATOM 5020 O O . SER A 1 665 ? -67.221 -5.646 -1.935 1.00 55.62 665 SER A O 1
ATOM 5022 N N . VAL A 1 666 ? -66.715 -7.777 -1.435 1.00 55.19 666 VAL A N 1
ATOM 5023 C CA . VAL A 1 666 ? -65.492 -7.859 -2.249 1.00 55.19 666 VAL A CA 1
ATOM 5024 C C . VAL A 1 666 ? -65.573 -9.021 -3.237 1.00 55.19 666 VAL A C 1
ATOM 5026 O O . VAL A 1 666 ? -65.811 -10.164 -2.858 1.00 55.19 666 VAL A O 1
ATOM 5029 N N . THR A 1 667 ? -65.313 -8.747 -4.515 1.00 56.09 667 THR A N 1
ATOM 5030 C CA . THR A 1 667 ? -64.992 -9.778 -5.512 1.00 56.09 667 THR A CA 1
ATOM 5031 C C . THR A 1 667 ? -63.521 -10.163 -5.384 1.00 56.09 667 THR A C 1
ATOM 5033 O O . THR A 1 667 ? -62.643 -9.344 -5.653 1.00 56.09 667 THR A O 1
ATOM 5036 N N . PHE A 1 668 ? -63.252 -11.396 -4.955 1.00 57.59 668 PHE A N 1
ATOM 5037 C CA . PHE A 1 668 ? -61.891 -11.894 -4.747 1.00 57.59 668 PHE A CA 1
ATOM 5038 C C . PHE A 1 668 ? -61.246 -12.378 -6.060 1.00 57.59 668 PHE A C 1
ATOM 5040 O O . PHE A 1 668 ? -61.930 -13.014 -6.865 1.00 57.59 668 PHE A O 1
ATOM 5047 N N . PRO A 1 669 ? 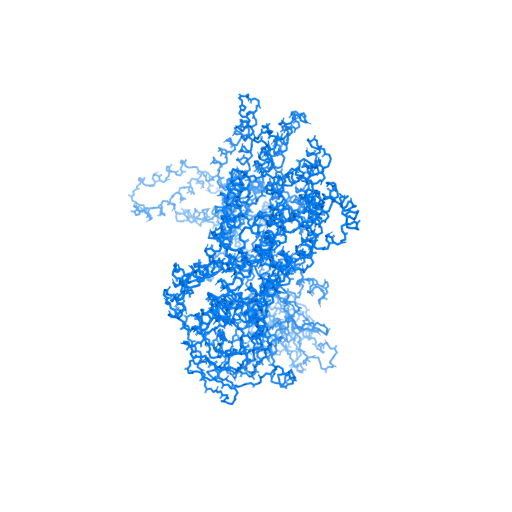-59.937 -12.142 -6.267 1.00 60.31 669 PRO A N 1
ATOM 5048 C CA . PRO A 1 669 ? -59.161 -12.804 -7.317 1.00 60.31 669 PRO A CA 1
ATOM 5049 C C . PRO A 1 669 ? -59.195 -14.334 -7.171 1.00 60.31 669 PRO A C 1
ATOM 5051 O O . PRO A 1 669 ? -59.301 -14.857 -6.059 1.00 60.31 669 PRO A O 1
ATOM 5054 N N . SER A 1 670 ? -59.075 -15.066 -8.281 1.00 65.75 670 SER A N 1
ATOM 5055 C CA . SER A 1 670 ? -59.146 -16.543 -8.331 1.00 65.75 670 SER A CA 1
ATOM 5056 C C . SER A 1 670 ? -58.110 -17.271 -7.460 1.00 65.75 670 SER A C 1
ATOM 5058 O O . SER A 1 670 ? -58.307 -18.408 -7.041 1.00 65.75 670 SER A O 1
ATOM 5060 N N . ASP A 1 671 ? -57.012 -16.595 -7.182 1.00 60.97 671 ASP A N 1
ATOM 5061 C CA . ASP A 1 671 ? -55.777 -17.037 -6.547 1.00 60.97 671 ASP A CA 1
ATOM 5062 C C . ASP A 1 671 ? -55.738 -16.684 -5.047 1.00 60.97 671 ASP A C 1
ATOM 5064 O O . ASP A 1 671 ? -54.968 -17.257 -4.274 1.00 60.97 671 ASP A O 1
ATOM 5068 N N . TYR A 1 672 ? -56.683 -15.858 -4.586 1.00 61.38 672 TYR A N 1
ATOM 5069 C CA . TYR A 1 672 ? -56.793 -15.393 -3.201 1.00 61.38 672 TYR A CA 1
ATOM 5070 C C . TYR A 1 672 ? -56.947 -16.531 -2.178 1.00 61.38 672 TYR A C 1
ATOM 5072 O O . TYR A 1 672 ? -56.452 -16.462 -1.050 1.00 61.38 672 TYR A O 1
ATOM 5080 N N . ALA A 1 673 ? -57.615 -17.617 -2.576 1.00 64.00 673 ALA A N 1
ATOM 5081 C CA . ALA A 1 673 ? -57.793 -18.788 -1.729 1.00 64.00 673 ALA A CA 1
ATOM 5082 C C . ALA A 1 673 ? -56.462 -19.500 -1.433 1.00 64.00 673 ALA A C 1
ATOM 5084 O O . ALA A 1 673 ? -56.299 -20.015 -0.330 1.00 64.00 673 ALA A O 1
ATOM 5085 N N . GLN A 1 674 ? -55.502 -19.515 -2.366 1.00 64.31 674 GLN A N 1
ATOM 5086 C CA . GLN A 1 674 ? -54.193 -20.138 -2.139 1.00 64.31 674 GLN A CA 1
ATOM 5087 C C . GLN A 1 674 ? -53.349 -19.320 -1.154 1.00 64.31 674 GLN A C 1
ATOM 5089 O O . GLN A 1 674 ? -52.712 -19.890 -0.268 1.00 64.31 674 GLN A O 1
ATOM 5094 N N . GLU A 1 675 ? -53.415 -17.989 -1.224 1.00 60.22 675 GLU A N 1
ATOM 5095 C CA . GLU A 1 675 ? -52.701 -17.109 -0.292 1.00 60.22 675 GLU A CA 1
ATOM 5096 C C . GLU A 1 675 ? -53.241 -17.172 1.148 1.00 60.22 675 GLU A C 1
ATOM 5098 O O . GLU A 1 675 ? -52.494 -17.026 2.125 1.00 60.22 675 GLU A O 1
ATOM 5103 N N . LEU A 1 676 ? -54.543 -17.426 1.306 1.00 62.44 676 LEU A N 1
ATOM 5104 C CA . LEU A 1 676 ? -55.174 -17.684 2.604 1.00 62.44 676 LEU A CA 1
ATOM 5105 C C . LEU A 1 676 ? -54.543 -18.892 3.314 1.00 62.44 676 LEU A C 1
ATOM 5107 O O . LEU A 1 676 ? -54.429 -18.884 4.537 1.00 62.44 676 LEU A O 1
ATOM 5111 N N . TRP A 1 677 ? -54.052 -19.880 2.564 1.00 65.19 677 TRP A N 1
ATOM 5112 C CA . TRP A 1 677 ? -53.361 -21.060 3.096 1.00 65.19 677 TRP A CA 1
ATOM 5113 C C . TRP A 1 677 ? -51.832 -20.970 3.027 1.00 65.19 677 TRP A C 1
ATOM 5115 O O . TRP A 1 677 ? -51.148 -21.938 3.369 1.00 65.19 677 TRP A O 1
ATOM 5125 N N . ALA A 1 678 ? -51.279 -19.819 2.634 1.00 62.81 678 ALA A N 1
ATOM 5126 C CA . ALA A 1 678 ? -49.837 -19.622 2.579 1.00 62.81 678 ALA A CA 1
ATOM 5127 C C . ALA A 1 678 ? -49.175 -19.841 3.959 1.00 62.81 678 ALA A C 1
ATOM 5129 O O . ALA A 1 678 ? -49.795 -19.584 5.000 1.00 62.81 678 ALA A O 1
ATOM 5130 N N . PRO A 1 679 ? -47.895 -20.262 4.005 1.00 60.47 679 PRO A N 1
ATOM 5131 C CA . PRO A 1 679 ? -47.185 -20.538 5.257 1.00 60.47 679 PRO A CA 1
ATOM 5132 C C . PRO A 1 679 ? -47.217 -19.380 6.269 1.00 60.47 679 PRO A C 1
ATOM 5134 O O . PRO A 1 679 ? -47.312 -19.617 7.472 1.00 60.47 679 PRO A O 1
ATOM 5137 N N . ALA A 1 680 ? -47.192 -18.127 5.801 1.00 54.94 680 ALA A N 1
ATOM 5138 C CA . ALA A 1 680 ? -47.285 -16.936 6.650 1.00 54.94 680 ALA A CA 1
ATOM 5139 C C . ALA A 1 680 ? -48.656 -16.817 7.347 1.00 54.94 680 ALA A C 1
ATOM 5141 O O . ALA A 1 680 ? -48.733 -16.586 8.558 1.00 54.94 680 ALA A O 1
ATOM 5142 N N . SER A 1 681 ? -49.736 -17.062 6.603 1.00 62.53 681 SER A N 1
ATOM 5143 C CA . SER A 1 681 ? -51.111 -17.133 7.110 1.00 62.53 681 SER A CA 1
ATOM 5144 C C . SER A 1 681 ? -51.260 -18.261 8.132 1.00 62.53 681 SER A C 1
ATOM 5146 O O . SER A 1 681 ? -51.827 -18.063 9.207 1.00 62.53 681 SER A O 1
ATOM 5148 N N . LEU A 1 682 ? -50.658 -19.423 7.850 1.00 65.19 682 LEU A N 1
ATOM 5149 C CA . LEU A 1 682 ? -50.645 -20.572 8.755 1.00 65.19 682 LEU A CA 1
ATOM 5150 C C . LEU A 1 682 ? -49.974 -20.237 10.096 1.00 65.19 682 LEU A C 1
ATOM 5152 O O . LEU A 1 682 ? -50.499 -20.608 11.143 1.00 65.19 682 LEU A O 1
ATOM 5156 N N . VAL A 1 683 ? -48.860 -19.495 10.098 1.00 61.94 683 VAL A N 1
ATOM 5157 C CA . VAL A 1 683 ? -48.203 -19.034 11.337 1.00 61.94 683 VAL A CA 1
ATOM 5158 C C . VAL A 1 683 ? -49.116 -18.108 12.140 1.00 61.94 683 VAL A C 1
ATOM 5160 O O . VAL A 1 683 ? -49.217 -18.265 13.358 1.00 61.94 683 VAL A O 1
ATOM 5163 N N . ALA A 1 684 ? -49.829 -17.185 11.488 1.00 63.25 684 ALA A N 1
ATOM 5164 C CA . ALA A 1 684 ? -50.796 -16.320 12.163 1.00 63.25 684 ALA A CA 1
ATOM 5165 C C . ALA A 1 684 ? -51.969 -17.124 12.759 1.00 63.25 684 ALA A C 1
ATOM 5167 O O . ALA A 1 684 ? -52.363 -16.887 13.904 1.00 63.25 684 ALA A O 1
ATOM 5168 N N . TYR A 1 685 ? -52.477 -18.132 12.042 1.00 70.56 685 TYR A N 1
ATOM 5169 C CA . TYR A 1 685 ? -53.536 -19.021 12.533 1.00 70.56 685 TYR A CA 1
ATOM 5170 C C . TYR A 1 685 ? -53.081 -19.910 13.686 1.00 70.56 685 TYR A C 1
ATOM 5172 O O . TYR A 1 685 ? -53.802 -20.051 14.674 1.00 70.56 685 TYR A O 1
ATOM 5180 N N . LEU A 1 686 ? -51.867 -20.454 13.614 1.00 68.50 686 LEU A N 1
ATOM 5181 C CA . LEU A 1 686 ? -51.244 -21.172 14.724 1.00 68.50 686 LEU A CA 1
ATOM 5182 C C . LEU A 1 686 ? -51.000 -20.242 15.919 1.00 68.50 686 LEU A C 1
ATOM 5184 O O . LEU A 1 686 ? -51.159 -20.671 17.061 1.00 68.50 686 LEU A O 1
ATOM 5188 N N . GLY A 1 687 ? -50.694 -18.963 15.678 1.00 67.06 687 GLY A N 1
ATOM 5189 C CA . GLY A 1 687 ? -50.617 -17.921 16.701 1.00 67.06 687 GLY A CA 1
ATOM 5190 C C . GLY A 1 687 ? -51.950 -17.708 17.420 1.00 67.06 687 GLY A C 1
ATOM 5191 O O . GLY A 1 687 ? -51.997 -17.735 18.650 1.00 67.06 687 GLY A O 1
ATOM 5192 N N . VAL A 1 688 ? -53.052 -17.595 16.672 1.00 70.31 688 VAL A N 1
ATOM 5193 C CA . VAL A 1 688 ? -54.412 -17.480 17.231 1.00 70.31 688 VAL A CA 1
ATOM 5194 C C . VAL A 1 688 ? -54.841 -18.753 17.960 1.00 70.31 688 VAL A C 1
ATOM 5196 O O . VAL A 1 688 ? -55.395 -18.671 19.057 1.00 70.31 688 VAL A O 1
ATOM 5199 N N . ALA A 1 689 ? -54.540 -19.932 17.416 1.00 70.38 689 ALA A N 1
ATOM 5200 C CA . ALA A 1 689 ? -54.798 -21.208 18.080 1.00 70.38 689 ALA A CA 1
ATOM 5201 C C . ALA A 1 689 ? -53.982 -21.346 19.378 1.00 70.38 689 ALA A C 1
ATOM 5203 O O . ALA A 1 689 ? -54.509 -21.767 20.410 1.00 70.38 689 ALA A O 1
ATOM 5204 N N . GLY A 1 690 ? -52.718 -20.919 19.361 1.00 69.00 690 GLY A N 1
ATOM 5205 C CA . GLY A 1 690 ? -51.857 -20.829 20.537 1.00 69.00 690 GLY A CA 1
ATOM 5206 C C . GLY A 1 690 ? -52.417 -19.864 21.580 1.00 69.00 690 GLY A C 1
ATOM 5207 O O . GLY A 1 690 ? -52.474 -20.203 22.761 1.00 69.00 690 GLY A O 1
ATOM 5208 N N . PHE A 1 691 ? -52.916 -18.702 21.156 1.00 66.69 691 PHE A N 1
ATOM 5209 C CA . PHE A 1 691 ? -53.548 -17.721 22.036 1.00 66.69 691 PHE A CA 1
ATOM 5210 C C . PHE A 1 691 ? -54.857 -18.241 22.651 1.00 66.69 691 PHE A C 1
ATOM 5212 O O . PHE A 1 691 ? -55.086 -18.085 23.854 1.00 66.69 691 PHE A O 1
ATOM 5219 N N . ALA A 1 692 ? -55.685 -18.938 21.872 1.00 71.38 692 ALA A N 1
ATOM 5220 C CA . ALA A 1 692 ? -56.886 -19.613 22.358 1.00 71.38 692 ALA A CA 1
ATOM 5221 C C . ALA A 1 692 ? -56.544 -20.725 23.365 1.00 71.38 692 ALA A C 1
ATOM 5223 O O . ALA A 1 692 ? -57.164 -20.820 24.426 1.00 71.38 692 ALA A O 1
ATOM 5224 N N . TYR A 1 693 ? -55.507 -21.522 23.094 1.00 72.00 693 TYR A N 1
ATOM 5225 C CA . TYR A 1 693 ? -55.022 -22.556 24.008 1.00 72.00 693 TYR A CA 1
ATOM 5226 C C . TYR A 1 693 ? -54.453 -21.968 25.308 1.00 72.00 693 TYR A C 1
ATOM 5228 O O . TYR A 1 693 ? -54.741 -22.466 26.398 1.00 72.00 693 TYR A O 1
ATOM 5236 N N . ILE A 1 694 ? -53.692 -20.875 25.227 1.00 63.03 694 ILE A N 1
ATOM 5237 C CA . ILE A 1 694 ? -53.205 -20.143 26.402 1.00 63.03 694 ILE A CA 1
ATOM 5238 C C . ILE A 1 694 ? -54.391 -19.602 27.203 1.00 63.03 694 ILE A C 1
ATOM 5240 O O . ILE A 1 694 ? -54.442 -19.812 28.414 1.00 63.03 694 ILE A O 1
ATOM 5244 N N . THR A 1 695 ? -55.380 -19.000 26.540 1.00 66.44 695 THR A N 1
ATOM 5245 C CA . THR A 1 695 ? -56.614 -18.516 27.175 1.00 66.44 695 THR A CA 1
ATOM 5246 C C . THR A 1 695 ? -57.328 -19.656 27.900 1.00 66.44 695 THR A C 1
ATOM 5248 O O . THR A 1 695 ? -57.639 -19.521 29.080 1.00 66.44 695 THR A O 1
ATOM 5251 N N . PHE A 1 696 ? -57.477 -20.822 27.263 1.00 75.94 696 PHE A N 1
ATOM 5252 C CA . PHE A 1 696 ? -58.028 -22.021 27.897 1.00 75.94 696 PHE A CA 1
ATOM 5253 C C . PHE A 1 696 ? -57.241 -22.431 29.149 1.00 75.94 696 PHE A C 1
ATOM 5255 O O . PHE A 1 696 ? -57.823 -22.689 30.201 1.00 75.94 696 PHE A O 1
ATOM 5262 N N . ARG A 1 697 ? -55.906 -22.459 29.075 1.00 68.00 697 ARG A N 1
ATOM 5263 C CA . ARG A 1 697 ? -55.046 -22.798 30.221 1.00 68.00 697 ARG A CA 1
ATOM 5264 C C . ARG A 1 697 ? -55.089 -21.738 31.327 1.00 68.00 697 ARG A C 1
ATOM 5266 O O . ARG A 1 697 ? -54.866 -22.064 32.496 1.00 68.00 697 ARG A O 1
ATOM 5273 N N . MET A 1 698 ? -55.367 -20.482 30.984 1.00 58.59 698 MET A N 1
ATOM 5274 C CA . MET A 1 698 ? -55.479 -19.376 31.932 1.00 58.59 698 MET A CA 1
ATOM 5275 C C . MET A 1 698 ? -56.816 -19.375 32.670 1.00 58.59 698 MET A C 1
ATOM 5277 O O . MET A 1 698 ? -56.807 -19.194 33.890 1.00 58.59 698 MET A O 1
ATOM 5281 N N . THR A 1 699 ? -57.922 -19.569 31.949 1.00 63.94 699 THR A N 1
ATOM 5282 C CA . THR A 1 699 ? -59.291 -19.417 32.464 1.00 63.94 699 THR A CA 1
ATOM 5283 C C . THR A 1 699 ? -59.917 -20.736 32.904 1.00 63.94 699 THR A C 1
ATOM 5285 O O . THR A 1 699 ? -60.829 -20.727 33.724 1.00 63.94 699 THR A O 1
ATOM 5288 N N . GLY A 1 700 ? -59.436 -21.866 32.374 1.00 73.81 700 GLY A N 1
ATOM 5289 C CA . GLY A 1 700 ? -60.079 -23.176 32.505 1.00 73.81 700 GLY A CA 1
ATOM 5290 C C . GLY A 1 700 ? -61.385 -23.298 31.708 1.00 73.81 700 GLY A C 1
ATOM 5291 O O . GLY A 1 700 ? -62.043 -24.334 31.769 1.00 73.81 700 GLY A O 1
ATOM 5292 N N . ASP A 1 701 ? -61.767 -22.260 30.959 1.00 75.19 701 ASP A N 1
ATOM 5293 C CA . ASP A 1 701 ? -63.069 -22.135 30.315 1.00 75.19 701 ASP A CA 1
ATOM 5294 C C . ASP A 1 701 ? -62.950 -22.346 28.803 1.00 75.19 701 ASP A C 1
ATOM 5296 O O . ASP A 1 701 ? -62.421 -21.509 28.066 1.00 75.19 701 ASP A O 1
ATOM 5300 N N . ARG A 1 702 ? -63.464 -23.490 28.338 1.00 74.88 702 ARG A N 1
ATOM 5301 C CA . ARG A 1 702 ? -63.448 -23.874 26.920 1.00 74.88 702 ARG A CA 1
ATOM 5302 C C . ARG A 1 702 ? -64.243 -22.903 26.051 1.00 74.88 702 ARG A C 1
ATOM 5304 O O . ARG A 1 702 ? -63.833 -22.643 24.928 1.00 74.88 702 ARG A O 1
ATOM 5311 N N . VAL A 1 703 ? -65.338 -22.337 26.562 1.00 71.88 703 VAL A N 1
ATOM 5312 C CA . VAL A 1 703 ? -66.210 -21.436 25.792 1.00 71.88 703 VAL A CA 1
ATOM 5313 C C . VAL A 1 703 ? -65.508 -20.106 25.542 1.00 71.88 703 VAL A C 1
ATOM 5315 O O . VAL A 1 703 ? -65.535 -19.598 24.426 1.00 71.88 703 VAL A O 1
ATOM 5318 N N . GLN A 1 704 ? -64.810 -19.572 26.548 1.00 70.88 704 GLN A N 1
ATOM 5319 C CA . GLN A 1 704 ? -64.001 -18.359 26.377 1.00 70.88 704 GLN A CA 1
ATOM 5320 C C . GLN A 1 704 ? -62.836 -18.580 25.413 1.00 70.88 704 GLN A C 1
ATOM 5322 O O . GLN A 1 704 ? -62.577 -17.731 24.568 1.00 70.88 704 GLN A O 1
ATOM 5327 N N . ALA A 1 705 ? -62.159 -19.724 25.507 1.00 75.06 705 ALA A N 1
ATOM 5328 C CA . ALA A 1 705 ? -61.070 -20.060 24.598 1.00 75.06 705 ALA A CA 1
ATOM 5329 C C . ALA A 1 705 ? -61.535 -20.172 23.141 1.00 75.06 705 ALA A C 1
ATOM 5331 O O . ALA A 1 705 ? -60.886 -19.631 22.249 1.00 75.06 705 ALA A O 1
ATOM 5332 N N . ILE A 1 706 ? -62.681 -20.820 22.909 1.00 75.31 706 ILE A N 1
ATOM 5333 C CA . ILE A 1 706 ? -63.292 -20.921 21.580 1.00 75.31 706 ILE A CA 1
ATOM 5334 C C . ILE A 1 706 ? -63.701 -19.533 21.081 1.00 75.31 706 ILE A C 1
ATOM 5336 O O . ILE A 1 706 ? -63.358 -19.180 19.959 1.00 75.31 706 ILE A O 1
ATOM 5340 N N . ALA A 1 707 ? -64.356 -18.714 21.913 1.00 73.75 707 ALA A N 1
ATOM 5341 C CA . ALA A 1 707 ? -64.751 -17.356 21.538 1.00 73.75 707 ALA A CA 1
ATOM 5342 C C . ALA A 1 707 ? -63.542 -16.485 21.157 1.00 73.75 707 ALA A C 1
ATOM 5344 O O . ALA A 1 707 ? -63.593 -15.770 20.163 1.00 73.75 707 ALA A O 1
ATOM 5345 N N . VAL A 1 708 ? -62.433 -16.589 21.893 1.00 71.00 708 VAL A N 1
ATOM 5346 C CA . VAL A 1 708 ? -61.180 -15.885 21.583 1.00 71.00 708 VAL A CA 1
ATOM 5347 C C . VAL A 1 708 ? -60.528 -16.403 20.300 1.00 71.00 708 VAL A C 1
ATOM 5349 O O . VAL A 1 708 ? -60.060 -15.600 19.496 1.00 71.00 708 VAL A O 1
ATOM 5352 N N . GLY A 1 709 ? -60.520 -17.720 20.077 1.00 75.50 709 GLY A N 1
ATOM 5353 C CA . GLY A 1 709 ? -60.013 -18.309 18.835 1.00 75.50 709 GLY A CA 1
ATOM 5354 C C . GLY A 1 709 ? -60.816 -17.854 17.616 1.00 75.50 709 GLY A C 1
ATOM 5355 O O . GLY A 1 709 ? -60.240 -17.406 16.630 1.00 75.50 709 GLY A O 1
ATOM 5356 N N . VAL A 1 710 ? -62.147 -17.882 17.715 1.00 76.12 710 VAL A N 1
ATOM 5357 C CA . VAL A 1 710 ? -63.057 -17.405 16.662 1.00 76.12 710 VAL A CA 1
ATOM 5358 C C . VAL A 1 710 ? -62.887 -15.904 16.426 1.00 76.12 710 VAL A C 1
ATOM 5360 O O . VAL A 1 710 ? -62.750 -15.488 15.281 1.00 76.12 710 VAL A O 1
ATOM 5363 N N . ALA A 1 711 ? -62.822 -15.097 17.490 1.00 71.75 711 ALA A N 1
ATOM 5364 C CA . ALA A 1 711 ? -62.575 -13.658 17.406 1.00 71.75 711 ALA A CA 1
ATOM 5365 C C . ALA A 1 711 ? -61.249 -13.339 16.698 1.00 71.75 711 ALA A C 1
ATOM 5367 O O . ALA A 1 711 ? -61.212 -12.464 15.840 1.00 71.75 711 ALA A O 1
ATOM 5368 N N . GLY A 1 712 ? -60.172 -14.059 17.028 1.00 71.38 712 GLY A N 1
ATOM 5369 C CA . GLY A 1 712 ? -58.858 -13.867 16.414 1.00 71.38 712 GLY A CA 1
ATOM 5370 C C . GLY A 1 712 ? -58.817 -14.269 14.939 1.00 71.38 712 GLY A C 1
ATOM 5371 O O . GLY A 1 712 ? -58.245 -13.545 14.129 1.00 71.38 712 GLY A O 1
ATOM 5372 N N . LEU A 1 713 ? -59.462 -15.382 14.572 1.00 75.31 713 LEU A N 1
ATOM 5373 C CA . LEU A 1 713 ? -59.569 -15.818 13.175 1.00 75.31 713 LEU A CA 1
ATOM 5374 C C . LEU A 1 713 ? -60.414 -14.843 12.351 1.00 75.31 713 LEU A C 1
ATOM 5376 O O . LEU A 1 713 ? -60.017 -14.464 11.253 1.00 75.31 713 LEU A O 1
ATOM 5380 N N . ALA A 1 714 ? -61.545 -14.396 12.900 1.00 72.81 714 ALA A N 1
ATOM 5381 C CA . ALA A 1 714 ? -62.417 -13.428 12.250 1.00 72.81 714 ALA A CA 1
ATOM 5382 C C . ALA A 1 714 ? -61.753 -12.051 12.118 1.00 72.81 714 ALA A C 1
ATOM 5384 O O . ALA A 1 714 ? -61.896 -11.410 11.083 1.00 72.81 714 ALA A O 1
ATOM 5385 N N . LEU A 1 715 ? -60.978 -11.612 13.114 1.00 70.12 715 LEU A N 1
ATOM 5386 C CA . LEU A 1 715 ? -60.184 -10.384 13.048 1.00 70.12 715 LEU A CA 1
ATOM 5387 C C . LEU A 1 715 ? -59.096 -10.473 11.969 1.00 70.12 715 LEU A C 1
ATOM 5389 O O . LEU A 1 715 ? -58.973 -9.553 11.166 1.00 70.12 715 LEU A O 1
ATOM 5393 N N . LEU A 1 716 ? -58.345 -11.580 11.911 1.00 68.31 716 LEU A N 1
ATOM 5394 C CA . LEU A 1 716 ? -57.349 -11.825 10.859 1.00 68.31 716 LEU A CA 1
ATOM 5395 C C . LEU A 1 716 ? -57.983 -11.821 9.465 1.00 68.31 716 LEU A C 1
ATOM 5397 O O . LEU A 1 716 ? -57.451 -11.194 8.553 1.00 68.31 716 LEU A O 1
ATOM 5401 N N . ALA A 1 717 ? -59.130 -12.489 9.309 1.00 70.38 717 ALA A N 1
ATOM 5402 C CA . ALA A 1 717 ? -59.871 -12.506 8.053 1.00 70.38 717 ALA A CA 1
ATOM 5403 C C . ALA A 1 717 ? -60.379 -11.101 7.688 1.00 70.38 717 ALA A C 1
ATOM 5405 O O . ALA A 1 717 ? -60.170 -10.649 6.569 1.00 70.38 717 ALA A O 1
ATOM 5406 N N . SER A 1 718 ? -60.965 -10.379 8.648 1.00 68.12 718 SER A N 1
ATOM 5407 C CA . SER A 1 718 ? -61.482 -9.019 8.454 1.00 68.12 718 SER A CA 1
ATOM 5408 C C . SER A 1 718 ? -60.387 -8.042 8.042 1.00 68.12 718 SER A C 1
ATOM 5410 O O . SER A 1 718 ? -60.551 -7.335 7.060 1.00 68.12 718 SER A O 1
ATOM 5412 N N . ILE A 1 719 ? -59.254 -8.006 8.751 1.00 64.62 719 ILE A N 1
ATOM 5413 C CA . ILE A 1 719 ? -58.138 -7.102 8.428 1.00 64.62 719 ILE A CA 1
ATOM 5414 C C . ILE A 1 719 ? -57.623 -7.375 7.012 1.00 64.62 719 ILE A C 1
ATOM 5416 O O . ILE A 1 719 ? -57.375 -6.436 6.257 1.00 64.62 719 ILE A O 1
ATOM 5420 N N . ARG A 1 720 ? -57.512 -8.652 6.628 1.00 64.75 720 ARG A N 1
ATOM 5421 C CA . ARG A 1 720 ? -57.044 -9.040 5.295 1.00 64.75 720 ARG A CA 1
ATOM 5422 C C . ARG A 1 720 ? -58.032 -8.625 4.200 1.00 64.75 720 ARG A C 1
ATOM 5424 O O . ARG A 1 720 ? -57.629 -7.952 3.257 1.00 64.75 720 ARG A O 1
ATOM 5431 N N . ILE A 1 721 ? -59.322 -8.929 4.364 1.00 67.06 721 ILE A N 1
ATOM 5432 C CA . ILE A 1 721 ? -60.362 -8.580 3.380 1.00 67.06 721 ILE A CA 1
ATOM 5433 C C . ILE A 1 721 ? -60.539 -7.059 3.274 1.00 67.06 721 ILE A C 1
ATOM 5435 O O . ILE A 1 721 ? -60.641 -6.520 2.174 1.00 67.06 721 ILE A O 1
ATOM 5439 N N . TRP A 1 722 ? -60.539 -6.355 4.408 1.00 67.00 722 TRP A N 1
ATOM 5440 C CA . TRP A 1 722 ? -60.681 -4.901 4.467 1.00 67.00 722 TRP A CA 1
ATOM 5441 C C . TRP A 1 722 ? -59.577 -4.186 3.689 1.00 67.00 722 TRP A C 1
ATOM 5443 O O . TRP A 1 722 ? -59.845 -3.301 2.873 1.00 67.00 722 TRP A O 1
ATOM 5453 N N . ARG A 1 723 ? -58.340 -4.629 3.907 1.00 59.00 723 ARG A N 1
ATOM 5454 C CA . ARG A 1 723 ? -57.165 -4.146 3.196 1.00 59.00 723 ARG A CA 1
ATOM 5455 C C . ARG A 1 723 ? -57.250 -4.464 1.703 1.00 59.00 723 ARG A C 1
ATOM 5457 O O . ARG A 1 723 ? -56.963 -3.594 0.883 1.00 59.00 723 ARG A O 1
ATOM 5464 N N . ASP A 1 724 ? -57.639 -5.683 1.332 1.00 57.69 724 ASP A N 1
ATOM 5465 C CA . ASP A 1 724 ? -57.619 -6.125 -0.068 1.00 57.69 724 ASP A CA 1
ATOM 5466 C C . ASP A 1 724 ? -58.694 -5.471 -0.932 1.00 57.69 724 ASP A C 1
ATOM 5468 O O . ASP A 1 724 ? -58.405 -5.112 -2.074 1.00 57.69 724 ASP A O 1
ATOM 5472 N N . GLY A 1 725 ? -59.857 -5.183 -0.346 1.00 63.16 725 GLY A N 1
ATOM 5473 C CA . GLY A 1 725 ? -60.917 -4.402 -0.978 1.00 63.16 725 GLY A CA 1
ATOM 5474 C C . GLY A 1 725 ? -60.697 -2.881 -0.983 1.00 63.16 725 GLY A C 1
ATOM 5475 O O . GLY A 1 725 ? -61.468 -2.179 -1.626 1.00 63.16 725 GLY A O 1
ATOM 5476 N N . GLY A 1 726 ? -59.682 -2.354 -0.281 1.00 57.84 726 GLY A N 1
ATOM 5477 C CA . GLY A 1 726 ? -59.370 -0.916 -0.258 1.00 57.84 726 GLY A CA 1
ATOM 5478 C C . GLY A 1 726 ? -60.436 -0.035 0.408 1.00 57.84 726 GLY A C 1
ATOM 5479 O O . GLY A 1 726 ? -60.565 1.140 0.073 1.00 57.84 726 GLY A O 1
ATOM 5480 N N . PHE A 1 727 ? -61.232 -0.582 1.329 1.00 63.56 727 PHE A N 1
ATOM 5481 C CA . PHE A 1 727 ? -62.310 0.180 1.959 1.00 63.56 727 PHE A CA 1
ATOM 5482 C C . PHE A 1 727 ? -61.759 1.107 3.049 1.00 63.56 727 PHE A C 1
ATOM 5484 O O . PHE A 1 727 ? -60.923 0.717 3.856 1.00 63.56 727 PHE A O 1
ATOM 5491 N N . HIS A 1 728 ? -62.282 2.326 3.141 1.00 62.31 728 HIS A N 1
ATOM 5492 C CA . HIS A 1 728 ? -61.958 3.278 4.215 1.00 62.31 728 HIS A CA 1
ATOM 5493 C C . HIS A 1 728 ? -63.214 3.734 4.973 1.00 62.31 728 HIS A C 1
ATOM 5495 O O . HIS A 1 728 ? -63.283 4.848 5.485 1.00 62.31 728 HIS A O 1
ATOM 5501 N N . ASP A 1 729 ? -64.229 2.867 5.036 1.00 72.50 729 ASP A N 1
ATOM 5502 C CA . ASP A 1 729 ? -65.504 3.180 5.674 1.00 72.50 729 ASP A CA 1
ATOM 5503 C C . ASP A 1 729 ? -65.365 3.285 7.204 1.00 72.50 729 ASP A C 1
ATOM 5505 O O . ASP A 1 729 ? -64.925 2.353 7.884 1.00 72.50 729 ASP A O 1
ATOM 5509 N N . ILE A 1 730 ? -65.769 4.432 7.753 1.00 67.44 730 ILE A N 1
ATOM 5510 C CA . ILE A 1 730 ? -65.715 4.743 9.188 1.00 67.44 730 ILE A CA 1
ATOM 5511 C C . ILE A 1 730 ? -66.526 3.742 10.032 1.00 67.44 730 ILE A C 1
ATOM 5513 O O . ILE A 1 730 ? -66.154 3.467 11.174 1.00 67.44 730 ILE A O 1
ATOM 5517 N N . GLY A 1 731 ? -67.602 3.164 9.496 1.00 70.44 731 GLY A N 1
ATOM 5518 C CA . GLY A 1 731 ? -68.414 2.152 10.171 1.00 70.44 731 GLY A CA 1
ATOM 5519 C C . GLY A 1 731 ? -67.673 0.829 10.370 1.00 70.44 731 GLY A C 1
ATOM 5520 O O . GLY A 1 731 ? -67.767 0.226 11.443 1.00 70.44 731 GLY A O 1
ATOM 5521 N N . LEU A 1 732 ? -66.865 0.411 9.391 1.00 68.31 732 LEU A N 1
ATOM 5522 C CA . LEU A 1 732 ? -65.987 -0.761 9.515 1.00 68.31 732 LEU A CA 1
ATOM 5523 C C . LEU A 1 732 ? -64.876 -0.514 10.544 1.00 68.31 732 LEU A C 1
ATOM 5525 O O . LEU A 1 732 ? -64.631 -1.370 11.397 1.00 68.31 732 LEU A O 1
ATOM 5529 N N . VAL A 1 733 ? -64.269 0.683 10.528 1.00 66.31 733 VAL A N 1
ATOM 5530 C CA . VAL A 1 733 ? -63.291 1.111 11.548 1.00 66.31 733 VAL A CA 1
ATOM 5531 C C . VAL A 1 733 ? -63.923 1.045 12.942 1.00 66.31 733 VAL A C 1
ATOM 5533 O O . VAL A 1 733 ? -63.325 0.500 13.870 1.00 66.31 733 VAL A O 1
ATOM 5536 N N . ALA A 1 734 ? -65.149 1.551 13.097 1.00 71.88 734 ALA A N 1
ATOM 5537 C CA . ALA A 1 734 ? -65.858 1.571 14.372 1.00 71.88 734 ALA A CA 1
ATOM 5538 C C . ALA A 1 734 ? -66.166 0.158 14.902 1.00 71.88 734 ALA A C 1
ATOM 5540 O O . ALA A 1 734 ? -65.947 -0.103 16.085 1.00 71.88 734 ALA A O 1
ATOM 5541 N N . LEU A 1 735 ? -66.612 -0.769 14.046 1.00 73.31 735 LEU A N 1
ATOM 5542 C CA . LEU A 1 735 ? -66.840 -2.181 14.398 1.00 73.31 735 LEU A CA 1
ATOM 5543 C C . LEU A 1 735 ? -65.552 -2.882 14.844 1.00 73.31 735 LEU A C 1
ATOM 5545 O O . LEU A 1 735 ? -65.550 -3.637 15.821 1.00 73.31 735 LEU A O 1
ATOM 5549 N N . LEU A 1 736 ? -64.450 -2.602 14.152 1.00 67.75 736 LEU A N 1
ATOM 5550 C CA . LEU A 1 736 ? -63.147 -3.190 14.430 1.00 67.75 736 LEU A CA 1
ATOM 5551 C C . LEU A 1 736 ? -62.557 -2.641 15.744 1.00 67.75 736 LEU A C 1
ATOM 5553 O O . LEU A 1 736 ? -62.083 -3.418 16.576 1.00 67.75 736 LEU A O 1
ATOM 5557 N N . VAL A 1 737 ? -62.687 -1.332 16.000 1.00 71.50 737 VAL A N 1
ATOM 5558 C CA . VAL A 1 737 ? -62.335 -0.695 17.285 1.00 71.50 737 VAL A CA 1
ATOM 5559 C C . VAL A 1 737 ? -63.216 -1.218 18.424 1.00 71.50 737 VAL A C 1
ATOM 5561 O O . VAL A 1 737 ? -62.701 -1.551 19.491 1.00 71.50 737 VAL A O 1
ATOM 5564 N N . ALA A 1 738 ? -64.527 -1.353 18.212 1.00 75.81 738 ALA A N 1
ATOM 5565 C CA . ALA A 1 738 ? -65.456 -1.857 19.221 1.00 75.81 738 ALA A CA 1
ATOM 5566 C C . ALA A 1 738 ? -65.163 -3.316 19.607 1.00 75.81 738 ALA A C 1
ATOM 5568 O O . ALA A 1 738 ? -65.132 -3.643 20.798 1.00 75.81 738 ALA A O 1
ATOM 5569 N N . GLY A 1 739 ? -64.889 -4.183 18.626 1.00 75.19 739 GLY A N 1
ATOM 5570 C CA . GLY A 1 739 ? -64.460 -5.562 18.872 1.00 75.19 739 GLY A CA 1
ATOM 5571 C C . GLY A 1 739 ? -63.156 -5.624 19.674 1.00 75.19 739 GLY A C 1
ATOM 5572 O O . GLY A 1 739 ? -63.045 -6.407 20.621 1.00 75.19 739 GLY A O 1
ATOM 5573 N N . TRP A 1 740 ? -62.200 -4.740 19.366 1.00 71.88 740 TRP A N 1
ATOM 5574 C CA . TRP A 1 740 ? -60.921 -4.661 20.074 1.00 71.88 740 TRP A CA 1
ATOM 5575 C C . TRP A 1 740 ? -61.065 -4.178 21.510 1.00 71.88 740 TRP A C 1
ATOM 5577 O O . TRP A 1 740 ? -60.485 -4.772 22.418 1.00 71.88 740 TRP A O 1
ATOM 5587 N N . LEU A 1 741 ? -61.867 -3.139 21.738 1.00 71.88 741 LEU A N 1
ATOM 5588 C CA . LEU A 1 741 ? -62.165 -2.650 23.079 1.00 71.88 741 LEU A CA 1
ATOM 5589 C C . LEU A 1 741 ? -62.857 -3.737 23.908 1.00 71.88 741 LEU A C 1
ATOM 5591 O O . LEU A 1 741 ? -62.462 -3.963 25.048 1.00 71.88 741 LEU A O 1
ATOM 5595 N N . CYS A 1 742 ? -63.812 -4.478 23.339 1.00 75.75 742 CYS A N 1
ATOM 5596 C CA . CYS A 1 742 ? -64.459 -5.596 24.034 1.00 75.75 742 CYS A CA 1
ATOM 5597 C C . CYS A 1 742 ? -63.462 -6.704 24.406 1.00 75.75 742 CYS A C 1
ATOM 5599 O O . CYS A 1 742 ? -63.479 -7.189 25.539 1.00 75.75 742 CYS A O 1
ATOM 5601 N N . LEU A 1 743 ? -62.562 -7.072 23.488 1.00 70.94 743 LEU A N 1
ATOM 5602 C CA . LEU A 1 743 ? -61.520 -8.071 23.733 1.00 70.94 743 LEU A CA 1
ATOM 5603 C C . LEU A 1 743 ? -60.532 -7.601 24.812 1.00 70.94 743 LEU A C 1
ATOM 5605 O O . LEU A 1 743 ? -60.206 -8.359 25.730 1.00 70.94 743 LEU A O 1
ATOM 5609 N N . ALA A 1 744 ? -60.104 -6.339 24.735 1.00 68.38 744 ALA A N 1
ATOM 5610 C CA . ALA A 1 744 ? -59.225 -5.711 25.710 1.00 68.38 744 ALA A CA 1
ATOM 5611 C C . ALA A 1 744 ? -59.886 -5.685 27.092 1.00 68.38 744 ALA A C 1
ATOM 5613 O O . ALA A 1 744 ? -59.315 -6.217 28.037 1.00 68.38 744 ALA A O 1
ATOM 5614 N N . PHE A 1 745 ? -61.114 -5.177 27.221 1.00 70.38 745 PHE A N 1
ATOM 5615 C CA . PHE A 1 745 ? -61.849 -5.135 28.490 1.00 70.38 745 PHE A CA 1
ATOM 5616 C C . PHE A 1 745 ? -62.171 -6.524 29.063 1.00 70.38 745 PHE A C 1
ATOM 5618 O O . PHE A 1 745 ? -62.225 -6.673 30.285 1.00 70.38 745 PHE A O 1
ATOM 5625 N N . ALA A 1 746 ? -62.351 -7.550 28.225 1.00 70.19 746 ALA A N 1
ATOM 5626 C CA . ALA A 1 746 ? -62.538 -8.929 28.681 1.00 70.19 746 ALA A CA 1
ATOM 5627 C C . ALA A 1 746 ? -61.239 -9.537 29.240 1.00 70.19 746 ALA A C 1
ATOM 5629 O O . ALA A 1 746 ? -61.249 -10.182 30.296 1.00 70.19 746 ALA A O 1
ATOM 5630 N N . ALA A 1 747 ? -60.117 -9.301 28.552 1.00 66.00 747 ALA A N 1
ATOM 5631 C CA . ALA A 1 747 ? -58.815 -9.867 28.890 1.00 66.00 747 ALA A CA 1
ATOM 5632 C C . ALA A 1 747 ? -58.120 -9.128 30.041 1.00 66.00 747 ALA A C 1
ATOM 5634 O O . ALA A 1 747 ? -57.572 -9.770 30.939 1.00 66.00 747 ALA A O 1
ATOM 5635 N N . LEU A 1 748 ? -58.186 -7.794 30.066 1.00 64.75 748 LEU A N 1
ATOM 5636 C CA . LEU A 1 748 ? -57.480 -6.914 31.005 1.00 64.75 748 LEU A CA 1
ATOM 5637 C C . LEU A 1 748 ? -57.624 -7.334 32.480 1.00 64.75 748 LEU A C 1
ATOM 5639 O O . LEU A 1 748 ? -56.614 -7.447 33.173 1.00 64.75 748 LEU A O 1
ATOM 5643 N N . PRO A 1 749 ? -58.827 -7.650 32.995 1.00 65.56 749 PRO A N 1
ATOM 5644 C CA . PRO A 1 749 ? -59.005 -7.972 34.408 1.00 65.56 749 PRO A CA 1
ATOM 5645 C C . PRO A 1 749 ? -58.564 -9.400 34.759 1.00 65.56 749 PRO A C 1
ATOM 5647 O O . PRO A 1 749 ? -58.279 -9.694 35.920 1.00 65.56 749 PRO A O 1
ATOM 5650 N N . GLN A 1 750 ? -58.562 -10.327 33.794 1.00 65.31 750 GLN A N 1
ATOM 5651 C CA . GLN A 1 750 ? -58.022 -11.682 33.984 1.00 65.31 750 GLN A CA 1
ATOM 5652 C C . GLN A 1 750 ? -56.493 -11.663 33.966 1.00 65.31 750 GLN A C 1
ATOM 5654 O O . GLN A 1 750 ? -55.844 -12.329 34.774 1.00 65.31 750 GLN A O 1
ATOM 5659 N N . LEU A 1 751 ? -55.943 -10.839 33.081 1.00 60.47 751 LEU A N 1
ATOM 5660 C CA . LEU A 1 751 ? -54.529 -10.558 32.943 1.00 60.47 751 LEU A CA 1
ATOM 5661 C C . LEU A 1 751 ? -53.969 -9.899 34.221 1.00 60.47 751 LEU A C 1
ATOM 5663 O O . LEU A 1 751 ? -53.085 -10.465 34.859 1.00 60.47 751 LEU A O 1
ATOM 5667 N N . LEU A 1 752 ? -54.560 -8.801 34.702 1.00 62.31 752 LEU A N 1
ATOM 5668 C CA . LEU A 1 752 ? -54.114 -8.092 35.915 1.00 62.31 752 LEU A CA 1
ATOM 5669 C C . LEU A 1 752 ? -54.169 -8.933 37.209 1.00 62.31 752 LEU A C 1
ATOM 5671 O O . LEU A 1 752 ? -53.434 -8.654 38.155 1.00 62.31 752 LEU A O 1
ATOM 5675 N N . ALA A 1 753 ? -55.003 -9.977 37.269 1.00 65.50 753 ALA A N 1
ATOM 5676 C CA . ALA A 1 753 ? -55.144 -10.829 38.454 1.00 65.50 753 ALA A CA 1
ATOM 5677 C C . ALA A 1 753 ? -53.989 -11.834 38.644 1.00 65.50 753 ALA A C 1
ATOM 5679 O O . ALA A 1 753 ? -53.774 -12.321 39.756 1.00 65.50 753 ALA A O 1
ATOM 5680 N N . ARG A 1 754 ? -53.253 -12.179 37.576 1.00 65.69 754 ARG A N 1
ATOM 5681 C CA . ARG A 1 754 ? -52.125 -13.128 37.614 1.00 65.69 754 ARG A CA 1
ATOM 5682 C C . ARG A 1 754 ? -50.953 -12.585 36.785 1.00 65.69 754 ARG A C 1
ATOM 5684 O O . ARG A 1 754 ? -50.826 -12.955 35.617 1.00 65.69 754 ARG A O 1
ATOM 5691 N N . PRO A 1 755 ? -50.079 -11.747 37.371 1.00 59.88 755 PRO A N 1
ATOM 5692 C CA . PRO A 1 755 ? -49.055 -10.993 36.638 1.00 59.88 755 PRO A CA 1
ATOM 5693 C C . PRO A 1 755 ? -48.057 -11.872 35.859 1.00 59.88 755 PRO A C 1
ATOM 5695 O O . PRO A 1 755 ? -47.582 -11.477 34.799 1.00 59.88 755 PRO A O 1
ATOM 5698 N N . GLU A 1 756 ? -47.779 -13.096 36.314 1.00 62.66 756 GLU A N 1
ATOM 5699 C CA . GLU A 1 756 ? -46.990 -14.078 35.557 1.00 62.66 756 GLU A CA 1
ATOM 5700 C C . GLU A 1 756 ? -47.639 -14.511 34.242 1.00 62.66 756 GLU A C 1
ATOM 5702 O O . GLU A 1 756 ? -46.975 -14.633 33.217 1.00 62.66 756 GLU A O 1
ATOM 5707 N N . ARG A 1 757 ? -48.953 -14.729 34.263 1.00 65.81 757 ARG A N 1
ATOM 5708 C CA . ARG A 1 757 ? -49.717 -15.129 33.084 1.00 65.81 757 ARG A CA 1
ATOM 5709 C C . ARG A 1 757 ? -49.993 -13.913 32.200 1.00 65.81 757 ARG A C 1
ATOM 5711 O O . ARG A 1 757 ? -50.013 -14.054 30.983 1.00 65.81 757 ARG A O 1
ATOM 5718 N N . PHE A 1 758 ? -50.116 -12.725 32.801 1.00 67.62 758 PHE A N 1
ATOM 5719 C CA . PHE A 1 758 ? -50.226 -11.457 32.087 1.00 67.62 758 PHE A CA 1
ATOM 5720 C C . PHE A 1 758 ? -49.084 -11.242 31.117 1.00 67.62 758 PHE A C 1
ATOM 5722 O O . PHE A 1 758 ? -49.350 -11.048 29.948 1.00 67.62 758 PHE A O 1
ATOM 5729 N N . ALA A 1 759 ? -47.833 -11.288 31.567 1.00 63.31 759 ALA A N 1
ATOM 5730 C CA . ALA A 1 759 ? -46.725 -10.913 30.699 1.00 63.31 759 ALA A CA 1
ATOM 5731 C C . ALA A 1 759 ? -46.557 -11.873 29.510 1.00 63.31 759 ALA A C 1
ATOM 5733 O O . ALA A 1 759 ? -46.289 -11.425 28.400 1.00 63.31 759 ALA A O 1
ATOM 5734 N N . LEU A 1 760 ? -46.798 -13.172 29.713 1.00 66.81 760 LEU A N 1
ATOM 5735 C CA . LEU A 1 760 ? -46.733 -14.166 28.641 1.00 66.81 760 LEU A CA 1
ATOM 5736 C C . LEU A 1 760 ? -47.935 -14.060 27.692 1.00 66.81 760 LEU A C 1
ATOM 5738 O O . LEU A 1 760 ? -47.752 -14.068 26.480 1.00 66.81 760 LEU A O 1
ATOM 5742 N N . GLY A 1 761 ? -49.145 -13.889 28.235 1.00 66.12 761 GLY A N 1
ATOM 5743 C CA . GLY A 1 761 ? -50.365 -13.690 27.450 1.00 66.12 761 GLY A CA 1
ATOM 5744 C C . GLY A 1 761 ? -50.378 -12.364 26.690 1.00 66.12 761 GLY A C 1
ATOM 5745 O O . GLY A 1 761 ? -50.724 -12.351 25.518 1.00 66.12 761 GLY A O 1
ATOM 5746 N N . ALA A 1 762 ? -49.946 -11.272 27.322 1.00 65.31 762 ALA A N 1
ATOM 5747 C CA . ALA A 1 762 ? -49.801 -9.942 26.736 1.00 65.31 762 ALA A CA 1
ATOM 5748 C C . ALA A 1 762 ? -48.685 -9.913 25.693 1.00 65.31 762 ALA A C 1
ATOM 5750 O O . ALA A 1 762 ? -48.890 -9.359 24.625 1.00 65.31 762 ALA A O 1
ATOM 5751 N N . GLY A 1 763 ? -47.547 -10.563 25.953 1.00 66.69 763 GLY A N 1
ATOM 5752 C CA . GLY A 1 763 ? -46.478 -10.717 24.968 1.00 66.69 763 GLY A CA 1
ATOM 5753 C C . GLY A 1 763 ? -46.942 -11.444 23.710 1.00 66.69 763 GLY A C 1
ATOM 5754 O O . GLY A 1 763 ? -46.697 -10.977 22.601 1.00 66.69 763 GLY A O 1
ATOM 5755 N N . PHE A 1 764 ? -47.700 -12.531 23.880 1.00 67.19 764 PHE A N 1
ATOM 5756 C CA . PHE A 1 764 ? -48.335 -13.236 22.768 1.00 67.19 764 PHE A CA 1
ATOM 5757 C C . PHE A 1 764 ? -49.393 -12.384 22.067 1.00 67.19 764 PHE A C 1
ATOM 5759 O O . PHE A 1 764 ? -49.478 -12.422 20.849 1.00 67.19 764 PHE A O 1
ATOM 5766 N N . LEU A 1 765 ? -50.176 -11.599 22.808 1.00 65.75 765 LEU A N 1
ATOM 5767 C CA . LEU A 1 765 ? -51.174 -10.681 22.255 1.00 65.75 765 LEU A CA 1
ATOM 5768 C C . LEU A 1 765 ? -50.522 -9.583 21.412 1.00 65.75 765 LEU A C 1
ATOM 5770 O O . LEU A 1 765 ? -50.994 -9.321 20.317 1.00 65.75 765 LEU A O 1
ATOM 5774 N N . ILE A 1 766 ? -49.420 -8.990 21.884 1.00 65.62 766 ILE A N 1
ATOM 5775 C CA . ILE A 1 766 ? -48.626 -7.997 21.144 1.00 65.62 766 ILE A CA 1
ATOM 5776 C C . ILE A 1 766 ? -48.041 -8.632 19.899 1.00 65.62 766 ILE A C 1
ATOM 5778 O O . ILE A 1 766 ? -48.169 -8.071 18.821 1.00 65.62 766 ILE A O 1
ATOM 5782 N N . ALA A 1 767 ? -47.418 -9.803 20.039 1.00 65.12 767 ALA A N 1
ATOM 5783 C CA . ALA A 1 767 ? -46.826 -10.487 18.908 1.00 65.12 767 ALA A CA 1
ATOM 5784 C C . ALA A 1 767 ? -47.891 -10.869 17.885 1.00 65.12 767 ALA A C 1
ATOM 5786 O O . ALA A 1 767 ? -47.720 -10.594 16.711 1.00 65.12 767 ALA A O 1
ATOM 5787 N N . THR A 1 768 ? -49.024 -11.412 18.323 1.00 65.50 768 THR A N 1
ATOM 5788 C CA . THR A 1 768 ? -50.123 -11.799 17.433 1.00 65.50 768 THR A CA 1
ATOM 5789 C C . THR A 1 768 ? -50.769 -10.574 16.802 1.00 65.50 768 THR A C 1
ATOM 5791 O O . THR A 1 768 ? -51.014 -10.600 15.610 1.00 65.50 768 THR A O 1
ATOM 5794 N N . ALA A 1 769 ? -50.996 -9.486 17.543 1.00 65.12 769 ALA A N 1
ATOM 5795 C CA . ALA A 1 769 ? -51.553 -8.248 17.003 1.00 65.12 769 ALA A CA 1
ATOM 5796 C C . ALA A 1 769 ? -50.590 -7.577 16.016 1.00 65.12 769 ALA A C 1
ATOM 5798 O O . ALA A 1 769 ? -51.012 -7.180 14.936 1.00 65.12 769 ALA A O 1
ATOM 5799 N N . LEU A 1 770 ? -49.299 -7.486 16.341 1.00 64.12 770 LEU A N 1
ATOM 5800 C CA . LEU A 1 770 ? -48.293 -6.949 15.428 1.00 64.12 770 LEU A CA 1
ATOM 5801 C C . LEU A 1 770 ? -48.164 -7.843 14.200 1.00 64.12 770 LEU A C 1
ATOM 5803 O O . LEU A 1 770 ? -48.309 -7.337 13.103 1.00 64.12 770 LEU A O 1
ATOM 5807 N N . LEU A 1 771 ? -47.995 -9.158 14.346 1.00 63.44 771 LEU A N 1
ATOM 5808 C CA . LEU A 1 771 ? -47.903 -10.085 13.213 1.00 63.44 771 LEU A CA 1
ATOM 5809 C C . LEU A 1 771 ? -49.190 -10.076 12.369 1.00 63.44 771 LEU A C 1
ATOM 5811 O O . LEU A 1 771 ? -49.099 -10.074 11.150 1.00 63.44 771 LEU A O 1
ATOM 5815 N N . ALA A 1 772 ? -50.373 -9.986 12.985 1.00 61.06 772 ALA A N 1
ATOM 5816 C CA . ALA A 1 772 ? -51.665 -9.903 12.298 1.00 61.06 772 ALA A CA 1
ATOM 5817 C C . ALA A 1 772 ? -51.852 -8.613 11.491 1.00 61.06 772 ALA A C 1
ATOM 5819 O O . ALA A 1 772 ? -52.536 -8.638 10.475 1.00 61.06 772 ALA A O 1
ATOM 5820 N N . ASN A 1 773 ? -51.276 -7.494 11.935 1.00 61.97 773 ASN A N 1
ATOM 5821 C CA . ASN A 1 773 ? -51.343 -6.232 11.199 1.00 61.97 773 ASN A CA 1
ATOM 5822 C C . ASN A 1 773 ? -50.204 -6.127 10.171 1.00 61.97 773 ASN A C 1
ATOM 5824 O O . ASN A 1 773 ? -50.423 -5.733 9.034 1.00 61.97 773 ASN A O 1
ATOM 5828 N N . VAL A 1 774 ? -48.994 -6.524 10.559 1.00 60.62 774 VAL A N 1
ATOM 5829 C CA . VAL A 1 774 ? -47.739 -6.273 9.845 1.00 60.62 774 VAL A CA 1
ATOM 5830 C C . VAL A 1 774 ? -47.440 -7.332 8.784 1.00 60.62 774 VAL A C 1
ATOM 5832 O O . VAL A 1 774 ? -47.062 -6.957 7.680 1.00 60.62 774 VAL A O 1
ATOM 5835 N N . ILE A 1 775 ? -47.620 -8.632 9.073 1.00 58.69 775 ILE A N 1
ATOM 5836 C CA . ILE A 1 775 ? -47.333 -9.697 8.090 1.00 58.69 775 ILE A CA 1
ATOM 5837 C C . ILE A 1 775 ? -48.191 -9.517 6.845 1.00 58.69 775 ILE A C 1
ATOM 5839 O O . ILE A 1 775 ? -47.611 -9.481 5.763 1.00 58.69 775 ILE A O 1
ATOM 5843 N N . PRO A 1 776 ? -49.524 -9.333 6.945 1.00 57.19 776 PRO A N 1
ATOM 5844 C CA . PRO A 1 776 ? -50.315 -9.105 5.753 1.00 57.19 776 PRO A CA 1
ATOM 5845 C C . PRO A 1 776 ? -49.820 -7.856 5.012 1.00 57.19 776 PRO A C 1
ATOM 5847 O O . PRO A 1 776 ? -49.608 -7.923 3.802 1.00 57.19 776 PRO A O 1
ATOM 5850 N N . LEU A 1 777 ? -49.612 -6.729 5.706 1.00 54.44 777 LEU A N 1
ATOM 5851 C CA . LEU A 1 777 ? -49.126 -5.476 5.108 1.00 54.44 777 LEU A CA 1
ATOM 5852 C C . LEU A 1 777 ? -47.855 -5.651 4.258 1.00 54.44 777 LEU A C 1
ATOM 5854 O O . LEU A 1 777 ? -47.656 -4.877 3.334 1.00 54.44 777 LEU A O 1
ATOM 5858 N N . LEU A 1 778 ? -47.031 -6.662 4.530 1.00 53.03 778 LEU A N 1
ATOM 5859 C CA . LEU A 1 778 ? -45.798 -6.941 3.791 1.00 53.03 778 LEU A CA 1
ATOM 5860 C C . LEU A 1 778 ? -45.988 -8.010 2.709 1.00 53.03 778 LEU A C 1
ATOM 5862 O O . LEU A 1 778 ? -45.434 -7.864 1.628 1.00 53.03 778 LEU A O 1
ATOM 5866 N N . ASP A 1 779 ? -46.822 -9.025 2.966 1.00 54.31 779 ASP A N 1
ATOM 5867 C CA . ASP A 1 779 ? -47.125 -10.123 2.028 1.00 54.31 779 ASP A CA 1
ATOM 5868 C C . ASP A 1 779 ? -47.775 -9.617 0.722 1.00 54.31 779 ASP A C 1
ATOM 5870 O O . ASP A 1 779 ? -47.564 -10.192 -0.337 1.00 54.31 779 ASP A O 1
ATOM 5874 N N . ARG A 1 780 ? -48.548 -8.517 0.770 1.00 51.50 780 ARG A N 1
ATOM 5875 C CA . ARG A 1 780 ? -49.184 -7.920 -0.428 1.00 51.50 780 ARG A CA 1
ATOM 5876 C C . ARG A 1 780 ? -48.223 -7.069 -1.270 1.00 51.50 780 ARG A C 1
ATOM 5878 O O . ARG A 1 780 ? -48.517 -6.759 -2.420 1.00 51.50 780 ARG A O 1
ATOM 5885 N N . TYR A 1 781 ? -47.105 -6.636 -0.700 1.00 59.09 781 TYR A N 1
ATOM 5886 C CA . TYR A 1 781 ? -46.220 -5.651 -1.316 1.00 59.09 781 TYR A CA 1
ATOM 5887 C C . TYR A 1 781 ? -44.805 -6.205 -1.405 1.00 59.09 781 TYR A C 1
ATOM 5889 O O . TYR A 1 781 ? -43.858 -5.617 -0.885 1.00 59.09 781 TYR A O 1
ATOM 5897 N N . THR A 1 782 ? -44.686 -7.321 -2.124 1.00 55.00 782 THR A N 1
ATOM 5898 C CA . THR A 1 782 ? -43.424 -7.939 -2.561 1.00 55.00 782 THR A CA 1
ATOM 5899 C C . THR A 1 782 ? -42.446 -6.922 -3.161 1.00 55.00 782 THR A C 1
ATOM 5901 O O . THR A 1 782 ? -41.242 -7.073 -3.021 1.00 55.00 782 THR A O 1
ATOM 5904 N N . TRP A 1 783 ? -42.930 -5.798 -3.701 1.00 57.34 783 TRP A N 1
ATOM 5905 C CA . TRP A 1 783 ? -42.074 -4.697 -4.155 1.00 57.34 783 TRP A CA 1
ATOM 5906 C C . TRP A 1 783 ? -41.257 -4.018 -3.032 1.00 57.34 783 TRP A C 1
ATOM 5908 O O . TRP A 1 783 ? -40.172 -3.523 -3.295 1.00 57.34 783 TRP A O 1
ATOM 5918 N N . ILE A 1 784 ? -41.728 -3.977 -1.776 1.00 54.75 784 ILE A N 1
ATOM 5919 C CA . ILE A 1 784 ? -40.937 -3.470 -0.632 1.00 54.75 784 ILE A CA 1
ATOM 5920 C C . ILE A 1 784 ? -39.833 -4.471 -0.276 1.00 54.75 784 ILE A C 1
ATOM 5922 O O . ILE A 1 784 ? -38.737 -4.067 0.111 1.00 54.75 784 ILE A O 1
ATOM 5926 N N . GLU A 1 785 ? -40.105 -5.772 -0.421 1.00 56.34 785 GLU A N 1
ATOM 5927 C CA . GLU A 1 785 ? -39.069 -6.810 -0.392 1.00 56.34 785 GLU A CA 1
ATOM 5928 C C . GLU A 1 785 ? -38.047 -6.596 -1.504 1.00 56.34 785 GLU A C 1
ATOM 5930 O O . GLU A 1 785 ? -36.848 -6.658 -1.231 1.00 56.34 785 GLU A O 1
ATOM 5935 N N . ASP A 1 786 ? -38.521 -6.280 -2.709 1.00 55.00 786 ASP A N 1
ATOM 5936 C CA . ASP A 1 786 ? -37.660 -6.011 -3.851 1.00 55.00 786 ASP A CA 1
ATOM 5937 C C . ASP A 1 786 ? -36.871 -4.710 -3.712 1.00 55.00 786 ASP A C 1
ATOM 5939 O O . ASP A 1 786 ? -35.790 -4.620 -4.260 1.00 55.00 786 ASP A O 1
ATOM 5943 N N . VAL A 1 787 ? -37.339 -3.719 -2.950 1.00 52.88 787 VAL A N 1
ATOM 5944 C CA . VAL A 1 787 ? -36.592 -2.471 -2.696 1.00 52.88 787 VAL A CA 1
ATOM 5945 C C . VAL A 1 787 ? -35.612 -2.613 -1.527 1.00 52.88 787 VAL A C 1
ATOM 5947 O O . VAL A 1 787 ? -34.513 -2.062 -1.570 1.00 52.88 787 VAL A O 1
ATOM 5950 N N . LEU A 1 788 ? -35.986 -3.322 -0.456 1.00 52.66 788 LEU A N 1
ATOM 5951 C CA . LEU A 1 788 ? -35.140 -3.455 0.736 1.00 52.66 788 LEU A CA 1
ATOM 5952 C C . LEU A 1 788 ? -34.071 -4.544 0.589 1.00 52.66 788 LEU A C 1
ATOM 5954 O O . LEU A 1 788 ? -32.957 -4.355 1.070 1.00 52.66 788 LEU A O 1
ATOM 5958 N N . GLU A 1 789 ? -34.406 -5.689 -0.014 1.00 53.94 789 GLU A N 1
ATOM 5959 C CA . GLU A 1 789 ? -33.497 -6.833 -0.193 1.00 53.94 789 GLU A CA 1
ATOM 5960 C C . GLU A 1 789 ? -33.769 -7.589 -1.524 1.00 53.94 789 GLU A C 1
ATOM 5962 O O . GLU A 1 789 ? -34.039 -8.799 -1.506 1.00 53.94 789 GLU A O 1
ATOM 5967 N N . PRO A 1 790 ? -33.639 -6.910 -2.685 1.00 51.03 790 PRO A N 1
ATOM 5968 C CA . PRO A 1 790 ? -34.060 -7.408 -4.007 1.00 51.03 790 PRO A CA 1
ATOM 5969 C C . PRO A 1 790 ? -33.646 -8.855 -4.336 1.00 51.03 790 PRO A C 1
ATOM 5971 O O . PRO A 1 790 ? -32.470 -9.108 -4.397 1.00 51.03 790 PRO A O 1
ATOM 5974 N N . GLY A 1 791 ? -34.513 -9.842 -4.575 1.00 57.03 791 GLY A N 1
ATOM 5975 C CA . GLY A 1 791 ? -34.047 -11.149 -5.104 1.00 57.03 791 GLY A CA 1
ATOM 5976 C C . GLY A 1 791 ? -33.665 -12.269 -4.128 1.00 57.03 791 GLY A C 1
ATOM 5977 O O . GLY A 1 791 ? -33.169 -13.302 -4.541 1.00 57.03 791 GLY A O 1
ATOM 5978 N N . THR A 1 792 ? -33.931 -12.165 -2.826 1.00 50.72 792 THR A N 1
ATOM 5979 C CA . THR A 1 792 ? -33.597 -13.267 -1.886 1.00 50.72 792 THR A CA 1
ATOM 5980 C C . THR A 1 792 ? -34.655 -14.403 -1.772 1.00 50.72 792 THR A C 1
ATOM 5982 O O . THR A 1 792 ? -34.674 -15.112 -0.760 1.00 50.72 792 THR A O 1
ATOM 5985 N N . GLY A 1 793 ? -35.561 -14.567 -2.749 1.00 50.03 793 GLY A N 1
ATOM 5986 C CA . GLY A 1 793 ? -36.373 -15.779 -3.011 1.00 50.03 793 GLY A CA 1
ATOM 5987 C C . GLY A 1 793 ? -37.243 -16.407 -1.898 1.00 50.03 793 GLY A C 1
ATOM 5988 O O . GLY A 1 793 ? -37.535 -17.599 -1.962 1.00 50.03 793 GLY A O 1
ATOM 5989 N N . GLY A 1 794 ? -37.671 -15.687 -0.857 1.00 58.59 794 GLY A N 1
ATOM 5990 C CA . GLY A 1 794 ? -38.518 -16.275 0.191 1.00 58.59 794 GLY A CA 1
ATOM 5991 C C . GLY A 1 794 ? -39.364 -15.240 0.911 1.00 58.59 794 GLY A C 1
ATOM 5992 O O . GLY A 1 794 ? -38.937 -14.100 1.018 1.00 58.59 794 GLY A O 1
ATOM 5993 N N . THR A 1 795 ? -40.533 -15.645 1.426 1.00 59.84 795 THR A N 1
ATOM 5994 C CA . THR A 1 795 ? -41.445 -14.725 2.133 1.00 59.84 795 THR A CA 1
ATOM 5995 C C . THR A 1 795 ? -40.709 -13.967 3.235 1.00 59.84 795 THR A C 1
ATOM 5997 O O . THR A 1 795 ? -39.936 -14.555 4.006 1.00 59.84 795 THR A O 1
ATOM 6000 N N . LEU A 1 796 ? -40.973 -12.668 3.345 1.00 53.56 796 LEU A N 1
ATOM 6001 C CA . LEU A 1 796 ? -40.358 -11.794 4.338 1.00 53.56 796 LEU A CA 1
ATOM 6002 C C . LEU A 1 796 ? -40.528 -12.386 5.735 1.00 53.56 796 LEU A C 1
ATOM 6004 O O . LEU A 1 796 ? -39.577 -12.435 6.504 1.00 53.56 796 LEU A O 1
ATOM 6008 N N . ALA A 1 797 ? -41.704 -12.947 6.028 1.00 54.00 797 ALA A N 1
ATOM 6009 C CA . ALA A 1 797 ? -41.977 -13.679 7.259 1.00 54.00 797 ALA A CA 1
ATOM 6010 C C . ALA A 1 797 ? -41.014 -14.865 7.472 1.00 54.00 797 ALA A C 1
ATOM 6012 O O . ALA A 1 797 ? -40.429 -14.994 8.549 1.00 54.00 797 ALA A O 1
ATOM 6013 N N . GLY A 1 798 ? -40.791 -15.694 6.447 1.00 57.44 798 GLY A N 1
ATOM 6014 C CA . GLY A 1 798 ? -39.819 -16.785 6.478 1.00 57.44 798 GLY A CA 1
ATOM 6015 C C . GLY A 1 798 ? -38.399 -16.297 6.769 1.00 57.44 798 GLY A C 1
ATOM 6016 O O . GLY A 1 798 ? -37.723 -16.863 7.621 1.00 57.44 798 GLY A O 1
ATOM 6017 N N . ARG A 1 799 ? -37.949 -15.199 6.157 1.00 59.91 799 ARG A N 1
ATOM 6018 C CA . ARG A 1 799 ? -36.606 -14.636 6.406 1.00 59.91 799 ARG A CA 1
ATOM 6019 C C . ARG A 1 799 ? -36.491 -13.943 7.762 1.00 59.91 799 ARG A C 1
ATOM 6021 O O . ARG A 1 799 ? -35.466 -14.037 8.432 1.00 59.91 799 ARG A O 1
ATOM 6028 N N . VAL A 1 800 ? -37.552 -13.299 8.221 1.00 55.31 800 VAL A N 1
ATOM 6029 C CA . VAL A 1 800 ? -37.605 -12.641 9.530 1.00 55.31 800 VAL A CA 1
ATOM 6030 C C . VAL A 1 800 ? -37.541 -13.656 10.655 1.00 55.31 800 VAL A C 1
ATOM 6032 O O . VAL A 1 800 ? -36.843 -13.419 11.639 1.00 55.31 800 VAL A O 1
ATOM 6035 N N . VAL A 1 801 ? -38.216 -14.793 10.497 1.00 57.00 801 VAL A N 1
ATOM 6036 C CA . VAL A 1 801 ? -38.208 -15.872 11.485 1.00 57.00 801 VAL A CA 1
ATOM 6037 C C . VAL A 1 801 ? -36.955 -16.749 11.356 1.00 57.00 801 VAL A C 1
ATOM 6039 O O . VAL A 1 801 ? -36.431 -17.181 12.379 1.00 57.00 801 VAL A O 1
ATOM 6042 N N . LEU A 1 802 ? -36.446 -16.981 10.136 1.00 58.22 802 LEU A N 1
ATOM 6043 C CA . LEU A 1 802 ? -35.410 -17.990 9.857 1.00 58.22 802 LEU A CA 1
ATOM 6044 C C . LEU A 1 802 ? -34.045 -17.449 9.393 1.00 58.22 802 LEU A C 1
ATOM 6046 O O . LEU A 1 802 ? -33.113 -18.242 9.283 1.00 58.22 802 LEU A O 1
ATOM 6050 N N . ARG A 1 803 ? -33.861 -16.150 9.121 1.00 58.59 803 ARG A N 1
ATOM 6051 C CA . ARG A 1 803 ? -32.566 -15.569 8.680 1.00 58.59 803 ARG A CA 1
ATOM 6052 C C . ARG A 1 803 ? -32.101 -14.345 9.474 1.00 58.59 803 ARG A C 1
ATOM 6054 O O . ARG A 1 803 ? -30.904 -14.081 9.506 1.00 58.59 803 ARG A O 1
ATOM 6061 N N . SER A 1 804 ? -32.991 -13.615 10.149 1.00 61.16 804 SER A N 1
ATOM 6062 C CA . SER A 1 804 ? -32.579 -12.468 10.973 1.00 61.16 804 SER A CA 1
ATOM 6063 C C . SER A 1 804 ? -31.742 -12.920 12.168 1.00 61.16 804 SER A C 1
ATOM 6065 O O . SER A 1 804 ? -32.235 -13.628 13.048 1.00 61.16 804 SER A O 1
ATOM 6067 N N . VAL A 1 805 ? -30.494 -12.449 12.238 1.00 63.47 805 VAL A N 1
ATOM 6068 C CA . VAL A 1 805 ? -29.602 -12.676 13.386 1.00 63.47 805 VAL A CA 1
ATOM 6069 C C . VAL A 1 805 ? -30.268 -12.201 14.683 1.00 63.47 805 VAL A C 1
ATOM 6071 O O . VAL A 1 805 ? -30.210 -12.901 15.688 1.00 63.47 805 VAL A O 1
ATOM 6074 N N . GLY A 1 806 ? -30.987 -11.072 14.659 1.00 63.78 806 GLY A N 1
ATOM 6075 C CA . GLY A 1 806 ? -31.728 -10.558 15.817 1.00 63.78 806 GLY A CA 1
ATOM 6076 C C . GLY A 1 806 ? -32.862 -11.483 16.269 1.00 63.78 806 GLY A C 1
ATOM 6077 O O . GLY A 1 806 ? -32.995 -11.758 17.462 1.00 63.78 806 GLY A O 1
ATOM 6078 N N . THR A 1 807 ? -33.642 -12.032 15.332 1.00 64.12 807 THR A N 1
ATOM 6079 C CA . THR A 1 807 ? -34.695 -13.007 15.655 1.00 64.12 807 THR A CA 1
ATOM 6080 C C . THR A 1 807 ? -34.102 -14.307 16.180 1.00 64.12 807 THR A C 1
ATOM 6082 O O . THR A 1 807 ? -34.575 -14.813 17.194 1.00 64.12 807 THR A O 1
ATOM 6085 N N . TRP A 1 808 ? -33.028 -14.815 15.569 1.00 71.19 808 TRP A N 1
ATOM 6086 C CA . TRP A 1 808 ? -32.334 -16.002 16.067 1.00 71.19 808 TRP A CA 1
ATOM 6087 C C . TRP A 1 808 ? -31.717 -15.785 17.444 1.00 71.19 808 TRP A C 1
ATOM 6089 O O . TRP A 1 808 ? -31.804 -16.684 18.270 1.00 71.19 808 TRP A O 1
ATOM 6099 N N . ILE A 1 809 ? -31.173 -14.602 17.745 1.00 69.12 809 ILE A N 1
ATOM 6100 C CA . ILE A 1 809 ? -30.707 -14.250 19.095 1.00 69.12 809 ILE A CA 1
ATOM 6101 C C . ILE A 1 809 ? -31.866 -14.318 20.099 1.00 69.12 809 ILE A C 1
ATOM 6103 O O . ILE A 1 809 ? -31.699 -14.843 21.200 1.00 69.12 809 ILE A O 1
ATOM 6107 N N . LEU A 1 810 ? -33.053 -13.826 19.735 1.00 72.00 810 LEU A N 1
ATOM 6108 C CA . LEU A 1 810 ? -34.233 -13.829 20.606 1.00 72.00 810 LEU A CA 1
ATOM 6109 C C . LEU A 1 810 ? -34.844 -15.236 20.755 1.00 72.00 810 LEU A C 1
ATOM 6111 O O . LEU A 1 810 ? -35.197 -15.632 21.867 1.00 72.00 810 LEU A O 1
ATOM 6115 N N . VAL A 1 811 ? -34.895 -16.028 19.679 1.00 72.38 811 VAL A N 1
ATOM 6116 C CA . VAL A 1 811 ? -35.306 -17.445 19.685 1.00 72.38 811 VAL A CA 1
ATOM 6117 C C . VAL A 1 811 ? -34.326 -18.287 20.494 1.00 72.38 811 VAL A C 1
ATOM 6119 O O . VAL A 1 811 ? -34.752 -19.063 21.347 1.00 72.38 811 VAL A O 1
ATOM 6122 N N . LEU A 1 812 ? -33.020 -18.089 20.305 1.00 72.56 812 LEU A N 1
ATOM 6123 C CA . LEU A 1 812 ? -31.975 -18.686 21.129 1.00 72.56 812 LEU A CA 1
ATOM 6124 C C . LEU A 1 812 ? -32.132 -18.245 22.587 1.00 72.56 812 LEU A C 1
ATOM 6126 O O . LEU A 1 812 ? -31.985 -19.065 23.482 1.00 72.56 812 LEU A O 1
ATOM 6130 N N . GLY A 1 813 ? -32.519 -16.993 22.843 1.00 73.69 813 GLY A N 1
ATOM 6131 C CA . GLY A 1 813 ? -32.874 -16.499 24.173 1.00 73.69 813 GLY A CA 1
ATOM 6132 C C . GLY A 1 813 ? -34.032 -17.277 24.809 1.00 73.69 813 GLY A C 1
ATOM 6133 O O . GLY A 1 813 ? -33.916 -17.716 25.953 1.00 73.69 813 GLY A O 1
ATOM 6134 N N . ILE A 1 814 ? -35.121 -17.520 24.071 1.00 75.94 814 ILE A N 1
ATOM 6135 C CA . ILE A 1 814 ? -36.248 -18.356 24.528 1.00 75.94 814 ILE A CA 1
ATOM 6136 C C . ILE A 1 814 ? -35.787 -19.801 24.750 1.00 75.94 814 ILE A C 1
ATOM 6138 O O . ILE A 1 814 ? -36.076 -20.377 25.800 1.00 75.94 814 ILE A O 1
ATOM 6142 N N . ALA A 1 815 ? -35.041 -20.378 23.806 1.00 76.19 815 ALA A N 1
ATOM 6143 C CA . ALA A 1 815 ? -34.513 -21.734 23.903 1.00 76.19 815 ALA A CA 1
ATOM 6144 C C . ALA A 1 815 ? -33.601 -21.888 25.127 1.00 76.19 815 ALA A C 1
ATOM 6146 O O . ALA A 1 815 ? -33.770 -22.828 25.894 1.00 76.19 815 ALA A O 1
ATOM 6147 N N . LEU A 1 816 ? -32.707 -20.932 25.383 1.00 71.38 816 LEU A N 1
ATOM 6148 C CA . LEU A 1 816 ? -31.844 -20.893 26.564 1.00 71.38 816 LEU A CA 1
ATOM 6149 C C . LEU A 1 816 ? -32.649 -20.745 27.860 1.00 71.38 816 LEU A C 1
ATOM 6151 O O . LEU A 1 816 ? -32.314 -21.392 28.850 1.00 71.38 816 LEU A O 1
ATOM 6155 N N . LEU A 1 817 ? -33.731 -19.956 27.877 1.00 76.69 817 LEU A N 1
ATOM 6156 C CA . LEU A 1 817 ? -34.630 -19.861 29.035 1.00 76.69 817 LEU A CA 1
ATOM 6157 C C . LEU A 1 817 ? -35.361 -21.186 29.297 1.00 76.69 817 LEU A C 1
ATOM 6159 O O . LEU A 1 817 ? -35.480 -21.595 30.455 1.00 76.69 817 LEU A O 1
ATOM 6163 N N . VAL A 1 818 ? -35.824 -21.868 28.245 1.00 79.50 818 VAL A N 1
ATOM 6164 C CA . VAL A 1 818 ? -36.494 -23.179 28.321 1.00 79.50 818 VAL A CA 1
ATOM 6165 C C . VAL A 1 818 ? -35.514 -24.267 28.759 1.00 79.50 818 VAL A C 1
ATOM 6167 O O . VAL A 1 818 ? -35.790 -24.981 29.720 1.00 79.50 818 VAL A O 1
ATOM 6170 N N . VAL A 1 819 ? -34.345 -24.351 28.122 1.00 77.31 819 VAL A N 1
ATOM 6171 C CA . VAL A 1 819 ? -33.259 -25.276 28.474 1.00 77.31 819 VAL A CA 1
ATOM 6172 C C . VAL A 1 819 ? -32.799 -25.031 29.906 1.00 77.31 819 VAL A C 1
ATOM 6174 O O . VAL A 1 819 ? -32.661 -25.985 30.666 1.00 77.31 819 VAL A O 1
ATOM 6177 N N . ASN A 1 820 ? -32.647 -23.775 30.331 1.00 80.81 820 ASN A N 1
ATOM 6178 C CA . ASN A 1 820 ? -32.374 -23.466 31.728 1.00 80.81 820 ASN A CA 1
ATOM 6179 C C . ASN A 1 820 ? -33.490 -23.972 32.642 1.00 80.81 820 ASN A C 1
ATOM 6181 O O . ASN A 1 820 ? -33.195 -24.604 33.643 1.00 80.81 820 ASN A O 1
ATOM 6185 N N . ARG A 1 821 ? -34.764 -23.732 32.325 1.00 81.44 821 ARG A N 1
ATOM 6186 C CA . ARG A 1 821 ? -35.872 -24.194 33.171 1.00 81.44 821 ARG A CA 1
ATOM 6187 C C . ARG A 1 821 ? -35.921 -25.723 33.284 1.00 81.44 821 ARG A C 1
ATOM 6189 O O . ARG A 1 821 ? -36.224 -26.224 34.364 1.00 81.44 821 ARG A O 1
ATOM 6196 N N . LEU A 1 822 ? -35.618 -26.441 32.201 1.00 83.69 822 LEU A N 1
ATOM 6197 C CA . LEU A 1 822 ? -35.648 -27.907 32.140 1.00 83.69 822 LEU A CA 1
ATOM 6198 C C . LEU A 1 822 ? -34.399 -28.568 32.745 1.00 83.69 822 LEU A C 1
ATOM 6200 O O . LEU A 1 822 ? -34.511 -29.599 33.401 1.00 83.69 822 LEU A O 1
ATOM 6204 N N . TYR A 1 823 ? -33.218 -27.976 32.556 1.00 82.81 823 TYR A N 1
ATOM 6205 C CA . TYR A 1 823 ? -31.921 -28.578 32.893 1.00 82.81 823 TYR A CA 1
ATOM 6206 C C . TYR A 1 823 ? -31.102 -27.760 33.902 1.00 82.81 823 TYR A C 1
ATOM 6208 O O . TYR A 1 823 ? -29.897 -27.985 34.042 1.00 82.81 823 TYR A O 1
ATOM 6216 N N . HIS A 1 824 ? -31.734 -26.833 34.629 1.00 79.50 824 HIS A N 1
ATOM 6217 C CA . HIS A 1 824 ? -31.080 -25.925 35.579 1.00 79.50 824 HIS A CA 1
ATOM 6218 C C . HIS A 1 824 ? -30.080 -26.636 36.493 1.00 79.50 824 HIS A C 1
ATOM 6220 O O . HIS A 1 824 ? -28.943 -26.195 36.646 1.00 79.50 824 HIS A O 1
ATOM 62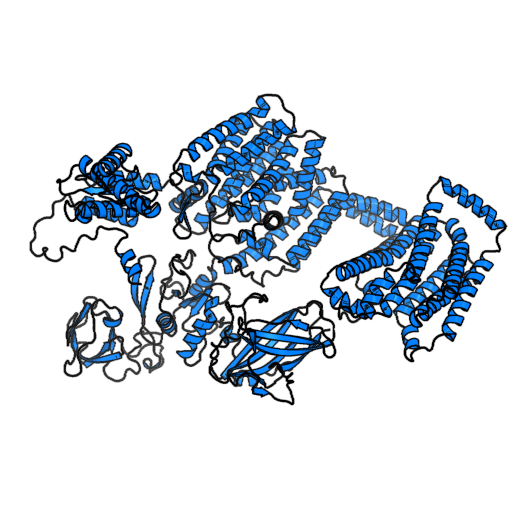26 N N . ASP A 1 825 ? -30.498 -27.757 37.082 1.00 78.88 825 ASP A N 1
ATOM 6227 C CA . ASP A 1 825 ? -29.717 -28.461 38.096 1.00 78.88 825 ASP A CA 1
ATOM 6228 C C . ASP A 1 825 ? -28.451 -29.121 37.504 1.00 78.88 825 ASP A C 1
ATOM 6230 O O . ASP A 1 825 ? -27.470 -29.307 38.221 1.00 78.88 825 ASP A O 1
ATOM 6234 N N . ARG A 1 826 ? -28.415 -29.383 36.184 1.00 79.31 826 ARG A N 1
ATOM 6235 C CA . ARG A 1 826 ? -27.216 -29.847 35.452 1.00 79.31 826 ARG A CA 1
ATOM 6236 C C . ARG A 1 826 ? -26.343 -28.690 34.955 1.00 79.31 826 ARG A C 1
ATOM 6238 O O . ARG A 1 826 ? -25.119 -28.795 34.969 1.00 79.31 826 ARG A O 1
ATOM 6245 N N . LEU A 1 827 ? -26.960 -27.576 34.558 1.00 73.62 827 LEU A N 1
ATOM 6246 C CA . LEU A 1 827 ? -26.265 -26.400 34.022 1.00 73.62 827 LEU A CA 1
ATOM 6247 C C . LEU A 1 827 ? -25.628 -25.535 35.116 1.00 73.62 827 LEU A C 1
ATOM 6249 O O . LEU A 1 827 ? -24.540 -25.002 34.920 1.00 73.62 827 LEU A O 1
ATOM 6253 N N . ALA A 1 828 ? -26.250 -25.414 36.290 1.00 72.75 828 ALA A N 1
ATOM 6254 C CA . ALA A 1 828 ? -25.752 -24.571 37.377 1.00 72.75 828 ALA A CA 1
ATOM 6255 C C . ALA A 1 828 ? -24.380 -25.011 37.942 1.00 72.75 828 ALA A C 1
ATOM 6257 O O . ALA A 1 828 ? -23.561 -24.144 38.255 1.00 72.75 828 ALA A O 1
ATOM 6258 N N . PRO A 1 829 ? -24.062 -26.314 38.093 1.00 75.88 829 PRO A N 1
ATOM 6259 C CA . PRO A 1 829 ? -22.710 -26.769 38.421 1.00 75.88 829 PRO A CA 1
ATOM 6260 C C . PRO A 1 829 ? -21.685 -26.459 37.321 1.00 75.88 829 PRO A C 1
ATOM 6262 O O . PRO A 1 829 ? -20.585 -26.016 37.640 1.00 75.88 829 PRO A O 1
ATOM 6265 N N . MET A 1 830 ? -22.040 -26.638 36.042 1.00 71.19 830 MET A N 1
ATOM 6266 C CA . MET A 1 830 ? -21.156 -26.305 34.915 1.00 71.19 830 MET A CA 1
ATOM 6267 C C . MET A 1 830 ? -20.891 -24.799 34.839 1.00 71.19 830 MET A C 1
ATOM 6269 O O . MET A 1 830 ? -19.737 -24.393 34.760 1.00 71.19 830 MET A O 1
ATOM 6273 N N . ALA A 1 831 ? -21.927 -23.969 34.981 1.00 67.31 831 ALA A N 1
ATOM 6274 C CA . ALA A 1 831 ? -21.798 -22.515 35.048 1.00 67.31 831 ALA A CA 1
ATOM 6275 C C . ALA A 1 831 ? -20.893 -22.082 36.213 1.00 67.31 831 ALA A C 1
ATOM 6277 O O . ALA A 1 831 ? -20.033 -21.230 36.031 1.00 67.31 831 ALA A O 1
ATOM 6278 N N . ARG A 1 832 ? -21.008 -22.724 37.387 1.00 71.44 832 ARG A N 1
ATOM 6279 C CA . ARG A 1 832 ? -20.111 -22.483 38.534 1.00 71.44 832 ARG A CA 1
ATOM 6280 C C . ARG A 1 832 ? -18.658 -22.890 38.271 1.00 71.44 832 ARG A C 1
ATOM 6282 O O . ARG A 1 832 ? -17.765 -22.245 38.806 1.00 71.44 832 ARG A O 1
ATOM 6289 N N . ARG A 1 833 ? -18.406 -23.924 37.461 1.00 75.56 833 ARG A N 1
ATOM 6290 C CA . ARG A 1 833 ? -17.045 -24.296 37.028 1.00 75.56 833 ARG A CA 1
ATOM 6291 C C . ARG A 1 833 ? -16.496 -23.314 35.988 1.00 75.56 833 ARG A C 1
ATOM 6293 O O . ARG A 1 833 ? -15.325 -22.959 36.062 1.00 75.56 833 ARG A O 1
ATOM 6300 N N . LEU A 1 834 ? -17.347 -22.817 35.090 1.00 67.25 834 LEU A N 1
ATOM 6301 C CA . LEU A 1 834 ? -16.986 -21.809 34.087 1.00 67.25 834 LEU A CA 1
ATOM 6302 C C . LEU A 1 834 ? -16.623 -20.447 34.704 1.00 67.25 834 LEU A C 1
ATOM 6304 O O . LEU A 1 834 ? -15.820 -19.736 34.113 1.00 67.25 834 LEU A O 1
ATOM 6308 N N . VAL A 1 835 ? -17.085 -20.130 35.924 1.00 68.31 835 VAL A N 1
ATOM 6309 C CA . VAL A 1 835 ? -16.645 -18.937 36.690 1.00 68.31 835 VAL A CA 1
ATOM 6310 C C . VAL A 1 835 ? -15.122 -18.896 36.892 1.00 68.31 835 VAL A C 1
ATOM 6312 O O . VAL A 1 835 ? -14.544 -17.828 37.076 1.00 68.31 835 VAL A O 1
ATOM 6315 N N . VAL A 1 836 ? -14.421 -20.035 36.822 1.00 71.50 836 VAL A N 1
ATOM 6316 C CA . VAL A 1 836 ? -12.950 -20.044 36.871 1.00 71.50 836 VAL A CA 1
ATOM 6317 C C . VAL A 1 836 ? -12.344 -19.297 35.679 1.00 71.50 836 VAL A C 1
ATOM 6319 O O . VAL A 1 836 ? -11.366 -18.582 35.880 1.00 71.50 836 VAL A O 1
ATOM 6322 N N . LEU A 1 837 ? -12.948 -19.373 34.487 1.00 65.12 837 LEU A N 1
ATOM 6323 C CA . LEU A 1 837 ? -12.499 -18.640 33.292 1.00 65.12 837 LEU A CA 1
ATOM 6324 C C . LEU A 1 837 ? -12.641 -17.114 33.442 1.00 65.12 837 LEU A C 1
ATOM 6326 O O . LEU A 1 837 ? -12.006 -16.359 32.716 1.00 65.12 837 LEU A O 1
ATOM 6330 N N . GLU A 1 838 ? -13.429 -16.653 34.415 1.00 65.25 838 GLU A N 1
ATOM 6331 C CA . GLU A 1 838 ? -13.689 -15.234 34.692 1.00 65.25 838 GLU A CA 1
ATOM 6332 C C . GLU A 1 838 ? -12.669 -14.619 35.651 1.00 65.25 838 GLU A C 1
ATOM 6334 O O . GLU A 1 838 ? -12.722 -13.424 35.956 1.00 65.25 838 GLU A O 1
ATOM 6339 N N . ARG A 1 839 ? -11.739 -15.422 36.180 1.00 75.38 839 ARG A N 1
ATOM 6340 C CA . ARG A 1 839 ? -10.653 -14.881 36.992 1.00 75.38 839 ARG A CA 1
ATOM 6341 C C . ARG A 1 839 ? -9.856 -13.926 36.112 1.00 75.38 839 ARG A C 1
ATOM 6343 O O . ARG A 1 839 ? -9.330 -14.334 35.081 1.00 75.38 839 ARG A O 1
ATOM 6350 N N . GLY A 1 840 ? -9.728 -12.674 36.552 1.00 77.81 840 GLY A N 1
ATOM 6351 C CA . GLY A 1 840 ? -9.029 -11.628 35.803 1.00 77.81 840 GLY A CA 1
ATOM 6352 C C . GLY A 1 840 ? -7.661 -12.043 35.228 1.00 77.81 840 GLY A C 1
ATOM 6353 O O . GLY A 1 840 ? -7.381 -11.679 34.092 1.00 77.81 840 GLY A O 1
ATOM 6354 N N . PRO A 1 841 ? -6.836 -12.865 35.912 1.00 82.88 841 PRO A N 1
ATOM 6355 C CA . PRO A 1 841 ? -5.620 -13.419 35.313 1.00 82.88 841 PRO A CA 1
ATOM 6356 C C . PRO A 1 841 ? -5.838 -14.269 34.049 1.00 82.88 841 PRO A C 1
ATOM 6358 O O . PRO A 1 841 ? -5.087 -14.115 33.093 1.00 82.88 841 PRO A O 1
ATOM 6361 N N . ILE A 1 842 ? -6.851 -15.144 34.024 1.00 77.81 842 ILE A N 1
ATOM 6362 C CA . ILE A 1 842 ? -7.142 -16.026 32.876 1.00 77.81 842 ILE A CA 1
ATOM 6363 C C . ILE A 1 842 ? -7.641 -15.201 31.692 1.00 77.81 842 ILE A C 1
ATOM 6365 O O . ILE A 1 842 ? -7.203 -15.410 30.566 1.00 77.81 842 ILE A O 1
ATOM 6369 N N . VAL A 1 843 ? -8.493 -14.214 31.962 1.00 74.50 843 VAL A N 1
ATOM 6370 C CA . VAL A 1 843 ? -8.956 -13.242 30.967 1.00 74.50 843 VAL A CA 1
ATOM 6371 C C . VAL A 1 843 ? -7.790 -12.538 30.303 1.00 74.50 843 VAL A C 1
ATOM 6373 O O . VAL A 1 843 ? -7.718 -12.484 29.081 1.00 74.50 843 VAL A O 1
ATOM 6376 N N . VAL A 1 844 ? -6.919 -11.936 31.117 1.00 81.00 844 VAL A N 1
ATOM 6377 C CA . VAL A 1 844 ? -5.836 -11.104 30.599 1.00 81.00 844 VAL A CA 1
ATOM 6378 C C . VAL A 1 844 ? -4.855 -11.975 29.827 1.00 81.00 844 VAL A C 1
ATOM 6380 O O . VAL A 1 844 ? -4.441 -11.582 28.744 1.00 81.00 844 VAL A O 1
ATOM 6383 N N . ALA A 1 845 ? -4.559 -13.185 30.313 1.00 82.31 845 ALA A N 1
ATOM 6384 C CA . ALA A 1 845 ? -3.765 -14.156 29.569 1.00 82.31 845 ALA A CA 1
ATOM 6385 C C . ALA A 1 845 ? -4.410 -14.524 28.220 1.00 82.31 845 ALA A C 1
ATOM 6387 O O . ALA A 1 845 ? -3.721 -14.528 27.206 1.00 82.31 845 ALA A O 1
ATOM 6388 N N . GLY A 1 846 ? -5.724 -14.768 28.188 1.00 77.69 846 GLY A N 1
ATOM 6389 C CA . GLY A 1 846 ? -6.464 -15.046 26.956 1.00 77.69 846 GLY A CA 1
ATOM 6390 C C . GLY A 1 846 ? -6.451 -13.872 25.973 1.00 77.69 846 GLY A C 1
ATOM 6391 O O . GLY A 1 846 ? -6.163 -14.070 24.799 1.00 77.69 846 GLY A O 1
ATOM 6392 N N . ALA A 1 847 ? -6.691 -12.645 26.445 1.00 77.88 847 ALA A N 1
ATOM 6393 C CA . ALA A 1 847 ? -6.652 -11.441 25.614 1.00 77.88 847 ALA A CA 1
ATOM 6394 C C . ALA A 1 847 ? -5.248 -11.175 25.046 1.00 77.88 847 ALA A C 1
ATOM 6396 O O . ALA A 1 847 ? -5.120 -10.848 23.871 1.00 77.88 847 ALA A O 1
ATOM 6397 N N . LEU A 1 848 ? -4.197 -11.361 25.855 1.00 82.75 848 LEU A N 1
ATOM 6398 C CA . LEU A 1 848 ? -2.802 -11.263 25.411 1.00 82.75 848 LEU A CA 1
ATOM 6399 C C . LEU A 1 848 ? -2.446 -12.332 24.380 1.00 82.75 848 LEU A C 1
ATOM 6401 O O . LEU A 1 848 ? -1.827 -12.008 23.373 1.00 82.75 848 LEU A O 1
ATOM 6405 N N . PHE A 1 849 ? -2.852 -13.582 24.613 1.00 83.06 849 PHE A N 1
ATOM 6406 C CA . PHE A 1 849 ? -2.622 -14.671 23.671 1.00 83.06 849 PHE A CA 1
ATOM 6407 C C . PHE A 1 849 ? -3.293 -14.389 22.328 1.00 83.06 849 PHE A C 1
ATOM 6409 O O . PHE A 1 849 ? -2.638 -14.471 21.296 1.00 83.06 849 PHE A O 1
ATOM 6416 N N . VAL A 1 850 ? -4.570 -13.995 22.331 1.00 76.12 850 VAL A N 1
ATOM 6417 C CA . VAL A 1 850 ? -5.264 -13.691 21.078 1.00 76.12 850 VAL A CA 1
ATOM 6418 C C . VAL A 1 850 ? -4.675 -12.463 20.395 1.00 76.12 850 VAL A C 1
ATOM 6420 O O . VAL A 1 850 ? -4.441 -12.519 19.195 1.00 76.12 850 VAL A O 1
ATOM 6423 N N . GLY A 1 851 ? -4.377 -11.392 21.136 1.00 77.75 851 GLY A N 1
ATOM 6424 C CA . GLY A 1 851 ? -3.720 -10.216 20.568 1.00 77.75 851 GLY A CA 1
ATOM 6425 C C . GLY A 1 851 ? -2.392 -10.568 19.895 1.00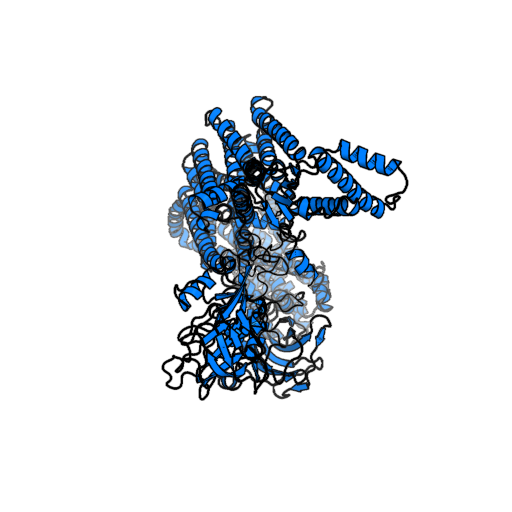 77.75 851 GLY A C 1
ATOM 6426 O O . GLY A 1 851 ? -2.145 -10.139 18.776 1.00 77.75 851 GLY A O 1
ATOM 6427 N N . LEU A 1 852 ? -1.585 -11.431 20.521 1.00 83.25 852 LEU A N 1
ATOM 6428 C CA . LEU A 1 852 ? -0.341 -11.930 19.940 1.00 83.25 852 LEU A CA 1
ATOM 6429 C C . LEU A 1 852 ? -0.580 -12.764 18.675 1.00 83.25 852 LEU A C 1
ATOM 6431 O O . LEU A 1 852 ? 0.083 -12.520 17.675 1.00 83.25 852 LEU A O 1
ATOM 6435 N N . VAL A 1 853 ? -1.500 -13.734 18.702 1.00 79.12 853 VAL A N 1
ATOM 6436 C CA . VAL A 1 853 ? -1.782 -14.593 17.536 1.00 79.12 853 VAL A CA 1
ATOM 6437 C C . VAL A 1 853 ? -2.314 -13.763 16.370 1.00 79.12 853 VAL A C 1
ATOM 6439 O O . VAL A 1 853 ? -1.835 -13.931 15.254 1.00 79.12 853 VAL A O 1
ATOM 6442 N N . VAL A 1 854 ? -3.246 -12.842 16.633 1.00 75.19 854 VAL A N 1
ATOM 6443 C CA . VAL A 1 854 ? -3.784 -11.920 15.627 1.00 75.19 854 VAL A CA 1
ATOM 6444 C C . VAL A 1 854 ? -2.656 -11.085 15.038 1.00 75.19 854 VAL A C 1
ATOM 6446 O O . VAL A 1 854 ? -2.485 -11.101 13.825 1.00 75.19 854 VAL A O 1
ATOM 6449 N N . THR A 1 855 ? -1.832 -10.426 15.859 1.00 78.81 855 THR A N 1
ATOM 6450 C CA . THR A 1 855 ? -0.713 -9.626 15.347 1.00 78.81 855 THR A CA 1
ATOM 6451 C C . THR A 1 855 ? 0.284 -10.472 14.560 1.00 78.81 855 THR A C 1
ATOM 6453 O O . THR A 1 855 ? 0.707 -10.043 13.496 1.00 78.81 855 THR A O 1
ATOM 6456 N N . VAL A 1 856 ? 0.653 -11.668 15.027 1.00 80.88 856 VAL A N 1
ATOM 6457 C CA . VAL A 1 856 ? 1.587 -12.549 14.303 1.00 80.88 856 VAL A CA 1
ATOM 6458 C C . VAL A 1 856 ? 1.002 -12.984 12.960 1.00 80.88 856 VAL A C 1
ATOM 6460 O O . VAL A 1 856 ? 1.707 -12.901 11.961 1.00 80.88 856 VAL A O 1
ATOM 6463 N N . SER A 1 857 ? -0.271 -13.389 12.920 1.00 73.06 857 SER A N 1
ATOM 6464 C CA . SER A 1 857 ? -0.977 -13.763 11.686 1.00 73.06 857 SER A CA 1
ATOM 6465 C C . SER A 1 857 ? -0.985 -12.597 10.694 1.00 73.06 857 SER A C 1
ATOM 6467 O O . SER A 1 857 ? -0.409 -12.694 9.610 1.00 73.06 857 SER A O 1
ATOM 6469 N N . THR A 1 858 ? -1.485 -11.448 11.156 1.00 70.94 858 THR A N 1
ATOM 6470 C CA . THR A 1 858 ? -1.567 -10.167 10.440 1.00 70.94 858 THR A CA 1
ATOM 6471 C C . THR A 1 858 ? -0.199 -9.766 9.873 1.00 70.94 858 THR A C 1
ATOM 6473 O O . THR A 1 858 ? -0.042 -9.588 8.670 1.00 70.94 858 THR A O 1
ATOM 6476 N N . VAL A 1 859 ? 0.837 -9.692 10.717 1.00 73.31 859 VAL A N 1
ATOM 6477 C CA . VAL A 1 859 ? 2.200 -9.311 10.313 1.00 73.31 859 VAL A CA 1
ATOM 6478 C C . VAL A 1 859 ? 2.809 -10.332 9.354 1.00 73.31 859 VAL A C 1
ATOM 6480 O O . VAL A 1 859 ? 3.481 -9.932 8.409 1.00 73.31 859 VAL A O 1
ATOM 6483 N N . SER A 1 860 ? 2.586 -11.633 9.559 1.00 74.75 860 SER A N 1
ATOM 6484 C CA . SER A 1 860 ? 3.144 -12.673 8.686 1.00 74.75 860 SER A CA 1
ATOM 6485 C C . SER A 1 860 ? 2.544 -12.648 7.279 1.00 74.75 860 SER A C 1
ATOM 6487 O O . SER A 1 860 ? 3.293 -12.792 6.311 1.00 74.75 860 SER A O 1
ATOM 6489 N N . GLY A 1 861 ? 1.234 -12.398 7.165 1.00 69.88 861 GLY A N 1
ATOM 6490 C CA . GLY A 1 861 ? 0.554 -12.201 5.885 1.00 69.88 861 GLY A CA 1
ATOM 6491 C C . GLY A 1 861 ? 1.044 -10.930 5.200 1.00 69.88 861 GLY A C 1
ATOM 6492 O O . GLY A 1 861 ? 1.636 -10.992 4.124 1.00 69.88 861 GLY A O 1
ATOM 6493 N N . TYR A 1 862 ? 0.935 -9.784 5.883 1.00 69.31 862 TYR A N 1
ATOM 6494 C CA . TYR A 1 862 ? 1.338 -8.502 5.302 1.00 69.31 862 TYR A CA 1
ATOM 6495 C C . TYR A 1 862 ? 2.813 -8.433 4.938 1.00 69.31 862 TYR A C 1
ATOM 6497 O O . TYR A 1 862 ? 3.147 -7.847 3.917 1.00 69.31 862 TYR A O 1
ATOM 6505 N N . GLN A 1 863 ? 3.714 -9.010 5.736 1.00 69.69 863 GLN A N 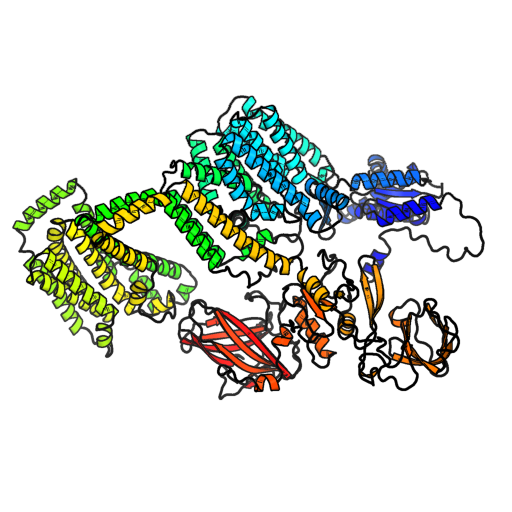1
ATOM 6506 C CA . GLN A 1 863 ? 5.142 -8.961 5.431 1.00 69.69 863 GLN A CA 1
ATOM 6507 C C . GLN A 1 863 ? 5.463 -9.687 4.122 1.00 69.69 863 GLN A C 1
ATOM 6509 O O . GLN A 1 863 ? 6.329 -9.220 3.383 1.00 69.69 863 GLN A O 1
ATOM 6514 N N . ARG A 1 864 ? 4.792 -10.809 3.830 1.00 70.75 864 ARG A N 1
ATOM 6515 C CA . ARG A 1 864 ? 4.998 -11.534 2.572 1.00 70.75 864 ARG A CA 1
ATOM 6516 C C . ARG A 1 864 ? 4.545 -10.680 1.390 1.00 70.75 864 ARG A C 1
ATOM 6518 O O . ARG A 1 864 ? 5.322 -10.482 0.460 1.00 70.75 864 ARG A O 1
ATOM 6525 N N . ASP A 1 865 ? 3.350 -10.106 1.474 1.00 65.31 865 ASP A N 1
ATOM 6526 C CA . ASP A 1 865 ? 2.764 -9.377 0.348 1.00 65.31 865 ASP A CA 1
ATOM 6527 C C . ASP A 1 865 ? 3.379 -7.985 0.144 1.00 65.31 865 ASP A C 1
ATOM 6529 O O . ASP A 1 865 ? 3.566 -7.546 -0.994 1.00 65.31 865 ASP A O 1
ATOM 6533 N N . LEU A 1 866 ? 3.758 -7.300 1.230 1.00 66.12 866 LEU A N 1
ATOM 6534 C CA . LEU A 1 866 ? 4.547 -6.065 1.179 1.00 66.12 866 LEU A CA 1
ATOM 6535 C C . LEU A 1 866 ? 5.955 -6.334 0.655 1.00 66.12 866 LEU A C 1
ATOM 6537 O O . LEU A 1 866 ? 6.461 -5.557 -0.149 1.00 66.12 866 LEU A O 1
ATOM 6541 N N . GLY A 1 867 ? 6.576 -7.440 1.076 1.00 67.44 867 GLY A N 1
ATOM 6542 C CA . GLY A 1 867 ? 7.873 -7.868 0.563 1.00 67.44 867 GLY A CA 1
ATOM 6543 C C . GLY A 1 867 ? 7.833 -8.101 -0.945 1.00 67.44 867 GLY A C 1
ATOM 6544 O O . GLY A 1 867 ? 8.675 -7.570 -1.659 1.00 67.44 867 GLY A O 1
ATOM 6545 N N . ALA A 1 868 ? 6.819 -8.808 -1.446 1.00 66.88 868 ALA A N 1
ATOM 6546 C CA . ALA A 1 868 ? 6.642 -8.985 -2.882 1.00 66.88 868 ALA A CA 1
ATOM 6547 C C . ALA A 1 868 ? 6.482 -7.621 -3.577 1.00 66.88 868 ALA A C 1
ATOM 6549 O O . ALA A 1 868 ? 7.286 -7.222 -4.414 1.00 66.88 868 ALA A O 1
ATOM 6550 N N . ASN A 1 869 ? 5.500 -6.826 -3.170 1.00 65.31 869 ASN A N 1
ATOM 6551 C CA . ASN A 1 869 ? 5.087 -5.697 -3.993 1.00 65.31 869 ASN A CA 1
ATOM 6552 C C . ASN A 1 869 ? 5.890 -4.401 -3.813 1.00 65.31 869 ASN A C 1
ATOM 6554 O O . ASN A 1 869 ? 5.939 -3.586 -4.737 1.00 65.31 869 ASN A O 1
ATOM 6558 N N . VAL A 1 870 ? 6.484 -4.180 -2.638 1.00 66.19 870 VAL A N 1
ATOM 6559 C CA . VAL A 1 870 ? 7.210 -2.939 -2.323 1.00 66.19 870 VAL A CA 1
ATOM 6560 C C . VAL A 1 870 ? 8.701 -3.093 -2.577 1.00 66.19 870 VAL A C 1
ATOM 6562 O O . VAL A 1 870 ? 9.279 -2.225 -3.222 1.00 66.19 870 VAL A O 1
ATOM 6565 N N . SER A 1 871 ? 9.324 -4.182 -2.110 1.00 67.31 871 SER A N 1
ATOM 6566 C CA . SER A 1 871 ? 10.775 -4.333 -2.264 1.00 67.31 871 SER A CA 1
ATOM 6567 C C . SER A 1 871 ? 11.170 -4.765 -3.674 1.00 67.31 871 SER A C 1
ATOM 6569 O O . SER A 1 871 ? 12.273 -4.468 -4.112 1.00 67.31 871 SER A O 1
ATOM 6571 N N . GLN A 1 872 ? 10.285 -5.454 -4.407 1.00 79.25 872 GLN A N 1
ATOM 6572 C CA . GLN A 1 872 ? 10.604 -6.074 -5.703 1.00 79.25 872 GLN A CA 1
ATOM 6573 C C . GLN A 1 872 ? 11.769 -7.083 -5.626 1.00 79.25 872 GLN A C 1
ATOM 6575 O O . GLN A 1 872 ? 12.239 -7.551 -6.656 1.00 79.25 872 GLN A O 1
ATOM 6580 N N . LYS A 1 873 ? 12.200 -7.482 -4.417 1.00 85.00 873 LYS A N 1
ATOM 6581 C CA . LYS A 1 873 ? 13.271 -8.470 -4.218 1.00 85.00 873 LYS A CA 1
ATOM 6582 C C . LYS A 1 873 ? 12.938 -9.803 -4.885 1.00 85.00 873 LYS A C 1
ATOM 6584 O O . LYS A 1 873 ? 13.817 -10.405 -5.481 1.00 85.00 873 LYS A O 1
ATOM 6589 N N . HIS A 1 874 ? 11.674 -10.222 -4.820 1.00 86.00 874 HIS A N 1
ATOM 6590 C CA . HIS A 1 874 ? 11.201 -11.460 -5.447 1.00 86.00 874 HIS A CA 1
ATOM 6591 C C . HIS A 1 874 ? 11.513 -11.518 -6.951 1.00 86.00 874 HIS A C 1
ATOM 6593 O O . HIS A 1 874 ? 11.842 -12.583 -7.446 1.00 86.00 874 HIS A O 1
ATOM 6599 N N . VAL A 1 875 ? 11.522 -10.374 -7.643 1.00 89.75 875 VAL A N 1
ATOM 6600 C CA . VAL A 1 875 ? 11.852 -10.299 -9.070 1.00 89.75 875 VAL A CA 1
ATOM 6601 C C . VAL A 1 875 ? 13.327 -10.623 -9.315 1.00 89.75 875 VAL A C 1
ATOM 6603 O O . VAL A 1 875 ? 13.668 -11.304 -10.277 1.00 89.75 875 VAL A O 1
ATOM 6606 N N . LEU A 1 876 ? 14.216 -10.165 -8.427 1.00 90.56 876 LEU A N 1
ATOM 6607 C CA . LEU A 1 876 ? 15.631 -10.534 -8.476 1.00 90.56 876 LEU A CA 1
ATOM 6608 C C . LEU A 1 876 ? 15.869 -11.966 -8.014 1.00 90.56 876 LEU A C 1
ATOM 6610 O O . LEU A 1 876 ? 16.703 -12.644 -8.597 1.00 90.56 876 LEU A O 1
ATOM 6614 N N . ASP A 1 877 ? 15.139 -12.432 -7.000 1.00 90.56 877 ASP A N 1
ATOM 6615 C CA . ASP A 1 877 ? 15.187 -13.832 -6.573 1.00 90.56 877 ASP A CA 1
ATOM 6616 C C . ASP A 1 877 ? 14.780 -14.749 -7.745 1.00 90.56 877 ASP A C 1
ATOM 6618 O O . ASP A 1 877 ? 15.483 -15.714 -8.025 1.00 90.56 877 ASP A O 1
ATOM 6622 N N . ALA A 1 878 ? 13.723 -14.400 -8.489 1.00 92.25 878 ALA A N 1
ATOM 6623 C CA . ALA A 1 878 ? 13.279 -15.121 -9.683 1.00 92.25 878 ALA A CA 1
ATOM 6624 C C . ALA A 1 878 ? 14.318 -15.068 -10.814 1.00 92.25 878 ALA A C 1
ATOM 6626 O O . ALA A 1 878 ? 14.546 -16.068 -11.497 1.00 92.25 878 ALA A O 1
ATOM 6627 N N . TYR A 1 879 ? 14.988 -13.925 -10.997 1.00 94.56 879 TYR A N 1
ATOM 6628 C CA . TYR A 1 879 ? 16.119 -13.816 -11.918 1.00 94.56 879 TYR A CA 1
ATOM 6629 C C . TYR A 1 879 ? 17.270 -14.740 -11.496 1.00 94.56 879 TYR A C 1
ATOM 6631 O O . TYR A 1 879 ? 17.728 -15.529 -12.310 1.00 94.56 879 TYR A O 1
ATOM 6639 N N . HIS A 1 880 ? 17.702 -14.713 -10.236 1.00 93.31 880 HIS A N 1
ATOM 6640 C CA . HIS A 1 880 ? 18.786 -15.571 -9.750 1.00 93.31 880 HIS A CA 1
ATOM 6641 C C . HIS A 1 880 ? 18.435 -17.062 -9.803 1.00 93.31 880 HIS A C 1
ATOM 6643 O O . HIS A 1 880 ? 19.282 -17.877 -10.150 1.00 93.31 880 HIS A O 1
ATOM 6649 N N . GLU A 1 881 ? 17.184 -17.430 -9.527 1.00 93.25 881 GLU A N 1
ATOM 6650 C CA . GLU A 1 881 ? 16.712 -18.810 -9.674 1.00 93.25 881 GLU A CA 1
ATOM 6651 C C . GLU A 1 881 ? 16.770 -19.281 -11.137 1.00 93.25 881 GLU A C 1
ATOM 6653 O O . GLU A 1 881 ? 17.134 -20.425 -11.395 1.00 93.25 881 GLU A O 1
ATOM 6658 N N . SER A 1 882 ? 16.475 -18.389 -12.091 1.00 92.06 882 SER A N 1
ATOM 6659 C CA . SER A 1 882 ? 16.394 -18.727 -13.522 1.00 92.06 882 SER A CA 1
ATOM 6660 C C . SER A 1 882 ? 17.721 -18.574 -14.284 1.00 92.06 882 SER A C 1
ATOM 6662 O O . SER A 1 882 ? 17.920 -19.227 -15.305 1.00 92.06 882 SER A O 1
ATOM 6664 N N . PHE A 1 883 ? 18.619 -17.692 -13.829 1.00 92.19 883 PHE A N 1
ATOM 6665 C CA . PHE A 1 883 ? 19.888 -17.347 -14.495 1.00 92.19 883 PHE A CA 1
ATOM 6666 C C . PHE A 1 883 ? 21.132 -17.754 -13.689 1.00 92.19 883 PHE A C 1
ATOM 6668 O O . PHE A 1 883 ? 22.246 -17.629 -14.189 1.00 92.19 883 PHE A O 1
ATOM 6675 N N . GLY A 1 884 ? 20.968 -18.236 -12.454 1.00 90.69 884 GLY A N 1
ATOM 6676 C CA . GLY A 1 884 ? 22.070 -18.562 -11.551 1.00 90.69 884 GLY A CA 1
ATOM 6677 C C . GLY A 1 884 ? 22.728 -17.339 -10.895 1.00 90.69 884 GLY A C 1
ATOM 6678 O O . GLY A 1 884 ? 22.198 -16.224 -10.876 1.00 90.69 884 GLY A O 1
ATOM 6679 N N . ASP A 1 885 ? 23.919 -17.568 -10.337 1.00 84.50 885 ASP A N 1
ATOM 6680 C CA . ASP A 1 885 ? 24.702 -16.577 -9.584 1.00 84.50 885 ASP A CA 1
ATOM 6681 C C . ASP A 1 885 ? 25.652 -15.739 -10.466 1.00 84.50 885 ASP A C 1
ATOM 6683 O O . ASP A 1 885 ? 26.490 -15.007 -9.937 1.00 84.50 885 ASP A O 1
ATOM 6687 N N . ASP A 1 886 ? 25.499 -15.761 -11.798 1.00 74.31 886 ASP A N 1
ATOM 6688 C CA . ASP A 1 886 ? 26.330 -15.015 -12.772 1.00 74.31 886 ASP A CA 1
ATOM 6689 C C . ASP A 1 886 ? 26.176 -13.473 -12.681 1.00 74.31 886 ASP A C 1
ATOM 6691 O O . ASP A 1 886 ? 26.596 -12.704 -13.551 1.00 74.31 886 ASP A O 1
ATOM 6695 N N . GLY A 1 887 ? 25.587 -12.988 -11.586 1.00 70.56 887 GLY A N 1
ATOM 6696 C CA . GLY A 1 887 ? 25.378 -11.585 -11.277 1.00 70.56 887 GLY A CA 1
ATOM 6697 C C . GLY A 1 887 ? 24.325 -10.926 -12.168 1.00 70.56 887 GLY A C 1
ATOM 6698 O O . GLY A 1 887 ? 23.528 -11.568 -12.849 1.00 70.56 887 GLY A O 1
ATOM 6699 N N . LEU A 1 888 ? 24.320 -9.593 -12.172 1.00 79.25 888 LEU A N 1
ATOM 6700 C CA . LEU A 1 888 ? 23.388 -8.776 -12.961 1.00 79.25 888 LEU A CA 1
ATOM 6701 C C . LEU A 1 888 ? 23.812 -8.641 -14.440 1.00 79.25 888 LEU A C 1
ATOM 6703 O O . LEU A 1 888 ? 23.406 -7.699 -15.115 1.00 79.25 888 LEU A O 1
ATOM 6707 N N . ALA A 1 889 ? 24.654 -9.543 -14.956 1.00 82.19 889 ALA A N 1
ATOM 6708 C CA . ALA A 1 889 ? 25.272 -9.403 -16.276 1.00 82.19 889 ALA A CA 1
ATOM 6709 C C . ALA A 1 889 ? 24.267 -9.446 -17.445 1.00 82.19 889 ALA A C 1
ATOM 6711 O O . ALA A 1 889 ? 24.531 -8.857 -18.499 1.00 82.19 889 ALA A O 1
ATOM 6712 N N . HIS A 1 890 ? 23.122 -10.110 -17.245 1.00 89.50 890 HIS A N 1
ATOM 6713 C CA . HIS A 1 890 ? 22.120 -10.390 -18.278 1.00 89.50 890 HIS A CA 1
ATOM 6714 C C . HIS A 1 890 ? 20.747 -9.769 -17.999 1.00 89.50 890 HIS A C 1
ATOM 6716 O O . HIS A 1 890 ? 19.796 -10.050 -18.731 1.00 89.50 890 HIS A O 1
ATOM 6722 N N . ILE A 1 891 ? 20.636 -8.925 -16.969 1.00 95.38 891 ILE A N 1
ATOM 6723 C CA . ILE A 1 891 ? 19.413 -8.190 -16.649 1.00 95.38 891 ILE A CA 1
ATOM 6724 C C . ILE A 1 891 ? 19.580 -6.711 -16.971 1.00 95.38 891 ILE A C 1
ATOM 6726 O O . ILE A 1 891 ? 20.554 -6.064 -16.593 1.00 95.38 891 ILE A O 1
ATOM 6730 N N . TYR A 1 892 ? 18.582 -6.176 -17.656 1.00 96.19 892 TYR A N 1
ATOM 6731 C CA . TYR A 1 892 ? 18.472 -4.762 -17.983 1.00 96.19 892 TYR A CA 1
ATOM 6732 C C . TYR A 1 892 ? 17.126 -4.241 -17.488 1.00 96.19 892 TYR A C 1
ATOM 6734 O O . TYR A 1 892 ? 16.252 -5.017 -17.096 1.00 96.19 892 TYR A O 1
ATOM 6742 N N . LYS A 1 893 ? 16.910 -2.931 -17.540 1.00 95.19 893 LYS A N 1
ATOM 6743 C CA . LYS A 1 893 ? 15.578 -2.342 -17.356 1.00 95.19 893 LYS A CA 1
ATOM 6744 C C . LYS A 1 893 ? 15.210 -1.435 -18.520 1.00 95.19 893 LYS A C 1
ATOM 6746 O O . LYS A 1 893 ? 16.080 -0.833 -19.141 1.00 95.19 893 LYS A O 1
ATOM 6751 N N . HIS A 1 894 ? 13.922 -1.341 -18.820 1.00 94.69 894 HIS A N 1
ATOM 6752 C CA . HIS A 1 894 ? 13.403 -0.446 -19.850 1.00 94.69 894 HIS A CA 1
ATOM 6753 C C . HIS A 1 894 ? 12.047 0.117 -19.439 1.00 94.69 894 HIS A C 1
ATOM 6755 O O . HIS A 1 894 ? 11.156 -0.629 -19.043 1.00 94.69 894 HIS A O 1
ATOM 6761 N N . GLY A 1 895 ? 11.862 1.423 -19.605 1.00 88.12 895 GLY A N 1
ATOM 6762 C CA . GLY A 1 895 ? 10.587 2.096 -19.394 1.00 88.12 895 GLY A CA 1
ATOM 6763 C C . GLY A 1 895 ? 10.692 3.201 -18.355 1.00 88.12 895 GLY A C 1
ATOM 6764 O O . GLY A 1 895 ? 11.761 3.726 -18.075 1.00 88.12 895 GLY A O 1
ATOM 6765 N N . ASN A 1 896 ? 9.559 3.579 -17.773 1.00 77.31 896 ASN A N 1
ATOM 6766 C CA . ASN A 1 896 ? 9.445 4.795 -16.973 1.00 77.31 896 ASN A CA 1
ATOM 6767 C C . ASN A 1 896 ? 9.980 4.668 -15.530 1.00 77.31 896 ASN A C 1
ATOM 6769 O O . ASN A 1 896 ? 9.426 5.273 -14.614 1.00 77.31 896 ASN A O 1
ATOM 6773 N N . PHE A 1 897 ? 11.045 3.891 -15.316 1.00 74.56 897 PHE A N 1
ATOM 6774 C CA . PHE A 1 897 ? 11.696 3.748 -14.008 1.00 74.56 897 PHE A CA 1
ATOM 6775 C C . PHE A 1 897 ? 12.294 5.077 -13.517 1.00 74.56 897 PHE A C 1
ATOM 6777 O O . PHE A 1 897 ? 12.381 5.302 -12.311 1.00 74.56 897 PHE A O 1
ATOM 6784 N N . GLY A 1 898 ? 12.646 5.972 -14.451 1.00 61.47 898 GLY A N 1
ATOM 6785 C CA . GLY A 1 898 ? 13.225 7.290 -14.181 1.00 61.47 898 GLY A CA 1
ATOM 6786 C C . GLY A 1 898 ? 12.460 8.491 -14.756 1.00 61.47 898 GLY A C 1
ATOM 6787 O O . GLY A 1 898 ? 13.079 9.511 -15.060 1.00 61.47 898 GLY A O 1
ATOM 6788 N N . ALA A 1 899 ? 11.139 8.379 -14.958 1.00 49.47 899 ALA A N 1
ATOM 6789 C CA . ALA A 1 899 ? 10.280 9.399 -15.582 1.00 49.47 899 ALA A CA 1
ATOM 6790 C C . ALA A 1 899 ? 10.731 10.856 -15.365 1.00 49.47 899 ALA A C 1
ATOM 6792 O O . ALA A 1 899 ? 10.727 11.348 -14.237 1.00 49.47 899 ALA A O 1
ATOM 6793 N N . VAL A 1 900 ? 11.119 11.518 -16.465 1.00 40.06 900 VAL A N 1
ATOM 6794 C CA . VAL A 1 900 ? 11.485 12.944 -16.619 1.00 40.06 900 VAL A CA 1
ATOM 6795 C C . VAL A 1 900 ? 12.067 13.582 -15.346 1.00 40.06 900 VAL A C 1
ATOM 6797 O O . VAL A 1 900 ? 11.462 14.454 -14.728 1.00 40.06 900 VAL A O 1
ATOM 6800 N N . GLY A 1 901 ? 13.277 13.158 -14.974 1.00 48.06 901 GLY A N 1
ATOM 6801 C CA . GLY A 1 901 ? 14.087 13.825 -13.947 1.00 48.06 901 GLY A CA 1
ATOM 6802 C C . GLY A 1 901 ? 14.153 13.122 -12.592 1.00 48.06 901 GLY A C 1
ATOM 6803 O O . GLY A 1 901 ? 14.738 13.680 -11.662 1.00 48.06 901 GLY A O 1
ATOM 6804 N N . ARG A 1 902 ? 13.608 11.907 -12.459 1.00 49.25 902 ARG A N 1
ATOM 6805 C CA . ARG A 1 902 ? 13.711 11.115 -11.225 1.00 49.25 902 ARG A CA 1
ATOM 6806 C C . ARG A 1 902 ? 14.709 9.976 -11.383 1.00 49.25 902 ARG A C 1
ATOM 6808 O O . ARG A 1 902 ? 14.709 9.283 -12.391 1.00 49.25 902 ARG A O 1
ATOM 6815 N N . LYS A 1 903 ? 15.570 9.790 -10.381 1.00 59.09 903 LYS A N 1
ATOM 6816 C CA . LYS A 1 903 ? 16.406 8.590 -10.280 1.00 59.09 903 LYS A CA 1
ATOM 6817 C C . LYS A 1 903 ? 15.536 7.431 -9.798 1.00 59.09 903 LYS A C 1
ATOM 6819 O O . LYS A 1 903 ? 14.667 7.633 -8.949 1.00 59.09 903 LYS A O 1
ATOM 6824 N N . ASP A 1 904 ? 15.777 6.243 -10.342 1.00 66.88 904 ASP A N 1
ATOM 6825 C CA . ASP A 1 904 ? 15.233 5.007 -9.787 1.00 66.88 904 ASP A CA 1
ATOM 6826 C C . ASP A 1 904 ? 15.735 4.871 -8.344 1.00 66.88 904 ASP A C 1
ATOM 6828 O O . ASP A 1 904 ? 16.934 4.726 -8.103 1.00 66.88 904 ASP A O 1
ATOM 6832 N N . ASN A 1 905 ? 14.820 5.006 -7.387 1.00 64.19 905 ASN A N 1
ATOM 6833 C CA . ASN A 1 905 ? 15.144 4.989 -5.965 1.00 64.19 905 ASN A CA 1
ATOM 6834 C C . ASN A 1 905 ? 15.016 3.588 -5.359 1.00 64.19 905 ASN A C 1
ATOM 6836 O O . ASN A 1 905 ? 15.272 3.428 -4.164 1.00 64.19 905 ASN A O 1
ATOM 6840 N N . ASN A 1 906 ? 14.583 2.576 -6.123 1.00 72.44 906 ASN A N 1
ATOM 6841 C CA . ASN A 1 906 ? 14.488 1.229 -5.579 1.00 72.44 906 ASN A CA 1
ATOM 6842 C C . ASN A 1 906 ? 15.893 0.640 -5.441 1.00 72.44 906 ASN A C 1
ATOM 6844 O O . ASN A 1 906 ? 16.596 0.429 -6.424 1.00 72.44 906 ASN A O 1
ATOM 6848 N N . PHE A 1 907 ? 16.269 0.336 -4.198 1.00 72.44 907 PHE A N 1
ATOM 6849 C CA . PHE A 1 907 ? 17.555 -0.255 -3.839 1.00 72.44 907 PHE A CA 1
ATOM 6850 C C . PHE A 1 907 ? 17.928 -1.466 -4.708 1.00 72.44 907 PHE A C 1
ATOM 6852 O O . PHE A 1 907 ? 19.092 -1.630 -5.060 1.00 72.44 907 PHE A O 1
ATOM 6859 N N . TYR A 1 908 ? 16.945 -2.288 -5.080 1.00 81.31 908 TYR A N 1
ATOM 6860 C CA . TYR A 1 908 ? 17.165 -3.513 -5.844 1.00 81.31 908 TYR A CA 1
ATOM 6861 C C . TYR A 1 908 ? 17.335 -3.276 -7.349 1.00 81.31 908 TYR A C 1
ATOM 6863 O O . TYR A 1 908 ? 18.070 -4.010 -8.001 1.00 81.31 908 TYR A O 1
ATOM 6871 N N . THR A 1 909 ? 16.695 -2.250 -7.916 1.00 85.56 909 THR A N 1
ATOM 6872 C CA . THR A 1 909 ? 16.695 -2.020 -9.374 1.00 85.56 909 THR A CA 1
ATOM 6873 C C . THR A 1 909 ? 17.550 -0.835 -9.807 1.00 85.56 909 THR A C 1
ATOM 6875 O O . THR A 1 909 ? 17.903 -0.730 -10.984 1.00 85.56 909 THR A O 1
ATOM 6878 N N . ALA A 1 910 ? 17.949 0.033 -8.874 1.00 82.81 910 ALA A N 1
ATOM 6879 C CA . ALA A 1 910 ? 18.741 1.227 -9.155 1.00 82.81 910 ALA A CA 1
ATOM 6880 C C . ALA A 1 910 ? 20.074 0.902 -9.844 1.00 82.81 910 ALA A C 1
ATOM 6882 O O . ALA A 1 910 ? 20.476 1.632 -10.747 1.00 82.81 910 ALA A O 1
ATOM 6883 N N . GLY A 1 911 ? 20.720 -0.207 -9.464 1.00 87.62 911 GLY A N 1
ATOM 6884 C CA . GLY A 1 911 ? 21.985 -0.663 -10.050 1.00 87.62 911 GLY A CA 1
ATOM 6885 C C . GLY A 1 911 ? 21.861 -1.385 -11.396 1.00 87.62 911 GLY A C 1
ATOM 6886 O O . GLY A 1 911 ? 22.880 -1.694 -12.005 1.00 87.62 911 GLY A O 1
ATOM 6887 N N . ILE A 1 912 ? 20.644 -1.668 -11.868 1.00 93.06 912 ILE A N 1
ATOM 6888 C CA . ILE A 1 912 ? 20.426 -2.391 -13.126 1.00 93.06 912 ILE A CA 1
ATOM 6889 C C . ILE A 1 912 ? 20.556 -1.411 -14.300 1.00 93.06 912 ILE A C 1
ATOM 6891 O O . ILE A 1 912 ? 19.851 -0.393 -14.292 1.00 93.06 912 ILE A O 1
ATOM 6895 N N . PRO A 1 913 ? 21.401 -1.702 -15.308 1.00 94.50 913 PRO A N 1
ATOM 6896 C CA . PRO A 1 913 ? 21.569 -0.836 -16.471 1.00 94.50 913 PRO A CA 1
ATOM 6897 C C . PRO A 1 913 ? 20.260 -0.629 -17.243 1.00 94.50 913 PRO A C 1
ATOM 6899 O O . PRO A 1 913 ? 19.507 -1.578 -17.485 1.00 94.50 913 PRO A O 1
ATOM 6902 N N . GLU A 1 914 ? 19.990 0.611 -17.648 1.00 94.06 914 GLU A N 1
ATOM 6903 C CA . GLU A 1 914 ? 18.769 0.978 -18.367 1.00 94.06 914 GLU A CA 1
ATOM 6904 C C . GLU A 1 914 ? 19.001 1.087 -19.878 1.00 94.06 914 GLU A C 1
ATOM 6906 O O . GLU A 1 914 ? 19.927 1.758 -20.332 1.00 94.06 914 GLU A O 1
ATOM 6911 N N . ILE A 1 915 ? 18.114 0.469 -20.659 1.00 95.12 915 ILE A N 1
ATOM 6912 C CA . ILE A 1 915 ? 18.016 0.650 -22.109 1.00 95.12 915 ILE A CA 1
ATOM 6913 C C . ILE A 1 915 ? 16.850 1.602 -22.371 1.00 95.12 915 ILE A C 1
ATOM 6915 O O . ILE A 1 915 ? 15.683 1.229 -22.231 1.00 95.12 915 ILE A O 1
ATOM 6919 N N . ARG A 1 916 ? 17.143 2.846 -22.760 1.00 91.62 916 ARG A N 1
ATOM 6920 C CA . ARG A 1 916 ? 16.096 3.854 -23.007 1.00 91.62 916 ARG A CA 1
ATOM 6921 C C . ARG A 1 916 ? 15.323 3.626 -24.298 1.00 91.62 916 ARG A C 1
ATOM 6923 O O . ARG A 1 916 ? 14.119 3.878 -24.340 1.00 91.62 916 ARG A O 1
ATOM 6930 N N . ASP A 1 917 ? 16.006 3.183 -25.351 1.00 93.75 917 ASP A N 1
ATOM 6931 C CA . ASP A 1 917 ? 15.355 2.954 -26.634 1.00 93.75 917 ASP A CA 1
ATOM 6932 C C . ASP A 1 917 ? 14.492 1.689 -26.584 1.00 93.75 917 ASP A C 1
ATOM 6934 O O . ASP A 1 917 ? 14.964 0.590 -26.289 1.00 93.75 917 ASP A O 1
ATOM 6938 N N . ARG A 1 918 ? 13.198 1.857 -26.861 1.00 95.00 918 ARG A N 1
ATOM 6939 C CA . ARG A 1 918 ? 12.223 0.765 -26.805 1.00 95.00 918 ARG A CA 1
ATOM 6940 C C . ARG A 1 918 ? 12.505 -0.305 -27.852 1.00 95.00 918 ARG A C 1
ATOM 6942 O O . ARG A 1 918 ? 12.334 -1.480 -27.554 1.00 95.00 918 ARG A O 1
ATOM 6949 N N . GLN A 1 919 ? 12.892 0.085 -29.065 1.00 95.62 919 GLN A N 1
ATOM 6950 C CA . GLN A 1 919 ? 13.144 -0.867 -30.143 1.00 95.62 919 GLN A CA 1
ATOM 6951 C C . GLN A 1 919 ? 14.360 -1.732 -29.799 1.00 95.62 919 GLN A C 1
ATOM 6953 O O . GLN A 1 919 ? 14.248 -2.955 -29.797 1.00 95.62 919 GLN A O 1
ATOM 6958 N N . THR A 1 920 ? 15.451 -1.106 -29.360 1.00 94.94 920 THR A N 1
ATOM 6959 C CA . THR A 1 920 ? 16.645 -1.801 -28.879 1.00 94.94 920 THR A CA 1
ATOM 6960 C C . THR A 1 920 ? 16.328 -2.722 -27.700 1.00 94.94 920 THR A C 1
ATOM 6962 O O . THR A 1 920 ? 16.766 -3.865 -27.689 1.00 94.94 920 THR A O 1
ATOM 6965 N N . ALA A 1 921 ? 15.529 -2.291 -26.718 1.00 96.06 921 ALA A N 1
ATOM 6966 C CA . ALA A 1 921 ? 15.152 -3.147 -25.587 1.00 96.06 921 ALA A CA 1
ATOM 6967 C C . ALA A 1 921 ? 14.380 -4.411 -26.027 1.00 96.06 921 ALA A C 1
ATOM 6969 O O . ALA A 1 921 ? 14.584 -5.498 -25.481 1.00 96.06 921 ALA A O 1
ATOM 6970 N N . LEU A 1 922 ? 13.516 -4.283 -27.038 1.00 96.88 922 LEU A N 1
ATOM 6971 C CA . LEU A 1 922 ? 12.777 -5.402 -27.622 1.00 96.88 922 LEU A CA 1
ATOM 6972 C C . LEU A 1 922 ? 13.678 -6.339 -28.436 1.00 96.88 922 LEU A C 1
ATOM 6974 O O . LEU A 1 922 ? 13.530 -7.555 -28.343 1.00 96.88 922 LEU A O 1
ATOM 6978 N N . GLU A 1 923 ? 14.620 -5.795 -29.202 1.00 95.12 923 GLU A N 1
ATOM 6979 C CA . GLU A 1 923 ? 15.611 -6.570 -29.958 1.00 95.12 923 GLU A CA 1
ATOM 6980 C C . GLU A 1 923 ? 16.577 -7.306 -29.020 1.00 95.12 923 GLU A C 1
ATOM 6982 O O . GLU A 1 923 ? 16.923 -8.466 -29.250 1.00 95.12 923 GLU A O 1
ATOM 6987 N N . VAL A 1 924 ? 16.936 -6.684 -27.893 1.00 95.44 924 VAL A N 1
ATOM 6988 C CA . VAL A 1 924 ? 17.702 -7.332 -26.826 1.00 95.44 924 VAL A CA 1
ATOM 6989 C C . VAL A 1 924 ? 16.946 -8.524 -26.261 1.00 95.44 924 VAL A C 1
ATOM 6991 O O . VAL A 1 924 ? 17.560 -9.572 -26.081 1.00 95.44 924 VAL A O 1
ATOM 6994 N N . LEU A 1 925 ? 15.638 -8.391 -26.022 1.00 95.31 925 LEU A N 1
ATOM 6995 C CA . LEU A 1 925 ? 14.792 -9.505 -25.600 1.00 95.31 925 LEU A CA 1
ATOM 6996 C C . LEU A 1 925 ? 14.668 -10.581 -26.681 1.00 95.31 925 LEU A C 1
ATOM 6998 O O . LEU A 1 925 ? 14.714 -11.754 -26.342 1.00 95.31 925 LEU A O 1
ATOM 7002 N N . LEU A 1 926 ? 14.547 -10.236 -27.966 1.00 95.00 926 LEU A N 1
ATOM 7003 C CA . LEU A 1 926 ? 14.555 -11.248 -29.030 1.00 95.00 926 LEU A CA 1
ATOM 7004 C C . LEU A 1 926 ? 15.848 -12.067 -29.031 1.00 95.00 926 LEU A C 1
ATOM 7006 O O . LEU A 1 926 ? 15.786 -13.275 -29.242 1.00 95.00 926 LEU A O 1
ATOM 7010 N N . ALA A 1 927 ? 16.983 -11.403 -28.791 1.00 93.81 927 ALA A N 1
ATOM 7011 C CA . ALA A 1 927 ? 18.317 -11.996 -28.744 1.00 93.81 927 ALA A CA 1
ATOM 7012 C C . ALA A 1 927 ? 18.692 -12.821 -29.995 1.00 93.81 927 ALA A C 1
ATOM 7014 O O . ALA A 1 927 ? 19.578 -13.665 -29.915 1.00 93.81 927 ALA A O 1
ATOM 7015 N N . SER A 1 928 ? 18.046 -12.569 -31.142 1.00 93.69 928 SER A N 1
ATOM 7016 C CA . SER A 1 928 ? 18.295 -13.284 -32.401 1.00 93.69 928 SER A CA 1
ATOM 7017 C C . SER A 1 928 ? 19.460 -12.710 -33.204 1.00 93.69 928 SER A C 1
ATOM 7019 O O . SER A 1 928 ? 20.131 -13.443 -33.911 1.00 93.69 928 SER A O 1
ATOM 7021 N N . GLU A 1 929 ? 19.714 -11.408 -33.078 1.00 94.81 929 GLU A N 1
ATOM 7022 C CA . GLU A 1 929 ? 20.802 -10.691 -33.751 1.00 94.81 929 GLU A CA 1
ATOM 7023 C C . GLU A 1 929 ? 21.613 -9.909 -32.710 1.00 94.81 929 GLU A C 1
ATOM 7025 O O . GLU A 1 929 ? 21.096 -9.548 -31.644 1.00 94.81 929 GLU A O 1
ATOM 7030 N N . ASP A 1 930 ? 22.875 -9.627 -33.012 1.00 95.38 930 ASP A N 1
ATOM 7031 C CA . ASP A 1 930 ? 23.731 -8.766 -32.210 1.00 95.38 930 ASP A CA 1
ATOM 7032 C C . ASP A 1 930 ? 23.128 -7.366 -32.074 1.00 95.38 930 ASP A C 1
ATOM 7034 O O . ASP A 1 930 ? 22.721 -6.741 -33.051 1.00 95.38 930 ASP A O 1
ATOM 7038 N N . GLN A 1 931 ? 23.094 -6.858 -30.843 1.00 95.31 931 GLN A N 1
ATOM 7039 C CA . GLN A 1 931 ? 22.515 -5.554 -30.529 1.00 95.31 931 GLN A CA 1
ATOM 7040 C C . GLN A 1 931 ? 23.568 -4.619 -29.957 1.00 95.31 931 GLN A C 1
ATOM 7042 O O . GLN A 1 931 ? 24.168 -4.906 -28.920 1.00 95.31 931 GLN A O 1
ATOM 7047 N N . VAL A 1 932 ? 23.762 -3.469 -30.600 1.00 94.38 932 VAL A N 1
ATOM 7048 C CA . VAL A 1 932 ? 24.569 -2.379 -30.047 1.00 94.38 932 VAL A CA 1
ATOM 7049 C C . VAL A 1 932 ? 23.673 -1.545 -29.147 1.00 94.38 932 VAL A C 1
ATOM 7051 O O . VAL A 1 932 ? 22.820 -0.795 -29.616 1.00 94.38 932 VAL A O 1
ATOM 7054 N N . VAL A 1 933 ? 23.864 -1.689 -27.842 1.00 94.62 933 VAL A N 1
ATOM 7055 C CA . VAL A 1 933 ? 23.028 -1.059 -26.825 1.00 94.62 933 VAL A CA 1
ATOM 7056 C C . VAL A 1 933 ? 23.767 0.086 -26.160 1.00 94.62 933 VAL A C 1
ATOM 7058 O O . VAL A 1 933 ? 24.929 -0.038 -25.775 1.00 94.62 933 VAL A O 1
ATOM 7061 N N . THR A 1 934 ? 23.074 1.202 -25.984 1.00 93.75 934 THR A N 1
ATOM 7062 C CA . THR A 1 934 ? 23.513 2.279 -25.101 1.00 93.75 934 THR A CA 1
ATOM 7063 C C . THR A 1 934 ? 22.845 2.072 -23.745 1.00 93.75 934 THR A C 1
ATOM 7065 O O . THR A 1 934 ? 21.620 2.136 -23.643 1.00 93.75 934 THR A O 1
ATOM 7068 N N . LEU A 1 935 ? 23.654 1.768 -22.735 1.00 93.75 935 LEU A N 1
ATOM 7069 C CA . LEU A 1 935 ? 23.243 1.474 -21.371 1.00 93.75 935 LEU A CA 1
ATOM 7070 C C . LEU A 1 935 ? 23.480 2.696 -20.497 1.00 93.75 935 LEU A C 1
ATOM 7072 O O . LEU A 1 935 ? 24.605 3.180 -20.402 1.00 93.75 935 LEU A O 1
ATOM 7076 N N . ASP A 1 936 ? 22.441 3.157 -19.816 1.00 90.31 936 ASP A N 1
ATOM 7077 C CA . ASP A 1 936 ? 22.599 4.128 -18.742 1.00 90.31 936 ASP A CA 1
ATOM 7078 C C . ASP A 1 936 ? 22.838 3.379 -17.427 1.00 90.31 936 ASP A C 1
ATOM 7080 O O . ASP A 1 936 ? 21.975 2.646 -16.936 1.00 90.31 936 ASP A O 1
ATOM 7084 N N . THR A 1 937 ? 24.034 3.542 -16.869 1.00 89.56 937 THR A N 1
ATOM 7085 C CA . THR A 1 937 ? 24.461 2.973 -15.589 1.00 89.56 937 THR A CA 1
ATOM 7086 C C . THR A 1 937 ? 24.585 4.074 -14.533 1.00 89.56 937 THR A C 1
ATOM 7088 O O . THR A 1 937 ? 24.439 5.268 -14.812 1.00 89.56 937 THR A O 1
ATOM 7091 N N . ALA A 1 938 ? 24.868 3.687 -13.287 1.00 81.56 938 ALA A N 1
ATOM 7092 C CA . ALA A 1 938 ? 25.166 4.651 -12.229 1.00 81.56 938 ALA A CA 1
ATOM 7093 C C . ALA A 1 938 ? 26.444 5.474 -12.509 1.00 81.56 938 ALA A C 1
ATOM 7095 O O . ALA A 1 938 ? 26.554 6.597 -12.020 1.00 81.56 938 ALA A O 1
ATOM 7096 N N . GLU A 1 939 ? 27.375 4.932 -13.301 1.00 85.38 939 GLU A N 1
ATOM 7097 C CA . GLU A 1 939 ? 28.672 5.538 -13.637 1.00 85.38 939 GLU A CA 1
ATOM 7098 C C . GLU A 1 939 ? 28.616 6.402 -14.909 1.00 85.38 939 GLU A C 1
ATOM 7100 O O . GLU A 1 939 ? 29.540 7.165 -15.191 1.00 85.38 939 GLU A O 1
ATOM 7105 N N . GLY A 1 940 ? 27.517 6.330 -15.663 1.00 87.00 940 GLY A N 1
ATOM 7106 C CA . GLY A 1 940 ? 27.303 7.106 -16.877 1.00 87.00 940 GLY A CA 1
ATOM 7107 C C . GLY A 1 940 ? 26.692 6.266 -17.986 1.00 87.00 940 GLY A C 1
ATOM 7108 O O . GLY A 1 940 ? 26.088 5.225 -17.750 1.00 87.00 940 GLY A O 1
ATOM 7109 N N . THR A 1 941 ? 26.833 6.738 -19.216 1.00 88.94 941 THR A N 1
ATOM 7110 C CA . THR A 1 941 ? 26.338 6.024 -20.388 1.00 88.94 941 THR A CA 1
ATOM 7111 C C . THR A 1 941 ? 27.469 5.191 -20.995 1.00 88.94 941 THR A C 1
ATOM 7113 O O . THR A 1 941 ? 28.491 5.737 -21.407 1.00 88.94 941 THR A O 1
ATOM 7116 N N . GLU A 1 942 ? 27.279 3.879 -21.084 1.00 92.75 942 GLU A N 1
ATOM 7117 C CA . GLU A 1 942 ? 28.197 2.934 -21.725 1.00 92.75 942 GLU A CA 1
ATOM 7118 C C . GLU A 1 942 ? 27.565 2.408 -23.019 1.00 92.75 942 GLU A C 1
ATOM 7120 O O . GLU A 1 942 ? 26.350 2.254 -23.107 1.00 92.75 942 GLU A O 1
ATOM 7125 N N . THR A 1 943 ? 28.365 2.121 -24.048 1.00 91.94 943 THR A N 1
ATOM 7126 C CA . THR A 1 943 ? 27.875 1.348 -25.197 1.00 91.94 943 THR A CA 1
ATOM 7127 C C . THR A 1 943 ? 28.471 -0.047 -25.195 1.00 91.94 943 THR A C 1
ATOM 7129 O O . THR A 1 943 ? 29.686 -0.200 -25.111 1.00 91.94 943 THR A O 1
ATOM 7132 N N . LYS A 1 944 ? 27.612 -1.056 -25.338 1.00 93.94 944 LYS A N 1
ATOM 7133 C CA . LYS A 1 944 ? 27.986 -2.468 -25.344 1.00 93.94 944 LYS A CA 1
ATOM 7134 C C . LYS A 1 944 ? 27.368 -3.174 -26.546 1.00 93.94 944 LYS A C 1
ATOM 7136 O O . LYS A 1 944 ? 26.249 -2.866 -26.938 1.00 93.94 944 LYS A O 1
ATOM 7141 N N . ALA A 1 945 ? 28.081 -4.132 -27.128 1.00 94.06 945 ALA A N 1
ATOM 7142 C CA . ALA A 1 945 ? 27.503 -5.065 -28.091 1.00 94.06 945 ALA A CA 1
ATOM 7143 C C . ALA A 1 945 ? 27.051 -6.327 -27.349 1.00 94.06 945 ALA A C 1
ATOM 7145 O O . ALA A 1 945 ? 27.863 -6.995 -26.703 1.00 94.06 945 ALA A O 1
ATOM 7146 N N . LEU A 1 946 ? 25.761 -6.642 -27.417 1.00 95.12 946 LEU A N 1
ATOM 7147 C CA . LEU A 1 946 ? 25.182 -7.850 -26.845 1.00 95.12 946 LEU A CA 1
ATOM 7148 C C . LEU A 1 946 ? 24.996 -8.886 -27.963 1.00 95.12 946 LEU A C 1
ATOM 7150 O O . LEU A 1 946 ? 24.132 -8.676 -28.818 1.00 95.12 946 LEU A O 1
ATOM 7154 N N . PRO A 1 947 ? 25.744 -10.005 -27.963 1.00 95.12 947 PRO A N 1
ATOM 7155 C CA . PRO A 1 947 ? 25.733 -10.955 -29.072 1.00 95.12 947 PRO A CA 1
ATOM 7156 C C . PRO A 1 947 ? 24.432 -11.756 -29.139 1.00 95.12 947 PRO A C 1
ATOM 7158 O O . PRO A 1 947 ? 24.000 -12.306 -28.122 1.00 95.12 947 PRO A O 1
ATOM 7161 N N . GLY A 1 948 ? 23.788 -11.780 -30.301 1.00 94.44 948 GLY A N 1
ATOM 7162 C CA . GLY A 1 948 ? 22.584 -12.564 -30.566 1.00 94.44 948 GLY A CA 1
ATOM 7163 C C . GLY A 1 948 ? 22.920 -13.977 -31.025 1.00 94.44 948 GLY A C 1
ATOM 7164 O O . GLY A 1 948 ? 24.023 -14.232 -31.507 1.00 94.44 948 GLY A O 1
ATOM 7165 N N . TRP A 1 949 ? 21.972 -14.892 -30.865 1.00 95.12 949 TRP A N 1
ATOM 7166 C CA . TRP A 1 949 ? 22.099 -16.287 -31.269 1.00 95.12 949 TRP A CA 1
ATOM 7167 C C . TRP A 1 949 ? 21.052 -16.635 -32.326 1.00 95.12 949 TRP A C 1
ATOM 7169 O O . TRP A 1 949 ? 19.866 -16.346 -32.155 1.00 95.12 949 TRP A O 1
ATOM 7179 N N . SER A 1 950 ? 21.484 -17.316 -33.386 1.00 95.00 950 SER A N 1
ATOM 7180 C CA . SER A 1 950 ? 20.618 -17.786 -34.461 1.00 95.00 950 SER A CA 1
ATOM 7181 C C . SER A 1 950 ? 20.772 -19.289 -34.620 1.00 95.00 950 SER A C 1
ATOM 7183 O O . SER A 1 950 ? 21.862 -19.791 -34.885 1.00 95.00 950 SER A O 1
ATOM 7185 N N . ARG A 1 951 ? 19.653 -20.014 -34.524 1.00 93.88 951 ARG A N 1
ATOM 7186 C CA . ARG A 1 951 ? 19.609 -21.464 -34.777 1.00 93.88 951 ARG A CA 1
ATOM 7187 C C . ARG A 1 951 ? 20.052 -21.820 -36.197 1.00 93.88 951 ARG A C 1
ATOM 7189 O O . ARG A 1 951 ? 20.387 -22.962 -36.472 1.00 93.88 951 ARG A O 1
ATOM 7196 N N . ALA A 1 952 ? 20.004 -20.860 -37.117 1.00 94.38 952 ALA A N 1
ATOM 7197 C CA . ALA A 1 952 ? 20.425 -21.087 -38.486 1.00 94.38 952 ALA A CA 1
ATOM 7198 C C . ALA A 1 952 ? 21.944 -21.342 -38.583 1.00 94.38 952 ALA A C 1
ATOM 7200 O O . ALA A 1 952 ? 22.363 -22.055 -39.487 1.00 94.38 952 ALA A O 1
ATOM 7201 N N . ASP A 1 953 ? 22.747 -20.838 -37.639 1.00 92.94 953 ASP A N 1
ATOM 7202 C CA . ASP A 1 953 ? 24.203 -21.050 -37.598 1.00 92.94 953 ASP A CA 1
ATOM 7203 C C . ASP A 1 953 ? 24.645 -22.240 -36.721 1.00 92.94 953 ASP A C 1
ATOM 7205 O O . ASP A 1 953 ? 25.843 -22.437 -36.521 1.00 92.94 953 ASP A O 1
ATOM 7209 N N . ASP A 1 954 ? 23.683 -23.008 -36.206 1.00 94.62 954 ASP A N 1
ATOM 7210 C CA . ASP A 1 954 ? 23.845 -24.262 -35.458 1.00 94.62 954 ASP A CA 1
ATOM 7211 C C . ASP A 1 954 ? 23.253 -25.397 -36.315 1.00 94.62 954 ASP A C 1
ATOM 7213 O O . ASP A 1 954 ? 22.089 -25.792 -36.179 1.00 94.62 954 ASP A O 1
ATOM 7217 N N . THR A 1 955 ? 24.007 -25.825 -37.332 1.00 92.75 955 THR A N 1
ATOM 7218 C CA . THR A 1 955 ? 23.505 -26.753 -38.355 1.00 92.75 955 THR A CA 1
ATOM 7219 C C . THR A 1 955 ? 23.492 -28.205 -37.896 1.00 92.75 955 THR A C 1
ATOM 7221 O O . THR A 1 955 ? 22.722 -28.997 -38.454 1.00 92.75 955 THR A O 1
ATOM 7224 N N . ASP A 1 956 ? 24.294 -28.565 -36.892 1.00 94.12 956 ASP A N 1
ATOM 7225 C CA . ASP A 1 956 ? 24.293 -29.898 -36.289 1.00 94.12 956 ASP A CA 1
ATOM 7226 C C . ASP A 1 956 ? 23.355 -30.020 -35.070 1.00 94.12 956 ASP A C 1
ATOM 7228 O O . ASP A 1 956 ? 22.972 -31.139 -34.706 1.00 94.12 956 ASP A O 1
ATOM 7232 N N . GLY A 1 957 ? 22.866 -28.893 -34.540 1.00 93.62 957 GLY A N 1
ATOM 7233 C CA . GLY A 1 957 ? 21.880 -28.823 -33.469 1.00 93.62 957 GLY A CA 1
ATOM 7234 C C . GLY A 1 957 ? 22.467 -29.096 -32.086 1.00 93.62 957 GLY A C 1
ATOM 7235 O O . GLY A 1 957 ? 21.713 -29.514 -31.199 1.00 93.62 957 GLY A O 1
ATOM 7236 N N . ASP A 1 958 ? 23.779 -28.929 -31.906 1.00 94.44 958 ASP A N 1
ATOM 7237 C CA . ASP A 1 958 ? 24.466 -29.140 -30.632 1.00 94.44 958 ASP A CA 1
ATOM 7238 C C . ASP A 1 958 ? 24.321 -27.953 -29.657 1.00 94.44 958 ASP A C 1
ATOM 7240 O O . ASP A 1 958 ? 24.717 -28.052 -28.491 1.00 94.44 958 ASP A O 1
ATOM 7244 N N . GLY A 1 959 ? 23.679 -26.864 -30.096 1.00 92.31 959 GLY A N 1
ATOM 7245 C CA . GLY A 1 959 ? 23.482 -25.645 -29.317 1.00 92.31 959 GLY A CA 1
ATOM 7246 C C . GLY A 1 959 ? 24.653 -24.668 -29.408 1.00 92.31 959 GLY A C 1
ATOM 7247 O O . GLY A 1 959 ? 24.633 -23.643 -28.719 1.00 92.31 959 GLY A O 1
ATOM 7248 N N . HIS A 1 960 ? 25.650 -24.947 -30.247 1.00 95.38 960 HIS A N 1
ATOM 7249 C CA . HIS A 1 960 ? 26.774 -24.075 -30.526 1.00 95.38 960 HIS A CA 1
ATOM 7250 C C . HIS A 1 960 ? 26.725 -23.531 -31.956 1.00 95.38 960 HIS A C 1
ATOM 7252 O O . HIS A 1 960 ? 26.238 -24.144 -32.896 1.00 95.38 960 HIS A O 1
ATOM 7258 N N . ARG A 1 961 ? 27.259 -22.324 -32.138 1.00 94.19 961 ARG A N 1
ATOM 7259 C CA . ARG A 1 961 ? 27.512 -21.779 -33.472 1.00 94.19 961 ARG A CA 1
ATOM 7260 C C . ARG A 1 961 ? 28.636 -22.588 -34.119 1.00 94.19 961 ARG A C 1
ATOM 7262 O O . ARG A 1 961 ? 29.761 -22.574 -33.620 1.00 94.19 961 ARG A O 1
ATOM 7269 N N . ASP A 1 962 ? 28.385 -23.175 -35.288 1.00 93.44 962 ASP A N 1
ATOM 7270 C CA . ASP A 1 962 ? 29.355 -24.008 -36.021 1.00 93.44 962 ASP A CA 1
ATOM 7271 C C . ASP A 1 962 ? 30.652 -23.264 -36.389 1.00 93.44 962 ASP A C 1
ATOM 7273 O O . ASP A 1 962 ? 31.680 -23.860 -36.730 1.00 93.44 962 ASP A O 1
ATOM 7277 N N . ARG A 1 963 ? 30.591 -21.926 -36.440 1.00 90.88 963 ARG A N 1
ATOM 7278 C CA . ARG A 1 963 ? 31.647 -21.072 -36.993 1.00 90.88 963 ARG A CA 1
ATOM 7279 C C . ARG A 1 963 ? 31.836 -19.819 -36.156 1.00 90.88 963 ARG A C 1
ATOM 7281 O O . ARG A 1 963 ? 30.900 -19.064 -35.925 1.00 90.88 963 ARG A O 1
ATOM 7288 N N . LEU A 1 964 ? 33.082 -19.551 -35.774 1.00 91.44 964 LEU A N 1
ATOM 7289 C CA . LEU A 1 964 ? 33.425 -18.380 -34.974 1.00 91.44 964 LEU A CA 1
ATOM 7290 C C . LEU A 1 964 ? 33.280 -17.076 -35.776 1.00 91.44 964 LEU A C 1
ATOM 7292 O O . LEU A 1 964 ? 34.056 -16.826 -36.712 1.00 91.44 964 LEU A O 1
ATOM 7296 N N . ALA A 1 965 ? 32.354 -16.230 -35.331 1.00 94.75 965 ALA A N 1
ATOM 7297 C CA . ALA A 1 965 ? 32.233 -14.837 -35.737 1.00 94.75 965 ALA A CA 1
ATOM 7298 C C . ALA A 1 965 ? 32.981 -13.930 -34.745 1.00 94.75 965 ALA A C 1
ATOM 7300 O O . ALA A 1 965 ? 32.971 -14.152 -33.535 1.00 94.75 965 ALA A O 1
ATOM 7301 N N . ILE A 1 966 ? 33.646 -12.901 -35.262 1.00 95.38 966 ILE A N 1
ATOM 7302 C CA . ILE A 1 966 ? 34.352 -11.891 -34.465 1.00 95.38 966 ILE A CA 1
ATOM 7303 C C . ILE A 1 966 ? 33.514 -10.618 -34.483 1.00 95.38 966 ILE A C 1
ATOM 7305 O O . ILE A 1 966 ? 32.953 -10.269 -35.515 1.00 95.38 966 ILE A O 1
ATOM 7309 N N . ARG A 1 967 ? 33.454 -9.894 -33.368 1.00 95.44 967 ARG A N 1
ATOM 7310 C CA . ARG A 1 967 ? 32.764 -8.602 -33.268 1.00 95.44 967 ARG A CA 1
ATOM 7311 C C . ARG A 1 967 ? 33.632 -7.586 -32.541 1.00 95.44 967 ARG A C 1
ATOM 7313 O O . ARG A 1 967 ? 34.440 -7.964 -31.693 1.00 95.44 967 ARG A O 1
ATOM 7320 N N . GLY A 1 968 ? 33.426 -6.307 -32.819 1.00 94.75 968 GLY A N 1
ATOM 7321 C CA . GLY A 1 968 ? 34.129 -5.237 -32.119 1.00 94.75 968 GLY A CA 1
ATOM 7322 C C . GLY A 1 968 ? 33.636 -3.850 -32.499 1.00 94.75 968 GLY A C 1
ATOM 7323 O O . GLY A 1 968 ? 32.607 -3.700 -33.158 1.00 94.75 968 GLY A O 1
ATOM 7324 N N . PHE A 1 969 ? 34.380 -2.834 -32.067 1.00 94.94 969 PHE A N 1
ATOM 7325 C CA . PHE A 1 969 ? 34.102 -1.438 -32.384 1.00 94.94 969 PHE A CA 1
ATOM 7326 C C . PHE A 1 969 ? 35.341 -0.813 -33.016 1.00 94.94 969 PHE A C 1
ATOM 7328 O O . PHE A 1 969 ? 36.380 -0.676 -32.379 1.00 94.94 969 PHE A O 1
ATOM 7335 N N . ALA A 1 970 ? 35.221 -0.394 -34.272 1.00 94.62 970 ALA A N 1
ATOM 7336 C CA . ALA A 1 970 ? 36.288 0.269 -34.998 1.00 94.62 970 ALA A CA 1
ATOM 7337 C C . ALA A 1 970 ? 36.731 1.543 -34.264 1.00 94.62 970 ALA A C 1
ATOM 7339 O O . ALA A 1 970 ? 35.945 2.473 -34.055 1.00 94.62 970 ALA A O 1
ATOM 7340 N N . THR A 1 971 ? 38.013 1.606 -33.916 1.00 94.00 971 THR A N 1
ATOM 7341 C CA . THR A 1 971 ? 38.653 2.799 -33.355 1.00 94.00 971 THR A CA 1
ATOM 7342 C C . THR A 1 971 ? 38.994 3.815 -34.442 1.00 94.00 971 THR A C 1
ATOM 7344 O O . THR A 1 971 ? 39.023 5.015 -34.180 1.00 94.00 971 THR A O 1
ATOM 7347 N N . ALA A 1 972 ? 39.224 3.351 -35.673 1.00 93.31 972 ALA A N 1
ATOM 7348 C CA . ALA A 1 972 ? 39.396 4.191 -36.852 1.00 93.31 972 ALA A CA 1
ATOM 7349 C C . ALA A 1 972 ? 38.917 3.458 -38.113 1.00 93.31 972 ALA A C 1
ATOM 7351 O O . ALA A 1 972 ? 38.885 2.229 -38.154 1.00 93.31 972 ALA A O 1
ATOM 7352 N N . ALA A 1 973 ? 38.560 4.208 -39.153 1.00 93.38 973 ALA A N 1
ATOM 7353 C CA . ALA A 1 973 ? 38.252 3.650 -40.464 1.00 93.38 973 ALA A CA 1
ATOM 7354 C C . ALA A 1 973 ? 38.675 4.618 -41.578 1.00 93.38 973 ALA A C 1
ATOM 7356 O O . ALA A 1 973 ? 38.488 5.830 -41.463 1.00 93.38 973 ALA A O 1
ATOM 7357 N N . THR A 1 974 ? 39.249 4.077 -42.650 1.00 93.88 974 THR A N 1
ATOM 7358 C CA . THR A 1 974 ? 39.508 4.765 -43.923 1.00 93.88 974 THR A CA 1
ATOM 7359 C C . THR A 1 974 ? 38.532 4.253 -44.990 1.00 93.88 974 THR A C 1
ATOM 7361 O O . THR A 1 974 ? 37.606 3.510 -44.679 1.00 93.88 974 THR A O 1
ATOM 7364 N N . GLU A 1 975 ? 38.713 4.622 -46.265 1.00 91.62 975 GLU A N 1
ATOM 7365 C CA . GLU A 1 975 ? 37.835 4.141 -47.345 1.00 91.62 975 GLU A CA 1
ATOM 7366 C C . GLU A 1 975 ? 37.849 2.609 -47.513 1.00 91.62 975 GLU A C 1
ATOM 7368 O O . GLU A 1 975 ? 36.847 2.051 -47.961 1.00 91.62 975 GLU A O 1
ATOM 7373 N N . SER A 1 976 ? 38.950 1.943 -47.142 1.00 94.62 976 SER A N 1
ATOM 7374 C CA . SER A 1 976 ? 39.177 0.508 -47.376 1.00 94.62 976 SER A CA 1
ATOM 7375 C C . SER A 1 976 ? 39.797 -0.246 -46.200 1.00 94.62 976 SER A C 1
ATOM 7377 O O . SER A 1 976 ? 40.039 -1.444 -46.318 1.00 94.62 976 SER A O 1
ATOM 7379 N N . THR A 1 977 ? 40.096 0.423 -45.087 1.00 95.62 977 THR A N 1
ATOM 7380 C CA . THR A 1 977 ? 40.739 -0.203 -43.926 1.00 95.62 977 THR A CA 1
ATOM 7381 C C . THR A 1 977 ? 39.982 0.153 -42.656 1.00 95.62 977 THR A C 1
ATOM 7383 O O . THR A 1 977 ? 39.768 1.328 -42.369 1.00 95.62 977 THR A O 1
ATOM 7386 N N . LEU A 1 978 ? 39.597 -0.859 -41.887 1.00 96.31 978 LEU A N 1
ATOM 7387 C CA . LEU A 1 978 ? 39.051 -0.736 -40.540 1.00 96.31 978 LEU A CA 1
ATOM 7388 C C . LEU A 1 978 ? 40.168 -1.004 -39.533 1.00 96.31 978 LEU A C 1
ATOM 7390 O O . LEU A 1 978 ? 40.945 -1.934 -39.717 1.00 96.31 978 LEU A O 1
ATOM 7394 N N . THR A 1 979 ? 40.257 -0.218 -38.467 1.00 96.44 979 THR A N 1
ATOM 7395 C CA . THR A 1 979 ? 41.215 -0.423 -37.376 1.00 96.44 979 THR A CA 1
ATOM 7396 C C . THR A 1 979 ? 40.461 -0.556 -36.066 1.00 96.44 979 THR A C 1
ATOM 7398 O O . THR A 1 979 ? 39.639 0.302 -35.746 1.00 96.44 979 THR A O 1
ATOM 7401 N N . ASP A 1 980 ? 40.773 -1.590 -35.293 1.00 96.00 980 ASP A N 1
ATOM 7402 C CA . ASP A 1 980 ? 40.303 -1.776 -33.925 1.00 96.00 980 ASP A CA 1
ATOM 7403 C C . ASP A 1 980 ? 41.508 -2.036 -33.017 1.00 96.00 980 ASP A C 1
ATOM 7405 O O . ASP A 1 980 ? 42.038 -3.144 -32.941 1.00 96.00 980 ASP A O 1
ATOM 7409 N N . ALA A 1 981 ? 41.954 -0.989 -32.325 1.00 93.75 981 ALA A N 1
ATOM 7410 C CA . ALA A 1 981 ? 43.088 -1.071 -31.410 1.00 93.75 981 ALA A CA 1
ATOM 7411 C C . ALA A 1 981 ? 42.804 -1.915 -30.150 1.00 93.75 981 ALA A C 1
ATOM 7413 O O . ALA A 1 981 ? 43.729 -2.194 -29.389 1.00 93.75 981 ALA A O 1
ATOM 7414 N N . THR A 1 982 ? 41.548 -2.304 -29.902 1.00 91.81 982 THR A N 1
ATOM 7415 C CA . THR A 1 982 ? 41.158 -3.130 -28.746 1.00 91.81 982 THR A CA 1
ATOM 7416 C C . THR A 1 982 ? 41.244 -4.628 -29.028 1.00 91.81 982 THR A C 1
ATOM 7418 O O . THR A 1 982 ? 41.250 -5.433 -28.098 1.00 91.81 982 THR A O 1
ATOM 7421 N N . GLN A 1 983 ? 41.344 -5.007 -30.302 1.00 94.31 983 GLN A N 1
ATOM 7422 C CA . GLN A 1 983 ? 41.441 -6.390 -30.750 1.00 94.31 983 GLN A CA 1
ATOM 7423 C C . GLN A 1 983 ? 42.858 -6.690 -31.232 1.00 94.31 983 GLN A C 1
ATOM 7425 O O . GLN A 1 983 ? 43.582 -5.797 -31.660 1.00 94.31 983 GLN A O 1
ATOM 7430 N N . THR A 1 984 ? 43.288 -7.950 -31.142 1.00 95.88 984 THR A N 1
ATOM 7431 C CA . THR A 1 984 ? 44.568 -8.402 -31.706 1.00 95.88 984 THR A CA 1
ATOM 7432 C C . THR A 1 984 ? 44.341 -9.657 -32.536 1.00 95.88 984 THR A C 1
ATOM 7434 O O . THR A 1 984 ? 43.983 -10.704 -31.999 1.00 95.88 984 THR A O 1
ATOM 7437 N N . TRP A 1 985 ? 44.555 -9.563 -33.845 1.00 95.88 985 TRP A N 1
ATOM 7438 C CA . TRP A 1 985 ? 44.375 -10.666 -34.788 1.00 95.88 985 TRP A CA 1
ATOM 7439 C C . TRP A 1 985 ? 45.710 -11.254 -35.236 1.00 95.88 985 TRP A C 1
ATOM 7441 O O . TRP A 1 985 ? 46.751 -10.602 -35.211 1.00 95.88 985 TRP A O 1
ATOM 7451 N N . THR A 1 986 ? 45.694 -12.501 -35.704 1.00 97.00 986 THR A N 1
ATOM 7452 C CA . THR A 1 986 ? 46.867 -13.050 -36.398 1.00 97.00 986 THR A CA 1
ATOM 7453 C C . THR A 1 986 ? 46.907 -12.470 -37.820 1.00 97.00 986 THR A C 1
ATOM 7455 O O . THR A 1 986 ? 45.892 -12.577 -38.522 1.00 97.00 986 THR A O 1
ATOM 7458 N N . PRO A 1 987 ? 48.020 -11.867 -38.280 1.00 97.38 987 PRO A N 1
ATOM 7459 C CA . PRO A 1 987 ? 48.104 -11.308 -39.629 1.00 97.38 987 PRO A CA 1
ATOM 7460 C C . PRO A 1 987 ? 47.727 -12.330 -40.713 1.00 97.38 987 PRO A C 1
ATOM 7462 O O . PRO A 1 987 ? 48.163 -13.482 -40.668 1.00 97.38 987 PRO A O 1
ATOM 7465 N N . GLY A 1 988 ? 46.879 -11.924 -41.656 1.00 95.44 988 GLY A N 1
ATOM 7466 C CA . GLY A 1 988 ? 46.352 -12.754 -42.744 1.00 95.44 988 GLY A CA 1
ATOM 7467 C C . GLY A 1 988 ? 45.289 -13.795 -42.357 1.00 95.44 988 GLY A C 1
ATOM 7468 O O . GLY A 1 988 ? 44.742 -14.446 -43.246 1.00 95.44 988 GLY A O 1
ATOM 7469 N N . SER A 1 989 ? 44.962 -13.972 -41.071 1.00 95.75 989 SER A N 1
ATOM 7470 C CA . SER A 1 989 ? 43.988 -14.987 -40.614 1.00 95.75 989 SER A CA 1
ATOM 7471 C C . SER A 1 989 ? 42.523 -14.679 -40.956 1.00 95.75 989 SER A C 1
ATOM 7473 O O . SER A 1 989 ? 41.685 -15.584 -40.964 1.00 95.75 989 SER A O 1
ATOM 7475 N N . LEU A 1 990 ? 42.207 -13.418 -41.259 1.00 96.25 990 LEU A N 1
ATOM 7476 C CA . LEU A 1 990 ? 40.867 -12.958 -41.634 1.00 96.25 990 LEU A CA 1
ATOM 7477 C C . LEU A 1 990 ? 40.702 -12.835 -43.153 1.00 96.25 990 LEU A C 1
ATOM 7479 O O . LEU A 1 990 ? 39.613 -12.527 -43.629 1.00 96.25 990 LEU A O 1
ATOM 7483 N N . LYS A 1 991 ? 41.755 -13.087 -43.935 1.00 96.50 991 LYS A N 1
ATOM 7484 C CA . LYS A 1 991 ? 41.699 -13.007 -45.395 1.00 96.50 991 LYS A CA 1
ATOM 7485 C C . LYS A 1 991 ? 40.649 -13.963 -45.967 1.00 96.50 991 LYS A C 1
ATOM 7487 O O . LYS A 1 991 ? 40.655 -15.156 -45.678 1.00 96.50 991 LYS A O 1
ATOM 7492 N N . GLY A 1 992 ? 39.771 -13.434 -46.817 1.00 93.44 992 GLY A N 1
ATOM 7493 C CA . GLY A 1 992 ? 38.662 -14.175 -47.415 1.00 93.44 992 GLY A CA 1
ATOM 7494 C C . GLY A 1 992 ? 37.441 -14.327 -46.506 1.00 93.44 992 GLY A C 1
ATOM 7495 O O . GLY A 1 992 ? 36.526 -15.051 -46.880 1.00 93.44 992 GLY A O 1
ATOM 7496 N N . ARG A 1 993 ? 37.407 -13.673 -45.337 1.00 95.62 993 ARG A N 1
ATOM 7497 C CA . ARG A 1 993 ? 36.194 -13.489 -44.523 1.00 95.62 993 ARG A CA 1
ATOM 7498 C C . ARG A 1 993 ? 35.353 -12.319 -45.044 1.00 95.62 993 ARG A C 1
ATOM 7500 O O . ARG A 1 993 ? 35.796 -11.566 -45.912 1.00 95.62 993 ARG A O 1
ATOM 7507 N N . VAL A 1 994 ? 34.143 -12.171 -44.520 1.00 94.94 994 VAL A N 1
ATOM 7508 C CA . VAL A 1 994 ? 33.268 -11.020 -44.758 1.00 94.94 994 VAL A CA 1
ATOM 7509 C C . VAL A 1 994 ? 33.238 -10.151 -43.509 1.00 94.94 994 VAL A C 1
ATOM 7511 O O . VAL A 1 994 ? 33.016 -10.638 -42.407 1.00 94.94 994 VAL A O 1
ATOM 7514 N N . LEU A 1 995 ? 33.491 -8.861 -43.699 1.00 95.50 995 LEU A N 1
ATOM 7515 C CA . LEU A 1 995 ? 33.273 -7.800 -42.728 1.00 95.50 995 LEU A CA 1
ATOM 7516 C C . LEU A 1 995 ? 31.860 -7.250 -42.936 1.00 95.50 995 LEU A C 1
ATOM 7518 O O . LEU A 1 995 ? 31.507 -6.916 -44.065 1.00 95.50 995 LEU A O 1
ATOM 7522 N N . LEU A 1 996 ? 31.086 -7.114 -41.866 1.00 94.12 996 LEU A N 1
ATOM 7523 C CA . LEU A 1 996 ? 29.771 -6.491 -41.857 1.00 94.12 996 LEU A CA 1
ATOM 7524 C C . LEU A 1 996 ? 29.771 -5.250 -40.968 1.00 94.12 996 LEU A C 1
ATOM 7526 O O . LEU A 1 996 ? 30.422 -5.232 -39.923 1.00 94.12 996 LEU A O 1
ATOM 7530 N N . ASP A 1 997 ? 29.023 -4.223 -41.366 1.00 91.81 997 ASP A N 1
ATOM 7531 C CA . ASP A 1 997 ? 28.670 -3.109 -40.480 1.00 91.81 997 ASP A CA 1
ATOM 7532 C C . ASP A 1 997 ? 27.330 -3.361 -39.768 1.00 91.81 997 ASP A C 1
ATOM 7534 O O . ASP A 1 997 ? 26.607 -4.309 -40.077 1.00 91.81 997 ASP A O 1
ATOM 7538 N N . ALA A 1 998 ? 26.953 -2.477 -38.841 1.00 86.56 998 ALA A N 1
ATOM 7539 C CA . ALA A 1 998 ? 25.674 -2.565 -38.130 1.00 86.56 998 ALA A CA 1
ATOM 7540 C C . ALA A 1 998 ? 24.421 -2.490 -39.032 1.00 86.56 998 ALA A C 1
ATOM 7542 O O . ALA A 1 998 ? 23.324 -2.794 -38.575 1.00 86.56 998 ALA A O 1
ATOM 7543 N N . SER A 1 999 ? 24.545 -2.071 -40.300 1.00 85.94 999 SER A N 1
ATOM 7544 C CA . SER A 1 999 ? 23.438 -2.093 -41.270 1.00 85.94 999 SER A CA 1
ATOM 7545 C C . SER A 1 999 ? 23.343 -3.415 -42.043 1.00 85.94 999 SER A C 1
ATOM 7547 O O . SER A 1 999 ? 22.390 -3.629 -42.797 1.00 85.94 999 SER A O 1
ATOM 7549 N N . GLY A 1 1000 ? 24.315 -4.311 -41.846 1.00 88.81 1000 GLY A N 1
ATOM 7550 C CA . GLY A 1 1000 ? 24.462 -5.561 -42.579 1.00 88.81 1000 GLY A CA 1
ATOM 7551 C C . GLY A 1 1000 ? 25.044 -5.375 -43.979 1.00 88.81 1000 GLY A C 1
ATOM 7552 O O . GLY A 1 1000 ? 24.824 -6.227 -44.834 1.00 88.81 1000 GLY A O 1
ATOM 7553 N N . ARG A 1 1001 ? 25.741 -4.264 -44.256 1.00 91.50 1001 ARG A N 1
ATOM 7554 C CA . ARG A 1 1001 ? 26.509 -4.133 -45.501 1.00 91.50 1001 ARG A CA 1
ATOM 7555 C C . ARG A 1 1001 ? 27.771 -4.978 -45.390 1.00 91.50 1001 ARG A C 1
ATOM 7557 O O . ARG A 1 1001 ? 28.434 -4.933 -44.364 1.00 91.50 1001 ARG A O 1
ATOM 7564 N N . GLU A 1 1002 ? 28.096 -5.700 -46.455 1.00 93.19 1002 GLU A N 1
ATOM 7565 C CA . GLU A 1 1002 ? 29.184 -6.676 -46.487 1.00 93.19 1002 GLU A CA 1
ATOM 7566 C C . GLU A 1 1002 ? 30.381 -6.191 -47.312 1.00 93.19 1002 GLU A C 1
ATOM 7568 O O . GLU A 1 1002 ? 30.223 -5.583 -48.375 1.00 93.19 1002 GLU A O 1
ATOM 7573 N N . TRP A 1 1003 ? 31.586 -6.531 -46.854 1.00 94.31 1003 TRP A N 1
ATOM 7574 C CA . TRP A 1 1003 ? 32.834 -6.360 -47.591 1.00 94.31 1003 TRP A CA 1
ATOM 7575 C C . TRP A 1 1003 ? 33.724 -7.591 -47.453 1.00 94.31 1003 TRP A C 1
ATOM 7577 O O . TRP A 1 1003 ? 33.922 -8.106 -46.356 1.00 94.31 1003 TRP A O 1
ATOM 7587 N N . THR A 1 1004 ? 34.335 -8.039 -48.547 1.00 95.38 1004 THR A N 1
ATOM 7588 C CA . THR A 1 1004 ? 35.320 -9.125 -48.487 1.00 95.38 1004 THR A CA 1
ATOM 7589 C C . THR A 1 1004 ? 36.648 -8.609 -47.939 1.00 95.38 1004 THR A C 1
ATOM 7591 O O . THR A 1 1004 ? 37.222 -7.650 -48.461 1.00 95.38 1004 THR A O 1
ATOM 7594 N N . VAL A 1 1005 ? 37.158 -9.274 -46.905 1.00 96.56 1005 VAL A N 1
ATOM 7595 C CA . VAL A 1 1005 ? 38.462 -8.989 -46.304 1.00 96.56 1005 VAL A CA 1
ATOM 7596 C C . VAL A 1 1005 ? 39.568 -9.479 -47.238 1.00 96.56 1005 VAL A C 1
ATOM 7598 O O . VAL A 1 1005 ? 39.696 -10.680 -47.491 1.00 96.56 1005 VAL A O 1
ATOM 7601 N N . VAL A 1 1006 ? 40.385 -8.558 -47.751 1.00 96.94 1006 VAL A N 1
ATOM 7602 C CA . VAL A 1 1006 ? 41.505 -8.876 -48.655 1.00 96.94 1006 VAL A CA 1
ATOM 7603 C C . VAL A 1 1006 ? 42.793 -9.179 -47.897 1.00 96.94 1006 VAL A C 1
ATOM 7605 O O . VAL A 1 1006 ? 43.601 -9.985 -48.370 1.00 96.94 1006 VAL A O 1
ATOM 7608 N N . ASP A 1 1007 ? 42.971 -8.559 -46.730 1.00 97.12 1007 ASP A N 1
ATOM 7609 C CA . ASP A 1 1007 ? 44.107 -8.766 -45.834 1.00 97.12 1007 ASP A CA 1
ATOM 7610 C C . ASP A 1 1007 ? 43.803 -8.228 -44.424 1.00 97.12 1007 ASP A C 1
ATOM 7612 O O . ASP A 1 1007 ? 42.882 -7.430 -44.246 1.00 97.12 1007 ASP A O 1
ATOM 7616 N N . ASN A 1 1008 ? 44.585 -8.626 -43.423 1.00 98.06 1008 ASN A N 1
ATOM 7617 C CA . ASN A 1 1008 ? 44.540 -8.041 -42.081 1.00 98.06 1008 ASN A CA 1
ATOM 7618 C C . ASN A 1 1008 ? 45.920 -8.102 -41.410 1.00 98.06 1008 ASN A C 1
ATOM 7620 O O . ASN A 1 1008 ? 46.669 -9.056 -41.619 1.00 98.06 1008 ASN A O 1
ATOM 7624 N N . ASP A 1 1009 ? 46.225 -7.135 -40.550 1.00 96.62 1009 ASP A N 1
ATOM 7625 C CA . ASP A 1 1009 ? 47.358 -7.198 -39.622 1.00 96.62 1009 ASP A CA 1
ATOM 7626 C C . ASP A 1 1009 ? 46.868 -7.481 -38.186 1.00 96.62 1009 ASP A C 1
ATOM 7628 O O . ASP A 1 1009 ? 45.811 -8.092 -38.001 1.00 96.62 1009 ASP A O 1
ATOM 7632 N N . ALA A 1 1010 ? 47.656 -7.100 -37.175 1.00 94.94 1010 ALA A N 1
ATOM 7633 C CA . ALA A 1 1010 ? 47.298 -7.278 -35.773 1.00 94.94 1010 ALA A CA 1
ATOM 7634 C C . ALA A 1 1010 ? 46.083 -6.442 -35.330 1.00 94.94 1010 ALA A C 1
ATOM 7636 O O . ALA A 1 1010 ? 45.331 -6.911 -34.487 1.00 94.94 1010 ALA A O 1
ATOM 7637 N N . HIS A 1 1011 ? 45.868 -5.249 -35.886 1.00 97.06 1011 HIS A N 1
ATOM 7638 C CA . HIS A 1 1011 ? 44.841 -4.295 -35.438 1.00 97.06 1011 HIS A CA 1
ATOM 7639 C C . HIS A 1 1011 ? 44.024 -3.686 -36.580 1.00 97.06 1011 HIS A C 1
ATOM 7641 O O . HIS A 1 1011 ? 43.097 -2.916 -36.329 1.00 97.06 1011 HIS A O 1
ATOM 7647 N N . SER A 1 1012 ? 44.349 -3.990 -37.838 1.00 96.50 1012 SER A N 1
ATOM 7648 C CA . SER A 1 1012 ? 43.648 -3.481 -39.010 1.00 96.50 1012 SER A CA 1
ATOM 7649 C C . SER A 1 1012 ? 43.172 -4.585 -39.956 1.00 96.50 1012 SER A C 1
ATOM 7651 O O . SER A 1 1012 ? 43.811 -5.625 -40.117 1.00 96.50 1012 SER A O 1
ATOM 7653 N N . VAL A 1 1013 ? 42.026 -4.344 -40.590 1.00 97.19 1013 VAL A N 1
ATOM 7654 C CA . VAL A 1 1013 ? 41.395 -5.196 -41.600 1.00 97.19 1013 VAL A CA 1
ATOM 7655 C C . VAL A 1 1013 ? 41.239 -4.372 -42.865 1.00 97.19 1013 VAL A C 1
ATOM 7657 O O . VAL A 1 1013 ? 40.586 -3.331 -42.853 1.00 97.19 1013 VAL A O 1
ATOM 7660 N N . SER A 1 1014 ? 41.828 -4.832 -43.963 1.00 96.69 1014 SER A N 1
ATOM 7661 C CA . SER A 1 1014 ? 41.673 -4.214 -45.278 1.00 96.69 1014 SER A CA 1
ATOM 7662 C C . SER A 1 1014 ? 40.633 -4.971 -46.093 1.00 96.69 1014 SER A C 1
ATOM 7664 O O . SER A 1 1014 ? 40.643 -6.202 -46.149 1.00 96.69 1014 SER A O 1
ATOM 7666 N N . VAL A 1 1015 ? 39.744 -4.235 -46.752 1.00 96.12 1015 VAL A N 1
ATOM 7667 C CA . VAL A 1 1015 ? 38.660 -4.784 -47.572 1.00 96.12 1015 VAL A CA 1
ATOM 7668 C C . VAL A 1 1015 ? 38.773 -4.356 -49.032 1.00 96.12 1015 VAL A C 1
ATOM 7670 O O . VAL A 1 1015 ? 39.479 -3.399 -49.356 1.00 96.12 1015 VAL A O 1
ATOM 7673 N N . ASP A 1 1016 ? 38.081 -5.064 -49.925 1.00 91.81 1016 ASP A N 1
ATOM 7674 C CA . ASP A 1 1016 ? 38.051 -4.711 -51.346 1.00 91.81 1016 ASP A CA 1
ATOM 7675 C C . ASP A 1 1016 ? 37.297 -3.389 -51.586 1.00 91.81 1016 ASP A C 1
ATOM 7677 O O . ASP A 1 1016 ? 36.064 -3.327 -51.618 1.00 91.81 1016 ASP A O 1
ATOM 7681 N N . ALA A 1 1017 ? 38.066 -2.314 -51.776 1.00 76.75 1017 ALA A N 1
ATOM 7682 C CA . ALA A 1 1017 ? 37.563 -0.964 -52.015 1.00 76.75 1017 ALA A CA 1
ATOM 7683 C C . ALA A 1 1017 ? 36.747 -0.829 -53.314 1.00 76.75 1017 ALA A C 1
ATOM 7685 O O . ALA A 1 1017 ? 36.004 0.142 -53.466 1.00 76.75 1017 ALA A O 1
ATOM 7686 N N . ALA A 1 1018 ? 36.878 -1.772 -54.258 1.00 79.19 1018 ALA A N 1
ATOM 7687 C CA . ALA A 1 1018 ? 36.167 -1.719 -55.532 1.00 79.19 1018 ALA A CA 1
ATOM 7688 C C . ALA A 1 1018 ? 34.652 -1.939 -55.378 1.00 79.19 1018 ALA A C 1
ATOM 7690 O O . ALA A 1 1018 ? 33.887 -1.511 -56.243 1.00 79.19 1018 ALA A O 1
ATOM 7691 N N . ALA A 1 1019 ? 34.213 -2.573 -54.283 1.00 72.81 1019 ALA A N 1
ATOM 7692 C CA . ALA A 1 1019 ? 32.806 -2.882 -54.042 1.00 72.81 1019 ALA A CA 1
ATOM 7693 C C . ALA A 1 1019 ? 32.022 -1.681 -53.483 1.00 72.81 1019 ALA A C 1
ATOM 7695 O O . ALA A 1 1019 ? 30.960 -1.338 -54.002 1.00 72.81 1019 ALA A O 1
ATOM 7696 N N . SER A 1 1020 ? 32.524 -1.034 -52.424 1.00 82.56 1020 SER A N 1
ATOM 7697 C CA . SER A 1 1020 ? 31.958 0.197 -51.846 1.00 82.56 1020 SER A CA 1
ATOM 7698 C C . SER A 1 1020 ? 32.846 0.749 -50.723 1.00 82.56 1020 SER A C 1
ATOM 7700 O O . SER A 1 1020 ? 33.576 -0.004 -50.083 1.00 82.56 1020 SER A O 1
ATOM 7702 N N . ARG A 1 1021 ? 32.753 2.058 -50.438 1.00 89.75 1021 ARG A N 1
ATOM 7703 C CA . ARG A 1 1021 ? 33.442 2.683 -49.293 1.00 89.75 1021 ARG A CA 1
ATOM 7704 C C . ARG A 1 1021 ? 32.886 2.172 -47.965 1.00 89.75 1021 ARG A C 1
ATOM 7706 O O . ARG A 1 1021 ? 31.666 2.078 -47.807 1.00 89.75 1021 ARG A O 1
ATOM 7713 N N . LEU A 1 1022 ? 33.782 1.928 -47.011 1.00 90.31 1022 LEU A N 1
ATOM 7714 C CA . LEU A 1 1022 ? 33.435 1.616 -45.627 1.00 90.31 1022 LEU A CA 1
ATOM 7715 C C . LEU A 1 1022 ? 32.523 2.700 -45.015 1.00 90.31 1022 LEU A C 1
ATOM 7717 O O . LEU A 1 1022 ? 32.832 3.890 -45.084 1.00 90.31 1022 LEU A O 1
ATOM 7721 N N . SER A 1 1023 ? 31.397 2.298 -44.409 1.00 85.75 1023 SER A N 1
ATOM 7722 C CA . SER A 1 1023 ? 30.427 3.220 -43.777 1.00 85.75 1023 SER A CA 1
ATOM 7723 C C . SER A 1 1023 ? 30.814 3.655 -42.359 1.00 85.75 1023 SER A C 1
ATOM 7725 O O . SER A 1 1023 ? 30.047 4.383 -41.719 1.00 85.75 1023 SER A O 1
ATOM 7727 N N . PHE A 1 1024 ? 31.944 3.169 -41.838 1.00 88.12 1024 PHE A N 1
ATOM 7728 C CA . PHE A 1 1024 ? 32.253 3.264 -40.419 1.00 88.12 1024 PHE A CA 1
ATOM 7729 C C . PHE A 1 1024 ? 32.603 4.695 -39.997 1.00 88.12 1024 PHE A C 1
ATOM 7731 O O . PHE A 1 1024 ? 33.392 5.377 -40.649 1.00 88.12 1024 PHE A O 1
ATOM 7738 N N . VAL A 1 1025 ? 32.022 5.154 -38.886 1.00 86.31 1025 VAL A N 1
ATOM 7739 C CA . VAL A 1 1025 ? 32.265 6.497 -38.338 1.00 86.31 1025 VAL A CA 1
ATOM 7740 C C . VAL A 1 1025 ? 32.779 6.369 -36.905 1.00 86.31 1025 VAL A C 1
ATOM 7742 O O . VAL A 1 1025 ? 31.983 6.074 -36.006 1.00 86.31 1025 VAL A O 1
ATOM 7745 N N . PRO A 1 1026 ? 34.081 6.613 -36.667 1.00 77.38 1026 PRO A N 1
ATOM 7746 C CA . PRO A 1 1026 ? 34.644 6.629 -35.322 1.00 77.38 1026 PRO A CA 1
ATOM 7747 C C . PRO A 1 1026 ? 33.883 7.601 -34.410 1.00 77.38 1026 PRO A C 1
ATOM 7749 O O . PRO A 1 1026 ? 33.541 8.713 -34.814 1.00 77.38 1026 PRO A O 1
ATOM 7752 N N . GLY A 1 1027 ? 33.587 7.168 -33.184 1.00 75.25 1027 GLY A N 1
ATOM 7753 C CA . GLY A 1 1027 ? 32.841 7.954 -32.193 1.00 75.25 1027 GLY A CA 1
ATOM 7754 C C . GLY A 1 1027 ? 31.312 7.827 -32.256 1.00 75.25 1027 GLY A C 1
ATOM 7755 O O . GLY A 1 1027 ? 30.638 8.298 -31.343 1.00 75.25 1027 GLY A O 1
ATOM 7756 N N . SER A 1 1028 ? 30.746 7.165 -33.271 1.00 87.62 1028 SER A N 1
ATOM 7757 C CA . SER A 1 1028 ? 29.337 6.751 -33.270 1.00 87.62 1028 SER A CA 1
ATOM 7758 C C . SER A 1 1028 ? 29.261 5.249 -32.997 1.00 87.62 1028 SER A C 1
ATOM 7760 O O . SER A 1 1028 ? 29.631 4.484 -33.881 1.00 87.62 1028 SER A O 1
ATOM 7762 N N . PRO A 1 1029 ? 28.758 4.799 -31.833 1.00 83.69 1029 PRO A N 1
ATOM 7763 C CA . PRO A 1 1029 ? 28.833 3.385 -31.467 1.00 83.69 1029 PRO A CA 1
ATOM 7764 C C . PRO A 1 1029 ? 28.152 2.441 -32.467 1.00 83.69 1029 PRO A C 1
ATOM 7766 O O . PRO A 1 1029 ? 28.701 1.407 -32.829 1.00 83.69 1029 PRO A O 1
ATOM 7769 N N . LEU A 1 1030 ? 26.989 2.842 -32.991 1.00 85.50 1030 LEU A N 1
ATOM 7770 C CA . LEU A 1 1030 ? 26.286 2.099 -34.041 1.00 85.50 1030 LEU A CA 1
ATOM 7771 C C . LEU A 1 1030 ? 27.069 2.055 -35.357 1.00 85.50 1030 LEU A C 1
ATOM 7773 O O . LEU A 1 1030 ? 26.995 1.071 -36.076 1.00 85.50 1030 LEU A O 1
ATOM 7777 N N . ARG A 1 1031 ? 27.813 3.113 -35.701 1.00 90.06 1031 ARG A N 1
ATOM 7778 C CA . ARG A 1 1031 ? 28.585 3.167 -36.951 1.00 90.06 1031 ARG A CA 1
ATOM 7779 C C . ARG A 1 1031 ? 30.032 2.724 -36.788 1.00 90.06 1031 ARG A C 1
ATOM 7781 O O . ARG A 1 1031 ? 30.744 2.722 -37.778 1.00 90.06 1031 ARG A O 1
ATOM 7788 N N . SER A 1 1032 ? 30.499 2.390 -35.592 1.00 91.88 1032 SER A N 1
ATOM 7789 C CA . SER A 1 1032 ? 31.807 1.765 -35.390 1.00 91.88 1032 SER A CA 1
ATOM 7790 C C . SER A 1 1032 ? 31.696 0.258 -35.180 1.00 91.88 1032 SER A C 1
ATOM 7792 O O . SER A 1 1032 ? 32.686 -0.438 -35.372 1.00 91.88 1032 SER A O 1
ATOM 7794 N N . TYR A 1 1033 ? 30.519 -0.258 -34.823 1.00 95.62 1033 TYR A N 1
ATOM 7795 C CA . TYR A 1 1033 ? 30.307 -1.687 -34.623 1.00 95.62 1033 TYR A CA 1
ATOM 7796 C C . TYR A 1 1033 ? 30.453 -2.491 -35.917 1.00 95.62 1033 TYR A C 1
ATOM 7798 O O . TYR A 1 1033 ? 29.820 -2.163 -36.925 1.00 95.62 1033 TYR A O 1
ATOM 7806 N N . TYR A 1 1034 ? 31.253 -3.555 -35.861 1.00 95.88 1034 TYR A N 1
ATOM 7807 C CA . TYR A 1 1034 ? 31.486 -4.465 -36.975 1.00 95.88 1034 TYR A CA 1
ATOM 7808 C C . TYR A 1 1034 ? 31.403 -5.935 -36.554 1.00 95.88 1034 TYR A C 1
ATOM 7810 O O . TYR A 1 1034 ? 31.665 -6.283 -35.398 1.00 95.88 1034 TYR A O 1
ATOM 7818 N N . ILE A 1 1035 ? 31.114 -6.793 -37.533 1.00 96.75 1035 ILE A N 1
ATOM 7819 C CA . ILE A 1 1035 ? 31.174 -8.256 -37.433 1.00 96.75 1035 ILE A CA 1
ATOM 7820 C C . ILE A 1 1035 ? 32.135 -8.774 -38.507 1.00 96.75 1035 ILE A C 1
ATOM 7822 O O . ILE A 1 1035 ? 32.138 -8.267 -39.621 1.00 96.75 1035 ILE A O 1
ATOM 7826 N N . ILE A 1 1036 ? 32.962 -9.771 -38.204 1.00 96.56 1036 ILE A N 1
ATOM 7827 C CA . ILE A 1 1036 ? 33.787 -10.486 -39.181 1.00 96.56 1036 ILE A CA 1
ATOM 7828 C C . ILE A 1 1036 ? 33.424 -11.963 -39.122 1.00 96.56 1036 ILE A C 1
ATOM 7830 O O . ILE A 1 1036 ? 33.696 -12.639 -38.128 1.00 96.56 1036 ILE A O 1
ATOM 7834 N N . ASP A 1 1037 ? 32.863 -12.469 -40.211 1.00 95.56 1037 ASP A N 1
ATOM 7835 C CA . ASP A 1 1037 ? 32.356 -13.834 -40.318 1.00 95.56 1037 ASP A CA 1
ATOM 7836 C C . ASP A 1 1037 ? 32.853 -14.522 -41.604 1.00 95.56 1037 ASP A C 1
ATOM 7838 O O . ASP A 1 1037 ? 33.560 -13.941 -42.425 1.00 95.56 1037 ASP A O 1
ATOM 7842 N N . VAL A 1 1038 ? 32.571 -15.806 -41.781 1.00 92.12 1038 VAL A N 1
ATOM 7843 C CA . VAL A 1 1038 ? 32.973 -16.573 -42.968 1.00 92.12 1038 VAL A CA 1
ATOM 7844 C C . VAL A 1 1038 ? 32.278 -16.068 -44.239 1.00 92.12 1038 VAL A C 1
ATOM 7846 O O . VAL A 1 1038 ? 31.087 -15.795 -44.232 1.00 92.12 1038 VAL A O 1
ATOM 7849 N N . ALA A 1 1039 ? 32.992 -15.988 -45.369 1.00 80.44 1039 ALA A N 1
ATOM 7850 C CA . ALA A 1 1039 ? 32.450 -15.359 -46.583 1.00 80.44 1039 ALA A CA 1
ATOM 7851 C C . ALA A 1 1039 ? 31.363 -16.141 -47.332 1.00 80.44 1039 ALA A C 1
ATOM 7853 O O . ALA A 1 1039 ? 30.719 -15.596 -48.223 1.00 80.44 1039 ALA A O 1
ATOM 7854 N N . SER A 1 1040 ? 31.182 -17.429 -47.037 1.00 73.38 1040 SER A N 1
ATOM 7855 C CA . SER A 1 1040 ? 30.094 -18.213 -47.620 1.00 73.38 1040 SER A CA 1
ATOM 7856 C C . SER A 1 1040 ? 29.616 -19.302 -46.661 1.00 73.38 1040 SER A C 1
ATOM 7858 O O . SER A 1 1040 ? 30.402 -20.067 -46.096 1.00 73.38 1040 SER A O 1
ATOM 7860 N N . GLY A 1 1041 ? 28.297 -19.371 -46.479 1.00 71.56 1041 GLY A N 1
ATOM 7861 C CA . GLY A 1 1041 ? 27.612 -20.485 -45.827 1.00 71.56 1041 GLY A CA 1
ATOM 7862 C C . GLY A 1 1041 ? 27.340 -20.361 -44.328 1.00 71.56 1041 GLY A C 1
ATOM 7863 O O . GLY A 1 1041 ? 26.995 -21.392 -43.760 1.00 71.56 1041 GLY A O 1
ATOM 7864 N N . ALA A 1 1042 ? 27.509 -19.192 -43.696 1.00 80.50 1042 ALA A N 1
ATOM 7865 C CA . ALA A 1 1042 ? 26.808 -18.922 -42.437 1.00 80.50 1042 ALA A CA 1
ATOM 7866 C C . ALA A 1 1042 ? 25.399 -18.420 -42.798 1.00 80.50 1042 ALA A C 1
ATOM 7868 O O . ALA A 1 1042 ? 25.285 -17.495 -43.607 1.00 80.50 1042 ALA A O 1
ATOM 7869 N N . PRO A 1 1043 ? 24.333 -19.079 -42.327 1.00 86.88 1043 PRO A N 1
ATOM 7870 C CA . PRO A 1 1043 ? 22.973 -18.665 -42.650 1.00 86.88 1043 PRO A CA 1
ATOM 7871 C C . PRO A 1 1043 ? 22.571 -17.303 -42.077 1.00 86.88 1043 PRO A C 1
ATOM 7873 O O . PRO A 1 1043 ? 21.703 -16.661 -42.670 1.00 86.88 1043 PRO A O 1
ATOM 7876 N N . ASP A 1 1044 ? 23.190 -16.854 -40.978 1.00 91.44 1044 ASP A N 1
ATOM 7877 C CA . ASP A 1 1044 ? 22.884 -15.573 -40.338 1.00 91.44 1044 ASP A CA 1
ATOM 7878 C C . ASP A 1 1044 ? 24.139 -14.865 -39.783 1.00 91.44 1044 ASP A C 1
ATOM 7880 O O . ASP A 1 1044 ? 24.623 -15.082 -38.671 1.00 91.44 1044 ASP A O 1
ATOM 7884 N N . HIS A 1 1045 ? 24.682 -13.940 -40.573 1.00 92.50 1045 HIS A N 1
ATOM 7885 C CA . HIS A 1 1045 ? 25.868 -13.167 -40.191 1.00 92.50 1045 HIS A CA 1
ATOM 7886 C C . HIS A 1 1045 ? 25.630 -12.152 -39.064 1.00 92.50 1045 HIS A C 1
ATOM 7888 O O . HIS A 1 1045 ? 26.587 -11.545 -38.585 1.00 92.50 1045 HIS A O 1
ATOM 7894 N N . ARG A 1 1046 ? 24.374 -11.901 -38.671 1.00 92.94 1046 ARG A N 1
ATOM 7895 C CA . ARG A 1 1046 ? 24.043 -10.870 -37.678 1.00 92.94 1046 ARG A CA 1
ATOM 7896 C C . ARG A 1 1046 ? 24.015 -11.400 -36.256 1.00 92.94 1046 ARG A C 1
ATOM 7898 O O . ARG A 1 1046 ? 24.066 -10.601 -35.329 1.00 92.94 1046 ARG A O 1
ATOM 7905 N N . ALA A 1 1047 ? 23.949 -12.710 -36.070 1.00 94.56 1047 ALA A N 1
ATOM 7906 C CA . ALA A 1 1047 ? 24.158 -13.358 -34.786 1.00 94.56 1047 ALA A CA 1
ATOM 7907 C C . ALA A 1 1047 ? 25.645 -13.688 -34.629 1.00 94.56 1047 ALA A C 1
ATOM 7909 O O . ALA A 1 1047 ? 26.260 -14.181 -35.563 1.00 94.56 1047 ALA A O 1
ATOM 7910 N N . THR A 1 1048 ? 26.260 -13.433 -33.477 1.00 95.69 1048 THR A N 1
ATOM 7911 C CA . THR A 1 1048 ? 27.660 -13.831 -33.225 1.00 95.69 1048 THR A CA 1
ATOM 7912 C C . THR A 1 1048 ? 27.854 -14.583 -31.913 1.00 95.69 1048 THR A C 1
ATOM 7914 O O . THR A 1 1048 ? 28.987 -14.917 -31.555 1.00 95.69 1048 THR A O 1
ATOM 7917 N N . ALA A 1 1049 ? 26.783 -14.843 -31.162 1.00 95.06 1049 ALA A N 1
ATOM 7918 C CA . ALA A 1 1049 ? 26.868 -15.624 -29.939 1.00 95.06 1049 ALA A CA 1
ATOM 7919 C C . ALA A 1 1049 ? 27.235 -17.076 -30.264 1.00 95.06 1049 ALA A C 1
ATOM 7921 O O . ALA A 1 1049 ? 26.630 -17.699 -31.135 1.00 95.06 1049 ALA A O 1
ATOM 7922 N N . GLU A 1 1050 ? 28.214 -17.614 -29.537 1.00 95.12 1050 GLU A N 1
ATOM 7923 C CA . GLU A 1 1050 ? 28.609 -19.020 -29.658 1.00 95.12 1050 GLU A CA 1
ATOM 7924 C C . GLU A 1 1050 ? 27.533 -19.963 -29.124 1.00 95.12 1050 GLU A C 1
ATOM 7926 O O . GLU A 1 1050 ? 27.420 -21.070 -29.621 1.00 95.12 1050 GLU A O 1
ATOM 7931 N N . THR A 1 1051 ? 26.751 -19.537 -28.132 1.00 94.69 1051 THR A N 1
ATOM 7932 C CA . THR A 1 1051 ? 25.658 -20.305 -27.522 1.00 94.69 1051 THR A CA 1
ATOM 7933 C C . THR A 1 1051 ? 24.442 -19.404 -27.300 1.00 94.69 1051 THR A C 1
ATOM 7935 O O . THR A 1 1051 ? 24.600 -18.177 -27.216 1.00 94.69 1051 THR A O 1
ATOM 7938 N N . PRO A 1 1052 ? 23.224 -19.966 -27.191 1.00 92.44 1052 PRO A N 1
ATOM 7939 C CA . PRO A 1 1052 ? 22.050 -19.203 -26.799 1.00 92.44 1052 PRO A CA 1
ATOM 7940 C C . PRO A 1 1052 ? 22.269 -18.566 -25.424 1.00 92.44 1052 PRO A C 1
ATOM 7942 O O . PRO A 1 1052 ? 22.381 -19.254 -24.413 1.00 92.44 1052 PRO A O 1
ATOM 7945 N N . ALA A 1 1053 ? 22.294 -17.235 -25.377 1.00 90.62 1053 ALA A N 1
ATOM 7946 C CA . ALA A 1 1053 ? 22.387 -16.484 -24.131 1.00 90.62 1053 ALA A CA 1
ATOM 7947 C C . ALA A 1 1053 ? 21.036 -15.848 -23.812 1.00 90.62 1053 ALA A C 1
ATOM 7949 O O . ALA A 1 1053 ? 20.563 -14.953 -24.521 1.00 90.62 1053 ALA A O 1
ATOM 7950 N N . ARG A 1 1054 ? 20.404 -16.320 -22.737 1.00 92.50 1054 ARG A N 1
ATOM 7951 C CA . ARG A 1 1054 ? 19.133 -15.773 -22.272 1.00 92.50 1054 ARG A CA 1
ATOM 7952 C C . ARG A 1 1054 ? 19.357 -14.365 -21.738 1.00 92.50 1054 ARG A C 1
ATOM 7954 O O . ARG A 1 1054 ? 20.381 -14.085 -21.116 1.00 92.50 1054 ARG A O 1
ATOM 7961 N N . ARG A 1 1055 ? 18.397 -13.466 -21.948 1.00 95.44 1055 ARG A N 1
ATOM 7962 C CA . ARG A 1 1055 ? 18.436 -12.111 -21.383 1.00 95.44 1055 ARG A CA 1
ATOM 7963 C C . ARG A 1 1055 ? 17.144 -11.803 -20.657 1.00 95.44 1055 ARG A C 1
ATOM 7965 O O . ARG A 1 1055 ? 16.088 -12.318 -21.026 1.00 95.44 1055 ARG A O 1
ATOM 7972 N N . ALA A 1 1056 ? 17.244 -10.955 -19.643 1.00 96.88 1056 ALA A N 1
ATOM 7973 C CA . ALA A 1 1056 ? 16.124 -10.488 -18.853 1.00 96.88 1056 ALA A CA 1
ATOM 7974 C C . ALA A 1 1056 ? 15.963 -8.971 -18.953 1.00 96.88 1056 ALA A C 1
ATOM 7976 O O . ALA A 1 1056 ? 16.932 -8.218 -19.080 1.00 96.88 1056 ALA A O 1
ATOM 7977 N N . LEU A 1 1057 ? 14.718 -8.519 -18.864 1.00 97.12 1057 LEU A N 1
ATOM 7978 C CA . LEU A 1 1057 ? 14.368 -7.111 -18.875 1.00 97.12 1057 LEU A CA 1
ATOM 7979 C C . LEU A 1 1057 ? 13.313 -6.835 -17.806 1.00 97.12 1057 LEU A C 1
ATOM 7981 O O . LEU A 1 1057 ? 12.223 -7.405 -17.833 1.00 97.12 1057 LEU A O 1
ATOM 7985 N N . LEU A 1 1058 ? 13.621 -5.928 -16.886 1.00 96.06 1058 LEU A N 1
ATOM 7986 C CA . LEU A 1 1058 ? 12.635 -5.347 -15.990 1.00 96.06 1058 LEU A CA 1
ATOM 7987 C C . LEU A 1 1058 ? 11.811 -4.311 -16.737 1.00 96.06 1058 LEU A C 1
ATOM 7989 O O . LEU A 1 1058 ? 12.355 -3.377 -17.332 1.00 96.06 1058 LEU A O 1
ATOM 7993 N N . LEU A 1 1059 ? 10.495 -4.462 -16.664 1.00 94.50 1059 LEU A N 1
ATOM 7994 C CA . LEU A 1 1059 ? 9.537 -3.608 -17.354 1.00 94.50 1059 LEU A CA 1
ATOM 7995 C C . LEU A 1 1059 ? 8.461 -3.101 -16.391 1.00 94.50 1059 LEU A C 1
ATOM 7997 O O . LEU A 1 1059 ? 8.062 -3.849 -15.500 1.00 94.50 1059 LEU A O 1
ATOM 8001 N N . PRO A 1 1060 ? 7.926 -1.881 -16.571 1.00 91.62 1060 PRO A N 1
ATOM 8002 C CA . PRO A 1 1060 ? 6.750 -1.430 -15.844 1.00 91.62 1060 PRO A CA 1
ATOM 8003 C C . PRO A 1 1060 ? 5.526 -2.277 -16.209 1.00 91.62 1060 PRO A C 1
ATOM 8005 O O . PRO A 1 1060 ? 5.221 -2.496 -17.385 1.00 91.62 1060 PRO A O 1
ATOM 8008 N N . ALA A 1 1061 ? 4.786 -2.739 -15.204 1.00 89.25 1061 ALA A N 1
ATOM 8009 C CA . ALA A 1 1061 ? 3.630 -3.610 -15.405 1.00 89.25 1061 ALA A CA 1
ATOM 8010 C C . ALA A 1 1061 ? 2.449 -2.906 -16.097 1.00 89.25 1061 ALA A C 1
ATOM 8012 O O . ALA A 1 1061 ? 1.632 -3.552 -16.759 1.00 89.25 1061 ALA A O 1
ATOM 8013 N N . ASP A 1 1062 ? 2.357 -1.581 -15.981 1.00 87.38 1062 ASP A N 1
ATOM 8014 C CA . ASP A 1 1062 ? 1.381 -0.756 -16.694 1.00 87.38 1062 ASP A CA 1
ATOM 8015 C C . ASP A 1 1062 ? 1.712 -0.583 -18.188 1.00 87.38 1062 ASP A C 1
ATOM 8017 O O . ASP A 1 1062 ? 0.790 -0.427 -18.991 1.00 87.38 1062 ASP A O 1
ATOM 8021 N N . ALA A 1 1063 ? 2.987 -0.713 -18.574 1.00 92.06 1063 ALA A N 1
ATOM 8022 C CA . ALA A 1 1063 ? 3.458 -0.688 -19.960 1.00 92.06 1063 ALA A CA 1
ATOM 8023 C C . ALA A 1 1063 ? 3.369 -2.052 -20.676 1.00 92.06 1063 ALA A C 1
ATOM 8025 O O . ALA A 1 1063 ? 3.577 -2.121 -21.890 1.00 92.06 1063 ALA A O 1
ATOM 8026 N N . LEU A 1 1064 ? 3.019 -3.138 -19.965 1.00 94.94 1064 LEU A N 1
ATOM 8027 C CA . LEU A 1 1064 ? 3.010 -4.506 -20.507 1.00 94.94 1064 LEU A CA 1
ATOM 8028 C C . LEU A 1 1064 ? 2.249 -4.623 -21.834 1.00 94.94 1064 LEU A C 1
ATOM 8030 O O . LEU A 1 1064 ? 2.725 -5.280 -22.752 1.00 94.94 1064 LEU A O 1
ATOM 8034 N N . SER A 1 1065 ? 1.083 -3.983 -21.963 1.00 96.50 1065 SER A N 1
ATOM 8035 C CA . SER A 1 1065 ? 0.280 -4.074 -23.189 1.00 96.50 1065 SER A CA 1
ATOM 8036 C C . SER A 1 1065 ? 0.992 -3.489 -24.408 1.00 96.50 1065 SER A C 1
ATOM 8038 O O . SER A 1 1065 ? 0.961 -4.101 -25.474 1.00 96.50 1065 SER A O 1
ATOM 8040 N N . GLU A 1 1066 ? 1.649 -2.340 -24.253 1.00 95.94 1066 GLU A N 1
ATOM 8041 C CA . GLU A 1 1066 ? 2.394 -1.685 -25.332 1.00 95.94 1066 GLU A CA 1
ATOM 8042 C C . GLU A 1 1066 ? 3.635 -2.488 -25.723 1.00 95.94 1066 GLU A C 1
ATOM 8044 O O . GLU A 1 1066 ? 3.857 -2.762 -26.904 1.00 95.94 1066 GLU A O 1
ATOM 8049 N N . ILE A 1 1067 ? 4.418 -2.905 -24.727 1.00 96.62 1067 ILE A N 1
ATOM 8050 C CA . ILE A 1 1067 ? 5.673 -3.623 -24.954 1.00 96.62 1067 ILE A CA 1
ATOM 8051 C C . ILE A 1 1067 ? 5.393 -5.005 -25.546 1.00 96.62 1067 ILE A C 1
ATOM 8053 O O . ILE A 1 1067 ? 6.023 -5.390 -26.527 1.00 96.62 1067 ILE A O 1
ATOM 8057 N N . ASN A 1 1068 ? 4.393 -5.726 -25.029 1.00 97.81 1068 ASN A N 1
ATOM 8058 C CA . ASN A 1 1068 ? 3.972 -7.009 -25.585 1.00 97.81 1068 ASN A CA 1
ATOM 8059 C C . ASN A 1 1068 ? 3.500 -6.869 -27.040 1.00 97.81 1068 ASN A C 1
ATOM 8061 O O . ASN A 1 1068 ? 3.840 -7.707 -27.864 1.00 97.81 1068 ASN A O 1
ATOM 8065 N N . TYR A 1 1069 ? 2.754 -5.818 -27.389 1.00 97.88 1069 TYR A N 1
ATOM 8066 C CA . TYR A 1 1069 ? 2.333 -5.586 -28.775 1.00 97.88 1069 TYR A CA 1
ATOM 8067 C C . TYR A 1 1069 ? 3.510 -5.340 -29.718 1.00 97.88 1069 TYR A C 1
ATOM 8069 O O . TYR A 1 1069 ? 3.587 -5.949 -30.788 1.00 97.88 1069 TYR A O 1
ATOM 8077 N N . ALA A 1 1070 ? 4.438 -4.472 -29.317 1.00 97.38 1070 ALA A N 1
ATOM 8078 C CA . ALA A 1 1070 ? 5.629 -4.184 -30.102 1.00 97.38 1070 ALA A CA 1
ATOM 8079 C C . ALA A 1 1070 ? 6.510 -5.437 -30.261 1.00 97.38 1070 ALA A C 1
ATOM 8081 O O . ALA A 1 1070 ? 6.912 -5.752 -31.380 1.00 97.38 1070 ALA A O 1
ATOM 8082 N N . PHE A 1 1071 ? 6.700 -6.208 -29.184 1.00 97.69 1071 PHE A N 1
ATOM 8083 C CA . PHE A 1 1071 ? 7.390 -7.498 -29.216 1.00 97.69 1071 PHE A CA 1
ATOM 8084 C C . PHE A 1 1071 ? 6.714 -8.484 -30.176 1.00 97.69 1071 PHE A C 1
ATOM 8086 O O . PHE A 1 1071 ? 7.368 -9.065 -31.033 1.00 97.69 1071 PHE A O 1
ATOM 8093 N N . ARG A 1 1072 ? 5.387 -8.638 -30.103 1.00 97.44 1072 ARG A N 1
ATOM 8094 C CA . ARG A 1 1072 ? 4.644 -9.556 -30.978 1.00 97.44 1072 ARG A CA 1
ATOM 8095 C C . ARG A 1 1072 ? 4.781 -9.200 -32.453 1.00 97.44 1072 ARG A C 1
ATOM 8097 O O . ARG A 1 1072 ? 4.843 -10.104 -33.279 1.00 97.44 1072 ARG A O 1
ATOM 8104 N N . LYS A 1 1073 ? 4.853 -7.912 -32.805 1.00 96.81 1073 LYS A N 1
ATOM 8105 C CA . LYS A 1 1073 ? 5.062 -7.492 -34.201 1.00 96.81 1073 LYS A CA 1
ATOM 8106 C C . LYS A 1 1073 ? 6.391 -7.971 -34.773 1.00 96.81 1073 LYS A C 1
ATOM 8108 O O . LYS A 1 1073 ? 6.425 -8.354 -35.937 1.00 96.81 1073 LYS A O 1
ATOM 8113 N N . ILE A 1 1074 ? 7.451 -7.948 -33.971 1.00 95.62 1074 ILE A N 1
ATOM 8114 C CA . ILE A 1 1074 ? 8.789 -8.370 -34.403 1.00 95.62 1074 ILE A CA 1
ATOM 8115 C C . ILE A 1 1074 ? 9.009 -9.880 -34.215 1.00 95.62 1074 ILE A C 1
ATOM 8117 O O . ILE A 1 1074 ? 9.724 -10.495 -34.993 1.00 95.62 1074 ILE A O 1
ATOM 8121 N N . ALA A 1 1075 ? 8.328 -10.506 -33.251 1.00 95.50 1075 ALA A N 1
ATOM 8122 C CA . ALA A 1 1075 ? 8.434 -11.930 -32.929 1.00 95.50 1075 ALA A CA 1
ATOM 8123 C C . ALA A 1 1075 ? 7.446 -12.827 -33.705 1.00 95.50 1075 ALA A C 1
ATOM 8125 O O . ALA A 1 1075 ? 7.173 -13.952 -33.281 1.00 95.50 1075 ALA A O 1
ATOM 8126 N N . GLY A 1 1076 ? 6.840 -12.332 -34.791 1.00 95.06 1076 GLY A N 1
ATOM 8127 C CA . GLY A 1 1076 ? 5.904 -13.114 -35.611 1.00 95.06 1076 GLY A CA 1
ATOM 8128 C C . GLY A 1 1076 ? 4.613 -13.523 -34.886 1.00 95.06 1076 GLY A C 1
ATOM 8129 O O . GLY A 1 1076 ? 4.080 -14.601 -35.127 1.00 95.06 1076 GLY A O 1
ATOM 8130 N N . GLY A 1 1077 ? 4.115 -12.687 -33.974 1.00 95.25 1077 GLY A N 1
ATOM 8131 C CA . GLY A 1 1077 ? 2.885 -12.902 -33.205 1.00 95.25 1077 GLY A CA 1
ATOM 8132 C C . GLY A 1 1077 ? 3.087 -13.534 -31.824 1.00 95.25 1077 GLY A C 1
ATOM 8133 O O . GLY A 1 1077 ? 2.163 -13.480 -31.006 1.00 95.25 1077 GLY A O 1
ATOM 8134 N N . ARG A 1 1078 ? 4.284 -14.063 -31.526 1.00 96.25 1078 ARG A N 1
ATOM 8135 C CA . ARG A 1 1078 ? 4.626 -14.668 -30.227 1.00 96.25 1078 ARG A CA 1
ATOM 8136 C C . ARG A 1 1078 ? 4.598 -13.633 -29.101 1.00 96.25 1078 ARG A C 1
ATOM 8138 O O . ARG A 1 1078 ? 5.233 -12.587 -29.206 1.00 96.25 1078 ARG A O 1
ATOM 8145 N N . HIS A 1 1079 ? 3.883 -13.937 -28.017 1.00 97.81 1079 HIS A N 1
ATOM 8146 C CA . HIS A 1 1079 ? 3.807 -13.072 -26.837 1.00 97.81 1079 HIS A CA 1
ATOM 8147 C C . HIS A 1 1079 ? 5.151 -12.936 -26.114 1.00 97.81 1079 HIS A C 1
ATOM 8149 O O . HIS A 1 1079 ? 5.981 -13.845 -26.143 1.00 97.81 1079 HIS A O 1
ATOM 8155 N N . LEU A 1 1080 ? 5.321 -11.808 -25.419 1.00 98.00 1080 LEU A N 1
ATOM 8156 C CA . LEU A 1 1080 ? 6.484 -11.548 -24.578 1.00 98.00 1080 LEU A CA 1
ATOM 8157 C C . LEU A 1 1080 ? 6.581 -12.609 -23.462 1.00 98.00 1080 LEU A C 1
ATOM 8159 O O . LEU A 1 1080 ? 5.610 -12.775 -22.716 1.00 98.00 1080 LEU A O 1
ATOM 8163 N N . PRO A 1 1081 ? 7.700 -13.333 -23.321 1.00 98.06 1081 PRO A N 1
ATOM 8164 C CA . PRO A 1 1081 ? 7.897 -14.253 -22.207 1.00 98.06 1081 PRO A CA 1
ATOM 8165 C C . PRO A 1 1081 ? 8.126 -13.481 -20.905 1.00 98.06 1081 PRO A C 1
ATOM 8167 O O . PRO A 1 1081 ? 8.981 -12.600 -20.849 1.00 98.06 1081 PRO A O 1
ATOM 8170 N N . VAL A 1 1082 ? 7.345 -13.787 -19.868 1.00 97.94 1082 VAL A N 1
ATOM 8171 C CA . VAL A 1 1082 ? 7.449 -13.157 -18.546 1.00 97.94 1082 VAL A CA 1
ATOM 8172 C C . VAL A 1 1082 ? 7.664 -14.243 -17.501 1.00 97.94 1082 VAL A C 1
ATOM 8174 O O . VAL A 1 1082 ? 6.795 -15.091 -17.305 1.00 97.94 1082 VAL A O 1
ATOM 8177 N N . LEU A 1 1083 ? 8.831 -14.190 -16.859 1.00 96.50 1083 LEU A N 1
ATOM 8178 C CA . LEU A 1 1083 ? 9.265 -15.073 -15.776 1.00 96.50 1083 LEU A CA 1
ATOM 8179 C C . LEU A 1 1083 ? 8.503 -14.793 -14.484 1.00 96.50 1083 LEU A C 1
ATOM 8181 O O . LEU A 1 1083 ? 8.012 -15.712 -13.838 1.00 96.50 1083 LEU A O 1
ATOM 8185 N N . ASP A 1 1084 ? 8.393 -13.512 -14.135 1.00 95.75 1084 ASP A N 1
ATOM 8186 C CA . ASP A 1 1084 ? 7.713 -13.045 -12.932 1.00 95.75 1084 ASP A CA 1
ATOM 8187 C C . ASP A 1 1084 ? 6.798 -11.873 -13.282 1.00 95.75 1084 ASP A C 1
ATOM 8189 O O . ASP A 1 1084 ? 7.250 -10.801 -13.696 1.00 95.75 1084 ASP A O 1
ATOM 8193 N N . GLY A 1 1085 ? 5.496 -12.112 -13.151 1.00 91.12 1085 GLY A N 1
ATOM 8194 C CA . GLY A 1 1085 ? 4.433 -11.127 -13.316 1.00 91.12 1085 GLY A CA 1
ATOM 8195 C C . GLY A 1 1085 ? 3.632 -10.913 -12.032 1.00 91.12 1085 GLY A C 1
ATOM 8196 O O . GLY A 1 1085 ? 2.517 -10.396 -12.105 1.00 91.12 1085 GLY A O 1
ATOM 8197 N N . THR A 1 1086 ? 4.153 -11.339 -10.875 1.00 85.81 1086 THR A N 1
ATOM 8198 C CA . THR A 1 1086 ? 3.437 -11.271 -9.590 1.00 85.81 1086 THR A CA 1
ATOM 8199 C C . THR A 1 1086 ? 3.412 -9.864 -8.995 1.00 85.81 1086 THR A C 1
ATOM 8201 O O . THR A 1 1086 ? 2.469 -9.512 -8.282 1.00 85.81 1086 THR A O 1
ATOM 8204 N N . SER A 1 1087 ? 4.402 -9.025 -9.316 1.00 82.31 1087 SER A N 1
ATOM 8205 C CA . SER A 1 1087 ? 4.392 -7.616 -8.926 1.00 82.31 1087 SER A CA 1
ATOM 8206 C C . SER A 1 1087 ? 3.431 -6.800 -9.783 1.00 82.31 1087 SER A C 1
ATOM 8208 O O . SER A 1 1087 ? 3.427 -6.847 -11.011 1.00 82.31 1087 SER A O 1
ATOM 8210 N N . TYR A 1 1088 ? 2.659 -5.933 -9.129 1.00 75.31 1088 TYR A N 1
ATOM 8211 C CA . TYR A 1 1088 ? 1.786 -5.002 -9.839 1.00 75.31 1088 TYR A CA 1
ATOM 8212 C C . TYR A 1 1088 ? 2.514 -3.805 -10.464 1.00 75.31 1088 TYR A C 1
ATOM 8214 O O . TYR A 1 1088 ? 1.859 -3.011 -11.151 1.00 75.31 1088 TYR A O 1
ATOM 8222 N N . ARG A 1 1089 ? 3.810 -3.610 -10.169 1.00 79.56 1089 ARG A N 1
ATOM 8223 C CA . ARG A 1 1089 ? 4.600 -2.453 -10.635 1.00 79.56 1089 ARG A CA 1
ATOM 8224 C C . ARG A 1 1089 ? 5.586 -2.811 -11.717 1.00 79.56 1089 ARG A C 1
ATOM 8226 O O . ARG A 1 1089 ? 5.761 -2.030 -12.644 1.00 79.56 1089 ARG A O 1
ATOM 8233 N N . VAL A 1 1090 ? 6.248 -3.945 -11.560 1.00 89.06 1090 VAL A N 1
ATOM 8234 C CA . VAL A 1 1090 ? 7.338 -4.373 -12.426 1.00 89.06 1090 VAL A CA 1
ATOM 8235 C C . VAL A 1 1090 ? 7.116 -5.815 -12.830 1.00 89.06 1090 VAL A C 1
ATOM 8237 O O . VAL A 1 1090 ? 6.440 -6.557 -12.132 1.00 89.06 1090 VAL A O 1
ATOM 8240 N N . LEU A 1 1091 ? 7.678 -6.213 -13.953 1.00 94.00 1091 LEU A N 1
ATOM 8241 C CA . LEU A 1 1091 ? 7.692 -7.600 -14.386 1.00 94.00 1091 LEU A CA 1
ATOM 8242 C C . LEU A 1 1091 ? 9.069 -7.953 -14.921 1.00 94.00 1091 LEU A C 1
ATOM 8244 O O . LEU A 1 1091 ? 9.756 -7.092 -15.477 1.00 94.00 1091 LEU A O 1
ATOM 8248 N N . LEU A 1 1092 ? 9.450 -9.213 -14.744 1.00 97.06 1092 LEU A N 1
ATOM 8249 C CA . LEU A 1 1092 ? 10.669 -9.776 -15.304 1.00 97.06 1092 LEU A CA 1
ATOM 8250 C C . LEU A 1 1092 ? 10.330 -10.445 -16.628 1.00 97.06 1092 LEU A C 1
ATOM 8252 O O . LEU A 1 1092 ? 9.834 -11.570 -16.659 1.00 97.06 1092 LEU A O 1
ATOM 8256 N N . ALA A 1 1093 ? 10.577 -9.744 -17.727 1.00 97.75 1093 ALA A N 1
ATOM 8257 C CA . ALA A 1 1093 ? 10.531 -10.349 -19.046 1.00 97.75 1093 ALA A CA 1
ATOM 8258 C C . ALA A 1 1093 ? 11.841 -11.081 -19.343 1.00 97.75 1093 ALA A C 1
ATOM 8260 O O . ALA A 1 1093 ? 12.899 -10.681 -18.862 1.00 97.75 1093 ALA A O 1
ATOM 8261 N N . ALA A 1 1094 ? 11.770 -12.126 -20.162 1.00 97.12 1094 ALA A N 1
ATOM 8262 C CA . ALA A 1 1094 ? 12.933 -12.869 -20.625 1.00 97.12 1094 ALA A CA 1
ATOM 8263 C C . ALA A 1 1094 ? 12.853 -13.151 -22.129 1.00 97.12 1094 ALA A C 1
ATOM 8265 O O . ALA A 1 1094 ? 11.775 -13.112 -22.724 1.00 97.12 1094 ALA A O 1
ATOM 8266 N N . SER A 1 1095 ? 13.991 -13.460 -22.748 1.00 95.19 1095 SER A N 1
ATOM 8267 C CA . SER A 1 1095 ? 14.061 -13.785 -24.180 1.00 95.19 1095 SER A CA 1
ATOM 8268 C C . SER A 1 1095 ? 13.223 -15.010 -24.576 1.00 95.19 1095 SER A C 1
ATOM 8270 O O . SER A 1 1095 ? 12.530 -15.030 -25.605 1.00 95.19 1095 SER A O 1
ATOM 8272 N N . TRP A 1 1096 ? 13.239 -16.021 -23.710 1.00 95.00 1096 TRP A N 1
ATOM 8273 C CA . TRP A 1 1096 ? 12.405 -17.221 -23.745 1.00 95.00 1096 TRP A CA 1
ATOM 8274 C C . TRP A 1 1096 ? 12.173 -17.725 -22.315 1.00 95.00 1096 TRP A C 1
ATOM 8276 O O . TRP A 1 1096 ? 12.729 -17.163 -21.369 1.00 95.00 1096 TRP A O 1
ATOM 8286 N N . LEU A 1 1097 ? 11.324 -18.743 -22.166 1.00 96.00 1097 LEU A N 1
ATOM 8287 C CA . LEU A 1 1097 ? 11.129 -19.501 -20.926 1.00 96.00 1097 LEU A CA 1
ATOM 8288 C C . LEU A 1 1097 ? 11.729 -20.895 -21.117 1.00 96.00 1097 LEU A C 1
ATOM 8290 O O . LEU A 1 1097 ? 11.554 -21.477 -22.190 1.00 96.00 1097 LEU A O 1
ATOM 8294 N N . GLU A 1 1098 ? 12.438 -21.388 -20.110 1.00 94.62 1098 GLU A N 1
ATOM 8295 C CA . GLU A 1 1098 ? 12.978 -22.748 -20.071 1.00 94.62 1098 GLU A CA 1
ATOM 8296 C C . GLU A 1 1098 ? 11.877 -23.781 -19.794 1.00 94.62 1098 GLU A C 1
ATOM 8298 O O . GLU A 1 1098 ? 10.759 -23.455 -19.378 1.00 94.62 1098 GLU A O 1
ATOM 8303 N N . GLU A 1 1099 ? 12.184 -25.059 -20.019 1.00 94.12 1099 GLU A N 1
ATOM 8304 C CA . GLU A 1 1099 ? 11.256 -26.141 -19.695 1.00 94.12 1099 GLU A CA 1
ATOM 8305 C C . GLU A 1 1099 ? 10.936 -26.157 -18.188 1.00 94.12 1099 GLU A C 1
ATOM 8307 O O . GLU A 1 1099 ? 11.822 -26.227 -17.340 1.00 94.12 1099 GLU A O 1
ATOM 8312 N N . GLY A 1 1100 ? 9.644 -26.098 -17.849 1.00 94.44 1100 GLY A N 1
ATOM 8313 C CA . GLY A 1 1100 ? 9.154 -26.068 -16.466 1.00 94.44 1100 GLY A CA 1
ATOM 8314 C C . GLY A 1 1100 ? 8.856 -24.668 -15.924 1.00 94.44 1100 GLY A C 1
ATOM 8315 O O . GLY A 1 1100 ? 8.096 -24.545 -14.961 1.00 94.44 1100 GLY A O 1
ATOM 8316 N N . GLU A 1 1101 ? 9.359 -23.613 -16.566 1.00 95.44 1101 GLU A N 1
ATOM 8317 C CA . GLU A 1 1101 ? 9.000 -22.241 -16.216 1.00 95.44 1101 GLU A CA 1
ATOM 8318 C C . GLU A 1 1101 ? 7.594 -21.894 -16.721 1.00 95.44 1101 GLU A C 1
ATOM 8320 O O . GLU A 1 1101 ? 7.190 -22.233 -17.837 1.00 95.44 1101 GLU A O 1
ATOM 8325 N N . GLN A 1 1102 ? 6.818 -21.197 -15.892 1.00 96.25 1102 GLN A N 1
ATOM 8326 C CA . GLN A 1 1102 ? 5.454 -20.809 -16.241 1.00 96.25 1102 GLN A CA 1
ATOM 8327 C C . GLN A 1 1102 ? 5.427 -19.431 -16.894 1.00 96.25 1102 GLN A C 1
ATOM 8329 O O . GLN A 1 1102 ? 6.015 -18.478 -16.392 1.00 96.25 1102 GLN A O 1
ATOM 8334 N N . GLN A 1 1103 ? 4.666 -19.305 -17.981 1.00 97.06 1103 GLN A N 1
ATOM 8335 C CA . GLN A 1 1103 ? 4.378 -18.013 -18.591 1.00 97.06 1103 GLN A CA 1
ATOM 8336 C C . GLN A 1 1103 ? 3.491 -17.181 -17.659 1.00 97.06 1103 GLN A C 1
ATOM 8338 O O . GLN A 1 1103 ? 2.296 -17.447 -17.516 1.00 97.06 1103 GLN A O 1
ATOM 8343 N N . GLN A 1 1104 ? 4.062 -16.136 -17.063 1.00 96.81 1104 GLN A N 1
ATOM 8344 C CA . GLN A 1 1104 ? 3.333 -15.205 -16.200 1.00 96.81 1104 GLN A CA 1
ATOM 8345 C C . GLN A 1 1104 ? 2.815 -13.966 -16.948 1.00 96.81 1104 GLN A C 1
ATOM 8347 O O . GLN A 1 1104 ? 2.226 -13.065 -16.347 1.00 96.81 1104 GLN A O 1
ATOM 8352 N N . ASN A 1 1105 ? 2.977 -13.900 -18.274 1.00 97.00 1105 ASN A N 1
ATOM 8353 C CA . ASN A 1 1105 ? 2.378 -12.841 -19.077 1.00 97.00 1105 ASN A CA 1
ATOM 8354 C C . ASN A 1 1105 ? 0.855 -13.016 -19.124 1.00 97.00 1105 ASN A C 1
ATOM 8356 O O . ASN A 1 1105 ? 0.315 -13.742 -19.960 1.00 97.00 1105 ASN A O 1
ATOM 8360 N N . ARG A 1 1106 ? 0.149 -12.279 -18.265 1.00 95.12 1106 ARG A N 1
ATOM 8361 C CA . ARG A 1 1106 ? -1.321 -12.280 -18.195 1.00 95.12 1106 ARG A CA 1
ATOM 8362 C C . ARG A 1 1106 ? -2.018 -11.987 -19.530 1.00 95.12 1106 ARG A C 1
ATOM 8364 O O . ARG A 1 1106 ? -3.138 -12.438 -19.726 1.00 95.12 1106 ARG A O 1
ATOM 8371 N N . LEU A 1 1107 ? -1.378 -11.252 -20.446 1.00 97.12 1107 LEU A N 1
ATOM 8372 C CA . LEU A 1 1107 ? -1.942 -10.977 -21.771 1.00 97.12 1107 LEU A CA 1
ATOM 8373 C C . LEU A 1 1107 ? -1.819 -12.193 -22.686 1.00 97.12 1107 LEU A C 1
ATOM 8375 O O . LEU A 1 1107 ? -2.740 -12.478 -23.441 1.00 97.12 1107 LEU A O 1
ATOM 8379 N N . ALA A 1 1108 ? -0.700 -12.918 -22.600 1.00 97.56 1108 ALA A N 1
ATOM 8380 C CA . ALA A 1 1108 ? -0.520 -14.184 -23.306 1.00 97.56 1108 ALA A CA 1
ATOM 8381 C C . ALA A 1 1108 ? -1.537 -15.221 -22.824 1.00 97.56 1108 ALA A C 1
ATOM 8383 O O . ALA A 1 1108 ? -2.239 -15.811 -23.632 1.00 97.56 1108 ALA A O 1
ATOM 8384 N N . ASN A 1 1109 ? -1.692 -15.356 -21.505 1.00 96.75 1109 ASN A N 1
ATOM 8385 C CA . ASN A 1 1109 ? -2.604 -16.331 -20.899 1.00 96.75 1109 ASN A CA 1
ATOM 8386 C C . ASN A 1 1109 ? -4.088 -16.036 -21.178 1.00 96.75 1109 ASN A C 1
ATOM 8388 O O . ASN A 1 1109 ? -4.927 -16.925 -21.060 1.00 96.75 1109 ASN A O 1
ATOM 8392 N N . ALA A 1 1110 ? -4.411 -14.795 -21.548 1.00 97.44 1110 ALA A N 1
ATOM 8393 C CA . ALA A 1 1110 ? -5.752 -14.372 -21.925 1.00 97.44 1110 ALA A CA 1
ATOM 8394 C C . ALA A 1 1110 ? -5.961 -14.277 -23.446 1.00 97.44 1110 ALA A C 1
ATOM 8396 O O . ALA A 1 1110 ? -7.036 -13.869 -23.874 1.00 97.44 1110 ALA A O 1
ATOM 8397 N N . THR A 1 1111 ? -4.969 -14.625 -24.272 1.00 98.31 1111 THR A N 1
ATOM 8398 C CA . THR A 1 1111 ? -5.092 -14.602 -25.738 1.00 98.31 1111 THR A CA 1
ATOM 8399 C C . THR A 1 1111 ? -5.051 -16.021 -26.278 1.00 98.31 1111 THR A C 1
ATOM 8401 O O . THR A 1 1111 ? -4.090 -16.748 -26.060 1.00 98.31 1111 THR A O 1
ATOM 8404 N N . LEU A 1 1112 ? -6.094 -16.402 -27.003 1.00 98.25 1112 LEU A N 1
ATOM 8405 C CA . LEU A 1 1112 ? -6.254 -17.712 -27.613 1.00 98.25 1112 LEU A CA 1
ATOM 8406 C C . LEU A 1 1112 ? -6.119 -17.604 -29.130 1.00 98.25 1112 LEU A C 1
ATOM 8408 O O . LEU A 1 1112 ? -6.545 -16.631 -29.758 1.00 98.25 1112 LEU A O 1
ATOM 8412 N N . THR A 1 1113 ? -5.587 -18.655 -29.732 1.00 97.81 1113 THR A N 1
ATOM 8413 C CA . THR A 1 1113 ? -5.742 -18.928 -31.157 1.00 97.81 1113 THR A CA 1
ATOM 8414 C C . THR A 1 1113 ? -7.146 -19.461 -31.448 1.00 97.81 1113 THR A C 1
ATOM 8416 O O . THR A 1 1113 ? -7.850 -19.970 -30.572 1.00 97.81 1113 THR A O 1
ATOM 8419 N N . GLN A 1 1114 ? -7.551 -19.409 -32.719 1.00 97.81 1114 GLN A N 1
ATOM 8420 C CA . GLN A 1 1114 ? -8.812 -20.011 -33.161 1.00 97.81 1114 GLN A CA 1
ATOM 8421 C C . GLN A 1 1114 ? -8.898 -21.503 -32.798 1.00 97.81 1114 GLN A C 1
ATOM 8423 O O . GLN A 1 1114 ? -9.935 -21.952 -32.324 1.00 97.81 1114 GLN A O 1
ATOM 8428 N N . ALA A 1 1115 ? -7.806 -22.256 -32.969 1.00 97.94 1115 ALA A N 1
ATOM 8429 C CA . ALA A 1 1115 ? -7.772 -23.687 -32.674 1.00 97.94 1115 ALA A CA 1
ATOM 8430 C C . ALA A 1 1115 ? -7.941 -23.980 -31.174 1.00 97.94 1115 ALA A C 1
ATOM 8432 O O . ALA A 1 1115 ? -8.696 -24.880 -30.815 1.00 97.94 1115 ALA A O 1
ATOM 8433 N N . GLU A 1 1116 ? -7.285 -23.210 -30.301 1.00 97.94 1116 GLU A N 1
ATOM 8434 C CA . GLU A 1 1116 ? -7.441 -23.342 -28.845 1.00 97.94 1116 GLU A CA 1
ATOM 8435 C C . GLU A 1 1116 ? -8.866 -23.010 -28.407 1.00 97.94 1116 GLU A C 1
ATOM 8437 O O . GLU A 1 1116 ? -9.463 -23.770 -27.647 1.00 97.94 1116 GLU A O 1
ATOM 8442 N N . TYR A 1 1117 ? -9.440 -21.922 -28.933 1.00 98.19 1117 TYR A N 1
ATOM 8443 C CA . TYR A 1 1117 ? -10.824 -21.545 -28.658 1.00 98.19 1117 TYR A CA 1
ATOM 8444 C C . TYR A 1 1117 ? -11.821 -22.610 -29.141 1.00 98.19 1117 TYR A C 1
ATOM 8446 O O . TYR A 1 1117 ? -12.782 -22.938 -28.444 1.00 98.19 1117 TYR A O 1
ATOM 8454 N N . ASP A 1 1118 ? -11.600 -23.202 -30.314 1.00 97.75 1118 ASP A N 1
ATOM 8455 C CA . ASP A 1 1118 ? -12.457 -24.261 -30.858 1.00 97.75 1118 ASP A CA 1
ATOM 8456 C C . ASP A 1 1118 ? -12.319 -25.588 -30.104 1.00 97.75 1118 ASP A C 1
ATOM 8458 O O . ASP A 1 1118 ? -13.298 -26.324 -29.982 1.00 97.75 1118 ASP A O 1
ATOM 8462 N N . ALA A 1 1119 ? -11.148 -25.860 -29.523 1.00 97.81 1119 ALA A N 1
ATOM 8463 C CA . ALA A 1 1119 ? -10.918 -27.015 -28.661 1.00 97.81 1119 ALA A CA 1
ATOM 8464 C C . ALA A 1 1119 ? -11.581 -26.889 -27.273 1.00 97.81 1119 ALA A C 1
ATOM 8466 O O . ALA A 1 1119 ? -11.711 -27.890 -26.560 1.00 97.81 1119 ALA A O 1
ATOM 8467 N N . MET A 1 1120 ? -12.024 -25.690 -26.873 1.00 97.44 1120 MET A N 1
ATOM 8468 C CA . MET A 1 1120 ? -12.721 -25.495 -25.601 1.00 97.44 1120 MET A CA 1
ATOM 8469 C C . MET A 1 1120 ? -14.064 -26.234 -25.590 1.00 97.44 1120 MET A C 1
ATOM 8471 O O . MET A 1 1120 ? -14.966 -25.944 -26.379 1.00 97.44 1120 MET A O 1
ATOM 8475 N N . SER A 1 1121 ? -14.204 -27.152 -24.633 1.00 95.94 1121 SER A N 1
ATOM 8476 C CA . SER A 1 1121 ? -15.391 -27.993 -24.425 1.00 95.94 1121 SER A CA 1
ATOM 8477 C C . SER A 1 1121 ? -16.160 -27.664 -23.137 1.00 95.94 1121 SER A C 1
ATOM 8479 O O . SER A 1 1121 ? -17.011 -28.445 -22.714 1.00 95.94 1121 SER A O 1
ATOM 8481 N N . ASP A 1 1122 ? -15.882 -26.512 -22.507 1.00 95.69 1122 ASP A N 1
ATOM 8482 C CA . ASP A 1 1122 ? -16.624 -26.054 -21.323 1.00 95.69 1122 ASP A CA 1
ATOM 8483 C C . ASP A 1 1122 ? -18.106 -25.862 -21.707 1.00 95.69 1122 ASP A C 1
ATOM 8485 O O . ASP A 1 1122 ? -18.401 -25.027 -22.564 1.00 95.69 1122 ASP A O 1
ATOM 8489 N N . PRO A 1 1123 ? -19.056 -26.597 -21.100 1.00 94.75 1123 PRO A N 1
ATOM 8490 C CA . PRO A 1 1123 ? -20.473 -26.502 -21.452 1.00 94.75 1123 PRO A CA 1
ATOM 8491 C C . PRO A 1 1123 ? -21.083 -25.128 -21.143 1.00 94.75 1123 PRO A C 1
ATOM 8493 O O . PRO A 1 1123 ? -22.178 -24.830 -21.612 1.00 94.75 1123 PRO A O 1
ATOM 8496 N N . ARG A 1 1124 ? -20.390 -24.294 -20.357 1.00 95.00 1124 ARG A N 1
ATOM 8497 C CA . ARG A 1 1124 ? -20.787 -22.914 -20.045 1.00 95.00 1124 ARG A CA 1
ATOM 8498 C C . ARG A 1 1124 ? -20.306 -21.907 -21.092 1.00 95.00 1124 ARG A C 1
ATOM 8500 O O . ARG A 1 1124 ? -20.605 -20.724 -20.968 1.00 95.00 1124 ARG A O 1
ATOM 8507 N N . LEU A 1 1125 ? -19.518 -22.337 -22.080 1.00 97.50 1125 LEU A N 1
ATOM 8508 C CA . LEU A 1 1125 ? -19.099 -21.495 -23.194 1.00 97.50 1125 LEU A CA 1
ATOM 8509 C C . LEU A 1 1125 ? -20.227 -21.412 -24.227 1.00 97.50 1125 LEU A C 1
ATOM 8511 O O . LEU A 1 1125 ? -20.494 -22.357 -24.969 1.00 97.50 1125 LEU A O 1
ATOM 8515 N N . HIS A 1 1126 ? -20.852 -20.247 -24.315 1.00 97.31 1126 HIS A N 1
ATOM 8516 C CA . HIS A 1 1126 ? -21.863 -19.934 -25.312 1.00 97.31 1126 HIS A CA 1
ATOM 8517 C C . HIS A 1 1126 ? -21.204 -19.210 -26.483 1.00 97.31 1126 HIS A C 1
ATOM 8519 O O . HIS A 1 1126 ? -20.649 -18.124 -26.320 1.00 97.31 1126 HIS A O 1
ATOM 8525 N N . ARG A 1 1127 ? -21.250 -19.816 -27.671 1.00 97.75 1127 ARG A N 1
ATOM 8526 C CA . ARG A 1 1127 ? -20.708 -19.222 -28.899 1.00 97.75 1127 ARG A CA 1
ATOM 8527 C C . ARG A 1 1127 ? -21.749 -18.295 -29.513 1.00 97.75 1127 ARG A C 1
ATOM 8529 O O . ARG A 1 1127 ? -22.893 -18.698 -29.709 1.00 97.75 1127 ARG A O 1
ATOM 8536 N N . VAL A 1 1128 ? -21.343 -17.069 -29.809 1.00 97.81 1128 VAL A N 1
ATOM 8537 C CA . VAL A 1 1128 ? -22.181 -16.034 -30.426 1.00 97.81 1128 VAL A CA 1
ATOM 8538 C C . VAL A 1 1128 ? -21.365 -15.284 -31.475 1.00 97.81 1128 VAL A C 1
ATOM 8540 O O . VAL A 1 1128 ? -20.148 -15.400 -31.489 1.00 97.81 1128 VAL A O 1
ATOM 8543 N N . SER A 1 1129 ? -21.999 -14.521 -32.365 1.00 97.69 1129 SER A N 1
ATOM 8544 C CA . SER A 1 1129 ? -21.268 -13.690 -33.332 1.00 97.69 1129 SER A CA 1
ATOM 8545 C C . SER A 1 1129 ? -21.864 -12.293 -33.413 1.00 97.69 1129 SER A C 1
ATOM 8547 O O . SER A 1 1129 ? -23.065 -12.110 -33.632 1.00 97.69 1129 SER A O 1
ATOM 8549 N N . GLY A 1 1130 ? -21.001 -11.294 -33.251 1.00 97.81 1130 GLY A N 1
ATOM 8550 C CA . GLY A 1 1130 ? -21.365 -9.888 -33.305 1.00 97.81 1130 GLY A CA 1
ATOM 8551 C C . GLY A 1 1130 ? -20.167 -9.008 -33.611 1.00 97.81 1130 GLY A C 1
ATOM 8552 O O . GLY A 1 1130 ? -19.186 -9.035 -32.885 1.00 97.81 1130 GLY A O 1
ATOM 8553 N N . VAL A 1 1131 ? -20.234 -8.226 -34.682 1.00 98.44 1131 VAL A N 1
ATOM 8554 C CA . VAL A 1 1131 ? -19.111 -7.465 -35.230 1.00 98.44 1131 VAL A CA 1
ATOM 8555 C C . VAL A 1 1131 ? -19.305 -5.967 -35.009 1.00 98.44 1131 VAL A C 1
ATOM 8557 O O . VAL A 1 1131 ? -20.307 -5.387 -35.437 1.00 98.44 1131 VAL A O 1
ATOM 8560 N N . TYR A 1 1132 ? -18.296 -5.339 -34.412 1.00 98.31 1132 TYR A N 1
ATOM 8561 C CA . TYR A 1 1132 ? -18.176 -3.907 -34.166 1.00 98.31 1132 TYR A CA 1
ATOM 8562 C C . TYR A 1 1132 ? -17.185 -3.288 -35.160 1.00 98.31 1132 TYR A C 1
ATOM 8564 O O . TYR A 1 1132 ? -16.026 -3.693 -35.234 1.00 98.31 1132 TYR A O 1
ATOM 8572 N N . ASP A 1 1133 ? -17.668 -2.343 -35.969 1.00 96.81 1133 ASP A N 1
ATOM 8573 C CA . ASP A 1 1133 ? -16.949 -1.575 -37.004 1.00 96.81 1133 ASP A CA 1
ATOM 8574 C C . ASP A 1 1133 ? -16.121 -2.419 -38.000 1.00 96.81 1133 ASP A C 1
ATOM 8576 O O . ASP A 1 1133 ? -15.198 -1.959 -38.676 1.00 96.81 1133 ASP A O 1
ATOM 8580 N N . GLY A 1 1134 ? -16.456 -3.709 -38.101 1.00 97.44 1134 GLY A N 1
ATOM 8581 C CA . GLY A 1 1134 ? -15.671 -4.674 -38.867 1.00 97.44 1134 GLY A CA 1
ATOM 8582 C C . GLY A 1 1134 ? -14.284 -4.963 -38.281 1.00 97.44 1134 GLY A C 1
ATOM 8583 O O . GLY A 1 1134 ? -13.484 -5.572 -38.984 1.00 97.44 1134 GLY A O 1
ATOM 8584 N N . GLU A 1 1135 ? -13.964 -4.506 -37.063 1.00 98.12 1135 GLU A N 1
ATOM 8585 C CA . GLU A 1 1135 ? -12.645 -4.691 -36.431 1.00 98.12 1135 GLU A CA 1
ATOM 8586 C C . GLU A 1 1135 ? -12.657 -5.716 -35.298 1.00 98.12 1135 GLU A C 1
ATOM 8588 O O . GLU A 1 1135 ? -11.728 -6.514 -35.208 1.00 98.12 1135 GLU A O 1
ATOM 8593 N N . ILE A 1 1136 ? -13.703 -5.725 -34.469 1.00 98.56 1136 ILE A N 1
ATOM 8594 C CA . ILE A 1 1136 ? -13.814 -6.607 -33.299 1.00 98.56 1136 ILE A CA 1
ATOM 8595 C C . ILE A 1 1136 ? -15.062 -7.471 -33.448 1.00 98.56 1136 ILE A C 1
ATOM 8597 O O . ILE A 1 1136 ? -16.140 -6.949 -33.722 1.00 98.56 1136 ILE A O 1
ATOM 8601 N N . GLU A 1 1137 ? -14.941 -8.778 -33.244 1.00 98.56 1137 GLU A N 1
ATOM 8602 C CA . GLU A 1 1137 ? -16.064 -9.712 -33.172 1.00 98.56 1137 GLU A CA 1
ATOM 8603 C C . GLU A 1 1137 ? -16.185 -10.288 -31.759 1.00 98.56 1137 GLU A C 1
ATOM 8605 O O . GLU A 1 1137 ? -15.231 -10.858 -31.252 1.00 98.56 1137 GLU A O 1
ATOM 8610 N N . VAL A 1 1138 ? -17.345 -10.195 -31.112 1.00 98.50 1138 VAL A N 1
ATOM 8611 C CA . VAL A 1 1138 ? -17.632 -11.063 -29.962 1.00 98.50 1138 VAL A CA 1
ATOM 8612 C C . VAL A 1 1138 ? -17.913 -12.469 -30.492 1.00 98.50 1138 VAL A C 1
ATOM 8614 O O . VAL A 1 1138 ? -18.819 -12.636 -31.307 1.00 98.50 1138 VAL A O 1
ATOM 8617 N N . VAL A 1 1139 ? -17.113 -13.454 -30.072 1.00 98.44 1139 VAL A N 1
ATOM 8618 C CA . VAL A 1 1139 ? -17.195 -14.854 -30.547 1.00 98.44 1139 VAL A CA 1
ATOM 8619 C C . VAL A 1 1139 ? -17.838 -15.798 -29.530 1.00 98.44 1139 VAL A C 1
ATOM 8621 O O . VAL A 1 1139 ? -18.287 -16.894 -29.867 1.00 98.44 1139 VAL A O 1
ATOM 8624 N N . GLY A 1 1140 ? -17.923 -15.372 -28.272 1.00 98.06 1140 GLY A N 1
ATOM 8625 C CA . GLY A 1 1140 ? -18.597 -16.130 -27.233 1.00 98.06 1140 GLY A CA 1
ATOM 8626 C C . GLY A 1 1140 ? -18.510 -15.481 -25.866 1.00 98.06 1140 GLY A C 1
ATOM 8627 O O . GLY A 1 1140 ? -17.841 -14.466 -25.678 1.00 98.06 1140 GLY A O 1
ATOM 8628 N N . TYR A 1 1141 ? -19.161 -16.105 -24.895 1.00 98.25 1141 TYR A N 1
ATOM 8629 C CA . TYR A 1 1141 ? -19.060 -15.742 -23.490 1.00 98.25 1141 TYR A CA 1
ATOM 8630 C C . TYR A 1 1141 ? -19.199 -16.980 -22.604 1.00 98.25 1141 TYR A C 1
ATOM 8632 O O . TYR A 1 1141 ? -19.777 -17.993 -22.996 1.00 98.25 1141 TYR A O 1
ATOM 8640 N N . ARG A 1 1142 ? -18.675 -16.880 -21.389 1.00 97.56 1142 ARG A N 1
ATOM 8641 C CA . ARG A 1 1142 ? -18.882 -17.825 -20.299 1.00 97.56 1142 ARG A CA 1
ATOM 8642 C C . ARG A 1 1142 ? -19.332 -17.041 -19.082 1.00 97.56 1142 ARG A C 1
ATOM 8644 O O . ARG A 1 1142 ? -18.701 -16.055 -18.713 1.00 97.56 1142 ARG A O 1
ATOM 8651 N N . VAL A 1 1143 ? -20.408 -17.492 -18.461 1.00 94.50 1143 VAL A N 1
ATOM 8652 C CA . VAL A 1 1143 ? -20.972 -16.860 -17.272 1.00 94.50 1143 VAL A CA 1
ATOM 8653 C C . VAL A 1 1143 ? -21.376 -17.936 -16.278 1.00 94.50 1143 VAL A C 1
ATOM 8655 O O . VAL A 1 1143 ? -21.804 -19.025 -16.665 1.00 94.50 1143 VAL A O 1
ATOM 8658 N N . GLU A 1 1144 ? -21.187 -17.653 -14.996 1.00 91.31 1144 GLU A N 1
ATOM 8659 C CA . GLU A 1 1144 ? -21.726 -18.467 -13.912 1.00 91.31 1144 GLU A CA 1
ATOM 8660 C C . GLU A 1 1144 ? -22.978 -17.797 -13.346 1.00 91.31 1144 GLU A C 1
ATOM 8662 O O . GLU A 1 1144 ? -23.062 -16.571 -13.306 1.00 91.31 1144 GLU A O 1
ATOM 8667 N N . ASP A 1 1145 ? -23.950 -18.595 -12.899 1.00 86.12 1145 ASP A N 1
ATOM 8668 C CA . ASP A 1 1145 ? -25.143 -18.059 -12.243 1.00 86.12 1145 ASP A CA 1
ATOM 8669 C C . ASP A 1 1145 ? -24.742 -17.219 -11.025 1.00 86.12 1145 ASP A C 1
ATOM 8671 O O . ASP A 1 1145 ? -24.084 -17.702 -10.094 1.00 86.12 1145 ASP A O 1
ATOM 8675 N N . GLY A 1 1146 ? -25.178 -15.963 -11.021 1.00 83.06 1146 GLY A N 1
ATOM 8676 C CA . GLY A 1 1146 ? -24.899 -15.035 -9.941 1.00 83.06 1146 GLY A CA 1
ATOM 8677 C C . GLY A 1 1146 ? -25.765 -15.325 -8.720 1.00 83.06 1146 GLY A C 1
ATOM 8678 O O . GLY A 1 1146 ? -26.904 -15.783 -8.816 1.00 83.06 1146 GLY A O 1
ATOM 8679 N N . LYS A 1 1147 ? -25.236 -15.020 -7.535 1.00 85.62 1147 LYS A N 1
ATOM 8680 C CA . LYS A 1 1147 ? -26.051 -14.876 -6.324 1.00 85.62 1147 LYS A CA 1
ATOM 8681 C C . LYS A 1 1147 ? -26.275 -13.400 -6.084 1.00 85.62 1147 LYS A C 1
ATOM 8683 O O . LYS A 1 1147 ? -25.329 -12.614 -6.168 1.00 85.62 1147 LYS A O 1
ATOM 8688 N N . LYS A 1 1148 ? -27.492 -13.030 -5.711 1.00 83.19 1148 LYS A N 1
ATOM 8689 C CA . LYS A 1 1148 ? -27.772 -11.667 -5.278 1.00 83.19 1148 LYS A CA 1
ATOM 8690 C C . LYS A 1 1148 ? -26.821 -11.241 -4.143 1.00 83.19 1148 LYS A C 1
ATOM 8692 O O . LYS A 1 1148 ? -26.653 -11.969 -3.162 1.00 83.19 1148 LYS A O 1
ATOM 8697 N N . GLY A 1 1149 ? -26.208 -10.058 -4.256 1.00 79.62 1149 GLY A N 1
ATOM 8698 C CA . GLY A 1 1149 ? -25.226 -9.560 -3.284 1.00 79.62 1149 GLY A CA 1
ATOM 8699 C C . GLY A 1 1149 ? -23.800 -10.080 -3.462 1.00 79.62 1149 GLY A C 1
ATOM 8700 O O . GLY A 1 1149 ? -22.943 -9.706 -2.665 1.00 79.62 1149 GLY A O 1
ATOM 8701 N N . GLY A 1 1150 ? -23.551 -10.965 -4.431 1.00 83.31 1150 GLY A N 1
ATOM 8702 C CA . GLY A 1 1150 ? -22.229 -11.529 -4.699 1.00 83.31 1150 GLY A CA 1
ATOM 8703 C C . GLY A 1 1150 ? -21.540 -10.905 -5.910 1.00 83.31 1150 GLY A C 1
ATOM 8704 O O . GLY A 1 1150 ? -22.170 -10.242 -6.734 1.00 83.31 1150 GLY A O 1
ATOM 8705 N N . THR A 1 1151 ? -20.245 -11.182 -6.033 1.00 87.19 1151 THR A N 1
ATOM 8706 C CA . THR A 1 1151 ? -19.525 -11.077 -7.302 1.00 87.19 1151 THR A CA 1
ATOM 8707 C C . THR A 1 1151 ? -19.662 -12.388 -8.069 1.00 87.19 1151 THR A C 1
ATOM 8709 O O . THR A 1 1151 ? -19.808 -13.459 -7.470 1.00 87.19 1151 THR A O 1
ATOM 8712 N N . TYR A 1 1152 ? -19.657 -12.317 -9.395 1.00 88.62 1152 TYR A N 1
ATOM 8713 C CA . TYR A 1 1152 ? -19.620 -13.505 -10.240 1.00 88.62 1152 TYR A CA 1
ATOM 8714 C C . TYR A 1 1152 ? -18.700 -13.291 -11.444 1.00 88.62 1152 TYR A C 1
ATOM 8716 O O . TYR A 1 1152 ? -18.631 -12.184 -11.990 1.00 88.62 1152 TYR A O 1
ATOM 8724 N N . PRO A 1 1153 ? -17.984 -14.344 -11.866 1.00 93.38 1153 PRO A N 1
ATOM 8725 C CA . PRO A 1 1153 ? -17.069 -14.258 -12.986 1.00 93.38 1153 PRO A CA 1
ATOM 8726 C C . PRO A 1 1153 ? -17.833 -14.260 -14.312 1.00 93.38 1153 PRO A C 1
ATOM 8728 O O . PRO A 1 1153 ? -18.609 -15.173 -14.613 1.00 93.38 1153 PRO A O 1
ATOM 8731 N N . VAL A 1 1154 ? -17.552 -13.264 -15.143 1.00 95.06 1154 VAL A N 1
ATOM 8732 C CA . VAL A 1 1154 ? -17.948 -13.214 -16.551 1.00 95.06 1154 VAL A CA 1
ATOM 8733 C C . VAL A 1 1154 ? -16.675 -13.301 -17.384 1.00 95.06 1154 VAL A C 1
ATOM 8735 O O . VAL A 1 1154 ? -15.669 -12.673 -17.076 1.00 95.06 1154 VAL A O 1
ATOM 8738 N N . THR A 1 1155 ? -16.670 -14.129 -18.424 1.00 97.69 1155 THR A N 1
ATOM 8739 C CA . THR A 1 1155 ? -15.587 -14.158 -19.413 1.00 97.69 1155 THR A CA 1
ATOM 8740 C C . THR A 1 1155 ? -16.167 -13.908 -20.791 1.00 97.69 1155 THR A C 1
ATOM 8742 O O . THR A 1 1155 ? -17.000 -14.691 -21.242 1.00 97.69 1155 THR A O 1
ATOM 8745 N N . ILE A 1 1156 ? -15.744 -12.845 -21.469 1.00 98.19 1156 ILE A N 1
ATOM 8746 C CA . ILE A 1 1156 ? -16.188 -12.539 -22.834 1.00 98.19 1156 ILE A CA 1
ATOM 8747 C C . ILE A 1 1156 ? -15.020 -12.762 -23.789 1.00 98.19 1156 ILE A C 1
ATOM 8749 O O . ILE A 1 1156 ? -13.894 -12.365 -23.513 1.00 98.19 1156 ILE A O 1
ATOM 8753 N N . TYR A 1 1157 ? -15.287 -13.423 -24.911 1.00 98.50 1157 TYR A N 1
ATOM 8754 C CA . TYR A 1 1157 ? -14.279 -13.742 -25.914 1.00 98.50 1157 TYR A CA 1
ATOM 8755 C C . TYR A 1 1157 ? -14.431 -12.801 -27.105 1.00 98.50 1157 TYR A C 1
ATOM 8757 O O . TYR A 1 1157 ? -15.470 -12.792 -27.774 1.00 98.50 1157 TYR A O 1
ATOM 8765 N N . PHE A 1 1158 ? -13.383 -12.033 -27.386 1.00 98.62 1158 PHE A N 1
ATOM 8766 C CA . PHE A 1 1158 ? -13.338 -11.067 -28.477 1.00 98.62 1158 PHE A CA 1
ATOM 8767 C C . PHE A 1 1158 ? -12.280 -11.454 -29.497 1.00 98.62 1158 PHE A C 1
ATOM 8769 O O . PHE A 1 1158 ? -11.127 -11.651 -29.144 1.00 98.62 1158 PHE A O 1
ATOM 8776 N N . LYS A 1 1159 ? -12.648 -11.505 -30.771 1.00 98.69 1159 LYS A N 1
ATOM 8777 C CA . LYS A 1 1159 ? -11.746 -11.752 -31.884 1.00 98.69 1159 LYS A CA 1
ATOM 8778 C C . LYS A 1 1159 ? -11.398 -10.462 -32.616 1.00 98.69 1159 LYS A C 1
ATOM 8780 O O . LYS A 1 1159 ? -12.292 -9.747 -33.070 1.00 98.69 1159 LYS A O 1
ATOM 8785 N N . ALA A 1 1160 ? -10.112 -10.190 -32.803 1.00 98.56 1160 ALA A N 1
ATOM 8786 C CA . ALA A 1 1160 ? -9.658 -9.119 -33.685 1.00 98.56 1160 ALA A CA 1
ATOM 8787 C C . ALA A 1 1160 ? -9.716 -9.583 -35.152 1.00 98.56 1160 ALA A C 1
ATOM 8789 O O . ALA A 1 1160 ? -9.048 -10.539 -35.543 1.00 98.56 1160 ALA A O 1
ATOM 8790 N N . LEU A 1 1161 ? -10.514 -8.917 -35.987 1.00 98.38 1161 LEU A N 1
ATOM 8791 C CA . LEU A 1 1161 ? -10.681 -9.260 -37.407 1.00 98.38 1161 LEU A CA 1
ATOM 8792 C C . LEU A 1 1161 ? -9.647 -8.578 -38.312 1.00 98.38 1161 LEU A C 1
ATOM 8794 O O . LEU A 1 1161 ? -9.242 -9.132 -39.331 1.00 98.38 1161 LEU A O 1
ATOM 8798 N N . LYS A 1 1162 ? -9.233 -7.364 -37.947 1.00 97.88 1162 LYS A N 1
ATOM 8799 C CA . LYS A 1 1162 ? -8.241 -6.530 -38.644 1.00 97.88 1162 LYS A CA 1
ATOM 8800 C C . LYS A 1 1162 ? -7.515 -5.656 -37.608 1.00 97.88 1162 LYS A C 1
ATOM 8802 O O . LYS A 1 1162 ? -7.941 -5.638 -36.454 1.00 97.88 1162 LYS A O 1
ATOM 8807 N N . PRO A 1 1163 ? -6.442 -4.933 -37.978 1.00 97.69 1163 PRO A N 1
ATOM 8808 C CA . PRO A 1 1163 ? -5.790 -4.007 -37.057 1.00 97.69 1163 PRO A CA 1
ATOM 8809 C C . PRO A 1 1163 ? -6.778 -2.961 -36.524 1.00 97.69 1163 PRO A C 1
ATOM 8811 O O . PRO A 1 1163 ? -7.493 -2.332 -37.306 1.00 97.69 1163 PRO A O 1
ATOM 8814 N N . ILE A 1 1164 ? -6.805 -2.792 -35.203 1.00 97.69 1164 ILE A N 1
ATOM 8815 C CA . ILE A 1 1164 ? -7.688 -1.859 -34.500 1.00 97.69 1164 ILE A CA 1
ATOM 8816 C C . ILE A 1 1164 ? -6.919 -0.560 -34.263 1.00 97.69 1164 ILE A C 1
ATOM 8818 O O . ILE A 1 1164 ? -5.817 -0.572 -33.723 1.00 97.69 1164 ILE A O 1
ATOM 8822 N N . ASN A 1 1165 ? -7.487 0.576 -34.665 1.00 95.19 1165 ASN A N 1
ATOM 8823 C CA . ASN A 1 1165 ? -6.758 1.853 -34.655 1.00 95.19 1165 ASN A CA 1
ATOM 8824 C C . ASN A 1 1165 ? -6.938 2.665 -33.364 1.00 95.19 1165 ASN A C 1
ATOM 8826 O O . ASN A 1 1165 ? -6.335 3.729 -33.217 1.00 95.19 1165 ASN A O 1
ATOM 8830 N N . LYS A 1 1166 ? -7.819 2.223 -32.459 1.00 95.38 1166 LYS A N 1
ATOM 8831 C CA . LYS A 1 1166 ? -8.155 2.930 -31.218 1.00 95.38 1166 LYS A CA 1
ATOM 8832 C C . LYS A 1 1166 ? -8.338 1.950 -30.067 1.00 95.38 1166 LYS A C 1
ATOM 8834 O O . LYS A 1 1166 ? -8.910 0.880 -30.246 1.00 95.38 1166 LYS A O 1
ATOM 8839 N N . SER A 1 1167 ? -7.893 2.345 -28.877 1.00 95.31 1167 SER A N 1
ATOM 8840 C CA . SER A 1 1167 ? -8.213 1.612 -27.654 1.00 95.31 1167 SER A CA 1
ATOM 8841 C C . SER A 1 1167 ? -9.640 1.939 -27.221 1.00 95.31 1167 SER A C 1
ATOM 8843 O O . SER A 1 1167 ? -9.959 3.102 -26.962 1.00 95.31 1167 SER A O 1
ATOM 8845 N N . TYR A 1 1168 ? -10.487 0.924 -27.128 1.00 96.44 1168 TYR A N 1
ATOM 8846 C CA . TYR A 1 1168 ? -11.871 1.044 -26.697 1.00 96.44 1168 TYR A CA 1
ATOM 8847 C C . TYR A 1 1168 ? -12.037 0.546 -25.260 1.00 96.44 1168 TYR A C 1
ATOM 8849 O O . TYR A 1 1168 ? -11.392 -0.417 -24.847 1.00 96.44 1168 TYR A O 1
ATOM 8857 N N . LYS A 1 1169 ? -12.925 1.200 -24.510 1.00 95.69 1169 LYS A N 1
ATOM 8858 C CA . LYS A 1 1169 ? -13.429 0.712 -23.224 1.00 95.69 1169 LYS A CA 1
ATOM 8859 C C . LYS A 1 1169 ? -14.695 -0.108 -23.484 1.00 95.69 1169 LYS A C 1
ATOM 8861 O O . LYS A 1 1169 ? -15.487 0.250 -24.364 1.00 95.69 1169 LYS A O 1
ATOM 8866 N N . LEU A 1 1170 ? -14.863 -1.214 -22.764 1.00 96.62 1170 LEU A N 1
ATOM 8867 C CA . LEU A 1 1170 ? -16.078 -2.017 -22.824 1.00 96.62 1170 LEU A CA 1
ATOM 8868 C C . LEU A 1 1170 ? -17.132 -1.340 -21.947 1.00 96.62 1170 LEU A C 1
ATOM 8870 O O . LEU A 1 1170 ? -16.864 -1.025 -20.788 1.00 96.62 1170 LEU A O 1
ATOM 8874 N N . PHE A 1 1171 ? -18.324 -1.118 -22.493 1.00 93.75 1171 PHE A N 1
ATOM 8875 C CA . PHE A 1 1171 ? -19.504 -0.886 -21.672 1.00 93.75 1171 PHE A CA 1
ATOM 8876 C C . PHE A 1 1171 ? -20.315 -2.179 -21.624 1.00 93.75 1171 PHE A C 1
ATOM 8878 O O . PHE A 1 1171 ? -20.592 -2.792 -22.660 1.00 93.75 1171 PHE A O 1
ATOM 8885 N N . MET A 1 1172 ? -20.672 -2.605 -20.420 1.00 96.06 1172 MET A N 1
ATOM 8886 C CA . MET A 1 1172 ? -21.429 -3.822 -20.172 1.00 96.06 1172 MET A CA 1
ATOM 8887 C C . MET A 1 1172 ? -22.567 -3.488 -19.223 1.00 96.06 1172 MET A C 1
ATOM 8889 O O . MET A 1 1172 ? -22.363 -3.117 -18.070 1.00 96.06 1172 MET A O 1
ATOM 8893 N N . HIS A 1 1173 ? -23.786 -3.646 -19.717 1.00 95.88 1173 HIS A N 1
ATOM 8894 C CA . HIS A 1 1173 ? -25.000 -3.504 -18.934 1.00 95.88 1173 HIS A CA 1
ATOM 8895 C C . HIS A 1 1173 ? -25.701 -4.843 -18.886 1.00 95.88 1173 HIS A C 1
ATOM 8897 O O . HIS A 1 1173 ? -25.951 -5.444 -19.924 1.00 95.88 1173 HIS A O 1
ATOM 8903 N N . MET A 1 1174 ? -26.078 -5.290 -17.704 1.00 96.25 1174 MET A N 1
ATOM 8904 C CA . MET A 1 1174 ? -26.973 -6.429 -17.579 1.00 96.25 1174 MET A CA 1
ATOM 8905 C C . MET A 1 1174 ? -28.324 -5.867 -17.174 1.00 96.25 1174 MET A C 1
ATOM 8907 O O . MET A 1 1174 ? -28.457 -5.338 -16.074 1.00 96.25 1174 MET A O 1
ATOM 8911 N N . ASP A 1 1175 ? -29.277 -5.895 -18.105 1.00 96.56 1175 ASP A N 1
ATOM 8912 C CA . ASP A 1 1175 ? -30.613 -5.309 -17.950 1.00 96.56 1175 ASP A CA 1
ATOM 8913 C C . ASP A 1 1175 ? -31.599 -6.427 -17.575 1.00 96.56 1175 ASP A C 1
ATOM 8915 O O . ASP A 1 1175 ? -31.672 -7.436 -18.282 1.00 96.56 1175 ASP A O 1
ATOM 8919 N N . LEU A 1 1176 ? -32.363 -6.259 -16.492 1.00 96.12 1176 LEU A N 1
ATOM 8920 C CA . LEU A 1 1176 ? -33.371 -7.237 -16.065 1.00 96.12 1176 LEU A CA 1
ATOM 8921 C C . LEU A 1 1176 ? -34.452 -7.411 -17.143 1.00 96.12 1176 LEU A C 1
ATOM 8923 O O . LEU A 1 1176 ? -35.064 -6.432 -17.580 1.00 96.12 1176 LEU A O 1
ATOM 8927 N N . GLU A 1 1177 ? -34.740 -8.646 -17.554 1.00 94.12 1177 GLU A N 1
ATOM 8928 C CA . GLU A 1 1177 ? -35.774 -8.906 -18.554 1.00 94.12 1177 GLU A CA 1
ATOM 8929 C C . GLU A 1 1177 ? -37.162 -8.517 -18.014 1.00 94.12 1177 GLU A C 1
ATOM 8931 O O . GLU A 1 1177 ? -37.633 -9.018 -16.995 1.00 94.12 1177 GLU A O 1
ATOM 8936 N N . GLY A 1 1178 ? -37.813 -7.562 -18.689 1.00 90.69 1178 GLY A N 1
ATOM 8937 C CA . GLY A 1 1178 ? -39.096 -6.997 -18.255 1.00 90.69 1178 GLY A CA 1
ATOM 8938 C C . GLY A 1 1178 ? -39.010 -5.964 -17.120 1.00 90.69 1178 GLY A C 1
ATOM 8939 O O . GLY A 1 1178 ? -40.056 -5.489 -16.678 1.00 90.69 1178 GLY A O 1
ATOM 8940 N N . GLY A 1 1179 ? -37.806 -5.588 -16.670 1.00 89.25 1179 GLY A N 1
ATOM 8941 C CA . GLY A 1 1179 ? -37.578 -4.593 -15.617 1.00 89.25 1179 GLY A CA 1
ATOM 8942 C C . GLY A 1 1179 ? -36.731 -3.393 -16.058 1.00 89.25 1179 GLY A C 1
ATOM 8943 O O . GLY A 1 1179 ? -36.316 -3.284 -17.209 1.00 89.25 1179 GLY A O 1
ATOM 8944 N N . THR A 1 1180 ? -36.486 -2.465 -15.127 1.00 90.19 1180 THR A N 1
ATOM 8945 C CA . THR A 1 1180 ? -35.618 -1.283 -15.329 1.00 90.19 1180 THR A CA 1
ATOM 8946 C C . THR A 1 1180 ? -34.268 -1.391 -14.622 1.00 90.19 1180 THR A C 1
ATOM 8948 O O . THR A 1 1180 ? -33.434 -0.504 -14.776 1.00 90.19 1180 THR A O 1
ATOM 8951 N N . GLU A 1 1181 ? -34.063 -2.445 -13.830 1.00 90.88 1181 GLU A N 1
ATOM 8952 C CA . GLU A 1 1181 ? -32.838 -2.643 -13.057 1.00 90.88 1181 GLU A CA 1
ATOM 8953 C C . GLU A 1 1181 ? -31.658 -3.018 -13.947 1.00 90.88 1181 GLU A C 1
ATOM 8955 O O . GLU A 1 1181 ? -31.793 -3.813 -14.885 1.00 90.88 1181 GLU A O 1
ATOM 8960 N N . ARG A 1 1182 ? -30.496 -2.449 -13.620 1.00 94.00 1182 ARG A N 1
ATOM 8961 C CA . ARG A 1 1182 ? -29.267 -2.581 -14.398 1.00 94.00 1182 ARG A CA 1
ATOM 8962 C C . ARG A 1 1182 ? -28.072 -2.839 -13.497 1.00 94.00 1182 ARG A C 1
ATOM 8964 O O . ARG A 1 1182 ? -27.804 -2.073 -12.576 1.00 94.00 1182 ARG A O 1
ATOM 8971 N N . ILE A 1 1183 ? -27.296 -3.857 -13.847 1.00 93.50 1183 ILE A N 1
ATOM 8972 C CA . ILE A 1 1183 ? -25.952 -4.064 -13.308 1.00 93.50 1183 ILE A CA 1
ATOM 8973 C C . ILE A 1 1183 ? -24.954 -3.455 -14.293 1.00 93.50 1183 ILE A C 1
ATOM 8975 O O . ILE A 1 1183 ? -24.977 -3.779 -15.483 1.00 93.50 1183 ILE A O 1
ATOM 8979 N N . HIS A 1 1184 ? -24.095 -2.567 -13.798 1.00 93.12 1184 HIS A N 1
ATOM 8980 C CA . HIS A 1 1184 ? -23.017 -1.964 -14.578 1.00 93.12 1184 HIS A CA 1
ATOM 8981 C C . HIS A 1 1184 ? -21.742 -2.795 -14.447 1.00 93.12 1184 HIS A C 1
ATOM 8983 O O . HIS A 1 1184 ? -21.331 -3.147 -13.344 1.00 93.12 1184 HIS A O 1
ATOM 8989 N N . GLY A 1 1185 ? -21.107 -3.075 -15.578 1.00 91.88 1185 GLY A N 1
ATOM 8990 C CA . GLY A 1 1185 ? -19.833 -3.777 -15.669 1.00 91.88 1185 GLY A CA 1
ATOM 8991 C C . GLY A 1 1185 ? -18.882 -3.089 -16.638 1.00 91.88 1185 GLY A C 1
ATOM 8992 O O . GLY A 1 1185 ? -18.164 -3.767 -17.359 1.00 91.88 1185 GLY A O 1
ATOM 8993 N N . ASP A 1 1186 ? -18.913 -1.761 -16.719 1.00 93.62 1186 ASP A N 1
ATOM 8994 C CA . ASP A 1 1186 ? -18.060 -0.999 -17.631 1.00 93.62 1186 ASP A CA 1
ATOM 8995 C C . ASP A 1 1186 ? -16.603 -1.052 -17.162 1.00 93.62 1186 ASP A C 1
ATOM 8997 O O . ASP A 1 1186 ? -16.289 -0.674 -16.032 1.00 93.62 1186 ASP A O 1
ATOM 9001 N N . HIS A 1 1187 ? -15.699 -1.492 -18.033 1.00 94.88 1187 HIS A N 1
ATOM 9002 C CA . HIS A 1 1187 ? -14.285 -1.626 -17.695 1.00 94.88 1187 HIS A CA 1
ATOM 9003 C C . HIS A 1 1187 ? -13.387 -1.615 -18.934 1.00 94.88 1187 HIS A C 1
ATOM 9005 O O . HIS A 1 1187 ? -13.826 -1.761 -20.078 1.00 94.88 1187 HIS A O 1
ATOM 9011 N N . TRP A 1 1188 ? -12.097 -1.398 -18.714 1.00 95.00 1188 TRP A N 1
ATOM 9012 C CA . TRP A 1 1188 ? -11.074 -1.681 -19.710 1.00 95.00 1188 TRP A CA 1
ATOM 9013 C C . TRP A 1 1188 ? -10.785 -3.182 -19.776 1.00 95.00 1188 TRP A C 1
ATOM 9015 O O . TRP A 1 1188 ? -10.672 -3.828 -18.740 1.00 95.00 1188 TRP A O 1
ATOM 9025 N N . ILE A 1 1189 ? -10.590 -3.721 -20.981 1.00 96.31 1189 ILE A N 1
ATOM 9026 C CA . ILE A 1 1189 ? -10.323 -5.154 -21.173 1.00 96.31 1189 ILE A CA 1
ATOM 9027 C C . ILE A 1 1189 ? -9.092 -5.585 -20.366 1.00 96.31 1189 ILE A C 1
ATOM 9029 O O . ILE A 1 1189 ? -8.027 -4.967 -20.481 1.00 96.31 1189 ILE A O 1
ATOM 9033 N N . LEU A 1 1190 ? -9.232 -6.634 -19.550 1.00 92.56 1190 LEU A N 1
ATOM 9034 C CA . LEU A 1 1190 ? -8.191 -7.148 -18.649 1.00 92.56 1190 LEU A CA 1
ATOM 9035 C C . LEU A 1 1190 ? -7.520 -6.055 -17.803 1.00 92.56 1190 LEU A C 1
ATOM 9037 O O . LEU A 1 1190 ? -6.285 -6.006 -17.680 1.00 92.56 1190 LEU A O 1
ATOM 9041 N N . ASN A 1 1191 ? -8.308 -5.125 -17.267 1.00 85.19 1191 ASN A N 1
ATOM 9042 C CA . ASN A 1 1191 ? -7.778 -4.111 -16.368 1.00 85.19 1191 ASN A CA 1
ATOM 9043 C C . ASN A 1 1191 ? -7.278 -4.746 -15.065 1.00 85.19 1191 ASN A C 1
ATOM 9045 O O . ASN A 1 1191 ? -7.960 -5.568 -14.464 1.00 85.19 1191 ASN A O 1
ATOM 9049 N N . LEU A 1 1192 ? -6.094 -4.334 -14.606 1.00 72.88 1192 LEU A N 1
ATOM 9050 C CA . LEU A 1 1192 ? -5.552 -4.758 -13.308 1.00 72.88 1192 LEU A CA 1
ATOM 9051 C C . LEU A 1 1192 ? -6.258 -4.090 -12.123 1.00 72.88 1192 LEU A C 1
ATOM 9053 O O . LEU A 1 1192 ? -6.043 -4.479 -10.980 1.00 72.88 1192 LEU A O 1
ATOM 9057 N N . THR A 1 1193 ? -7.019 -3.026 -12.374 1.00 69.81 1193 THR A N 1
ATOM 9058 C CA . THR A 1 1193 ? -7.739 -2.278 -11.345 1.00 69.81 1193 THR A CA 1
ATOM 9059 C C . THR A 1 1193 ? -9.225 -2.315 -11.629 1.00 69.81 1193 THR A C 1
ATOM 9061 O O . THR A 1 1193 ? -9.639 -2.107 -12.769 1.00 69.81 1193 THR A O 1
ATOM 9064 N N . ARG A 1 1194 ? -10.033 -2.500 -10.582 1.00 71.56 1194 ARG A N 1
ATOM 9065 C CA . ARG A 1 1194 ? -11.475 -2.281 -10.675 1.00 71.56 1194 ARG A CA 1
ATOM 9066 C C . ARG A 1 1194 ? -11.711 -0.824 -11.069 1.00 71.56 1194 ARG A C 1
ATOM 9068 O O . ARG A 1 1194 ? -11.345 0.085 -10.325 1.00 71.56 1194 ARG A O 1
ATOM 9075 N N . ASP A 1 1195 ? -12.256 -0.626 -12.263 1.00 70.50 1195 ASP A N 1
ATOM 9076 C CA . ASP A 1 1195 ? -12.484 0.705 -12.812 1.00 70.50 1195 ASP A CA 1
ATOM 9077 C C . ASP A 1 1195 ? -13.470 1.490 -11.946 1.00 70.50 1195 ASP A C 1
ATOM 9079 O O . ASP A 1 1195 ? -14.491 0.971 -11.490 1.00 70.50 1195 ASP A O 1
ATOM 9083 N N . THR A 1 1196 ? -13.175 2.774 -11.763 1.00 71.56 1196 THR A N 1
ATOM 9084 C CA . THR A 1 1196 ? -14.190 3.758 -11.397 1.00 71.56 1196 THR A CA 1
ATOM 9085 C C . THR A 1 1196 ? -14.733 4.400 -12.669 1.00 71.56 1196 THR A C 1
ATOM 9087 O O . THR A 1 1196 ? -14.066 4.440 -13.708 1.00 71.56 1196 THR A O 1
ATOM 9090 N N . GLU A 1 1197 ? -15.953 4.929 -12.605 1.00 67.88 1197 GLU A N 1
ATOM 9091 C CA . GLU A 1 1197 ? -16.572 5.640 -13.732 1.00 67.88 1197 GLU A CA 1
ATOM 9092 C C . GLU A 1 1197 ? -15.698 6.823 -14.212 1.00 67.88 1197 GLU A C 1
ATOM 9094 O O . GLU A 1 1197 ? -15.627 7.117 -15.405 1.00 67.88 1197 GLU A O 1
ATOM 9099 N N . ASP A 1 1198 ? -14.921 7.416 -13.298 1.00 74.12 1198 ASP A N 1
ATOM 9100 C CA . ASP A 1 1198 ? -13.986 8.514 -13.564 1.00 74.12 1198 ASP A CA 1
ATOM 9101 C C . ASP A 1 1198 ? -12.695 8.089 -14.292 1.00 74.12 1198 ASP A C 1
ATOM 9103 O O . ASP A 1 1198 ? -11.964 8.941 -14.811 1.00 74.12 1198 ASP A O 1
ATOM 9107 N N . GLN A 1 1199 ? -12.384 6.789 -14.361 1.00 78.50 1199 GLN A N 1
ATOM 9108 C CA . GLN A 1 1199 ? -11.161 6.300 -14.995 1.00 78.50 1199 GLN A CA 1
ATOM 9109 C C . GLN A 1 1199 ? -11.287 6.317 -16.527 1.00 78.50 1199 GLN A C 1
ATOM 9111 O O . GLN A 1 1199 ? -11.812 5.396 -17.166 1.00 78.50 1199 GLN A O 1
ATOM 9116 N N . LYS A 1 1200 ? -10.759 7.393 -17.124 1.00 84.12 1200 LYS A N 1
ATOM 9117 C CA . LYS A 1 1200 ? -10.755 7.640 -18.579 1.00 84.12 1200 LYS A CA 1
ATOM 9118 C C . LYS A 1 1200 ? -9.523 7.109 -19.311 1.00 84.12 1200 LYS A C 1
ATOM 9120 O O . LYS A 1 1200 ? -9.508 7.129 -20.538 1.00 84.12 1200 LYS A O 1
ATOM 9125 N N . SER A 1 1201 ? -8.501 6.647 -18.595 1.00 85.25 1201 SER A N 1
ATOM 9126 C CA . SER A 1 1201 ? -7.282 6.078 -19.175 1.00 85.25 1201 SER A CA 1
ATOM 9127 C C . SER A 1 1201 ? -7.118 4.607 -18.801 1.00 85.25 1201 SER A C 1
ATOM 9129 O O . SER A 1 1201 ? -7.377 4.189 -17.671 1.00 85.25 1201 SER A O 1
ATOM 9131 N N . CYS A 1 1202 ? -6.655 3.822 -19.768 1.00 84.50 1202 CYS A N 1
ATOM 9132 C CA . CYS A 1 1202 ? -6.200 2.460 -19.536 1.00 84.50 1202 CYS A CA 1
ATOM 9133 C C . CYS A 1 1202 ? -4.843 2.499 -18.822 1.00 84.50 1202 CYS A C 1
ATOM 9135 O O . CYS A 1 1202 ? -3.866 2.977 -19.398 1.00 84.50 1202 CYS A O 1
ATOM 9137 N N . VAL A 1 1203 ? -4.773 1.986 -17.591 1.00 81.88 1203 VAL A N 1
ATOM 9138 C CA . VAL A 1 1203 ? -3.523 1.895 -16.817 1.00 81.88 1203 VAL A CA 1
ATOM 9139 C C . VAL A 1 1203 ? -3.284 0.438 -16.443 1.00 81.88 1203 VAL A C 1
ATOM 9141 O O . VAL A 1 1203 ? -3.853 -0.077 -15.484 1.00 81.88 1203 VAL A O 1
ATOM 9144 N N . GLY A 1 1204 ? -2.441 -0.249 -17.216 1.00 84.00 1204 GLY A N 1
ATOM 9145 C CA . GLY A 1 1204 ? -2.247 -1.690 -17.072 1.00 84.00 1204 GLY A CA 1
ATOM 9146 C C . GLY A 1 1204 ? -3.450 -2.524 -17.523 1.00 84.00 1204 GLY A C 1
ATOM 9147 O O . GLY A 1 1204 ? -3.654 -3.607 -16.992 1.00 84.00 1204 GLY A O 1
ATOM 9148 N N . CYS A 1 1205 ? -4.232 -2.072 -18.502 1.00 91.31 1205 CYS A N 1
ATOM 9149 C CA . CYS A 1 1205 ? -5.219 -2.914 -19.193 1.00 91.31 1205 CYS A CA 1
ATOM 9150 C C . CYS A 1 1205 ? -4.625 -3.535 -20.477 1.00 91.31 1205 CYS A C 1
ATOM 9152 O O . CYS A 1 1205 ? -3.523 -3.155 -20.888 1.00 91.31 1205 CYS A O 1
ATOM 9154 N N . TYR A 1 1206 ? -5.338 -4.458 -21.134 1.00 96.75 1206 TYR A N 1
ATOM 9155 C CA . TYR A 1 1206 ? -5.009 -4.907 -22.491 1.00 96.75 1206 TYR A CA 1
ATOM 9156 C C . TYR A 1 1206 ? -5.730 -4.043 -23.530 1.00 96.75 1206 TYR A C 1
ATOM 9158 O O . TYR A 1 1206 ? -6.871 -4.303 -23.905 1.00 96.75 1206 TYR A O 1
ATOM 9166 N N . ARG A 1 1207 ? -5.050 -3.005 -24.017 1.00 96.94 1207 ARG A N 1
ATOM 9167 C CA . ARG A 1 1207 ? -5.632 -2.069 -24.983 1.00 96.94 1207 ARG A CA 1
ATOM 9168 C C . ARG A 1 1207 ? -6.062 -2.772 -26.275 1.00 96.94 1207 ARG A C 1
ATOM 9170 O O . ARG A 1 1207 ? -5.312 -3.583 -26.813 1.00 96.94 1207 ARG A O 1
ATOM 9177 N N . THR A 1 1208 ? -7.234 -2.429 -26.810 1.00 97.62 1208 THR A N 1
ATOM 9178 C CA . THR A 1 1208 ? -7.768 -3.091 -28.017 1.00 97.62 1208 THR A CA 1
ATOM 9179 C C . THR A 1 1208 ? -6.967 -2.771 -29.280 1.00 97.62 1208 THR A C 1
ATOM 9181 O O . THR A 1 1208 ? -6.886 -3.602 -30.174 1.00 97.62 1208 THR A O 1
ATOM 9184 N N . ASP A 1 1209 ? -6.317 -1.604 -29.360 1.00 97.56 1209 ASP A N 1
ATOM 9185 C CA . ASP A 1 1209 ? -5.402 -1.258 -30.464 1.00 97.56 1209 ASP A CA 1
ATOM 9186 C C . ASP A 1 1209 ? -4.077 -2.038 -30.435 1.00 97.56 1209 ASP A C 1
ATOM 9188 O O . ASP A 1 1209 ? -3.271 -1.954 -31.364 1.00 97.56 1209 ASP A O 1
ATOM 9192 N N . HIS A 1 1210 ? -3.858 -2.831 -29.386 1.00 98.06 1210 HIS A N 1
ATOM 9193 C CA . HIS A 1 1210 ? -2.709 -3.715 -29.219 1.00 98.06 1210 HIS A CA 1
ATOM 9194 C C . HIS A 1 1210 ? -3.029 -5.189 -29.527 1.00 98.06 1210 HIS A C 1
ATOM 9196 O O . HIS A 1 1210 ? -2.209 -6.072 -29.254 1.00 98.06 1210 HIS A O 1
ATOM 9202 N N . TRP A 1 1211 ? -4.210 -5.482 -30.075 1.00 98.31 1211 TRP A N 1
ATOM 9203 C CA . TRP A 1 1211 ? -4.572 -6.824 -30.537 1.00 98.31 1211 TRP A CA 1
ATOM 9204 C C . TRP A 1 1211 ? -4.111 -7.024 -31.983 1.00 98.31 1211 TRP A C 1
ATOM 9206 O O . TRP A 1 1211 ? -4.199 -6.116 -32.816 1.00 98.31 1211 TRP A O 1
ATOM 9216 N N . LEU A 1 1212 ? -3.600 -8.214 -32.288 1.00 98.19 1212 LEU A N 1
ATOM 9217 C CA . LEU A 1 1212 ? -3.243 -8.613 -33.644 1.00 98.19 1212 LEU A CA 1
ATOM 9218 C C . LEU A 1 1212 ? -4.426 -9.324 -34.317 1.00 98.19 1212 LEU A C 1
ATOM 9220 O O . LEU A 1 1212 ? -5.192 -10.011 -33.644 1.00 98.19 1212 LEU A O 1
ATOM 9224 N N . PRO A 1 1213 ? -4.597 -9.190 -35.646 1.00 98.12 1213 PRO A N 1
ATOM 9225 C CA . PRO A 1 1213 ? -5.636 -9.923 -36.363 1.00 98.12 1213 PRO A CA 1
ATOM 9226 C C . PRO A 1 1213 ? -5.545 -11.431 -36.102 1.00 98.12 1213 PRO A C 1
ATOM 9228 O O . PRO A 1 1213 ? -4.480 -12.025 -36.248 1.00 98.12 1213 PRO A O 1
ATOM 9231 N N . GLY A 1 1214 ? -6.674 -12.042 -35.751 1.00 97.88 1214 GLY A N 1
ATOM 9232 C CA . GLY A 1 1214 ? -6.771 -13.454 -35.388 1.00 97.88 1214 GLY A CA 1
ATOM 9233 C C . GLY A 1 1214 ? -6.741 -13.730 -33.884 1.00 97.88 1214 GLY A C 1
ATOM 9234 O O . GLY A 1 1214 ? -7.191 -14.806 -33.496 1.00 97.88 1214 GLY A O 1
ATOM 9235 N N . ASP A 1 1215 ? -6.296 -12.779 -33.056 1.00 98.50 1215 ASP A N 1
ATOM 9236 C CA . ASP A 1 1215 ? -6.327 -12.910 -31.596 1.00 98.50 1215 ASP A CA 1
ATOM 9237 C C . ASP A 1 1215 ? -7.752 -13.114 -31.102 1.00 98.50 1215 ASP A C 1
ATOM 9239 O O . ASP A 1 1215 ? -8.636 -12.347 -31.488 1.00 98.50 1215 ASP A O 1
ATOM 9243 N N . ILE A 1 1216 ? -7.957 -14.092 -30.217 1.00 98.62 1216 ILE A N 1
ATOM 9244 C CA . ILE A 1 1216 ? -9.182 -14.249 -29.432 1.00 98.62 1216 ILE A CA 1
ATOM 9245 C C . ILE A 1 1216 ? -8.858 -13.926 -27.973 1.00 98.62 1216 ILE A C 1
ATOM 9247 O O . ILE A 1 1216 ? -8.313 -14.751 -27.248 1.00 98.62 1216 ILE A O 1
ATOM 9251 N N . VAL A 1 1217 ? -9.184 -12.716 -27.536 1.00 98.50 1217 VAL A N 1
ATOM 9252 C CA . VAL A 1 1217 ? -8.941 -12.233 -26.175 1.00 98.50 1217 VAL A CA 1
ATOM 9253 C C . VAL A 1 1217 ? -10.084 -12.664 -25.259 1.00 98.50 1217 VAL A C 1
ATOM 9255 O O . VAL A 1 1217 ? -11.239 -12.314 -25.495 1.00 98.50 1217 VAL A O 1
ATOM 9258 N N . ALA A 1 1218 ? -9.756 -13.427 -24.220 1.00 98.25 1218 ALA A N 1
ATOM 9259 C CA . ALA A 1 1218 ? -10.649 -13.856 -23.154 1.00 98.25 1218 ALA A CA 1
ATOM 9260 C C . ALA A 1 1218 ? -10.611 -12.836 -22.009 1.00 98.25 1218 ALA A C 1
ATOM 9262 O O . ALA A 1 1218 ? -9.745 -12.882 -21.139 1.00 98.25 1218 ALA A O 1
ATOM 9263 N N . ASP A 1 1219 ? -11.557 -11.907 -22.018 1.00 97.69 1219 ASP A N 1
ATOM 9264 C CA . ASP A 1 1219 ? -11.694 -10.867 -21.008 1.00 97.69 1219 ASP A CA 1
ATOM 9265 C C . ASP A 1 1219 ? -12.428 -11.409 -19.781 1.00 97.69 1219 ASP A C 1
ATOM 9267 O O . ASP A 1 1219 ? -13.645 -11.602 -19.816 1.00 97.69 1219 ASP A O 1
ATOM 9271 N N . HIS A 1 1220 ? -11.680 -11.729 -18.724 1.00 94.94 1220 HIS A N 1
ATOM 9272 C CA . HIS A 1 1220 ? -12.226 -12.203 -17.456 1.00 94.94 1220 HIS A CA 1
ATOM 9273 C C . HIS A 1 1220 ? -12.464 -11.028 -16.508 1.00 94.94 1220 HIS A C 1
ATOM 9275 O O . HIS A 1 1220 ? -11.522 -10.324 -16.146 1.00 94.94 1220 HIS A O 1
ATOM 9281 N N . TYR A 1 1221 ? -13.708 -10.859 -16.073 1.00 92.94 1221 TYR A N 1
ATOM 9282 C CA . TYR A 1 1221 ? -14.115 -9.760 -15.214 1.00 92.94 1221 TYR A CA 1
ATOM 9283 C C . TYR A 1 1221 ? -15.098 -10.231 -14.143 1.00 92.94 1221 TYR A C 1
ATOM 9285 O O . TYR A 1 1221 ? -16.070 -10.933 -14.432 1.00 92.94 1221 TYR A O 1
ATOM 9293 N N . GLU A 1 1222 ? -14.857 -9.831 -12.897 1.00 91.75 1222 GLU A N 1
ATOM 9294 C CA . GLU A 1 1222 ? -15.797 -10.064 -11.805 1.00 91.75 1222 GLU A CA 1
ATOM 9295 C C . GLU A 1 1222 ? -16.828 -8.943 -11.761 1.00 91.75 1222 GLU A C 1
ATOM 9297 O O . GLU A 1 1222 ? -16.510 -7.795 -11.439 1.00 91.75 1222 GLU A O 1
ATOM 9302 N N . VAL A 1 1223 ? -18.085 -9.279 -12.048 1.00 90.38 1223 VAL A N 1
ATOM 9303 C CA . VAL A 1 1223 ? -19.168 -8.311 -11.921 1.00 90.38 1223 VAL A CA 1
ATOM 9304 C C . VAL A 1 1223 ? -19.799 -8.419 -10.547 1.00 90.38 1223 VAL A C 1
ATOM 9306 O O . VAL A 1 1223 ? -20.178 -9.496 -10.093 1.00 90.38 1223 VAL A O 1
ATOM 9309 N N . ASP A 1 1224 ? -19.937 -7.277 -9.890 1.00 89.44 1224 ASP A N 1
ATOM 9310 C CA . ASP A 1 1224 ? -20.648 -7.148 -8.630 1.00 89.44 1224 ASP A CA 1
ATOM 9311 C C . ASP A 1 1224 ? -22.138 -6.966 -8.909 1.00 89.44 1224 ASP A C 1
ATOM 9313 O O . ASP A 1 1224 ? -22.569 -5.934 -9.428 1.00 89.44 1224 ASP A O 1
ATOM 9317 N N . ALA A 1 1225 ? -22.935 -7.977 -8.555 1.00 86.62 1225 ALA A N 1
ATOM 9318 C CA . ALA A 1 1225 ? -24.386 -7.914 -8.684 1.00 86.62 1225 ALA A CA 1
ATOM 9319 C C . ALA A 1 1225 ? -24.988 -6.782 -7.838 1.00 86.62 1225 ALA A C 1
ATOM 9321 O O . ALA A 1 1225 ? -26.145 -6.402 -8.038 1.00 86.62 1225 ALA A O 1
ATOM 9322 N N . GLY A 1 1226 ? -24.242 -6.284 -6.846 1.00 86.00 1226 GLY A N 1
ATOM 9323 C CA . GLY A 1 1226 ? -24.725 -5.357 -5.848 1.00 86.00 1226 GLY A CA 1
ATOM 9324 C C . GLY A 1 1226 ? -25.992 -5.900 -5.204 1.00 86.00 1226 GLY A C 1
ATOM 9325 O O . GLY A 1 1226 ? -26.101 -7.074 -4.854 1.00 86.00 1226 GLY A O 1
ATOM 9326 N N . GLN A 1 1227 ? -26.997 -5.044 -5.072 1.00 85.12 1227 GLN A N 1
ATOM 9327 C CA . GLN A 1 1227 ? -28.291 -5.470 -4.556 1.00 85.12 1227 GLN A CA 1
ATOM 9328 C C . GLN A 1 1227 ? -29.256 -5.964 -5.632 1.00 85.12 1227 GLN A C 1
ATOM 9330 O O . GLN A 1 1227 ? -30.342 -6.348 -5.239 1.00 85.12 1227 GLN A O 1
ATOM 9335 N N . SER A 1 1228 ? -28.896 -6.020 -6.913 1.00 87.12 1228 SER A N 1
ATOM 9336 C CA . SER A 1 1228 ? -29.831 -6.256 -8.028 1.00 87.12 1228 SER A CA 1
ATOM 9337 C C . SER A 1 1228 ? -30.786 -7.446 -7.810 1.00 87.12 1228 SER A C 1
ATOM 9339 O O . SER A 1 1228 ? -30.347 -8.463 -7.264 1.00 87.12 1228 SER A O 1
ATOM 9341 N N . PRO A 1 1229 ? -32.085 -7.321 -8.164 1.00 89.81 1229 PRO A N 1
ATOM 9342 C CA . PRO A 1 1229 ? -33.081 -8.373 -7.953 1.00 89.81 1229 PRO A CA 1
ATOM 9343 C C . PRO A 1 1229 ? -32.732 -9.705 -8.619 1.00 89.81 1229 PRO A C 1
ATOM 9345 O O . PRO A 1 1229 ? -31.873 -9.792 -9.484 1.00 89.81 1229 PRO A O 1
ATOM 9348 N N . ALA A 1 1230 ? -33.404 -10.768 -8.184 1.00 92.06 1230 ALA A N 1
ATOM 9349 C CA . ALA A 1 1230 ? -33.284 -12.069 -8.824 1.00 92.06 1230 ALA A CA 1
ATOM 9350 C C . ALA A 1 1230 ? -34.072 -12.058 -10.131 1.00 92.06 1230 ALA A C 1
ATOM 9352 O O . ALA A 1 1230 ? -35.140 -11.448 -10.217 1.00 92.06 1230 ALA A O 1
ATOM 9353 N N . GLY A 1 1231 ? -33.559 -12.758 -11.130 1.00 94.81 1231 GLY A N 1
ATOM 9354 C CA . GLY A 1 1231 ? -34.159 -12.805 -12.451 1.00 94.81 1231 GLY A CA 1
ATOM 9355 C C . GLY A 1 1231 ? -33.125 -13.005 -13.541 1.00 94.81 1231 GLY A C 1
ATOM 9356 O O . GLY A 1 1231 ? -31.924 -13.100 -13.281 1.00 94.81 1231 GLY A O 1
ATOM 9357 N N . ASP A 1 1232 ? -33.625 -13.070 -14.768 1.00 96.69 1232 ASP A N 1
ATOM 9358 C CA . ASP A 1 1232 ? -32.797 -13.186 -15.956 1.00 96.69 1232 ASP A CA 1
ATOM 9359 C C . ASP A 1 1232 ? -32.402 -11.787 -16.424 1.00 96.69 1232 ASP A C 1
ATOM 9361 O O . ASP A 1 1232 ? -33.245 -10.955 -16.766 1.00 96.69 1232 ASP A O 1
ATOM 9365 N N . TYR A 1 1233 ? -31.103 -11.514 -16.421 1.00 96.94 1233 TYR A N 1
ATOM 9366 C CA . TYR A 1 1233 ? -30.541 -10.269 -16.915 1.00 96.94 1233 TYR A CA 1
ATOM 9367 C C . TYR A 1 1233 ? -29.932 -10.494 -18.288 1.00 96.94 1233 TYR A C 1
ATOM 9369 O O . TYR A 1 1233 ? -29.010 -11.293 -18.449 1.00 96.94 1233 TYR A O 1
ATOM 9377 N N . MET A 1 1234 ? -30.409 -9.755 -19.284 1.00 97.50 1234 MET A N 1
ATOM 9378 C CA . MET A 1 1234 ? -29.801 -9.733 -20.607 1.00 97.50 1234 MET A CA 1
ATOM 9379 C C . MET A 1 1234 ? -28.484 -8.958 -20.545 1.00 97.50 1234 MET A C 1
ATOM 9381 O O . MET A 1 1234 ? -28.477 -7.764 -20.247 1.00 97.50 1234 MET A O 1
ATOM 9385 N N . MET A 1 1235 ? -27.379 -9.625 -20.865 1.00 97.44 1235 MET A N 1
ATOM 9386 C CA . MET A 1 1235 ? -26.050 -9.033 -20.956 1.00 97.44 1235 MET A CA 1
ATOM 9387 C C . MET A 1 1235 ? -25.910 -8.275 -22.274 1.00 97.44 1235 MET A C 1
ATOM 9389 O O . MET A 1 1235 ? -25.731 -8.866 -23.340 1.00 97.44 1235 MET A O 1
ATOM 9393 N N . TRP A 1 1236 ? -25.994 -6.954 -22.191 1.00 98.00 1236 TRP A N 1
ATOM 9394 C CA . TRP A 1 1236 ? -25.740 -6.023 -23.276 1.00 98.00 1236 TRP A CA 1
ATOM 9395 C C . TRP A 1 1236 ? -24.307 -5.521 -23.236 1.00 98.00 1236 TRP A C 1
ATOM 9397 O O . TRP A 1 1236 ? -23.883 -4.928 -22.247 1.00 98.00 1236 TRP A O 1
ATOM 9407 N N . ILE A 1 1237 ? -23.593 -5.665 -24.345 1.00 98.25 1237 ILE A N 1
ATOM 9408 C CA . ILE A 1 1237 ? -22.214 -5.198 -24.463 1.00 98.25 1237 ILE A CA 1
ATOM 9409 C C . ILE A 1 1237 ? -22.018 -4.271 -25.658 1.00 98.25 1237 ILE A C 1
ATOM 9411 O O . ILE A 1 1237 ? -22.699 -4.367 -26.689 1.00 98.25 1237 ILE A O 1
ATOM 9415 N N . GLY A 1 1238 ? -21.033 -3.392 -25.545 1.00 97.62 1238 GLY A N 1
ATOM 9416 C CA . GLY A 1 1238 ? -20.475 -2.670 -26.674 1.00 97.62 1238 GLY A CA 1
ATOM 9417 C C . GLY A 1 1238 ? -19.195 -1.937 -26.308 1.00 97.62 1238 GLY A C 1
ATOM 9418 O O . GLY A 1 1238 ? -18.720 -1.987 -25.179 1.00 97.62 1238 GLY A O 1
ATOM 9419 N N . PHE A 1 1239 ? -18.631 -1.247 -27.290 1.00 97.69 1239 PHE A N 1
ATOM 9420 C CA . PHE A 1 1239 ? -17.365 -0.540 -27.151 1.00 97.69 1239 PHE A CA 1
ATOM 9421 C C . PHE A 1 1239 ? -17.563 0.963 -27.296 1.00 97.69 1239 PHE A C 1
ATOM 9423 O O . PHE A 1 1239 ? -18.410 1.412 -28.077 1.00 97.69 1239 PHE A O 1
ATOM 9430 N N . TYR A 1 1240 ? -16.768 1.749 -26.576 1.00 95.50 1240 TYR A N 1
ATOM 9431 C CA . TYR A 1 1240 ? -16.754 3.202 -26.717 1.00 95.50 1240 TYR A CA 1
ATOM 9432 C C . TYR A 1 1240 ? -15.364 3.801 -26.489 1.00 95.50 1240 TYR A C 1
ATOM 9434 O O . TYR A 1 1240 ? -14.473 3.170 -25.920 1.00 95.50 1240 TYR A O 1
ATOM 9442 N N . ILE A 1 1241 ? -15.172 5.033 -26.962 1.00 93.81 1241 ILE A N 1
ATOM 9443 C CA . ILE A 1 1241 ? -13.960 5.819 -26.703 1.00 93.81 1241 ILE A CA 1
ATOM 9444 C C . ILE A 1 1241 ? -14.242 6.733 -25.502 1.00 93.81 1241 ILE A C 1
ATOM 9446 O O . ILE A 1 1241 ? -15.113 7.602 -25.625 1.00 93.81 1241 ILE A O 1
ATOM 9450 N N . PRO A 1 1242 ? -13.527 6.585 -24.371 1.00 82.00 1242 PRO A N 1
ATOM 9451 C CA . PRO A 1 1242 ? -13.722 7.451 -23.215 1.00 82.00 1242 PRO A CA 1
ATOM 9452 C C . PRO A 1 1242 ? -13.272 8.876 -23.540 1.00 82.00 1242 PRO A C 1
ATOM 9454 O O . PRO A 1 1242 ? -12.172 9.098 -24.046 1.00 82.00 1242 PRO A O 1
ATOM 9457 N N . GLY A 1 1243 ? -14.143 9.853 -23.286 1.00 83.12 1243 GLY A N 1
ATOM 9458 C CA . GLY A 1 1243 ? -13.904 11.260 -23.617 1.00 83.12 1243 GLY A CA 1
ATOM 9459 C C . GLY A 1 1243 ? -15.021 11.838 -24.484 1.00 83.12 1243 GLY A C 1
ATOM 9460 O O . GLY A 1 1243 ? -15.809 12.623 -23.967 1.00 83.12 1243 GLY A O 1
ATOM 9461 N N . PRO A 1 1244 ? -15.110 11.477 -25.778 1.00 87.12 1244 PRO A N 1
ATOM 9462 C CA . PRO A 1 1244 ? -16.234 11.857 -26.632 1.00 87.12 1244 PRO A CA 1
ATOM 9463 C C . PRO A 1 1244 ? -17.466 10.950 -26.450 1.00 87.12 1244 PRO A C 1
ATOM 9465 O O . PRO A 1 1244 ? -18.468 11.167 -27.128 1.00 87.12 1244 PRO A O 1
ATOM 9468 N N . ASP A 1 1245 ? -17.364 9.895 -25.632 1.00 86.69 1245 ASP A N 1
ATOM 9469 C CA . ASP A 1 1245 ? -18.402 8.892 -25.346 1.00 86.69 1245 ASP A CA 1
ATOM 9470 C C . ASP A 1 1245 ? -19.070 8.322 -26.609 1.00 86.69 1245 ASP A C 1
ATOM 9472 O O . ASP A 1 1245 ? -20.265 8.025 -26.674 1.00 86.69 1245 ASP A O 1
ATOM 9476 N N . THR A 1 1246 ? -18.262 8.167 -27.661 1.00 94.38 1246 THR A N 1
ATOM 9477 C CA . THR A 1 1246 ? -18.713 7.690 -28.969 1.00 94.38 1246 THR A CA 1
ATOM 9478 C C . THR A 1 1246 ? -18.701 6.167 -29.000 1.00 94.38 1246 THR A C 1
ATOM 9480 O O . THR A 1 1246 ? -17.638 5.553 -28.882 1.00 94.38 1246 THR A O 1
ATOM 9483 N N . ARG A 1 1247 ? -19.881 5.564 -29.185 1.00 96.06 1247 ARG A N 1
ATOM 9484 C CA . ARG A 1 1247 ? -20.054 4.109 -29.313 1.00 96.06 1247 ARG A CA 1
ATOM 9485 C C . ARG A 1 1247 ? -19.581 3.601 -30.676 1.00 96.06 1247 ARG A C 1
ATOM 9487 O O . ARG A 1 1247 ? -19.838 4.231 -31.702 1.00 96.06 1247 ARG A O 1
ATOM 9494 N N . VAL A 1 1248 ? -18.944 2.435 -30.686 1.00 97.31 1248 VAL A N 1
ATOM 9495 C CA . VAL A 1 1248 ? -18.508 1.739 -31.903 1.00 97.31 1248 VAL A CA 1
ATOM 9496 C C . VAL A 1 1248 ? -19.713 1.087 -32.578 1.00 97.31 1248 VAL A C 1
ATOM 9498 O O . VAL A 1 1248 ? -20.508 0.420 -31.922 1.00 97.31 1248 VAL A O 1
ATOM 9501 N N . LYS A 1 1249 ? -19.868 1.283 -33.890 1.00 97.75 1249 LYS A N 1
ATOM 9502 C CA . LYS A 1 1249 ? -21.039 0.818 -34.644 1.00 97.75 1249 LYS A CA 1
ATOM 9503 C C . LYS A 1 1249 ? -21.082 -0.708 -34.744 1.00 97.75 1249 LYS A C 1
ATOM 9505 O O . LYS A 1 1249 ? -20.086 -1.315 -35.119 1.00 97.75 1249 LYS A O 1
ATOM 9510 N N . VAL A 1 1250 ? -22.244 -1.324 -34.533 1.00 98.00 1250 VAL A N 1
ATOM 9511 C CA . VAL A 1 1250 ? -22.445 -2.744 -34.871 1.00 98.00 1250 VAL A CA 1
ATOM 9512 C C . VAL A 1 1250 ? -22.705 -2.869 -36.373 1.00 98.00 1250 VAL A C 1
ATOM 9514 O O . VAL A 1 1250 ? -23.603 -2.219 -36.913 1.00 98.00 1250 VAL A O 1
ATOM 9517 N N . THR A 1 1251 ? -21.922 -3.694 -37.067 1.00 97.75 1251 THR A N 1
ATOM 9518 C CA . THR A 1 1251 ? -22.011 -3.865 -38.529 1.00 97.75 1251 THR A CA 1
ATOM 9519 C C . THR A 1 1251 ? -22.646 -5.187 -38.948 1.00 97.75 1251 THR A C 1
ATOM 9521 O O . THR A 1 1251 ? -23.283 -5.242 -39.999 1.00 97.75 1251 THR A O 1
ATOM 9524 N N . ARG A 1 1252 ? -22.502 -6.243 -38.142 1.00 97.75 1252 ARG A N 1
ATOM 9525 C CA . ARG A 1 1252 ? -23.053 -7.583 -38.402 1.00 97.75 1252 ARG A CA 1
ATOM 9526 C C . ARG A 1 1252 ? -23.291 -8.304 -37.079 1.00 97.75 1252 ARG A C 1
ATOM 9528 O O . ARG A 1 1252 ? -22.527 -8.098 -36.151 1.00 97.75 1252 ARG A O 1
ATOM 9535 N N . PHE A 1 1253 ? -24.306 -9.154 -36.986 1.00 97.69 1253 PHE A N 1
ATOM 9536 C CA . PHE A 1 1253 ? -24.512 -10.047 -35.841 1.00 97.69 1253 PHE A CA 1
ATOM 9537 C C . PHE A 1 1253 ? -25.372 -11.243 -36.259 1.00 97.69 1253 PHE A C 1
ATOM 9539 O O . PHE A 1 1253 ? -26.116 -11.151 -37.239 1.00 97.69 1253 PHE A O 1
ATOM 9546 N N . ASP A 1 1254 ? -25.255 -12.355 -35.538 1.00 96.81 1254 ASP A N 1
ATOM 9547 C CA . ASP A 1 1254 ? -26.124 -13.515 -35.718 1.00 96.81 1254 ASP A CA 1
ATOM 9548 C C . ASP A 1 1254 ? -27.480 -13.264 -35.047 1.00 96.81 1254 ASP A C 1
ATOM 9550 O O . ASP A 1 1254 ? -27.589 -13.223 -33.823 1.00 96.81 1254 ASP A O 1
ATOM 9554 N N . GLN A 1 1255 ? -28.527 -13.100 -35.858 1.00 93.94 1255 GLN A N 1
ATOM 9555 C CA . GLN A 1 1255 ? -29.890 -12.861 -35.375 1.00 93.94 1255 GLN A CA 1
ATOM 9556 C C . GLN A 1 1255 ? -30.462 -14.042 -34.577 1.00 93.94 1255 GLN A C 1
ATOM 9558 O O . GLN A 1 1255 ? -31.414 -13.850 -33.822 1.00 93.94 1255 GLN A O 1
ATOM 9563 N N . GLY A 1 1256 ? -29.920 -15.253 -34.755 1.00 93.75 1256 GLY A N 1
ATOM 9564 C CA . GLY A 1 1256 ? -30.369 -16.445 -34.039 1.00 93.75 1256 GLY A CA 1
ATOM 9565 C C . GLY A 1 1256 ? -29.887 -16.497 -32.590 1.00 93.75 1256 GLY A C 1
ATOM 9566 O O . GLY A 1 1256 ? -30.593 -17.033 -31.738 1.00 93.75 1256 GLY A O 1
ATOM 9567 N N . SER A 1 1257 ? -28.713 -15.929 -32.301 1.00 92.75 1257 SER A N 1
ATOM 9568 C CA . SER A 1 1257 ? -28.071 -16.031 -30.986 1.00 92.75 1257 SER A CA 1
ATOM 9569 C C . SER A 1 1257 ? -27.851 -14.688 -30.284 1.00 92.75 1257 SER A C 1
ATOM 9571 O O . SER A 1 1257 ? -27.564 -14.680 -29.092 1.00 92.75 1257 SER A O 1
ATOM 9573 N N . VAL A 1 1258 ? -27.958 -13.555 -30.990 1.00 96.50 1258 VAL A N 1
ATOM 9574 C CA . VAL A 1 1258 ? -27.652 -12.214 -30.464 1.00 96.50 1258 VAL A CA 1
ATOM 9575 C C . VAL A 1 1258 ? -28.786 -11.231 -30.760 1.00 96.50 1258 VAL A C 1
ATOM 9577 O O . VAL A 1 1258 ? -29.330 -11.190 -31.864 1.00 96.50 1258 VAL A O 1
ATOM 9580 N N . LYS A 1 1259 ? -29.120 -10.377 -29.785 1.00 96.56 1259 LYS A N 1
ATOM 9581 C CA . LYS A 1 1259 ? -30.069 -9.260 -29.955 1.00 96.56 1259 LYS A CA 1
ATOM 9582 C C . LYS A 1 1259 ? -29.319 -7.950 -30.229 1.00 96.56 1259 LYS A C 1
ATOM 9584 O O . LYS A 1 1259 ? -28.250 -7.727 -29.679 1.00 96.56 1259 LYS A O 1
ATOM 9589 N N . HIS A 1 1260 ? -29.892 -7.043 -31.018 1.00 96.06 1260 HIS A N 1
ATOM 9590 C CA . HIS A 1 1260 ? -29.369 -5.684 -31.217 1.00 96.06 1260 HIS A CA 1
ATOM 9591 C C . HIS A 1 1260 ? -30.480 -4.669 -30.944 1.00 96.06 1260 HIS A C 1
ATOM 9593 O O . HIS A 1 1260 ? -31.565 -4.779 -31.510 1.00 96.06 1260 HIS A O 1
ATOM 9599 N N . ASP A 1 1261 ? -30.227 -3.673 -30.099 1.00 94.00 1261 ASP A N 1
ATOM 9600 C CA . ASP A 1 1261 ? -31.270 -2.759 -29.606 1.00 94.00 1261 ASP A CA 1
ATOM 9601 C C . ASP A 1 1261 ? -31.405 -1.447 -30.408 1.00 94.00 1261 ASP A C 1
ATOM 9603 O O . ASP A 1 1261 ? -32.232 -0.598 -30.087 1.00 94.00 1261 ASP A O 1
ATOM 9607 N N . GLY A 1 1262 ? -30.561 -1.246 -31.422 1.00 94.75 1262 GLY A N 1
ATOM 9608 C CA . GLY A 1 1262 ? -30.518 -0.011 -32.212 1.00 94.75 1262 GLY A CA 1
ATOM 9609 C C . GLY A 1 1262 ? -29.535 1.047 -31.699 1.00 94.75 1262 GLY A C 1
ATOM 9610 O O . GLY A 1 1262 ? -29.292 2.021 -32.405 1.00 94.75 1262 GLY A O 1
ATOM 9611 N N . GLN A 1 1263 ? -28.917 0.857 -30.531 1.00 95.56 1263 GLN A N 1
ATOM 9612 C CA . GLN A 1 1263 ? -27.967 1.797 -29.924 1.00 95.56 1263 GLN A CA 1
ATOM 9613 C C . GLN A 1 1263 ? -26.512 1.302 -29.954 1.00 95.56 1263 GLN A C 1
ATOM 9615 O O . GLN A 1 1263 ? -25.707 1.681 -29.095 1.00 95.56 1263 GLN A O 1
ATOM 9620 N N . ASN A 1 1264 ? -26.178 0.468 -30.944 1.00 96.94 1264 ASN A N 1
ATOM 9621 C CA . ASN A 1 1264 ? -24.871 -0.169 -31.111 1.00 96.94 1264 ASN A CA 1
ATOM 9622 C C . ASN A 1 1264 ? -24.434 -1.016 -29.901 1.00 96.94 1264 ASN A C 1
ATOM 9624 O O . ASN A 1 1264 ? -23.255 -1.037 -29.546 1.00 96.94 1264 ASN A O 1
ATOM 9628 N N . ARG A 1 1265 ? -25.383 -1.712 -29.265 1.00 95.88 1265 ARG A N 1
ATOM 9629 C CA . ARG A 1 1265 ? -25.098 -2.745 -28.261 1.00 95.88 1265 ARG A CA 1
ATOM 9630 C C . ARG A 1 1265 ? -25.697 -4.083 -28.663 1.00 95.88 1265 ARG A C 1
ATOM 9632 O O . ARG A 1 1265 ? -26.735 -4.141 -29.326 1.00 95.88 1265 ARG A O 1
ATOM 9639 N N . LEU A 1 1266 ? -25.018 -5.144 -28.249 1.00 98.19 1266 LEU A N 1
ATOM 9640 C CA . LEU A 1 1266 ? -25.394 -6.524 -28.515 1.00 98.19 1266 LEU A CA 1
ATOM 9641 C C . LEU A 1 1266 ? -25.798 -7.216 -27.221 1.00 98.19 1266 LEU A C 1
ATOM 9643 O O . LEU A 1 1266 ? -25.029 -7.226 -26.267 1.00 98.19 1266 LEU A O 1
ATOM 9647 N N . GLY A 1 1267 ? -26.998 -7.787 -27.205 1.00 97.88 1267 GLY A N 1
ATOM 9648 C CA . GLY A 1 1267 ? -27.479 -8.682 -26.163 1.00 97.88 1267 GLY A CA 1
ATOM 9649 C C . GLY A 1 1267 ? -26.944 -10.073 -26.454 1.00 97.88 1267 GLY A C 1
ATOM 9650 O O . GLY A 1 1267 ? -27.488 -10.753 -27.326 1.00 97.88 1267 GLY A O 1
ATOM 9651 N N . ILE A 1 1268 ? -25.848 -10.446 -25.796 1.00 97.69 1268 ILE A N 1
ATOM 9652 C CA . ILE A 1 1268 ? -25.092 -11.667 -26.109 1.00 97.69 1268 ILE A CA 1
ATOM 9653 C C . ILE A 1 1268 ? -25.610 -12.896 -25.370 1.00 97.69 1268 ILE A C 1
ATOM 9655 O O . ILE A 1 1268 ? -25.383 -14.004 -25.830 1.00 97.69 1268 ILE A O 1
ATOM 9659 N N . GLY A 1 1269 ? -26.319 -12.721 -24.259 1.00 96.38 1269 GLY A N 1
ATOM 9660 C CA . GLY A 1 1269 ? -26.792 -13.829 -23.443 1.00 96.38 1269 GLY A CA 1
ATOM 9661 C C . GLY A 1 1269 ? -27.543 -13.360 -22.213 1.00 96.38 1269 GLY A C 1
ATOM 9662 O O . GLY A 1 1269 ? -27.620 -12.164 -21.946 1.00 96.38 1269 GLY A O 1
ATOM 9663 N N . THR A 1 1270 ? -28.079 -14.302 -21.449 1.00 95.69 1270 THR A N 1
ATOM 9664 C CA . THR A 1 1270 ? -28.748 -14.032 -20.174 1.00 95.69 1270 THR A CA 1
ATOM 9665 C C . THR A 1 1270 ? -27.932 -14.594 -19.023 1.00 95.69 1270 THR A C 1
ATOM 9667 O O . THR A 1 1270 ? -27.441 -15.719 -19.113 1.00 95.69 1270 THR A O 1
ATOM 9670 N N . ILE A 1 1271 ? -27.819 -13.839 -17.936 1.00 93.81 1271 ILE A N 1
ATOM 9671 C CA . ILE A 1 1271 ? -27.354 -14.348 -16.648 1.00 93.81 1271 ILE A CA 1
ATOM 9672 C C . ILE A 1 1271 ? -28.539 -14.463 -15.697 1.00 93.81 1271 ILE A C 1
ATOM 9674 O O . ILE A 1 1271 ? -29.337 -13.536 -15.577 1.00 93.81 1271 ILE A O 1
ATOM 9678 N N . HIS A 1 1272 ? -28.635 -15.592 -15.004 1.00 94.56 1272 HIS A N 1
ATOM 9679 C CA . HIS A 1 1272 ? -29.631 -15.784 -13.965 1.00 94.56 1272 HIS A CA 1
ATOM 9680 C C . HIS A 1 1272 ? -29.056 -15.375 -12.604 1.00 94.56 1272 HIS A C 1
ATOM 9682 O O . HIS A 1 1272 ? -28.099 -15.984 -12.117 1.00 94.56 1272 HIS A O 1
ATOM 9688 N N . ILE A 1 1273 ? -29.636 -14.348 -11.982 1.00 91.62 1273 ILE A N 1
ATOM 9689 C CA . ILE A 1 1273 ? -29.324 -13.956 -10.603 1.00 91.62 1273 ILE A CA 1
ATOM 9690 C C . ILE A 1 1273 ? -30.297 -14.669 -9.662 1.00 91.62 1273 ILE A C 1
ATOM 9692 O O . ILE A 1 1273 ? -31.511 -14.507 -9.791 1.00 91.62 1273 ILE A O 1
ATOM 9696 N N . ARG A 1 1274 ? -29.753 -15.454 -8.725 1.00 87.62 1274 ARG A N 1
ATOM 9697 C CA . ARG A 1 1274 ? -30.500 -16.270 -7.750 1.00 87.62 1274 ARG A CA 1
ATOM 9698 C C . ARG A 1 1274 ? -30.733 -15.598 -6.404 1.00 87.62 1274 ARG A C 1
ATOM 9700 O O . ARG A 1 1274 ? -29.826 -14.859 -5.937 1.00 87.62 1274 ARG A O 1
#

Mean predicted aligned error: 15.22 Å